Protein AF-A0AAE1CTL0-F1 (afdb_monomer_lite)

Sequence (807 aa):
MDPKALIDDEVYKGLKNTFLKVLVQLYYLREDGSKPWSEVEDWMLKMFPGSNLQRGRVRYLIESAHAQFLKAEDKISFLAMGVDFDFLSESLSRYGITRSTVSMPPNTVLDYVVPNKMVIDLENTRKELKLPKRITLDWVKHLTGINVTGAMMDKLLKDYYSCDTDLVSKALLSMSQECATVTLRQLNDFITGSDASWESFGQGADSDNSWRSRSNSRSRSRSGSTSGSRRSNLSSEEEEVHVDAGGDRPRRRRGRGLGRDQNPVQGPNLFEWEVYDEFSPDPDQDWLPTGLFSDIDRPRRGVLVDTHDFTPIDYFFLFFPPACFEHIVQETNRYAYQDLFDKADDSYAKRLWRETDRDEIMAFIGLRIAMGLCSQPSQRENWSTWWLTESNFTKVMSRDRSTLVGRYFHFSNNEHRIERGQPNYNPLQKIQPIIDLTQNTYADCYKPSRHLSIDEAVIPFKGRTYVKQYLRDKPHKWGIKVFVLADSSCNFLLKYRIYTGKADFVVDRGRSFGEQIVEQLMTNYLNKGHILYLDNFYTAPKLAYSMMVSQTGVIGTVKENRKDFPVNLKKSKKRMKKQDPPAFMSSGNMVCVTWHDSKRVSLISTVDTNNTCDKRVRAKGEPTGYRLVEKPVIAERYNNYMGGVDHFNQLSMSYRYPYRNYKWYMAVFNFIVETALVNGYTLYTLYSKSSDPPAKVEGAVSFRRKIVDALVRANTQRRQNRHDRPAPNLPVGNRLSSAAANHFPDKFADPKHKPRCHVCSQTFNKRKQTTFFCPGCTNQPPLCVYPCFRLYHTQELYGAARRQYPQ

pLDDT: mean 70.17, std 26.42, range [21.52, 98.56]

Organism: NCBI:txid231223

Radius of gyration: 38.41 Å; chains: 1; bounding box: 96×95×101 Å

Structure (mmCIF, N/CA/C/O backbone):
data_AF-A0AAE1CTL0-F1
#
_entry.id   AF-A0AAE1CTL0-F1
#
loop_
_atom_site.group_PDB
_atom_site.id
_atom_site.type_symbol
_atom_site.label_atom_id
_atom_site.label_alt_id
_atom_site.label_comp_id
_atom_site.label_asym_id
_atom_site.label_entity_id
_atom_site.label_seq_id
_atom_site.pdbx_PDB_ins_code
_atom_site.Cartn_x
_atom_site.Cartn_y
_atom_site.Cartn_z
_atom_site.occupancy
_atom_site.B_iso_or_equiv
_atom_site.auth_seq_id
_atom_site.auth_comp_id
_atom_site.auth_asym_id
_atom_site.auth_atom_id
_atom_site.pdbx_PDB_model_num
ATOM 1 N N . MET A 1 1 ? -36.059 -48.301 0.030 1.00 29.95 1 MET A N 1
ATOM 2 C CA . MET A 1 1 ? -35.279 -49.507 -0.310 1.00 29.95 1 MET A CA 1
ATOM 3 C C . MET A 1 1 ? -33.824 -49.158 -0.096 1.00 29.95 1 MET A C 1
ATOM 5 O O . MET A 1 1 ? -33.401 -48.127 -0.603 1.00 29.95 1 MET A O 1
ATOM 9 N N . ASP A 1 2 ? -33.130 -49.929 0.737 1.00 27.91 2 ASP A N 1
ATOM 10 C CA . ASP A 1 2 ? -31.703 -49.747 1.013 1.00 27.91 2 ASP A CA 1
ATOM 11 C C . ASP A 1 2 ? -30.903 -49.988 -0.287 1.00 27.91 2 ASP A C 1
ATOM 13 O O . ASP A 1 2 ? -31.050 -51.063 -0.877 1.00 27.91 2 ASP A O 1
ATOM 17 N N . PRO A 1 3 ? -30.098 -49.020 -0.771 1.00 32.84 3 PRO A N 1
ATOM 18 C CA . PRO A 1 3 ? -29.291 -49.169 -1.985 1.00 32.84 3 PRO A CA 1
ATOM 19 C C . PRO A 1 3 ? -28.300 -50.339 -1.942 1.00 32.84 3 PRO A C 1
ATOM 21 O O . PRO A 1 3 ? -27.821 -50.753 -2.993 1.00 32.84 3 PRO A O 1
ATOM 24 N N . LYS A 1 4 ? -28.011 -50.894 -0.757 1.00 32.25 4 LYS A N 1
ATOM 25 C CA . LYS A 1 4 ? -27.150 -52.074 -0.596 1.00 32.25 4 LYS A CA 1
ATOM 26 C C . LYS A 1 4 ? -27.734 -53.373 -1.152 1.00 32.25 4 LYS A C 1
ATOM 28 O O . LYS A 1 4 ? -26.990 -54.315 -1.376 1.00 32.25 4 LYS A O 1
ATOM 33 N N . ALA A 1 5 ? -29.046 -53.459 -1.360 1.00 36.00 5 ALA A N 1
ATOM 34 C CA . ALA A 1 5 ? -29.694 -54.744 -1.631 1.00 36.00 5 ALA A CA 1
ATOM 35 C C . ALA A 1 5 ? -29.709 -55.175 -3.113 1.00 36.00 5 ALA A C 1
ATOM 37 O O . ALA A 1 5 ? -30.290 -56.211 -3.420 1.00 36.00 5 ALA A O 1
ATOM 38 N N . LEU A 1 6 ? -29.131 -54.400 -4.040 1.00 34.69 6 LEU A N 1
ATOM 39 C CA . LEU A 1 6 ? -29.300 -54.632 -5.486 1.00 34.69 6 LEU A CA 1
ATOM 40 C C . LEU A 1 6 ? -28.001 -54.737 -6.302 1.00 34.69 6 LEU A C 1
ATOM 42 O O . LEU A 1 6 ? -28.092 -55.015 -7.494 1.00 34.69 6 LEU A O 1
ATOM 46 N N . ILE A 1 7 ? -26.816 -54.520 -5.718 1.00 30.77 7 ILE A N 1
ATOM 47 C CA . ILE A 1 7 ? -25.534 -54.531 -6.449 1.00 30.77 7 ILE A CA 1
ATOM 48 C C . ILE A 1 7 ? -24.412 -55.044 -5.527 1.00 30.77 7 ILE A C 1
ATOM 50 O O . ILE A 1 7 ? -24.372 -54.674 -4.358 1.00 30.77 7 ILE A O 1
ATOM 54 N N . ASP A 1 8 ? -23.521 -55.881 -6.070 1.00 34.91 8 ASP A N 1
ATOM 55 C CA . ASP A 1 8 ? -22.345 -56.460 -5.401 1.00 34.91 8 ASP A CA 1
ATOM 56 C C . ASP A 1 8 ? -21.432 -55.387 -4.752 1.00 34.91 8 ASP A C 1
ATOM 58 O O . ASP A 1 8 ? -21.232 -54.295 -5.299 1.00 34.91 8 ASP A O 1
ATOM 62 N N . ASP A 1 9 ? -20.878 -55.686 -3.573 1.00 35.47 9 ASP A N 1
ATOM 63 C CA . ASP A 1 9 ? -20.274 -54.726 -2.626 1.00 35.47 9 ASP A CA 1
ATOM 64 C C . ASP A 1 9 ? -18.935 -54.135 -3.133 1.00 35.47 9 ASP A C 1
ATOM 66 O O . ASP A 1 9 ? -18.561 -53.004 -2.796 1.00 35.47 9 ASP A O 1
ATOM 70 N N . GLU A 1 10 ? -18.229 -54.861 -4.005 1.00 36.38 10 GLU A N 1
ATOM 71 C CA . GLU A 1 10 ? -17.027 -54.386 -4.716 1.00 36.38 10 GLU A CA 1
ATOM 72 C C . GLU A 1 10 ? -17.387 -53.398 -5.844 1.00 36.38 10 GLU A C 1
ATOM 74 O O . GLU A 1 10 ? -16.728 -52.372 -6.037 1.00 36.38 10 GLU A O 1
ATOM 79 N N . VAL A 1 11 ? -18.504 -53.643 -6.535 1.00 34.75 11 VAL A N 1
ATOM 80 C CA . VAL A 1 11 ? -19.022 -52.810 -7.633 1.00 34.75 11 VAL A CA 1
ATOM 81 C C . VAL A 1 11 ? -19.632 -51.508 -7.093 1.00 34.75 11 VAL A C 1
ATOM 83 O O . VAL A 1 11 ? -19.453 -50.435 -7.682 1.00 34.75 11 VAL A O 1
ATOM 86 N N . TYR A 1 12 ? -20.266 -51.562 -5.917 1.00 35.62 12 TYR A N 1
ATOM 87 C CA . TYR A 1 12 ? -20.806 -50.393 -5.220 1.00 35.62 12 TYR A CA 1
ATOM 88 C C . TYR A 1 12 ? -19.718 -49.379 -4.830 1.00 35.62 12 TYR A C 1
ATOM 90 O O . TYR A 1 12 ? -19.945 -48.172 -4.921 1.00 35.62 12 TYR A O 1
ATOM 98 N N . LYS A 1 13 ? -18.510 -49.825 -4.456 1.00 38.41 13 LYS A N 1
ATOM 99 C CA . LYS A 1 13 ? -17.392 -48.921 -4.122 1.00 38.41 13 LYS A CA 1
ATOM 100 C C . LYS A 1 13 ? -16.810 -48.199 -5.342 1.00 38.41 13 LYS A C 1
ATOM 102 O O . LYS A 1 13 ? -16.446 -47.031 -5.215 1.00 38.41 13 LYS A O 1
ATOM 107 N N . GLY A 1 14 ? -16.769 -48.846 -6.510 1.00 37.59 14 GLY A N 1
ATOM 108 C CA . GLY A 1 14 ? -16.259 -48.251 -7.754 1.00 37.59 14 GLY A CA 1
ATOM 109 C C . GLY A 1 14 ? -17.233 -47.269 -8.420 1.00 37.59 14 GLY A C 1
ATOM 110 O O . GLY A 1 14 ? -16.834 -46.186 -8.848 1.00 37.59 14 GLY A O 1
ATOM 111 N N . LEU A 1 15 ? -18.530 -47.597 -8.454 1.00 34.00 15 LEU A N 1
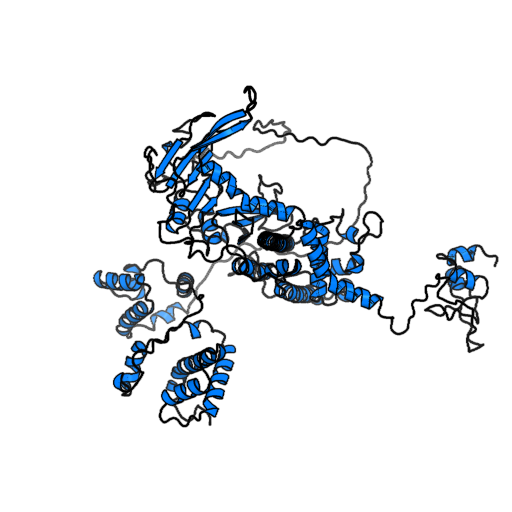ATOM 112 C CA . LEU A 1 15 ? -19.560 -46.770 -9.106 1.00 34.00 15 LEU A CA 1
ATOM 113 C C . LEU A 1 15 ? -19.956 -45.518 -8.307 1.00 34.00 15 LEU A C 1
ATOM 115 O O . LEU A 1 15 ? -20.429 -44.541 -8.895 1.00 34.00 15 LEU A O 1
ATOM 119 N N . LYS A 1 16 ? -19.745 -45.512 -6.982 1.00 42.38 16 LYS A N 1
ATOM 120 C CA . LYS A 1 16 ? -20.200 -44.437 -6.083 1.00 42.38 16 LYS A CA 1
ATOM 121 C C . LYS A 1 16 ? -19.630 -43.067 -6.439 1.00 42.38 16 LYS A C 1
ATOM 123 O O . LYS A 1 16 ? -20.348 -42.081 -6.342 1.00 42.38 16 LYS A O 1
ATOM 128 N N . ASN A 1 17 ? -18.375 -42.986 -6.879 1.00 48.88 17 ASN A N 1
ATOM 129 C CA . ASN A 1 17 ? -17.757 -41.697 -7.198 1.00 48.88 17 ASN A CA 1
ATOM 130 C C . ASN A 1 17 ? -18.192 -41.169 -8.566 1.00 48.88 17 ASN A C 1
ATOM 132 O O . ASN A 1 17 ? -18.472 -39.984 -8.693 1.00 48.88 17 ASN A O 1
ATOM 136 N N . THR A 1 18 ? -18.297 -42.027 -9.578 1.00 47.06 18 THR A N 1
ATOM 137 C CA . THR A 1 18 ? -18.649 -41.605 -10.942 1.00 47.06 18 THR A CA 1
ATOM 138 C C . THR A 1 18 ? -20.127 -41.240 -11.059 1.00 47.06 18 THR A C 1
ATOM 140 O O . THR A 1 18 ? -20.464 -40.212 -11.638 1.00 47.06 18 THR A O 1
ATOM 143 N N . PHE A 1 19 ? -21.017 -42.017 -10.440 1.00 49.59 19 PHE A N 1
ATOM 144 C CA . PHE A 1 19 ? -22.450 -41.725 -10.463 1.00 49.59 19 PHE A CA 1
ATOM 145 C C . PHE A 1 19 ? -22.797 -40.471 -9.646 1.00 49.59 19 PHE A C 1
ATOM 147 O O . PHE A 1 19 ? -23.562 -39.624 -10.101 1.00 49.59 19 PHE A O 1
ATOM 154 N N . LEU A 1 20 ? -22.167 -40.285 -8.480 1.00 52.81 20 LEU A N 1
ATOM 155 C CA . LEU A 1 20 ? -22.356 -39.080 -7.667 1.00 52.81 20 LEU A CA 1
ATOM 156 C C . LEU A 1 20 ? -21.839 -37.817 -8.386 1.00 52.81 20 LEU A C 1
ATOM 158 O O . LEU A 1 20 ? -22.463 -36.767 -8.271 1.00 52.81 20 LEU A O 1
ATOM 162 N N . LYS A 1 21 ? -20.761 -37.918 -9.182 1.00 54.00 21 LYS A N 1
ATOM 163 C CA . LYS A 1 21 ? -20.261 -36.823 -10.042 1.00 54.00 21 LYS A CA 1
ATOM 164 C C . LYS A 1 21 ? -21.290 -36.385 -11.083 1.00 54.00 21 LYS A C 1
ATOM 166 O O . LYS A 1 21 ? -21.554 -35.190 -11.192 1.00 54.00 21 LYS A O 1
ATOM 171 N N . VAL A 1 22 ? -21.908 -37.336 -11.787 1.00 53.03 22 VAL A N 1
ATOM 172 C CA . VAL A 1 22 ? -22.953 -37.045 -12.784 1.00 53.03 22 VAL A CA 1
ATOM 173 C C . VAL A 1 22 ? -24.150 -36.350 -12.132 1.00 53.03 22 VAL A C 1
ATOM 175 O O . VAL A 1 22 ? -24.624 -35.334 -12.634 1.00 53.03 22 VAL A O 1
ATOM 178 N N . LEU A 1 23 ? -24.598 -36.825 -10.966 1.00 55.94 23 LEU A N 1
ATOM 179 C CA . LEU A 1 23 ? -25.723 -36.211 -10.251 1.00 55.94 23 LEU A CA 1
ATOM 180 C C . LEU A 1 23 ? -25.419 -34.779 -9.784 1.00 55.94 23 LEU A C 1
ATOM 182 O O . LEU A 1 23 ? -26.270 -33.902 -9.907 1.00 55.94 23 LEU A O 1
ATOM 186 N N . VAL A 1 24 ? -24.206 -34.515 -9.291 1.00 54.69 24 VAL A N 1
ATOM 187 C CA . VAL A 1 24 ? -23.784 -33.167 -8.868 1.00 54.69 24 VAL A CA 1
ATOM 188 C C . VAL A 1 24 ? -23.676 -32.213 -10.063 1.00 54.69 24 VAL A C 1
ATOM 190 O O . VAL A 1 24 ? -24.069 -31.055 -9.954 1.00 54.69 24 VAL A O 1
ATOM 193 N N . GLN A 1 25 ? -23.199 -32.679 -11.219 1.00 54.53 25 GLN A N 1
ATOM 194 C CA . GLN A 1 25 ? -23.154 -31.862 -12.438 1.00 54.53 25 GLN A CA 1
ATOM 195 C C . GLN A 1 25 ? -24.556 -31.491 -12.936 1.00 54.53 25 GLN A C 1
ATOM 197 O O . GLN A 1 25 ? -24.798 -30.331 -13.270 1.00 54.53 25 GLN A O 1
ATOM 202 N N . LEU A 1 26 ? -25.501 -32.435 -12.910 1.00 54.50 26 LEU A N 1
ATOM 203 C CA . LEU A 1 26 ? -26.899 -32.170 -13.262 1.00 54.50 26 LEU A CA 1
ATOM 204 C C . LEU A 1 26 ? -27.565 -31.164 -12.307 1.00 54.50 26 LEU A C 1
ATOM 206 O O . LEU A 1 26 ? -28.396 -30.375 -12.752 1.00 54.50 26 LEU A O 1
ATOM 210 N N . TYR A 1 27 ? -27.175 -31.143 -11.025 1.00 62.47 27 TYR A N 1
ATOM 211 C CA . TYR A 1 27 ? -27.616 -30.113 -10.077 1.00 62.47 27 TYR A CA 1
ATOM 212 C C . TYR A 1 27 ? -27.153 -28.711 -10.508 1.00 62.47 27 TYR A C 1
ATOM 214 O O . TYR A 1 27 ? -27.956 -27.783 -10.569 1.00 62.47 27 TYR A O 1
ATOM 222 N N . TYR A 1 28 ? -25.874 -28.547 -10.860 1.00 52.28 28 TYR A N 1
ATOM 223 C CA . TYR A 1 28 ? -25.331 -27.236 -11.234 1.00 52.28 28 TYR A CA 1
ATOM 224 C C . TYR A 1 28 ? -25.843 -26.719 -12.587 1.00 52.28 28 TYR A C 1
ATOM 226 O O . TYR A 1 28 ? -26.131 -25.530 -12.690 1.00 52.28 28 TYR A O 1
ATOM 234 N N . LEU A 1 29 ? -26.055 -27.600 -13.574 1.00 52.62 29 LEU A N 1
ATOM 235 C CA . LEU A 1 29 ? -26.704 -27.258 -14.856 1.00 52.62 29 LEU A CA 1
ATOM 236 C C . LEU A 1 29 ? -28.168 -26.817 -14.697 1.00 52.62 29 LEU A C 1
ATOM 238 O O . LEU A 1 29 ? -28.754 -26.206 -15.592 1.00 52.62 29 LEU A O 1
ATOM 242 N N . ARG A 1 30 ? -28.797 -27.182 -13.575 1.00 60.72 30 ARG A N 1
ATOM 243 C CA . ARG A 1 30 ? -30.130 -26.702 -13.225 1.00 60.72 30 ARG A CA 1
ATOM 244 C C . ARG A 1 30 ? -30.071 -25.353 -12.511 1.00 60.72 30 ARG A C 1
ATOM 246 O O . ARG A 1 30 ? -30.871 -24.475 -12.832 1.00 60.72 30 ARG A O 1
ATOM 253 N N . GLU A 1 31 ? -29.171 -25.204 -11.542 1.00 55.47 31 GLU A N 1
ATOM 254 C CA . GLU A 1 31 ? -29.036 -23.987 -10.729 1.00 55.47 31 GLU A CA 1
ATOM 255 C C . GLU A 1 31 ? -28.594 -22.764 -11.539 1.00 55.47 31 GLU A C 1
ATOM 257 O O . GLU A 1 31 ? -29.042 -21.658 -11.250 1.00 55.47 31 GLU A O 1
ATOM 262 N N . ASP A 1 32 ? -27.775 -22.939 -12.579 1.00 50.97 32 ASP A N 1
ATOM 263 C CA . ASP A 1 32 ? -27.395 -21.832 -13.472 1.00 50.97 32 ASP A CA 1
ATOM 264 C C . ASP A 1 32 ? -28.510 -21.430 -14.465 1.00 50.97 32 ASP A C 1
ATOM 266 O O . ASP A 1 32 ? -28.375 -20.454 -15.204 1.00 50.97 32 ASP A O 1
ATOM 270 N N . GLY A 1 33 ? -29.635 -22.156 -14.453 1.00 45.75 33 GLY A N 1
ATOM 271 C CA . GLY A 1 33 ? -30.797 -21.907 -15.301 1.00 45.75 33 GLY A CA 1
ATOM 272 C C . GLY A 1 33 ? -30.687 -22.470 -16.720 1.00 45.75 33 GLY A C 1
ATOM 273 O O . GLY A 1 33 ? -31.650 -22.337 -17.477 1.00 45.75 33 GLY A O 1
ATOM 274 N N . SER A 1 34 ? -29.586 -23.139 -17.077 1.00 50.91 34 SER A N 1
ATOM 275 C CA . SER A 1 34 ? -29.335 -23.670 -18.423 1.00 50.91 34 SER A CA 1
ATOM 276 C C . SER A 1 34 ? -30.350 -24.723 -18.850 1.00 50.91 34 SER A C 1
ATOM 278 O O . SER A 1 34 ? -30.626 -24.858 -20.044 1.00 50.91 34 SER A O 1
ATOM 280 N N . LYS A 1 35 ? -30.899 -25.491 -17.896 1.00 57.38 35 LYS A N 1
ATOM 281 C CA . LYS A 1 35 ? -31.855 -26.576 -18.171 1.00 57.38 35 LYS A CA 1
ATOM 282 C C . LYS A 1 35 ? -33.026 -26.616 -17.174 1.00 57.38 35 LYS A C 1
ATOM 284 O O . LYS A 1 35 ? -32.818 -26.466 -15.966 1.00 57.38 35 LYS A O 1
ATOM 289 N N . PRO A 1 36 ? -34.281 -26.818 -17.623 1.00 68.31 36 PRO A N 1
ATOM 290 C CA . PRO A 1 36 ? -35.422 -27.053 -16.738 1.00 68.31 36 PRO A CA 1
ATOM 291 C C . PRO A 1 36 ? -35.422 -28.485 -16.173 1.00 68.31 36 PRO A C 1
ATOM 293 O O . PRO A 1 36 ? -34.918 -29.417 -16.797 1.00 68.31 36 PRO A O 1
ATOM 296 N N . TRP A 1 37 ? -36.043 -28.680 -15.000 1.00 71.50 37 TRP A N 1
ATOM 297 C CA . TRP A 1 37 ? -36.112 -29.987 -14.320 1.00 71.50 37 TRP A CA 1
ATOM 298 C C . TRP A 1 37 ? -36.692 -31.105 -15.195 1.00 71.50 37 TRP A C 1
ATOM 300 O O . TRP A 1 37 ? -36.208 -32.228 -15.133 1.00 71.50 37 TRP A O 1
ATOM 310 N N . SER A 1 38 ? -37.663 -30.798 -16.056 1.00 70.25 38 SER A N 1
ATOM 311 C CA . SER A 1 38 ? -38.251 -31.768 -16.985 1.00 70.25 38 SER A CA 1
ATOM 312 C C . SER A 1 38 ? -37.238 -32.351 -17.977 1.00 70.25 38 SER A C 1
ATOM 314 O O . SER A 1 38 ? -37.340 -33.522 -18.328 1.00 70.25 38 SER A O 1
ATOM 316 N N . GLU A 1 39 ? -36.255 -31.559 -18.415 1.00 62.25 39 GLU A N 1
ATOM 317 C CA . GLU A 1 39 ? -35.218 -31.988 -19.361 1.00 62.25 39 GLU A CA 1
ATOM 318 C C . GLU A 1 39 ? -34.130 -32.811 -18.656 1.00 62.25 39 GLU A C 1
ATOM 320 O O . GLU A 1 39 ? -33.706 -33.848 -19.162 1.00 62.25 39 GLU A O 1
ATOM 325 N N . VAL A 1 40 ? -33.753 -32.407 -17.438 1.00 59.31 40 VAL A N 1
ATOM 326 C CA . VAL A 1 40 ? -32.819 -33.148 -16.572 1.00 59.31 40 VAL A CA 1
ATOM 327 C C . VAL A 1 40 ? -33.389 -34.516 -16.177 1.00 59.31 40 VAL A C 1
ATOM 329 O O . VAL A 1 40 ? -32.681 -35.524 -16.197 1.00 59.31 40 VAL A O 1
ATOM 332 N N . GLU A 1 41 ? -34.682 -34.573 -15.853 1.00 65.56 41 GLU A N 1
ATOM 333 C CA . GLU A 1 41 ? -35.389 -35.818 -15.546 1.00 65.56 41 GLU A CA 1
ATOM 334 C C . GLU A 1 41 ? -35.452 -36.754 -16.758 1.00 65.56 41 GLU A C 1
ATOM 336 O O . GLU A 1 41 ? -35.201 -37.951 -16.619 1.00 65.56 41 GLU A O 1
ATOM 341 N N . ASP A 1 42 ? -35.722 -36.222 -17.952 1.00 61.62 42 ASP A N 1
ATOM 342 C CA . ASP A 1 42 ? -35.730 -37.009 -19.187 1.00 61.62 42 ASP A CA 1
ATOM 343 C C . ASP A 1 42 ? -34.344 -37.538 -19.562 1.00 61.62 42 ASP A C 1
ATOM 345 O O . ASP A 1 42 ? -34.236 -38.669 -20.035 1.00 61.62 42 ASP A O 1
ATOM 349 N N . TRP A 1 43 ? -33.277 -36.771 -19.330 1.00 61.91 43 TRP A N 1
ATOM 350 C CA . TRP A 1 43 ? -31.904 -37.250 -19.513 1.00 61.91 43 TRP A CA 1
ATOM 351 C C . TRP A 1 43 ? -31.570 -38.408 -18.579 1.00 61.91 43 TRP A C 1
ATOM 353 O O . TRP A 1 43 ? -31.032 -39.416 -19.032 1.00 61.91 43 TRP A O 1
ATOM 363 N N . MET A 1 44 ? -31.945 -38.310 -17.304 1.00 58.44 44 MET A N 1
ATOM 364 C CA . MET A 1 44 ? -31.740 -39.387 -16.334 1.00 58.44 44 MET A CA 1
ATOM 365 C C . MET A 1 44 ? -32.520 -40.653 -16.704 1.00 58.44 44 MET A C 1
ATOM 367 O O . MET A 1 44 ? -31.979 -41.754 -16.632 1.00 58.44 44 MET A O 1
ATOM 371 N N . LEU A 1 45 ? -33.768 -40.520 -17.158 1.00 58.31 45 LEU A N 1
ATOM 372 C CA . LEU A 1 45 ? -34.572 -41.666 -17.593 1.00 58.31 45 LEU A CA 1
ATOM 373 C C . LEU A 1 45 ? -34.046 -42.293 -18.894 1.00 58.31 45 LEU A C 1
ATOM 375 O O . LEU A 1 45 ? -34.131 -43.509 -19.060 1.00 58.31 45 LEU A O 1
ATOM 379 N N . LYS A 1 46 ? -33.458 -41.488 -19.789 1.00 55.50 46 LYS A N 1
ATOM 380 C CA . LYS A 1 46 ? -32.812 -41.951 -21.029 1.00 55.50 46 LYS A CA 1
ATOM 381 C C . LYS A 1 46 ? -31.435 -42.573 -20.808 1.00 55.50 46 LYS A C 1
ATOM 383 O O . LYS A 1 46 ? -31.068 -43.459 -21.570 1.00 55.50 46 LYS A O 1
ATOM 388 N N . MET A 1 47 ? -30.682 -42.137 -19.795 1.00 49.66 47 MET A N 1
ATOM 389 C CA . MET A 1 47 ? -29.398 -42.750 -19.424 1.00 49.66 47 MET A CA 1
ATOM 390 C C . MET A 1 47 ? -29.572 -44.135 -18.792 1.00 49.66 47 MET A C 1
ATOM 392 O O . MET A 1 47 ? -28.679 -44.969 -18.914 1.00 49.66 47 MET A O 1
ATOM 396 N N . PHE A 1 48 ? -30.716 -44.398 -18.149 1.00 47.84 48 PHE A N 1
ATOM 397 C CA . PHE A 1 48 ? -31.001 -45.667 -17.470 1.00 47.84 48 PHE A CA 1
ATOM 398 C C . PHE A 1 48 ? -32.326 -46.297 -17.938 1.00 47.84 48 PHE A C 1
ATOM 400 O O . PHE A 1 48 ? -33.254 -46.455 -17.127 1.00 47.84 48 PHE A O 1
ATOM 407 N N . PRO A 1 49 ? -32.441 -46.671 -19.229 1.00 43.09 49 PRO A N 1
ATOM 408 C CA . PRO A 1 49 ? -33.647 -47.300 -19.751 1.00 43.09 49 PRO A CA 1
ATOM 409 C C . PRO A 1 49 ? -33.849 -48.669 -19.080 1.00 43.09 49 PRO A C 1
ATOM 411 O O . PRO A 1 49 ? -32.952 -49.506 -19.074 1.00 43.09 49 PRO A O 1
ATOM 414 N N . GLY A 1 50 ? -35.022 -48.880 -18.471 1.00 44.75 50 GLY A N 1
ATOM 415 C CA . GLY A 1 50 ? -35.360 -50.097 -17.711 1.00 44.75 50 GLY A CA 1
ATOM 416 C C . GLY A 1 50 ? -35.230 -49.982 -16.185 1.00 44.75 50 GLY A C 1
ATOM 417 O O . GLY A 1 50 ? -35.533 -50.936 -15.472 1.00 44.75 50 GLY A O 1
ATOM 418 N N . SER A 1 51 ? -34.820 -48.824 -15.657 1.00 48.38 51 SER A N 1
ATOM 419 C CA . SER A 1 51 ? -34.805 -48.562 -14.213 1.00 48.38 51 SER A CA 1
ATOM 420 C C . SER A 1 51 ? -36.193 -48.159 -13.677 1.00 48.38 51 SER A C 1
ATOM 422 O O . SER A 1 51 ? -36.944 -47.448 -14.337 1.00 48.38 51 SER A O 1
ATOM 424 N N . ASN A 1 52 ? -36.534 -48.549 -12.440 1.00 47.09 52 ASN A N 1
ATOM 425 C CA . ASN A 1 52 ? -37.772 -48.127 -11.750 1.00 47.09 52 ASN A CA 1
ATOM 426 C C . ASN A 1 52 ? -37.728 -46.655 -11.258 1.00 47.09 52 ASN A C 1
ATOM 428 O O . ASN A 1 52 ? -38.429 -46.286 -10.308 1.00 47.09 52 ASN A O 1
ATOM 432 N N . LEU A 1 53 ? -36.874 -45.805 -11.845 1.00 52.31 53 LEU A N 1
ATOM 433 C CA . LEU A 1 53 ? -36.825 -44.383 -11.511 1.00 52.31 53 LEU A CA 1
ATOM 434 C C . LEU A 1 53 ? -38.096 -43.693 -12.025 1.00 52.31 53 LEU A C 1
ATOM 436 O O . LEU A 1 53 ? -38.398 -43.707 -13.211 1.00 52.31 53 LEU A O 1
ATOM 440 N N . GLN A 1 54 ? -38.837 -43.055 -11.120 1.00 54.97 54 GLN A N 1
ATOM 441 C CA . GLN A 1 54 ? -39.946 -42.168 -11.477 1.00 54.97 54 GLN A CA 1
ATOM 442 C C . GLN A 1 54 ? -39.472 -40.714 -11.448 1.00 54.97 54 GLN A C 1
ATOM 444 O O . GLN A 1 54 ? -38.680 -40.359 -10.573 1.00 54.97 54 GLN A O 1
ATOM 449 N N . ARG A 1 55 ? -39.992 -39.869 -12.352 1.00 57.97 55 ARG A N 1
ATOM 450 C CA . ARG A 1 55 ? -39.611 -38.447 -12.500 1.00 57.97 55 ARG A CA 1
ATOM 451 C C . ARG A 1 55 ? -39.489 -37.708 -11.158 1.00 57.97 55 ARG A C 1
ATOM 453 O O . ARG A 1 55 ? -38.425 -37.193 -10.839 1.00 57.97 55 ARG A O 1
ATOM 460 N N . GLY A 1 56 ? -40.490 -37.823 -10.280 1.00 52.97 56 GLY A N 1
ATOM 461 C CA . GLY A 1 56 ? -40.476 -37.167 -8.962 1.00 52.97 56 GLY A CA 1
ATOM 462 C C . GLY A 1 56 ? -39.376 -37.617 -7.982 1.00 52.97 56 GLY A C 1
ATOM 463 O O . GLY A 1 56 ? -39.112 -36.921 -7.005 1.00 52.97 56 GLY A O 1
ATOM 464 N N . ARG A 1 57 ? -38.710 -38.759 -8.214 1.00 51.31 57 ARG A N 1
ATOM 465 C CA . ARG A 1 57 ? -37.608 -39.268 -7.371 1.00 51.31 57 ARG A CA 1
ATOM 466 C C . ARG A 1 57 ? -36.220 -38.879 -7.880 1.00 51.31 57 ARG A C 1
ATOM 468 O O . ARG A 1 57 ? -35.276 -38.900 -7.094 1.00 51.31 57 ARG A O 1
ATOM 475 N N . VAL A 1 58 ? -36.095 -38.505 -9.155 1.00 56.28 58 VAL A N 1
ATOM 476 C CA . VAL A 1 58 ? -34.830 -38.065 -9.770 1.00 56.28 58 VAL A CA 1
ATOM 477 C C . VAL A 1 58 ? -34.330 -36.787 -9.098 1.00 56.28 58 VAL A C 1
ATOM 479 O O . VAL A 1 58 ? -33.165 -36.696 -8.717 1.00 56.28 58 VAL A O 1
ATOM 482 N N . ARG A 1 59 ? -35.239 -35.838 -8.863 1.00 63.22 59 ARG A N 1
ATOM 483 C CA . ARG A 1 59 ? -34.936 -34.573 -8.192 1.00 63.22 59 ARG A CA 1
ATOM 484 C C . ARG A 1 59 ? -34.359 -34.764 -6.790 1.00 63.22 59 ARG A C 1
ATOM 486 O O . ARG A 1 59 ? -33.294 -34.236 -6.488 1.00 63.22 59 ARG A O 1
ATOM 493 N N . TYR A 1 60 ? -35.015 -35.585 -5.971 1.00 52.47 60 TYR A N 1
ATOM 494 C CA . TYR A 1 60 ? -34.544 -35.897 -4.620 1.00 52.47 60 TYR A CA 1
ATOM 495 C C . TYR A 1 60 ? -33.153 -36.551 -4.622 1.00 52.47 60 TYR A C 1
ATOM 497 O O . TYR A 1 60 ? -32.331 -36.269 -3.750 1.00 52.47 60 TYR A O 1
ATOM 505 N N . LEU A 1 61 ? -32.878 -37.407 -5.612 1.00 50.66 61 LEU A N 1
ATOM 506 C CA . LEU A 1 61 ? -31.590 -38.079 -5.771 1.00 50.66 61 LEU A CA 1
ATOM 507 C C . LEU A 1 61 ? -30.463 -37.079 -6.082 1.00 50.66 61 LEU A C 1
ATOM 509 O O . LEU A 1 61 ? -29.393 -37.149 -5.481 1.00 50.66 61 LEU A O 1
ATOM 513 N N . ILE A 1 62 ? -30.727 -36.131 -6.985 1.00 57.22 62 ILE A N 1
ATOM 514 C CA . ILE A 1 62 ? -29.785 -35.089 -7.415 1.00 57.22 62 ILE A CA 1
ATOM 515 C C . ILE A 1 62 ? -29.504 -34.096 -6.277 1.00 57.22 62 ILE A C 1
ATOM 517 O O . ILE A 1 62 ? -28.346 -33.837 -5.952 1.00 57.22 62 ILE A O 1
ATOM 521 N N . GLU A 1 63 ? -30.546 -33.603 -5.606 1.00 56.06 63 GLU A N 1
ATOM 522 C CA . GLU A 1 63 ? -30.409 -32.676 -4.473 1.00 56.06 63 GLU A CA 1
ATOM 523 C C . GLU A 1 63 ? -29.693 -33.345 -3.279 1.00 56.06 63 GLU A C 1
ATOM 525 O O . GLU A 1 63 ? -28.822 -32.746 -2.644 1.00 56.06 63 GLU A O 1
ATOM 530 N N . SER A 1 64 ? -29.975 -34.626 -3.010 1.00 46.84 64 SER A N 1
ATOM 531 C CA . SER A 1 64 ? -29.284 -35.386 -1.956 1.00 46.84 64 SER A CA 1
ATOM 532 C C . SER A 1 64 ? -27.808 -35.638 -2.277 1.00 46.84 64 SER A C 1
ATOM 534 O O . SER A 1 64 ? -26.970 -35.605 -1.373 1.00 46.84 64 SER A O 1
ATOM 536 N N . ALA A 1 65 ? -27.469 -35.871 -3.549 1.00 53.22 65 ALA A N 1
ATOM 537 C CA . ALA A 1 65 ? -26.086 -36.034 -3.992 1.00 53.22 65 ALA A CA 1
ATOM 538 C C . ALA A 1 65 ? -25.284 -34.733 -3.834 1.00 53.22 65 ALA A C 1
ATOM 540 O O . ALA A 1 65 ? -24.157 -34.761 -3.336 1.00 53.22 65 ALA A O 1
ATOM 541 N N . HIS A 1 66 ? -25.884 -33.585 -4.161 1.00 56.12 66 HIS A N 1
ATOM 542 C CA . HIS A 1 66 ? -25.278 -32.271 -3.933 1.00 56.12 66 HIS A CA 1
ATOM 543 C C . HIS A 1 66 ? -25.045 -31.980 -2.445 1.00 56.12 66 HIS A C 1
ATOM 545 O O . HIS A 1 66 ? -23.947 -31.582 -2.049 1.00 56.12 66 HIS A O 1
ATOM 551 N N . ALA A 1 67 ? -26.022 -32.286 -1.589 1.00 49.03 67 ALA A N 1
ATOM 552 C CA . ALA A 1 67 ? -25.877 -32.129 -0.142 1.00 49.03 67 ALA A CA 1
ATOM 553 C C . ALA A 1 67 ? -24.760 -33.010 0.452 1.00 49.03 67 ALA A C 1
ATOM 555 O O . ALA A 1 67 ? -24.109 -32.615 1.423 1.00 49.03 67 ALA A O 1
ATOM 556 N N . GLN A 1 68 ? -24.517 -34.196 -0.118 1.00 48.50 68 GLN A N 1
ATOM 557 C CA . GLN A 1 68 ? -23.380 -35.046 0.253 1.00 48.50 68 GLN A CA 1
ATOM 558 C C . GLN A 1 68 ? -22.051 -34.488 -0.272 1.00 48.50 68 GLN A C 1
ATOM 560 O O . GLN A 1 68 ? -21.072 -34.471 0.471 1.00 48.50 68 GLN A O 1
ATOM 565 N N . PHE A 1 69 ? -22.022 -33.962 -1.499 1.00 52.66 69 PHE A N 1
ATOM 566 C CA . PHE A 1 69 ? -20.845 -33.308 -2.079 1.00 52.66 69 PHE A CA 1
ATOM 567 C C . PHE A 1 69 ? -20.380 -32.094 -1.262 1.00 52.66 69 PHE A C 1
ATOM 569 O O . PHE A 1 69 ? -19.188 -31.939 -0.999 1.00 52.66 69 PHE A O 1
ATOM 576 N N . LEU A 1 70 ? -21.303 -31.263 -0.769 1.00 45.28 70 LEU A N 1
ATOM 577 C CA . LEU A 1 70 ? -20.954 -30.097 0.052 1.00 45.28 70 LEU A CA 1
ATOM 578 C C . LEU A 1 70 ? -20.225 -30.458 1.357 1.00 45.28 70 LEU A C 1
ATOM 580 O O . LEU A 1 70 ? -19.487 -29.615 1.881 1.00 45.28 70 LEU A O 1
ATOM 584 N N . LYS A 1 71 ? -20.404 -31.692 1.848 1.00 42.88 71 LYS A N 1
ATOM 585 C CA . LYS A 1 71 ? -19.793 -32.223 3.075 1.00 42.88 71 LYS A CA 1
ATOM 586 C C . LYS A 1 71 ? -18.444 -32.920 2.851 1.00 42.88 71 LYS A C 1
ATOM 588 O O . LYS A 1 71 ? -17.793 -33.244 3.836 1.00 42.88 71 LYS A O 1
ATOM 593 N N . ALA A 1 72 ? -18.028 -33.164 1.606 1.00 48.81 72 ALA A N 1
ATOM 594 C CA . ALA A 1 72 ? -16.754 -33.819 1.306 1.00 48.81 72 ALA A CA 1
ATOM 595 C C . ALA A 1 72 ? -15.571 -32.831 1.395 1.00 48.81 72 ALA A C 1
ATOM 597 O O . ALA A 1 72 ? -15.681 -31.694 0.932 1.00 48.81 72 ALA A O 1
ATOM 598 N N . GLU A 1 73 ? -14.447 -33.261 1.985 1.00 34.22 73 GLU A N 1
ATOM 599 C CA . GLU A 1 73 ? -13.247 -32.428 2.206 1.00 34.22 73 GLU A CA 1
ATOM 600 C C . GLU A 1 73 ? -12.438 -32.177 0.911 1.00 34.22 73 GLU A C 1
ATOM 602 O O . GLU A 1 73 ? -11.898 -31.086 0.737 1.00 34.22 73 GLU A O 1
ATOM 607 N N . ASP A 1 74 ? -12.466 -33.105 -0.058 1.00 41.66 74 ASP A N 1
ATOM 608 C CA . ASP A 1 74 ? -11.715 -33.035 -1.330 1.00 41.66 74 ASP A CA 1
ATOM 609 C C . ASP A 1 74 ? -12.577 -32.599 -2.533 1.00 41.66 74 ASP A C 1
ATOM 611 O O . ASP A 1 74 ? -12.882 -33.363 -3.454 1.00 41.66 74 ASP A O 1
ATOM 615 N N . LYS A 1 75 ? -12.985 -31.327 -2.547 1.00 40.81 75 LYS A N 1
ATOM 616 C CA . LYS A 1 75 ? -13.881 -30.768 -3.585 1.00 40.81 75 LYS A CA 1
ATOM 617 C C . LYS A 1 75 ? -13.210 -30.578 -4.953 1.00 40.81 75 LYS A C 1
ATOM 619 O O . LYS A 1 75 ? -13.887 -30.614 -5.979 1.00 40.81 75 LYS A O 1
ATOM 624 N N . ILE A 1 76 ? -11.889 -30.395 -4.974 1.00 31.84 76 ILE A N 1
ATOM 625 C CA . ILE A 1 76 ? -11.103 -30.057 -6.176 1.00 31.84 76 ILE A CA 1
ATOM 626 C C . ILE A 1 76 ? -10.939 -31.282 -7.093 1.00 31.84 76 ILE A C 1
ATOM 628 O O . ILE A 1 76 ? -11.121 -31.183 -8.305 1.00 31.84 76 ILE A O 1
ATOM 632 N N . SER A 1 77 ? -10.710 -32.461 -6.512 1.00 37.69 77 SER A N 1
ATOM 633 C CA . SER A 1 77 ? -10.556 -33.739 -7.226 1.00 37.69 77 SER A CA 1
ATOM 634 C C . SER A 1 77 ? -11.844 -34.196 -7.924 1.00 37.69 77 SER A C 1
ATOM 636 O O . SER A 1 77 ? -11.813 -34.978 -8.874 1.00 37.69 77 SER A O 1
ATOM 638 N N . PHE A 1 78 ? -13.000 -33.720 -7.451 1.00 35.00 78 PHE A N 1
ATOM 639 C CA . PHE A 1 78 ? -14.310 -34.120 -7.961 1.00 35.00 78 PHE A CA 1
ATOM 640 C C . PHE A 1 78 ? -14.673 -33.438 -9.289 1.00 35.00 78 PHE A C 1
ATOM 642 O O . PHE A 1 78 ? -15.364 -34.042 -10.104 1.00 35.00 78 PHE A O 1
ATOM 649 N N . LEU A 1 79 ? -14.184 -32.209 -9.505 1.00 36.81 79 LEU A N 1
ATOM 650 C CA . LEU A 1 79 ? -14.502 -31.355 -10.658 1.00 36.81 79 LEU A CA 1
ATOM 651 C C . LEU A 1 79 ? -13.427 -31.375 -11.760 1.00 36.81 79 LEU A C 1
ATOM 653 O O . LEU A 1 79 ? -13.722 -31.007 -12.891 1.00 36.81 79 LEU A O 1
ATOM 657 N N . ALA A 1 80 ? -12.199 -31.807 -11.454 1.00 34.50 80 ALA A N 1
ATOM 658 C CA . ALA A 1 80 ? -11.054 -31.720 -12.368 1.00 34.50 80 ALA A CA 1
ATOM 659 C C . ALA A 1 80 ? -10.944 -32.854 -13.412 1.00 34.50 80 ALA A C 1
ATOM 661 O O . ALA A 1 80 ? -10.060 -32.806 -14.262 1.00 34.50 80 ALA A O 1
ATOM 662 N N . MET A 1 81 ? -11.808 -33.873 -13.376 1.00 34.88 81 MET A N 1
ATOM 663 C CA . MET A 1 81 ? -11.785 -34.962 -14.361 1.00 34.88 81 MET A CA 1
ATOM 664 C C . MET A 1 81 ? -12.822 -34.705 -15.458 1.00 34.88 81 MET A C 1
ATOM 666 O O . MET A 1 81 ? -14.018 -34.889 -15.231 1.00 34.88 81 MET A O 1
ATOM 670 N N . GLY A 1 82 ? -12.364 -34.291 -16.642 1.00 33.19 82 GLY A N 1
ATOM 671 C CA . GLY A 1 82 ? -13.175 -34.327 -17.859 1.00 33.19 82 GLY A CA 1
ATOM 672 C C . GLY A 1 82 ? -13.586 -35.769 -18.168 1.00 33.19 82 GLY A C 1
ATOM 673 O O . GLY A 1 82 ? -12.785 -36.690 -18.020 1.00 33.19 82 GLY A O 1
ATOM 674 N N . VAL A 1 83 ? -14.849 -35.985 -18.530 1.00 34.03 83 VAL A N 1
ATOM 675 C CA . VAL A 1 83 ? -15.349 -37.322 -18.875 1.00 34.03 83 VAL A CA 1
ATOM 676 C C . VAL A 1 83 ? -15.052 -37.568 -20.350 1.00 34.03 83 VAL A C 1
ATOM 678 O O . VAL A 1 83 ? -15.777 -37.080 -21.211 1.00 34.03 83 VAL A O 1
ATOM 681 N N . ASP A 1 84 ? -13.984 -38.308 -20.637 1.00 34.50 84 ASP A N 1
ATOM 682 C CA . ASP A 1 84 ? -13.728 -38.831 -21.978 1.00 34.50 84 ASP A CA 1
ATOM 683 C C . ASP A 1 84 ? -14.481 -40.159 -22.160 1.00 34.50 84 ASP A C 1
ATOM 685 O O . ASP A 1 84 ? -14.326 -41.102 -21.378 1.00 34.50 84 ASP A O 1
ATOM 689 N N . PHE A 1 85 ? -15.346 -40.232 -23.171 1.00 33.97 85 PHE A N 1
ATOM 690 C CA . PHE A 1 85 ? -16.141 -41.427 -23.459 1.00 33.97 85 PHE A CA 1
ATOM 691 C C . PHE A 1 85 ? -15.270 -42.569 -24.004 1.00 33.97 85 PHE A C 1
ATOM 693 O O . PHE A 1 85 ? -15.607 -43.742 -23.817 1.00 33.97 85 PHE A O 1
ATOM 700 N N . ASP A 1 86 ? -14.119 -42.254 -24.606 1.00 36.66 86 ASP A N 1
ATOM 701 C CA . ASP A 1 86 ? -13.187 -43.264 -25.107 1.00 36.66 86 ASP A CA 1
ATOM 702 C C . ASP A 1 86 ? -12.549 -44.050 -23.946 1.00 36.66 86 ASP A C 1
ATOM 704 O O . ASP A 1 86 ? -12.364 -45.265 -24.058 1.00 36.66 86 ASP A O 1
ATOM 708 N N . PHE A 1 87 ? -12.379 -43.411 -22.777 1.00 35.31 87 PHE A N 1
ATOM 709 C CA . PHE A 1 87 ? -11.949 -44.046 -21.522 1.00 35.31 87 PHE A CA 1
ATOM 710 C C . PHE A 1 87 ? -12.988 -45.029 -20.951 1.00 35.31 87 PHE A C 1
ATOM 712 O O . PHE A 1 87 ? -12.636 -46.017 -20.306 1.00 35.31 87 PHE A O 1
ATOM 719 N N . LEU A 1 88 ? -14.280 -44.798 -21.203 1.00 32.44 88 LEU A N 1
ATOM 720 C CA . LEU A 1 88 ? -15.363 -45.682 -20.755 1.00 32.44 88 LEU A CA 1
ATOM 721 C C . LEU A 1 88 ? -15.632 -46.836 -21.736 1.00 32.44 88 LEU A C 1
ATOM 723 O O . LEU A 1 88 ? -16.155 -47.874 -21.326 1.00 32.44 88 LEU A O 1
ATOM 727 N N . SER A 1 89 ? -15.248 -46.699 -23.010 1.00 37.38 89 SER A N 1
ATOM 728 C CA . SER A 1 89 ? -15.545 -47.684 -24.062 1.00 37.38 89 SER A CA 1
ATOM 729 C C . SER A 1 89 ? -14.920 -49.065 -23.806 1.00 37.38 89 SER A C 1
ATOM 731 O O . SER A 1 89 ? -15.543 -50.098 -24.066 1.00 37.38 89 SER A O 1
ATOM 733 N N . GLU A 1 90 ? -13.731 -49.110 -23.205 1.00 37.16 90 GLU A N 1
ATOM 734 C CA . GLU A 1 90 ? -12.999 -50.353 -22.934 1.00 37.16 90 GLU A CA 1
ATOM 735 C C . GLU A 1 90 ? -13.581 -51.137 -21.741 1.00 37.16 90 GLU A C 1
ATOM 737 O O . GLU A 1 90 ? -13.509 -52.365 -21.688 1.00 37.16 90 GLU A O 1
ATOM 742 N N . SER A 1 91 ? -14.233 -50.436 -20.808 1.00 34.41 91 SER A N 1
ATOM 743 C CA . SER A 1 91 ? -14.910 -51.048 -19.655 1.00 34.41 91 SER A CA 1
ATOM 744 C C . SER A 1 91 ? -16.359 -51.438 -19.964 1.00 34.41 91 SER A C 1
ATOM 746 O O . SER A 1 91 ? -16.843 -52.451 -19.464 1.00 34.41 91 SER A O 1
ATOM 748 N N . LEU A 1 92 ? -17.046 -50.668 -20.815 1.00 33.88 92 LEU A N 1
ATOM 749 C CA . LEU A 1 92 ? -18.441 -50.903 -21.212 1.00 33.88 92 LEU A CA 1
ATOM 750 C C . LEU A 1 92 ? -18.585 -51.983 -22.298 1.00 33.88 92 LEU A C 1
ATOM 752 O O . LEU A 1 92 ? -19.576 -52.718 -22.313 1.00 33.88 92 LEU A O 1
ATOM 756 N N . SER A 1 93 ? -17.569 -52.151 -23.151 1.00 39.22 93 SER A N 1
ATOM 757 C CA . SER A 1 93 ? -17.526 -53.209 -24.174 1.00 39.22 93 SER A CA 1
ATOM 758 C C . SER A 1 93 ? -17.515 -54.623 -23.582 1.00 39.22 93 SER A C 1
ATOM 760 O O . SER A 1 93 ? -18.078 -55.537 -24.182 1.00 39.22 93 SER A O 1
ATOM 762 N N . ARG A 1 94 ? -16.982 -54.800 -22.364 1.00 34.22 94 ARG A N 1
ATOM 763 C CA . ARG A 1 94 ? -16.994 -56.081 -21.628 1.00 34.22 94 ARG A CA 1
ATOM 764 C C . ARG A 1 94 ? -18.394 -56.543 -21.204 1.00 34.22 94 ARG A C 1
ATOM 766 O O . ARG A 1 94 ? -18.554 -57.699 -20.831 1.00 34.22 94 ARG A O 1
ATOM 773 N N . TYR A 1 95 ? -19.397 -55.669 -21.300 1.00 34.91 95 TYR A N 1
ATOM 774 C CA . TYR A 1 95 ? -20.788 -55.944 -20.931 1.00 34.91 95 TYR A CA 1
ATOM 775 C C . TYR A 1 95 ? -21.772 -55.732 -22.099 1.00 34.91 95 TYR A C 1
ATOM 777 O O . TYR A 1 95 ? -22.974 -55.600 -21.882 1.00 34.91 95 TYR A O 1
ATOM 785 N N . GLY A 1 96 ? -21.278 -55.710 -23.346 1.00 30.92 96 GLY A N 1
ATOM 786 C CA . GLY A 1 96 ? -22.107 -55.683 -24.561 1.00 30.92 96 GLY A CA 1
ATOM 787 C C . GLY A 1 96 ? -22.641 -54.306 -24.976 1.00 30.92 96 GLY A C 1
ATOM 788 O O . GLY A 1 96 ? -23.420 -54.219 -25.924 1.00 30.92 96 GLY A O 1
ATOM 789 N N . ILE A 1 97 ? -22.218 -53.226 -24.314 1.00 33.44 97 ILE A N 1
ATOM 790 C CA . ILE A 1 97 ? -22.631 -51.856 -24.640 1.00 33.44 97 ILE A CA 1
ATOM 791 C C . ILE A 1 97 ? -21.592 -51.259 -25.592 1.00 33.44 97 ILE A C 1
ATOM 793 O O . ILE A 1 97 ? -20.455 -50.984 -25.212 1.00 33.44 97 ILE A O 1
ATOM 797 N N . THR A 1 98 ? -21.977 -51.070 -26.853 1.00 37.44 98 THR A N 1
ATOM 798 C CA . THR A 1 98 ? -21.118 -50.505 -27.904 1.00 37.44 98 THR A CA 1
ATOM 799 C C . THR A 1 98 ? -21.549 -49.082 -28.266 1.00 37.44 98 THR A C 1
ATOM 801 O O . THR A 1 98 ? -22.648 -48.635 -27.931 1.00 37.44 98 THR A O 1
ATOM 804 N N . ARG A 1 99 ? -20.713 -48.351 -29.015 1.00 33.38 99 ARG A N 1
ATOM 805 C CA . ARG A 1 99 ? -21.038 -47.001 -29.522 1.00 33.38 99 ARG A CA 1
ATOM 806 C C . ARG A 1 99 ? -22.343 -46.965 -30.337 1.00 33.38 99 ARG A C 1
ATOM 808 O O . ARG A 1 99 ? -22.988 -45.931 -30.406 1.00 33.38 99 ARG A O 1
ATOM 815 N N . SER A 1 100 ? -22.756 -48.105 -30.898 1.00 36.88 100 SER A N 1
ATOM 816 C CA . SER A 1 100 ? -24.008 -48.254 -31.651 1.00 36.88 100 SER A CA 1
ATOM 817 C C . SER A 1 100 ? -25.272 -48.371 -30.780 1.00 36.88 100 SER A C 1
ATOM 819 O O . SER A 1 100 ? -26.366 -48.106 -31.267 1.00 36.88 100 SER A O 1
ATOM 821 N N . THR A 1 101 ? -25.139 -48.710 -29.490 1.00 33.41 101 THR A N 1
ATOM 822 C CA . THR A 1 101 ? -26.259 -48.789 -28.525 1.00 33.41 101 THR A CA 1
ATOM 823 C C . THR A 1 101 ? -26.571 -47.461 -27.825 1.00 33.41 101 THR A C 1
ATOM 825 O O . THR A 1 101 ? -27.593 -47.350 -27.153 1.00 33.41 101 THR A O 1
ATOM 828 N N . VAL A 1 102 ? -25.730 -46.438 -28.004 1.00 31.31 102 VAL A N 1
ATOM 829 C CA . VAL A 1 102 ? -25.949 -45.079 -27.491 1.00 31.31 102 VAL A CA 1
ATOM 830 C C . VAL A 1 102 ? -26.346 -44.179 -28.662 1.00 31.31 102 VAL A C 1
ATOM 832 O O . VAL A 1 102 ? -25.501 -43.714 -29.420 1.00 31.31 102 VAL A O 1
ATOM 835 N N . SER A 1 103 ? -27.646 -43.927 -28.823 1.00 28.97 103 SER A N 1
ATOM 836 C CA . SER A 1 103 ? -28.137 -42.910 -29.759 1.00 28.97 103 SER A CA 1
ATOM 837 C C . SER A 1 103 ? -28.049 -41.536 -29.093 1.00 28.97 103 SER A C 1
ATOM 839 O O . SER A 1 103 ? -28.940 -41.134 -28.346 1.00 28.97 103 SER A O 1
ATOM 841 N N . MET A 1 104 ? -26.954 -40.816 -29.339 1.00 28.19 104 MET A N 1
ATOM 842 C CA . MET A 1 104 ? -26.935 -39.360 -29.187 1.00 28.19 104 MET A CA 1
ATOM 843 C C . MET A 1 104 ? -27.202 -38.711 -30.551 1.00 28.19 104 MET A C 1
ATOM 845 O O . MET A 1 104 ? -26.670 -39.193 -31.554 1.00 28.19 104 MET A O 1
ATOM 849 N N . PRO A 1 105 ? -28.006 -37.633 -30.628 1.00 26.92 105 PRO A N 1
ATOM 850 C CA . PRO A 1 105 ? -28.163 -36.879 -31.865 1.00 26.92 105 PRO A CA 1
ATOM 851 C C . PRO A 1 105 ? -26.788 -36.384 -32.345 1.00 26.92 105 PRO A C 1
ATOM 853 O O . PRO A 1 105 ? -26.030 -35.842 -31.528 1.00 26.92 105 PRO A O 1
ATOM 856 N N . PRO A 1 106 ? -26.444 -36.530 -33.638 1.00 25.45 106 PRO A N 1
ATOM 857 C CA . PRO A 1 106 ? -25.212 -35.962 -34.167 1.00 25.45 106 PRO A CA 1
ATOM 858 C C . PRO A 1 106 ? -25.270 -34.440 -33.984 1.00 25.45 106 PRO A C 1
ATOM 860 O O . PRO A 1 106 ? -26.276 -33.830 -34.339 1.00 25.45 106 PRO A O 1
ATOM 863 N N . ASN A 1 107 ? -24.201 -33.851 -33.439 1.00 28.44 107 ASN A N 1
ATOM 864 C CA . ASN A 1 107 ? -24.007 -32.416 -33.148 1.00 28.44 107 ASN A CA 1
ATOM 865 C C . ASN A 1 107 ? -24.390 -31.904 -31.750 1.00 28.44 107 ASN A C 1
ATOM 867 O O . ASN A 1 107 ? -24.463 -30.692 -31.563 1.00 28.44 107 ASN A O 1
ATOM 871 N N . THR A 1 108 ? -24.530 -32.760 -30.733 1.00 29.36 108 THR A N 1
ATOM 872 C CA . THR A 1 108 ? -24.507 -32.250 -29.346 1.00 29.36 108 THR A CA 1
ATOM 873 C C . THR A 1 108 ? -23.061 -32.139 -28.861 1.00 29.36 108 THR A C 1
ATOM 875 O O . THR A 1 108 ? -22.585 -32.967 -28.089 1.00 29.36 108 THR A O 1
ATOM 878 N N . VAL A 1 109 ? -22.340 -31.123 -29.336 1.00 25.69 109 VAL A N 1
ATOM 879 C CA . VAL A 1 109 ? -21.208 -30.595 -28.571 1.00 25.69 109 VAL A CA 1
ATOM 880 C C . VAL A 1 109 ? -21.846 -29.885 -27.381 1.00 25.69 109 VAL A C 1
ATOM 882 O O . VAL A 1 109 ? -22.560 -28.899 -27.553 1.00 25.69 109 VAL A O 1
ATOM 885 N N . LEU A 1 110 ? -21.684 -30.427 -26.172 1.00 26.56 110 LEU A N 1
ATOM 886 C CA . LEU A 1 110 ? -21.910 -29.645 -24.959 1.00 26.56 110 LEU A CA 1
ATOM 887 C C . LEU A 1 110 ? -20.804 -28.588 -24.936 1.00 26.56 110 LEU A C 1
ATOM 889 O O . LEU A 1 110 ? -19.740 -28.819 -24.364 1.00 26.56 110 LEU A O 1
ATOM 893 N N . ASP A 1 111 ? -21.038 -27.467 -25.619 1.00 23.19 111 ASP A N 1
ATOM 894 C CA . ASP A 1 111 ? -20.205 -26.273 -25.536 1.00 23.19 111 ASP A CA 1
ATOM 895 C C . ASP A 1 111 ? -20.282 -25.757 -24.099 1.00 23.19 111 ASP A C 1
ATOM 897 O O . ASP A 1 111 ? -21.128 -24.948 -23.714 1.00 23.19 111 ASP A O 1
ATOM 901 N N . TYR A 1 112 ? -19.398 -26.294 -23.269 1.00 25.58 112 TYR A N 1
ATOM 902 C CA . TYR A 1 112 ? -19.119 -25.780 -21.949 1.00 25.58 112 TYR A CA 1
ATOM 903 C C . TYR A 1 112 ? -18.388 -24.449 -22.121 1.00 25.58 112 TYR A C 1
ATOM 905 O O . TYR A 1 112 ? -17.170 -24.399 -22.295 1.00 25.58 112 TYR A O 1
ATOM 913 N N . VAL A 1 113 ? -19.123 -23.346 -22.000 1.00 22.47 113 VAL A N 1
ATOM 914 C CA . VAL A 1 113 ? -18.522 -22.083 -21.569 1.00 22.47 113 VAL A CA 1
ATOM 915 C C . VAL A 1 113 ? -18.215 -22.244 -20.083 1.00 22.47 113 VAL A C 1
ATOM 917 O O . VAL A 1 113 ? -19.015 -21.892 -19.222 1.00 22.47 113 VAL A O 1
ATOM 920 N N . VAL A 1 114 ? -17.058 -22.829 -19.768 1.00 25.11 114 VAL A N 1
ATOM 921 C CA . VAL A 1 114 ? -16.486 -22.745 -18.421 1.00 25.11 114 VAL A CA 1
ATOM 922 C C . VAL A 1 114 ? -16.206 -21.262 -18.170 1.00 25.11 114 VAL A C 1
ATOM 924 O O . VAL A 1 114 ? -15.396 -20.676 -18.896 1.00 25.11 114 VAL A O 1
ATOM 927 N N . PRO A 1 115 ? -16.829 -20.611 -17.172 1.00 22.47 115 PRO A N 1
ATOM 928 C CA . PRO A 1 115 ? -16.410 -19.278 -16.785 1.00 22.47 115 PRO A CA 1
ATOM 929 C C . PRO A 1 115 ? -14.958 -19.387 -16.319 1.00 22.47 115 PRO A C 1
ATOM 931 O O . PRO A 1 115 ? -14.659 -20.070 -15.342 1.00 22.47 115 PRO A O 1
ATOM 934 N N . ASN A 1 116 ? -14.052 -18.765 -17.075 1.00 27.88 116 ASN A N 1
ATOM 935 C CA . ASN A 1 116 ? -12.622 -18.653 -16.801 1.00 27.88 116 ASN A CA 1
ATOM 936 C C . ASN A 1 116 ? -12.303 -18.606 -15.296 1.00 27.88 116 ASN A C 1
ATOM 938 O O . ASN A 1 116 ? -12.533 -17.568 -14.674 1.00 27.88 116 ASN A O 1
ATOM 942 N N . LYS A 1 117 ? -11.737 -19.695 -14.745 1.00 28.61 117 LYS A N 1
ATOM 943 C CA . LYS A 1 117 ? -10.760 -19.751 -13.629 1.00 28.61 117 LYS A CA 1
ATOM 944 C C . LYS A 1 117 ? -10.639 -21.189 -13.084 1.00 28.61 117 LYS A C 1
ATOM 946 O O . LYS A 1 117 ? -11.225 -21.526 -12.065 1.00 28.61 117 LYS A O 1
ATOM 951 N N . MET A 1 118 ? -9.784 -22.011 -13.689 1.00 24.06 118 MET A N 1
ATOM 952 C CA . MET A 1 118 ? -8.990 -22.995 -12.936 1.00 24.06 118 MET A CA 1
ATOM 953 C C . MET A 1 118 ? -7.692 -23.255 -13.701 1.00 24.06 118 MET A C 1
ATOM 955 O O . MET A 1 118 ? -7.635 -24.042 -14.637 1.00 24.06 118 MET A O 1
ATOM 959 N N . VAL A 1 119 ? -6.647 -22.518 -13.331 1.00 26.08 119 VAL A N 1
ATOM 960 C CA . VAL A 1 119 ? -5.278 -22.797 -13.771 1.00 26.08 119 VAL A CA 1
ATOM 961 C C . VAL A 1 119 ? -4.782 -23.960 -12.916 1.00 26.08 119 VAL A C 1
ATOM 963 O O . VAL A 1 119 ? -4.637 -23.803 -11.705 1.00 26.08 119 VAL A O 1
ATOM 966 N N . ILE A 1 120 ? -4.564 -25.127 -13.521 1.00 29.59 120 ILE A N 1
ATOM 967 C CA . ILE A 1 120 ? -3.941 -26.270 -12.846 1.00 29.59 120 ILE A CA 1
ATOM 968 C C . ILE A 1 120 ? -2.463 -25.922 -12.618 1.00 29.59 120 ILE A C 1
ATOM 970 O O . ILE A 1 120 ? -1.701 -25.735 -13.566 1.00 29.59 120 ILE A O 1
ATOM 974 N N . ASP A 1 121 ? -2.058 -25.799 -11.352 1.00 33.94 121 ASP A N 1
ATOM 975 C CA . ASP A 1 121 ? -0.665 -25.566 -10.962 1.00 33.94 121 ASP A CA 1
ATOM 976 C C . ASP A 1 121 ? 0.127 -26.882 -11.057 1.00 33.94 121 ASP A C 1
ATOM 978 O O . ASP A 1 121 ? 0.240 -27.673 -10.112 1.00 33.94 121 ASP A O 1
ATOM 982 N N . LEU A 1 122 ? 0.671 -27.122 -12.249 1.00 31.55 122 LEU A N 1
ATOM 983 C CA . LEU A 1 122 ? 1.505 -28.283 -12.562 1.00 31.55 122 LEU A CA 1
ATOM 984 C C . LEU A 1 122 ? 2.769 -28.354 -11.680 1.00 31.55 122 LEU A C 1
ATOM 986 O O . LEU A 1 122 ? 3.287 -29.441 -11.423 1.00 31.55 122 LEU A O 1
ATOM 990 N N . GLU A 1 123 ? 3.263 -27.225 -11.159 1.00 37.22 123 GLU A N 1
ATOM 991 C CA . GLU A 1 123 ? 4.473 -27.182 -10.331 1.00 37.22 123 GLU A CA 1
ATOM 992 C C . GLU A 1 123 ? 4.183 -27.632 -8.889 1.00 37.22 123 GLU A C 1
ATOM 994 O O . GLU A 1 123 ? 5.044 -28.259 -8.265 1.00 37.22 123 GLU A O 1
ATOM 999 N N . ASN A 1 124 ? 2.986 -27.358 -8.361 1.00 39.28 124 ASN A N 1
ATOM 1000 C CA . ASN A 1 124 ? 2.551 -27.897 -7.067 1.00 39.28 124 ASN A CA 1
ATOM 1001 C C . ASN A 1 124 ? 2.269 -29.395 -7.145 1.00 39.28 124 ASN A C 1
ATOM 1003 O O . ASN A 1 124 ? 2.784 -30.142 -6.315 1.00 39.28 124 ASN A O 1
ATOM 1007 N N . THR A 1 125 ? 1.606 -29.846 -8.209 1.00 36.06 125 THR A N 1
ATOM 1008 C CA . THR A 1 125 ? 1.365 -31.279 -8.448 1.00 36.06 125 THR A CA 1
ATOM 1009 C C . THR A 1 125 ? 2.689 -32.055 -8.556 1.00 36.06 125 THR A C 1
ATOM 1011 O O . THR A 1 125 ? 2.861 -33.110 -7.944 1.00 36.06 125 THR A O 1
ATOM 1014 N N . ARG A 1 126 ? 3.706 -31.489 -9.234 1.00 40.62 126 ARG A N 1
ATOM 1015 C CA . ARG A 1 126 ? 5.059 -32.080 -9.307 1.00 40.62 126 ARG A CA 1
ATOM 1016 C C . ARG A 1 126 ? 5.749 -32.174 -7.941 1.00 40.62 126 ARG A C 1
ATOM 1018 O O . ARG A 1 126 ? 6.499 -33.119 -7.697 1.00 40.62 126 ARG A O 1
ATOM 1025 N N . LYS A 1 127 ? 5.552 -31.181 -7.067 1.00 42.38 127 LYS A N 1
ATOM 1026 C CA . LYS A 1 127 ? 6.153 -31.144 -5.721 1.00 42.38 127 LYS A CA 1
ATOM 1027 C C . LYS A 1 127 ? 5.479 -32.125 -4.769 1.00 42.38 127 LYS A C 1
ATOM 1029 O O . LYS A 1 127 ? 6.191 -32.777 -4.010 1.00 42.38 127 LYS A O 1
ATOM 1034 N N . GLU A 1 128 ? 4.157 -32.252 -4.832 1.00 40.25 128 GLU A N 1
ATOM 1035 C CA . GLU A 1 128 ? 3.391 -33.204 -4.020 1.00 40.25 128 GLU A CA 1
ATOM 1036 C C . GLU A 1 128 ? 3.746 -34.653 -4.371 1.00 40.25 128 GLU A C 1
ATOM 1038 O O . GLU A 1 128 ? 3.999 -35.456 -3.474 1.00 40.25 128 GLU A O 1
ATOM 1043 N N . LEU A 1 129 ? 3.912 -34.956 -5.664 1.00 35.03 129 LEU A N 1
ATOM 1044 C CA . LEU A 1 129 ? 4.341 -36.274 -6.152 1.00 35.03 129 LEU A CA 1
ATOM 1045 C C . LEU A 1 129 ? 5.867 -36.497 -6.110 1.00 35.03 129 LEU A C 1
ATOM 1047 O O . LEU A 1 129 ? 6.346 -37.559 -6.499 1.00 35.03 129 LEU A O 1
ATOM 1051 N N . LYS A 1 130 ? 6.650 -35.512 -5.640 1.00 41.72 130 LYS A N 1
ATOM 1052 C CA . LYS A 1 130 ? 8.126 -35.549 -5.529 1.00 41.72 130 LYS A CA 1
ATOM 1053 C C . LYS A 1 130 ? 8.870 -35.910 -6.831 1.00 41.72 130 LYS A C 1
ATOM 1055 O O . LYS A 1 130 ? 9.949 -36.500 -6.786 1.00 41.72 130 LYS A O 1
ATOM 1060 N N . LEU A 1 131 ? 8.343 -35.525 -7.993 1.00 39.06 131 LEU A N 1
ATOM 1061 C CA . LEU A 1 131 ? 8.959 -35.839 -9.289 1.00 39.06 131 LEU A CA 1
ATOM 1062 C C . LEU A 1 131 ? 10.162 -34.912 -9.601 1.00 39.06 131 LEU A C 1
ATOM 1064 O O . LEU A 1 131 ? 10.103 -33.699 -9.336 1.00 39.06 131 LEU A O 1
ATOM 1068 N N . PRO A 1 132 ? 11.267 -35.435 -10.176 1.00 41.38 132 PRO A N 1
ATOM 1069 C CA . PRO A 1 132 ? 12.443 -34.636 -10.519 1.00 41.38 132 PRO A CA 1
ATOM 1070 C C . PRO A 1 132 ? 12.181 -33.682 -11.695 1.00 41.38 132 PRO A C 1
ATOM 1072 O O . PRO A 1 132 ? 11.329 -33.908 -12.546 1.00 41.38 132 PRO A O 1
ATOM 1075 N N . LYS A 1 133 ? 12.965 -32.597 -11.777 1.00 40.00 133 LYS A N 1
ATOM 1076 C CA . LYS A 1 133 ? 12.852 -31.584 -12.850 1.00 40.00 133 LYS A CA 1
ATOM 1077 C C . LYS A 1 133 ? 13.257 -32.086 -14.244 1.00 40.00 133 LYS A C 1
ATOM 1079 O O . LYS A 1 133 ? 12.874 -31.474 -15.236 1.00 40.00 133 LYS A O 1
ATOM 1084 N N . ARG A 1 134 ? 14.058 -33.151 -14.318 1.00 40.31 134 ARG A N 1
ATOM 1085 C CA . ARG A 1 134 ? 14.474 -33.837 -15.549 1.00 40.31 134 ARG A CA 1
ATOM 1086 C C . ARG A 1 134 ? 14.494 -35.336 -15.279 1.00 40.31 134 ARG A C 1
ATOM 1088 O O . ARG A 1 134 ? 15.077 -35.754 -14.281 1.00 40.31 134 ARG A O 1
ATOM 1095 N N . ILE A 1 135 ? 13.888 -36.106 -16.173 1.00 44.00 135 ILE A N 1
ATOM 1096 C CA . ILE A 1 135 ? 13.932 -37.568 -16.161 1.00 44.00 135 ILE A CA 1
ATOM 1097 C C . ILE A 1 135 ? 15.186 -37.986 -16.939 1.00 44.00 135 ILE A C 1
ATOM 1099 O O . ILE A 1 135 ? 15.318 -37.660 -18.117 1.00 44.00 135 ILE A O 1
ATOM 1103 N N . THR A 1 136 ? 16.137 -38.647 -16.277 1.00 47.53 136 THR A N 1
ATOM 1104 C CA . THR A 1 136 ? 17.353 -39.190 -16.908 1.00 47.53 136 THR A CA 1
ATOM 1105 C C . THR A 1 136 ? 17.260 -40.710 -17.032 1.00 47.53 136 THR A C 1
ATOM 1107 O O . THR A 1 136 ? 16.557 -41.350 -16.251 1.00 47.53 136 THR A O 1
ATOM 1110 N N . LEU A 1 137 ? 17.997 -41.294 -17.985 1.00 44.84 137 LEU A N 1
ATOM 1111 C CA . LEU A 1 137 ? 18.096 -42.753 -18.157 1.00 44.84 137 LEU A CA 1
ATOM 1112 C C . LEU A 1 137 ? 18.490 -43.458 -16.853 1.00 44.84 137 LEU A C 1
ATOM 1114 O O . LEU A 1 137 ? 17.855 -44.435 -16.468 1.00 44.84 137 LEU A O 1
ATOM 1118 N N . ASP A 1 138 ? 19.473 -42.908 -16.137 1.00 50.09 138 ASP A N 1
ATOM 1119 C CA . ASP A 1 138 ? 19.906 -43.442 -14.845 1.00 50.09 138 ASP A CA 1
ATOM 1120 C C . ASP A 1 138 ? 18.811 -43.365 -13.781 1.00 50.09 138 ASP A C 1
ATOM 1122 O O . ASP A 1 138 ? 18.687 -44.283 -12.979 1.00 50.09 138 ASP A O 1
ATOM 1126 N N . TRP A 1 139 ? 17.979 -42.319 -13.781 1.00 50.97 139 TRP A N 1
ATOM 1127 C CA . TRP A 1 139 ? 16.873 -42.205 -12.829 1.00 50.97 139 TRP A CA 1
ATOM 1128 C C . TRP A 1 139 ? 15.787 -43.253 -13.097 1.00 50.97 139 TRP A C 1
ATOM 1130 O O . TRP A 1 139 ? 15.338 -43.913 -12.163 1.00 50.97 139 TRP A O 1
ATOM 1140 N N . VAL A 1 140 ? 15.417 -43.475 -14.364 1.00 43.38 140 VAL A N 1
ATOM 1141 C CA . VAL A 1 140 ? 14.428 -44.504 -14.737 1.00 43.38 140 VAL A CA 1
ATOM 1142 C C . VAL A 1 140 ? 14.972 -45.907 -14.468 1.00 43.38 140 VAL A C 1
ATOM 1144 O O . VAL A 1 140 ? 14.264 -46.737 -13.898 1.00 43.38 140 VAL A O 1
ATOM 1147 N N . LYS A 1 141 ? 16.245 -46.160 -14.792 1.00 47.94 141 LYS A N 1
ATOM 1148 C CA . LYS A 1 141 ? 16.932 -47.422 -14.492 1.00 47.94 141 LYS A CA 1
ATOM 1149 C C . LYS A 1 141 ? 17.023 -47.680 -12.988 1.00 47.94 141 LYS A C 1
ATOM 1151 O O . LYS A 1 141 ? 16.832 -48.809 -12.555 1.00 47.94 141 LYS A O 1
ATOM 1156 N N . HIS A 1 142 ? 17.262 -46.645 -12.187 1.00 47.75 142 HIS A N 1
ATOM 1157 C CA . HIS A 1 142 ? 17.322 -46.761 -10.732 1.00 47.75 142 HIS A CA 1
ATOM 1158 C C . HIS A 1 142 ? 15.936 -46.983 -10.098 1.00 47.75 142 HIS A C 1
ATOM 1160 O O . HIS A 1 142 ? 15.845 -47.640 -9.063 1.00 47.75 142 HIS A O 1
ATOM 1166 N N . LEU A 1 143 ? 14.863 -46.453 -10.697 1.00 42.34 143 LEU A N 1
ATOM 1167 C CA . LEU A 1 143 ? 13.497 -46.592 -10.179 1.00 42.34 143 LEU A CA 1
ATOM 1168 C C . LEU A 1 143 ? 12.832 -47.916 -10.588 1.00 42.34 143 LEU A C 1
ATOM 1170 O O . LEU A 1 143 ? 12.053 -48.471 -9.821 1.00 42.34 143 LEU A O 1
ATOM 1174 N N . THR A 1 144 ? 13.124 -48.406 -11.796 1.00 43.41 144 THR A N 1
ATOM 1175 C CA . THR A 1 144 ? 12.446 -49.573 -12.398 1.00 43.41 144 THR A CA 1
ATOM 1176 C C . THR A 1 144 ? 13.333 -50.813 -12.509 1.00 43.41 144 THR A C 1
ATOM 1178 O O . THR A 1 144 ? 12.823 -51.908 -12.707 1.00 43.41 144 THR A O 1
ATOM 1181 N N . GLY A 1 145 ? 14.659 -50.666 -12.404 1.00 42.81 145 GLY A N 1
ATOM 1182 C CA . GLY A 1 145 ? 15.630 -51.747 -12.614 1.00 42.81 145 GLY A CA 1
ATOM 1183 C C . GLY A 1 145 ? 15.872 -52.120 -14.085 1.00 42.81 145 GLY A C 1
ATOM 1184 O O . GLY A 1 145 ? 16.718 -52.969 -14.362 1.00 42.81 145 GLY A O 1
ATOM 1185 N N . ILE A 1 146 ? 15.174 -51.490 -15.038 1.00 43.84 146 ILE A N 1
ATOM 1186 C CA . ILE A 1 146 ? 15.200 -51.850 -16.465 1.00 43.84 146 ILE A CA 1
ATOM 1187 C C . ILE A 1 146 ? 16.295 -51.066 -17.211 1.00 43.84 146 ILE A C 1
ATOM 1189 O O . ILE A 1 146 ? 16.468 -49.861 -17.020 1.00 43.84 146 ILE A O 1
ATOM 1193 N N . ASN A 1 147 ? 17.023 -51.731 -18.118 1.00 47.75 147 ASN A N 1
ATOM 1194 C CA . ASN A 1 147 ? 17.900 -51.059 -19.087 1.00 47.75 147 ASN A CA 1
ATOM 1195 C C . ASN A 1 147 ? 17.055 -50.470 -20.229 1.00 47.75 147 ASN A C 1
ATOM 1197 O O . ASN A 1 147 ? 16.693 -51.169 -21.173 1.00 47.75 147 ASN A O 1
ATOM 1201 N N . VAL A 1 148 ? 16.740 -49.180 -20.138 1.00 48.91 148 VAL A N 1
ATOM 1202 C CA . VAL A 1 148 ? 15.929 -48.468 -21.136 1.00 48.91 148 VAL A CA 1
ATOM 1203 C C . VAL A 1 148 ? 16.785 -48.092 -22.354 1.00 48.91 148 VAL A C 1
ATOM 1205 O O . VAL A 1 148 ? 17.865 -47.521 -22.206 1.00 48.91 148 VAL A O 1
ATOM 1208 N N . THR A 1 149 ? 16.315 -48.404 -23.567 1.00 54.09 149 THR A N 1
ATOM 1209 C CA . THR A 1 149 ? 16.997 -48.026 -24.821 1.00 54.09 149 THR A CA 1
ATOM 1210 C C . THR A 1 149 ? 16.709 -46.566 -25.197 1.00 54.09 149 THR A C 1
ATOM 1212 O O . THR A 1 149 ? 15.691 -45.999 -24.796 1.00 54.09 149 THR A O 1
ATOM 1215 N N . GLY A 1 150 ? 17.581 -45.940 -26.000 1.00 44.91 150 GLY A N 1
ATOM 1216 C CA . GLY A 1 150 ? 17.425 -44.533 -26.407 1.00 44.91 150 GLY A CA 1
ATOM 1217 C C . GLY A 1 150 ? 16.080 -44.223 -27.083 1.00 44.91 150 GLY A C 1
ATOM 1218 O O . GLY A 1 150 ? 15.474 -43.198 -26.793 1.00 44.91 150 GLY A O 1
ATOM 1219 N N . ALA A 1 151 ? 15.553 -45.151 -27.888 1.00 50.19 151 ALA A N 1
ATOM 1220 C CA . ALA A 1 151 ? 14.257 -44.996 -28.554 1.00 50.19 151 ALA A CA 1
ATOM 1221 C C . ALA A 1 151 ? 13.061 -45.030 -27.580 1.00 50.19 151 ALA A C 1
ATOM 1223 O O . ALA A 1 151 ? 12.075 -44.323 -27.784 1.00 50.19 151 ALA A O 1
ATOM 1224 N N . MET A 1 152 ? 13.148 -45.817 -26.500 1.00 45.72 152 MET A N 1
ATOM 1225 C CA . MET A 1 152 ? 12.116 -45.849 -25.457 1.00 45.72 152 MET A CA 1
ATOM 1226 C C . MET A 1 152 ? 12.111 -44.552 -24.644 1.00 45.72 152 MET A C 1
ATOM 1228 O O . MET A 1 152 ? 11.037 -44.053 -24.317 1.00 45.72 152 MET A O 1
ATOM 1232 N N . MET A 1 153 ? 13.287 -43.966 -24.379 1.00 47.81 153 MET A N 1
ATOM 1233 C CA . MET A 1 153 ? 13.364 -42.664 -23.710 1.00 47.81 153 MET A CA 1
ATOM 1234 C C . MET A 1 153 ? 12.885 -41.509 -24.578 1.00 47.81 153 MET A C 1
ATOM 1236 O O . MET A 1 153 ? 12.222 -40.622 -24.054 1.00 47.81 153 MET A O 1
ATOM 1240 N N . ASP A 1 154 ? 13.156 -41.514 -25.881 1.00 48.59 154 ASP A N 1
ATOM 1241 C CA . ASP A 1 154 ? 12.652 -40.461 -26.768 1.00 48.59 154 ASP A CA 1
ATOM 1242 C C . ASP A 1 154 ? 11.123 -40.464 -26.855 1.00 48.59 154 ASP A C 1
ATOM 1244 O O . ASP A 1 154 ? 10.509 -39.397 -26.904 1.00 48.59 154 ASP A O 1
ATOM 1248 N N . LYS A 1 155 ? 10.494 -41.646 -26.803 1.00 51.97 155 LYS A N 1
ATOM 1249 C CA . LYS A 1 155 ? 9.034 -41.767 -26.711 1.00 51.97 155 LYS A CA 1
ATOM 1250 C C . LYS A 1 155 ? 8.512 -41.234 -25.369 1.00 51.97 155 LYS A C 1
ATOM 1252 O O . LYS A 1 155 ? 7.647 -40.367 -25.359 1.00 51.97 155 LYS A O 1
ATOM 1257 N N . LEU A 1 156 ? 9.117 -41.654 -24.254 1.00 46.91 156 LEU A N 1
ATOM 1258 C CA . LEU A 1 156 ? 8.767 -41.199 -22.899 1.00 46.91 156 LEU A CA 1
ATOM 1259 C C . LEU A 1 156 ? 8.941 -39.686 -22.708 1.00 46.91 156 LEU A C 1
ATOM 1261 O O . LEU A 1 156 ? 8.122 -39.048 -22.056 1.00 46.91 156 LEU A O 1
ATOM 1265 N N . LEU A 1 157 ? 9.996 -39.098 -23.274 1.00 45.78 157 LEU A N 1
ATOM 1266 C CA . LEU A 1 157 ? 10.245 -37.659 -23.206 1.00 45.78 157 LEU A CA 1
ATOM 1267 C C . LEU A 1 157 ? 9.289 -36.882 -24.111 1.00 45.78 157 LEU A C 1
ATOM 1269 O O . LEU A 1 157 ? 8.835 -35.815 -23.705 1.00 45.78 157 LEU A O 1
ATOM 1273 N N . LYS A 1 158 ? 8.936 -37.407 -25.293 1.00 48.88 158 LYS A N 1
ATOM 1274 C CA . LYS A 1 158 ? 7.883 -36.814 -26.131 1.00 48.88 158 LYS A CA 1
ATOM 1275 C C . LYS A 1 158 ? 6.543 -36.771 -25.403 1.00 48.88 158 LYS A C 1
ATOM 1277 O O . LYS A 1 158 ? 5.913 -35.718 -25.403 1.00 48.88 158 LYS A O 1
ATOM 1282 N N . ASP A 1 159 ? 6.169 -37.859 -24.738 1.00 45.97 159 ASP A N 1
ATOM 1283 C CA . ASP A 1 159 ? 4.908 -37.953 -23.997 1.00 45.97 159 ASP A CA 1
ATOM 1284 C C . ASP A 1 159 ? 4.947 -37.113 -22.700 1.00 45.97 159 ASP A C 1
ATOM 1286 O O . ASP A 1 159 ? 3.955 -36.510 -22.304 1.00 45.97 159 ASP A O 1
ATOM 1290 N N . TYR A 1 160 ? 6.116 -36.984 -22.059 1.00 40.84 160 TYR A N 1
ATOM 1291 C CA . TYR A 1 160 ? 6.312 -36.148 -20.865 1.00 40.84 160 TYR A CA 1
ATOM 1292 C C . TYR A 1 160 ? 6.303 -34.639 -21.162 1.00 40.84 160 TYR A C 1
ATOM 1294 O O . TYR A 1 160 ? 5.833 -33.851 -20.341 1.00 40.84 160 TYR A O 1
ATOM 1302 N N . TYR A 1 161 ? 6.820 -34.213 -22.319 1.00 39.31 161 TYR A N 1
ATOM 1303 C CA . TYR A 1 161 ? 6.879 -32.799 -22.708 1.00 39.31 161 TYR A CA 1
ATOM 1304 C C . TYR A 1 161 ? 5.665 -32.316 -23.519 1.00 39.31 161 TYR A C 1
ATOM 1306 O O . TYR A 1 161 ? 5.546 -31.110 -23.731 1.00 39.31 161 TYR A O 1
ATOM 1314 N N . SER A 1 162 ? 4.750 -33.202 -23.930 1.00 46.09 162 SER A N 1
ATOM 1315 C CA . SER A 1 162 ? 3.493 -32.829 -24.603 1.00 46.09 162 SER A CA 1
ATOM 1316 C C . SER A 1 162 ? 2.382 -32.352 -23.651 1.00 46.09 162 SER A C 1
ATOM 1318 O O . SER A 1 162 ? 1.315 -31.967 -24.120 1.00 46.09 162 SER A O 1
ATOM 1320 N N . CYS A 1 163 ? 2.631 -32.316 -22.334 1.00 38.28 163 CYS A N 1
ATOM 1321 C CA . CYS A 1 163 ? 1.668 -31.931 -21.289 1.00 38.28 163 CYS A CA 1
ATOM 1322 C C . CYS A 1 163 ? 0.406 -32.815 -21.203 1.00 38.28 163 CYS A C 1
ATOM 1324 O O . CYS A 1 163 ? -0.595 -32.372 -20.641 1.00 38.28 163 CYS A O 1
ATOM 1326 N N . ASP A 1 164 ? 0.453 -34.062 -21.681 1.00 40.03 164 ASP A N 1
ATOM 1327 C CA . ASP A 1 164 ? -0.639 -35.027 -21.515 1.00 40.03 164 ASP A CA 1
ATOM 1328 C C . ASP A 1 164 ? -0.322 -36.019 -20.378 1.00 40.03 164 ASP A C 1
ATOM 1330 O O . ASP A 1 164 ? 0.305 -37.067 -20.558 1.00 40.03 164 ASP A O 1
ATOM 1334 N N . THR A 1 165 ? -0.704 -35.653 -19.151 1.00 39.91 165 THR A N 1
ATOM 1335 C CA . THR A 1 165 ? -0.404 -36.423 -17.928 1.00 39.91 165 THR A CA 1
ATOM 1336 C C . THR A 1 165 ? -1.045 -37.816 -17.903 1.00 39.91 165 THR A C 1
ATOM 1338 O O . THR A 1 165 ? -0.587 -38.689 -17.158 1.00 39.91 165 THR A O 1
ATOM 1341 N N . ASP A 1 166 ? -2.080 -38.041 -18.715 1.00 39.16 166 ASP A N 1
ATOM 1342 C CA . ASP A 1 166 ? -2.828 -39.299 -18.769 1.00 39.16 166 ASP A CA 1
ATOM 1343 C C . ASP A 1 166 ? -2.094 -40.356 -19.618 1.00 39.16 166 ASP A C 1
ATOM 1345 O O . ASP A 1 166 ? -2.025 -41.533 -19.254 1.00 39.16 166 ASP A O 1
ATOM 1349 N N . LEU A 1 167 ? -1.423 -39.920 -20.690 1.00 40.22 167 LEU A N 1
ATOM 1350 C CA . LEU A 1 167 ? -0.581 -40.758 -21.554 1.00 40.22 167 LEU A CA 1
ATOM 1351 C C . LEU A 1 167 ? 0.699 -41.230 -20.849 1.00 40.22 167 LEU A C 1
ATOM 1353 O O . LEU A 1 167 ? 1.053 -42.408 -20.929 1.00 40.22 167 LEU A O 1
ATOM 1357 N N . VAL A 1 168 ? 1.346 -40.346 -20.083 1.00 39.06 168 VAL A N 1
ATOM 1358 C CA . VAL A 1 168 ? 2.533 -40.682 -19.272 1.00 39.06 168 VAL A CA 1
ATOM 1359 C C . VAL A 1 168 ? 2.188 -41.701 -18.185 1.00 39.06 168 VAL A C 1
ATOM 1361 O O . VAL A 1 168 ? 2.943 -42.646 -17.951 1.00 39.06 168 VAL A O 1
ATOM 1364 N N . SER A 1 169 ? 1.023 -41.552 -17.550 1.00 38.00 169 SER A N 1
ATOM 1365 C CA . SER A 1 169 ? 0.549 -42.482 -16.520 1.00 38.00 169 SER A CA 1
ATOM 1366 C C . SER A 1 169 ? 0.224 -43.860 -17.107 1.00 38.00 169 SER A C 1
ATOM 1368 O O . SER A 1 169 ? 0.638 -44.870 -16.541 1.00 38.00 169 SER A O 1
ATOM 1370 N N . LYS A 1 170 ? -0.425 -43.918 -18.281 1.00 42.97 170 LYS A N 1
ATOM 1371 C CA . LYS A 1 170 ? -0.699 -45.164 -19.025 1.00 42.97 170 LYS A CA 1
ATOM 1372 C C . LYS A 1 170 ? 0.580 -45.866 -19.498 1.00 42.97 170 LYS A C 1
ATOM 1374 O O . LYS A 1 170 ? 0.675 -47.087 -19.383 1.00 42.97 170 LYS A O 1
ATOM 1379 N N . ALA A 1 171 ? 1.587 -45.120 -19.957 1.00 40.81 171 ALA A N 1
ATOM 1380 C CA . ALA A 1 171 ? 2.884 -45.674 -20.355 1.00 40.81 171 ALA A CA 1
ATOM 1381 C C . ALA A 1 171 ? 3.653 -46.275 -19.163 1.00 40.81 171 ALA A C 1
ATOM 1383 O O . ALA A 1 171 ? 4.201 -47.371 -19.264 1.00 40.81 171 ALA A O 1
ATOM 1384 N N . LEU A 1 172 ? 3.638 -45.601 -18.008 1.00 39.06 172 LEU A N 1
ATOM 1385 C CA . LEU A 1 172 ? 4.262 -46.098 -16.777 1.00 39.06 172 LEU A CA 1
ATOM 1386 C C . LEU A 1 172 ? 3.519 -47.308 -16.182 1.00 39.06 172 LEU A C 1
ATOM 1388 O O . LEU A 1 172 ? 4.160 -48.207 -15.643 1.00 39.06 172 LEU A O 1
ATOM 1392 N N . LEU A 1 173 ? 2.188 -47.366 -16.313 1.00 39.38 173 LEU A N 1
ATOM 1393 C CA . LEU A 1 173 ? 1.365 -48.518 -15.915 1.00 39.38 173 LEU A CA 1
ATOM 1394 C C . LEU A 1 173 ? 1.566 -49.736 -16.826 1.00 39.38 173 LEU A C 1
ATOM 1396 O O . LEU A 1 173 ? 1.653 -50.854 -16.329 1.00 39.38 173 LEU A O 1
ATOM 1400 N N . SER A 1 174 ? 1.715 -49.527 -18.136 1.00 39.44 174 SER A N 1
ATOM 1401 C CA . SER A 1 174 ? 2.070 -50.593 -19.084 1.00 39.44 174 SER A CA 1
ATOM 1402 C C . SER A 1 174 ? 3.435 -51.211 -18.761 1.00 39.44 174 SER A C 1
ATOM 1404 O O . SER A 1 174 ? 3.581 -52.426 -18.848 1.00 39.44 174 SER A O 1
ATOM 1406 N N . MET A 1 175 ? 4.410 -50.405 -18.322 1.00 37.00 175 MET A N 1
ATOM 1407 C CA . MET A 1 175 ? 5.727 -50.896 -17.898 1.00 37.00 175 MET A CA 1
ATOM 1408 C C . MET A 1 175 ? 5.704 -51.584 -16.523 1.00 37.00 175 MET A C 1
ATOM 1410 O O . MET A 1 175 ? 6.514 -52.473 -16.273 1.00 37.00 175 MET A O 1
ATOM 1414 N N . SER A 1 176 ? 4.794 -51.198 -15.618 1.00 37.94 176 SER A N 1
ATOM 1415 C CA . SER A 1 176 ? 4.691 -51.812 -14.284 1.00 37.94 176 SER A CA 1
ATOM 1416 C C . SER A 1 176 ? 3.956 -53.157 -14.297 1.00 37.94 176 SER A C 1
ATOM 1418 O O . SER A 1 176 ? 4.262 -54.028 -13.481 1.00 37.94 176 SER A O 1
ATOM 1420 N N . GLN A 1 177 ? 3.041 -53.362 -15.251 1.00 36.91 177 GLN A N 1
ATOM 1421 C CA . GLN A 1 177 ? 2.299 -54.616 -15.410 1.00 36.91 177 GLN A CA 1
ATOM 1422 C C . GLN A 1 177 ? 3.173 -55.786 -15.897 1.00 36.91 177 GLN A C 1
ATOM 1424 O O . GLN A 1 177 ? 2.859 -56.931 -15.580 1.00 36.91 177 GLN A O 1
ATOM 1429 N N . GLU A 1 178 ? 4.308 -55.531 -16.558 1.00 36.97 178 GLU A N 1
ATOM 1430 C CA . GLU A 1 178 ? 5.267 -56.580 -16.954 1.00 36.97 178 GLU A CA 1
ATOM 1431 C C . GLU A 1 178 ? 6.217 -57.025 -15.816 1.00 36.97 178 GLU A C 1
ATOM 1433 O O . GLU A 1 178 ? 6.859 -58.069 -15.923 1.00 36.97 178 GLU A O 1
ATOM 1438 N N . CYS A 1 179 ? 6.293 -56.295 -14.693 1.00 36.00 179 CYS A N 1
ATOM 1439 C CA . CYS A 1 179 ? 7.282 -56.535 -13.626 1.00 36.00 179 CYS A CA 1
ATOM 1440 C C . CYS A 1 179 ? 6.707 -57.021 -12.279 1.00 36.00 179 CYS A C 1
ATOM 1442 O O . CYS A 1 179 ? 7.444 -57.116 -11.297 1.00 36.00 179 CYS A O 1
ATOM 1444 N N . ALA A 1 180 ? 5.421 -57.370 -12.196 1.00 28.80 180 ALA A N 1
ATOM 1445 C CA . ALA A 1 180 ? 4.721 -57.611 -10.926 1.00 28.80 180 ALA A CA 1
ATOM 1446 C C . ALA A 1 180 ? 5.097 -58.894 -10.133 1.00 28.80 180 ALA A C 1
ATOM 1448 O O . ALA A 1 180 ? 4.374 -59.257 -9.207 1.00 28.80 180 ALA A O 1
ATOM 1449 N N . THR A 1 181 ? 6.216 -59.576 -10.411 1.00 32.28 181 THR A N 1
ATOM 1450 C CA . THR A 1 181 ? 6.553 -60.859 -9.744 1.00 32.28 181 THR A CA 1
ATOM 1451 C C . THR A 1 181 ? 7.736 -60.839 -8.768 1.00 32.28 181 THR A C 1
ATOM 1453 O O . THR A 1 181 ? 7.998 -61.847 -8.118 1.00 32.28 181 THR A O 1
ATOM 1456 N N . VAL A 1 182 ? 8.454 -59.727 -8.591 1.00 29.30 182 VAL A N 1
ATOM 1457 C CA . VAL A 1 182 ? 9.660 -59.653 -7.731 1.00 29.30 182 VAL A CA 1
ATOM 1458 C C . VAL A 1 182 ? 9.728 -58.200 -7.219 1.00 29.30 182 VAL A C 1
ATOM 1460 O O . VAL A 1 182 ? 9.816 -57.303 -8.037 1.00 29.30 182 VAL A O 1
ATOM 1463 N N . THR A 1 183 ? 9.606 -57.773 -5.956 1.00 31.20 183 THR A N 1
ATOM 1464 C CA . THR A 1 183 ? 9.887 -58.352 -4.635 1.00 31.20 183 THR A CA 1
ATOM 1465 C C . THR A 1 183 ? 9.270 -57.423 -3.566 1.00 31.20 183 THR A C 1
ATOM 1467 O O . THR A 1 183 ? 9.826 -56.373 -3.259 1.00 31.20 183 THR A O 1
ATOM 1470 N N . LEU A 1 184 ? 8.157 -57.814 -2.929 1.00 29.34 184 LEU A N 1
ATOM 1471 C CA . LEU A 1 184 ? 7.588 -57.121 -1.750 1.00 29.34 184 LEU A CA 1
ATOM 1472 C C . LEU A 1 184 ? 8.356 -57.403 -0.438 1.00 29.34 184 LEU A C 1
ATOM 1474 O O . LEU A 1 184 ? 8.029 -56.849 0.606 1.00 29.34 184 LEU A O 1
ATOM 1478 N N . ARG A 1 185 ? 9.400 -58.243 -0.476 1.00 32.00 185 ARG A N 1
ATOM 1479 C CA . ARG A 1 185 ? 10.217 -58.582 0.704 1.00 32.00 185 ARG A CA 1
ATOM 1480 C C . ARG A 1 185 ? 11.308 -57.562 1.031 1.00 32.00 185 ARG A C 1
ATOM 1482 O O . ARG A 1 185 ? 11.627 -57.402 2.197 1.00 32.00 185 ARG A O 1
ATOM 1489 N N . GLN A 1 186 ? 11.841 -56.839 0.046 1.00 35.84 186 GLN A N 1
ATOM 1490 C CA . GLN A 1 186 ? 12.985 -55.941 0.274 1.00 35.84 186 GLN A CA 1
ATOM 1491 C C . GLN A 1 186 ? 12.596 -54.588 0.886 1.00 35.84 186 GLN A C 1
ATOM 1493 O O . GLN A 1 186 ? 13.435 -53.922 1.484 1.00 35.84 186 GLN A O 1
ATOM 1498 N N . LEU A 1 187 ? 11.327 -54.183 0.772 1.00 30.95 187 LEU A N 1
ATOM 1499 C CA . LEU A 1 187 ? 10.859 -52.918 1.343 1.00 30.95 187 LEU A CA 1
ATOM 1500 C C . LEU A 1 187 ? 10.600 -53.007 2.855 1.00 30.95 187 LEU A C 1
ATOM 1502 O O . LEU A 1 187 ? 10.650 -51.991 3.542 1.00 30.95 187 LEU A O 1
ATOM 1506 N N . ASN A 1 188 ? 10.339 -54.210 3.377 1.00 32.28 188 ASN A N 1
ATOM 1507 C CA . ASN A 1 188 ? 10.006 -54.401 4.787 1.00 32.28 188 ASN A CA 1
ATOM 1508 C C . ASN A 1 188 ? 11.255 -54.398 5.689 1.00 32.28 188 ASN A C 1
ATOM 1510 O O . ASN A 1 188 ? 11.189 -53.916 6.814 1.00 32.28 188 ASN A O 1
ATOM 1514 N N . ASP A 1 189 ? 12.409 -54.812 5.159 1.00 32.12 189 ASP A N 1
ATOM 1515 C CA . ASP A 1 189 ? 13.683 -54.807 5.894 1.00 32.12 189 ASP A CA 1
ATOM 1516 C C . ASP A 1 189 ? 14.289 -53.396 6.032 1.00 32.12 189 ASP A C 1
ATOM 1518 O O . ASP A 1 189 ? 15.143 -53.165 6.883 1.00 32.12 189 ASP A O 1
ATOM 1522 N N . PHE A 1 190 ? 13.821 -52.417 5.245 1.00 32.47 190 PHE A N 1
ATOM 1523 C CA . PHE A 1 190 ? 14.248 -51.015 5.361 1.00 32.47 190 PHE A CA 1
ATOM 1524 C C . PHE A 1 190 ? 13.487 -50.242 6.452 1.00 32.47 190 PHE A C 1
ATOM 1526 O O . PHE A 1 190 ? 13.951 -49.203 6.920 1.00 32.47 190 PHE A O 1
ATOM 1533 N N . ILE A 1 191 ? 12.307 -50.723 6.860 1.00 32.41 191 ILE A N 1
ATOM 1534 C CA . ILE A 1 191 ? 11.412 -49.986 7.764 1.00 32.41 191 ILE A CA 1
ATOM 1535 C C . ILE A 1 191 ? 11.664 -50.338 9.242 1.00 32.41 191 ILE A C 1
ATOM 1537 O O . ILE A 1 191 ? 11.319 -49.542 10.116 1.00 32.41 191 ILE A O 1
ATOM 1541 N N . THR A 1 192 ? 12.313 -51.464 9.563 1.00 34.12 192 THR A N 1
ATOM 1542 C CA . THR A 1 192 ? 12.431 -51.933 10.958 1.00 34.12 192 THR A CA 1
ATOM 1543 C C . THR A 1 192 ? 13.850 -52.370 11.365 1.00 34.12 192 THR A C 1
ATOM 1545 O O . THR A 1 192 ? 14.225 -53.513 11.132 1.00 34.12 192 THR A O 1
ATOM 1548 N N . GLY A 1 193 ? 14.590 -51.487 12.060 1.00 26.48 193 GLY A N 1
ATOM 1549 C CA . GLY A 1 193 ? 15.783 -51.801 12.888 1.00 26.48 193 GLY A CA 1
ATOM 1550 C C . GLY A 1 193 ? 16.979 -50.856 12.648 1.00 26.48 193 GLY A C 1
ATOM 1551 O O . GLY A 1 193 ? 17.627 -50.948 11.616 1.00 26.48 193 GLY A O 1
ATOM 1552 N N . SER A 1 194 ? 17.166 -49.775 13.422 1.00 26.66 194 SER A N 1
ATOM 1553 C CA . SER A 1 194 ? 17.920 -49.659 14.700 1.00 26.66 194 SER A CA 1
ATOM 1554 C C . SER A 1 194 ? 19.458 -49.682 14.574 1.00 26.66 194 SER A C 1
ATOM 1556 O O . SER A 1 194 ? 20.021 -50.751 14.381 1.00 26.66 194 SER A O 1
ATOM 1558 N N . ASP A 1 195 ? 20.130 -48.524 14.733 1.00 24.58 195 ASP A N 1
ATOM 1559 C CA . ASP A 1 195 ? 21.088 -48.284 15.839 1.00 24.58 195 ASP A CA 1
ATOM 1560 C C . ASP A 1 195 ? 21.791 -46.896 15.839 1.00 24.58 195 ASP A C 1
ATOM 1562 O O . ASP A 1 195 ? 22.319 -46.421 14.839 1.00 24.58 195 ASP A O 1
ATOM 1566 N N . ALA A 1 196 ? 21.787 -46.306 17.043 1.00 24.50 196 ALA A N 1
ATOM 1567 C CA . ALA A 1 196 ? 22.826 -45.563 17.778 1.00 24.50 196 ALA A CA 1
ATOM 1568 C C . ALA A 1 196 ? 23.542 -44.269 17.280 1.00 24.50 196 ALA A C 1
ATOM 1570 O O . ALA A 1 196 ? 24.328 -44.241 16.338 1.00 24.50 196 ALA A O 1
ATOM 1571 N N . SER A 1 197 ? 23.473 -43.285 18.198 1.00 22.14 197 SER A N 1
ATOM 1572 C CA . SER A 1 197 ? 24.459 -42.247 18.586 1.00 22.14 197 SER A CA 1
ATOM 1573 C C . SER A 1 197 ? 24.536 -40.938 17.779 1.00 22.14 197 SER A C 1
ATOM 1575 O O . SER A 1 197 ? 24.893 -40.922 16.610 1.00 22.14 197 SER A O 1
ATOM 1577 N N . TRP A 1 198 ? 24.194 -39.808 18.418 1.00 23.12 198 TRP A N 1
ATOM 1578 C CA . TRP A 1 198 ? 25.155 -38.869 19.031 1.00 23.12 198 TRP A CA 1
ATOM 1579 C C . TRP A 1 198 ? 24.410 -37.758 19.796 1.00 23.12 198 TRP A C 1
ATOM 1581 O O . TRP A 1 198 ? 23.588 -37.031 19.242 1.00 23.12 198 TRP A O 1
ATOM 1591 N N . GLU A 1 199 ? 24.719 -37.639 21.088 1.00 23.05 199 GLU A N 1
ATOM 1592 C CA . GLU A 1 199 ? 24.309 -36.551 21.976 1.00 23.05 199 GLU A CA 1
ATOM 1593 C C . GLU A 1 199 ? 25.236 -35.322 21.869 1.00 23.05 199 GLU A C 1
ATOM 1595 O O . GLU A 1 199 ? 26.444 -35.442 21.665 1.00 23.05 199 GLU A O 1
ATOM 1600 N N . SER A 1 200 ? 24.651 -34.167 22.215 1.00 23.56 200 SER A N 1
ATOM 1601 C CA . SER A 1 200 ? 25.202 -33.095 23.071 1.00 23.56 200 SER A CA 1
ATOM 1602 C C . SER A 1 200 ? 25.621 -31.741 22.460 1.00 23.56 200 SER A C 1
ATOM 1604 O O . SER A 1 200 ? 26.315 -31.637 21.454 1.00 23.56 200 SER A O 1
ATOM 1606 N N . PHE A 1 201 ? 25.222 -30.711 23.228 1.00 23.81 201 PHE A N 1
ATOM 1607 C CA . PHE A 1 201 ? 25.488 -29.261 23.195 1.00 23.81 201 PHE A CA 1
ATOM 1608 C C . PHE A 1 201 ? 24.628 -28.402 22.239 1.00 23.81 201 PHE A C 1
ATOM 1610 O O . PHE A 1 201 ? 24.711 -28.512 21.028 1.00 23.81 201 PHE A O 1
ATOM 1617 N N . GLY A 1 202 ? 23.798 -27.461 22.708 1.00 24.44 202 GLY A N 1
ATOM 1618 C CA . GLY A 1 202 ? 23.605 -26.949 24.064 1.00 24.44 202 GLY A CA 1
ATOM 1619 C C . GLY A 1 202 ? 22.332 -26.104 24.187 1.00 24.44 202 GLY A C 1
ATOM 1620 O O . GLY A 1 202 ? 21.942 -25.373 23.278 1.00 24.44 202 GLY A O 1
ATOM 1621 N N . GLN A 1 203 ? 21.694 -26.261 25.343 1.00 23.47 203 GLN A N 1
ATOM 1622 C CA . GLN A 1 203 ? 20.500 -25.570 25.812 1.00 23.47 203 GLN A CA 1
ATOM 1623 C C . GLN A 1 203 ? 20.785 -24.092 26.121 1.00 23.47 203 GLN A C 1
ATOM 1625 O O . GLN A 1 203 ? 21.880 -23.730 26.547 1.00 23.47 203 GLN A O 1
ATOM 1630 N N . GLY A 1 204 ? 19.763 -23.250 25.958 1.00 23.59 204 GLY A N 1
ATOM 1631 C CA . GLY A 1 204 ? 19.806 -21.824 26.277 1.00 23.59 204 GLY A CA 1
ATOM 1632 C C . GLY A 1 204 ? 18.406 -21.238 26.439 1.00 23.59 204 GLY A C 1
ATOM 1633 O O . GLY A 1 204 ? 17.984 -20.429 25.624 1.00 23.59 204 GLY A O 1
ATOM 1634 N N . ALA A 1 205 ? 17.724 -21.744 27.466 1.00 25.06 205 ALA A N 1
ATOM 1635 C CA . ALA A 1 205 ? 16.516 -21.296 28.158 1.00 25.06 205 ALA A CA 1
ATOM 1636 C C . ALA A 1 205 ? 15.792 -20.007 27.711 1.00 25.06 205 ALA A C 1
ATOM 1638 O O . ALA A 1 205 ? 16.326 -18.894 27.732 1.00 25.06 205 ALA A O 1
ATOM 1639 N N . ASP A 1 206 ? 14.488 -20.192 27.507 1.00 24.05 206 ASP A N 1
ATOM 1640 C CA . ASP A 1 206 ? 13.429 -19.233 27.790 1.00 24.05 206 ASP A CA 1
ATOM 1641 C C . ASP A 1 206 ? 13.513 -18.672 29.217 1.00 24.05 206 ASP A C 1
ATOM 1643 O O . ASP A 1 206 ? 13.776 -19.385 30.185 1.00 24.05 206 ASP A O 1
ATOM 1647 N N . SER A 1 207 ? 13.195 -17.387 29.368 1.00 26.91 207 SER A N 1
ATOM 1648 C CA . SER A 1 207 ? 12.553 -16.900 30.589 1.00 26.91 207 SER A CA 1
ATOM 1649 C C . SER A 1 207 ? 11.682 -15.684 30.284 1.00 26.91 207 SER A C 1
ATOM 1651 O O . SER A 1 207 ? 12.150 -14.586 29.973 1.00 26.91 207 SER A O 1
ATOM 1653 N N . ASP A 1 208 ? 10.378 -15.906 30.403 1.00 25.16 208 ASP A N 1
ATOM 1654 C CA . ASP A 1 208 ? 9.437 -14.900 30.863 1.00 25.16 208 ASP A CA 1
ATOM 1655 C C . ASP A 1 208 ? 9.821 -14.483 32.290 1.00 25.16 208 ASP A C 1
ATOM 1657 O O . ASP A 1 208 ? 9.971 -15.335 33.164 1.00 25.16 208 ASP A O 1
ATOM 1661 N N . ASN A 1 209 ? 9.914 -13.177 32.561 1.00 24.67 209 ASN A N 1
ATOM 1662 C CA . ASN A 1 209 ? 9.225 -12.640 33.732 1.00 24.67 209 ASN A CA 1
ATOM 1663 C C . ASN A 1 209 ? 9.068 -11.116 33.743 1.00 24.67 209 ASN A C 1
ATOM 1665 O O . ASN A 1 209 ? 9.895 -10.338 33.267 1.00 24.67 209 ASN A O 1
ATOM 1669 N N . SER A 1 210 ? 7.941 -10.743 34.345 1.00 23.33 210 SER A N 1
ATOM 1670 C CA . SER A 1 210 ? 7.449 -9.421 34.722 1.00 23.33 210 SER A CA 1
ATOM 1671 C C . SER A 1 210 ? 8.513 -8.445 35.207 1.00 23.33 210 SER A C 1
ATOM 1673 O O . SER A 1 210 ? 9.330 -8.871 36.003 1.00 23.33 210 SER A O 1
ATOM 1675 N N . TRP A 1 211 ? 8.373 -7.137 34.944 1.00 23.94 211 TRP A N 1
ATOM 1676 C CA . TRP A 1 211 ? 8.701 -6.129 35.965 1.00 23.94 211 TRP A CA 1
ATOM 1677 C C . TRP A 1 211 ? 7.802 -4.893 35.883 1.00 23.94 211 TRP A C 1
ATOM 1679 O O . TRP A 1 211 ? 7.608 -4.269 34.839 1.00 23.94 211 TRP A O 1
ATOM 1689 N N . ARG A 1 212 ? 7.239 -4.588 37.055 1.00 21.64 212 ARG A N 1
ATOM 1690 C CA . ARG A 1 212 ? 6.441 -3.418 37.403 1.00 21.64 212 ARG A CA 1
ATOM 1691 C C . ARG A 1 212 ? 7.284 -2.145 37.411 1.00 21.64 212 ARG A C 1
ATOM 1693 O O . ARG A 1 212 ? 8.480 -2.149 37.681 1.00 21.64 212 ARG A O 1
ATOM 1700 N N . SER A 1 213 ? 6.570 -1.049 37.203 1.00 23.30 213 SER A N 1
ATOM 1701 C CA . SER A 1 213 ? 6.951 0.339 37.417 1.00 23.30 213 SER A CA 1
ATOM 1702 C C . SER A 1 213 ? 7.686 0.579 38.738 1.00 23.30 213 SER A C 1
ATOM 1704 O O . SER A 1 213 ? 7.197 0.190 39.798 1.00 23.30 213 SER A O 1
ATOM 1706 N N . ARG A 1 214 ? 8.752 1.382 38.695 1.00 22.03 214 ARG A N 1
ATOM 1707 C CA . ARG A 1 214 ? 9.066 2.316 39.778 1.00 22.03 214 ARG A CA 1
ATOM 1708 C C . ARG A 1 214 ? 9.698 3.587 39.223 1.00 22.03 214 ARG A C 1
ATOM 1710 O O . ARG A 1 214 ? 10.672 3.571 38.481 1.00 22.03 214 ARG A O 1
ATOM 1717 N N . SER A 1 215 ? 9.041 4.676 39.586 1.00 22.80 215 SER A N 1
ATOM 1718 C CA . SER A 1 215 ? 9.466 6.063 39.527 1.00 22.80 215 SER A CA 1
ATOM 1719 C C . SER A 1 215 ? 10.882 6.261 40.058 1.00 22.80 215 SER A C 1
ATOM 1721 O O . SER A 1 215 ? 11.186 5.792 41.154 1.00 22.80 215 SER A O 1
ATOM 1723 N N . ASN A 1 216 ? 11.676 7.090 39.383 1.00 23.59 216 ASN A N 1
ATOM 1724 C CA . ASN A 1 216 ? 12.449 8.067 40.132 1.00 23.59 216 ASN A CA 1
ATOM 1725 C C . ASN A 1 216 ? 12.634 9.362 39.341 1.00 23.59 216 ASN A C 1
ATOM 1727 O O . ASN A 1 216 ? 13.177 9.400 38.240 1.00 23.59 216 ASN A O 1
ATOM 1731 N N . SER A 1 217 ? 12.119 10.415 39.954 1.00 22.78 217 SER A N 1
ATOM 1732 C CA . SER A 1 217 ? 12.364 11.817 39.686 1.00 22.78 217 SER A CA 1
ATOM 1733 C C . SER A 1 217 ? 13.854 12.140 39.726 1.00 22.78 217 SER A C 1
ATOM 1735 O O . SER A 1 217 ? 14.528 11.772 40.685 1.00 22.78 217 SER A O 1
ATOM 1737 N N . ARG A 1 218 ? 14.329 12.944 38.774 1.00 24.14 218 ARG A N 1
ATOM 1738 C CA . ARG A 1 218 ? 15.315 13.993 39.055 1.00 24.14 218 ARG A CA 1
ATOM 1739 C C . ARG A 1 218 ? 15.224 15.090 38.002 1.00 24.14 218 ARG A C 1
ATOM 1741 O O . ARG A 1 218 ? 15.539 14.915 36.832 1.00 24.14 218 ARG A O 1
ATOM 1748 N N . SER A 1 219 ? 14.732 16.216 38.489 1.00 23.00 219 SER A N 1
ATOM 1749 C CA . SER A 1 219 ? 14.797 17.552 37.924 1.00 23.00 219 SER A CA 1
ATOM 1750 C C . SER A 1 219 ? 16.219 17.951 37.532 1.00 23.00 219 SER A C 1
ATOM 1752 O O . SER A 1 219 ? 17.133 17.807 38.345 1.00 23.00 219 SER A O 1
ATOM 1754 N N . ARG A 1 220 ? 16.373 18.602 36.377 1.00 24.53 220 ARG A N 1
ATOM 1755 C CA . ARG A 1 220 ? 17.157 19.839 36.276 1.00 24.53 220 ARG A CA 1
ATOM 1756 C C . ARG A 1 220 ? 16.741 20.647 35.049 1.00 24.53 220 ARG A C 1
ATOM 1758 O O . ARG A 1 220 ? 16.229 20.131 34.065 1.00 24.53 220 ARG A O 1
ATOM 1765 N N . SER A 1 221 ? 16.865 21.942 35.250 1.00 23.61 221 SER A N 1
ATOM 1766 C CA . SER A 1 221 ? 16.115 23.067 34.713 1.00 23.61 221 SER A CA 1
ATOM 1767 C C . SER A 1 221 ? 16.870 23.851 33.641 1.00 23.61 221 SER A C 1
ATOM 1769 O O . SER A 1 221 ? 18.090 23.925 33.741 1.00 23.61 221 SER A O 1
ATOM 1771 N N . ARG A 1 222 ? 16.094 24.600 32.828 1.00 24.03 222 ARG A N 1
ATOM 1772 C CA . ARG A 1 222 ? 16.443 25.841 32.082 1.00 24.03 222 ARG A CA 1
ATOM 1773 C C . ARG A 1 222 ? 17.458 25.652 30.939 1.00 24.03 222 ARG A C 1
ATOM 1775 O O . ARG A 1 222 ? 18.372 24.861 31.060 1.00 24.03 222 ARG A O 1
ATOM 1782 N N . SER A 1 223 ? 17.362 26.299 29.779 1.00 25.75 223 SER A N 1
ATOM 1783 C CA . SER A 1 223 ? 16.683 27.518 29.289 1.00 25.75 223 SER A CA 1
ATOM 1784 C C . SER A 1 223 ? 16.584 27.410 27.747 1.00 25.75 223 SER A C 1
ATOM 1786 O O . SER A 1 223 ? 17.373 26.681 27.158 1.00 25.75 223 SER A O 1
ATOM 1788 N N . GLY A 1 224 ? 15.533 27.923 27.088 1.00 23.69 224 GLY A N 1
ATOM 1789 C CA . GLY A 1 224 ? 15.569 29.144 26.242 1.00 23.69 224 GLY A CA 1
ATOM 1790 C C . GLY A 1 224 ? 16.667 29.121 25.159 1.00 23.69 224 GLY A C 1
ATOM 1791 O O . GLY A 1 224 ? 17.824 28.971 25.509 1.00 23.69 224 GLY A O 1
ATOM 1792 N N . SER A 1 225 ? 16.451 29.292 23.852 1.00 24.59 225 SER A N 1
ATOM 1793 C CA . SER A 1 225 ? 15.393 29.987 23.113 1.00 24.59 225 SER A CA 1
ATOM 1794 C C . SER A 1 225 ? 15.649 29.865 21.591 1.00 24.59 225 SER A C 1
ATOM 1796 O O . SER A 1 225 ? 16.796 29.802 21.166 1.00 24.59 225 SER A O 1
ATOM 1798 N N . THR A 1 226 ? 14.563 29.879 20.806 1.00 24.06 226 THR A N 1
ATOM 1799 C CA . THR A 1 226 ? 14.398 30.437 19.436 1.00 24.06 226 THR A CA 1
ATOM 1800 C C . THR A 1 226 ? 15.444 30.216 18.327 1.00 24.06 226 THR A C 1
ATOM 1802 O O . THR A 1 226 ? 16.522 30.796 18.343 1.00 24.06 226 THR A O 1
ATOM 1805 N N . SER A 1 227 ? 14.975 29.601 17.229 1.00 25.20 227 SER A N 1
ATOM 1806 C CA . SER A 1 227 ? 14.861 30.187 15.867 1.00 25.20 227 SER A CA 1
ATOM 1807 C C . SER A 1 227 ? 15.363 29.284 14.730 1.00 25.20 227 SER A C 1
ATOM 1809 O O . SER A 1 227 ? 16.324 28.539 14.872 1.00 25.20 227 SER A O 1
ATOM 1811 N N . GLY A 1 228 ? 14.710 29.412 13.568 1.00 24.75 228 GLY A N 1
ATOM 1812 C CA . GLY A 1 228 ? 15.411 29.330 12.285 1.00 24.75 228 GLY A CA 1
ATOM 1813 C C . GLY A 1 228 ? 15.328 28.017 11.511 1.00 24.75 228 GLY A C 1
ATOM 1814 O O . GLY A 1 228 ? 16.299 27.281 11.402 1.00 24.75 228 GLY A O 1
ATOM 1815 N N . SER A 1 229 ? 14.198 27.796 10.841 1.00 24.69 229 SER A N 1
ATOM 1816 C CA . SER A 1 229 ? 14.139 26.988 9.619 1.00 24.69 229 SER A CA 1
ATOM 1817 C C . SER A 1 229 ? 15.141 27.510 8.581 1.00 24.69 229 SER A C 1
ATOM 1819 O O . SER A 1 229 ? 15.009 28.656 8.158 1.00 24.69 229 SER A O 1
ATOM 1821 N N . ARG A 1 230 ? 16.058 26.663 8.095 1.00 24.56 230 ARG A N 1
ATOM 1822 C CA . ARG A 1 230 ? 16.663 26.779 6.756 1.00 24.56 230 ARG A CA 1
ATOM 1823 C C . ARG A 1 230 ? 17.140 25.412 6.262 1.00 24.56 230 ARG A C 1
ATOM 1825 O O . ARG A 1 230 ? 17.960 24.751 6.886 1.00 24.56 230 ARG A O 1
ATOM 1832 N N . ARG A 1 231 ? 16.582 25.010 5.118 1.00 24.28 231 ARG A N 1
ATOM 1833 C CA . ARG A 1 231 ? 17.066 23.930 4.253 1.00 24.28 231 ARG A CA 1
ATOM 1834 C C . ARG A 1 231 ? 18.450 24.299 3.713 1.00 24.28 231 ARG A C 1
ATOM 1836 O O . ARG A 1 231 ? 18.591 25.375 3.138 1.00 24.28 231 ARG A O 1
ATOM 1843 N N . SER A 1 232 ? 19.397 23.371 3.759 1.00 26.00 232 SER A N 1
ATOM 1844 C CA . SER A 1 232 ? 20.498 23.319 2.796 1.00 26.00 232 SER A CA 1
ATOM 1845 C C . SER A 1 232 ? 20.900 21.870 2.528 1.00 26.00 232 SER A C 1
ATOM 1847 O O . SER A 1 232 ? 21.107 21.066 3.433 1.00 26.00 232 SER A O 1
ATOM 1849 N N . ASN A 1 233 ? 20.947 21.555 1.235 1.00 22.58 233 ASN A N 1
ATOM 1850 C CA . ASN A 1 233 ? 21.651 20.416 0.666 1.00 22.58 233 ASN A CA 1
ATOM 1851 C C . ASN A 1 233 ? 23.155 20.612 0.858 1.00 22.58 233 ASN A C 1
ATOM 1853 O O . ASN A 1 233 ? 23.615 21.733 0.659 1.00 22.58 233 ASN A O 1
ATOM 1857 N N . LEU A 1 234 ? 23.893 19.530 1.111 1.00 23.53 234 LEU A N 1
ATOM 1858 C CA . LEU A 1 234 ? 25.286 19.340 0.692 1.00 23.53 234 LEU A CA 1
ATOM 1859 C C . LEU A 1 234 ? 25.633 17.842 0.792 1.00 23.53 234 LEU A C 1
ATOM 1861 O O . LEU A 1 234 ? 25.575 17.243 1.862 1.00 23.53 234 LEU A O 1
ATOM 1865 N N . SER A 1 235 ? 25.944 17.240 -0.361 1.00 21.52 235 SER A N 1
ATOM 1866 C CA . SER A 1 235 ? 26.954 16.178 -0.487 1.00 21.52 235 SER A CA 1
ATOM 1867 C C . SER A 1 235 ? 28.300 16.758 -0.028 1.00 21.52 235 SER A C 1
ATOM 1869 O O . SER A 1 235 ? 28.492 17.958 -0.181 1.00 21.52 235 SER A O 1
ATOM 1871 N N . SER A 1 236 ? 29.251 16.028 0.534 1.00 23.56 236 SER A N 1
ATOM 1872 C CA . SER A 1 236 ? 29.979 14.903 -0.058 1.00 23.56 236 SER A CA 1
ATOM 1873 C C . SER A 1 236 ? 30.948 14.332 0.988 1.00 23.56 236 SER A C 1
ATOM 1875 O O . SER A 1 236 ? 31.125 14.903 2.059 1.00 23.56 236 SER A O 1
ATOM 1877 N N . GLU A 1 237 ? 31.520 13.184 0.645 1.00 23.69 237 GLU A N 1
ATOM 1878 C CA . GLU A 1 237 ? 32.625 12.472 1.293 1.00 23.69 237 GLU A CA 1
ATOM 1879 C C . GLU A 1 237 ? 33.757 13.403 1.774 1.00 23.69 237 GLU A C 1
ATOM 1881 O O . GLU A 1 237 ? 34.135 14.305 1.033 1.00 23.69 237 GLU A O 1
ATOM 1886 N N . GLU A 1 238 ? 34.281 13.200 2.992 1.00 23.59 238 GLU A N 1
ATOM 1887 C CA . GLU A 1 238 ? 35.639 12.679 3.263 1.00 23.59 238 GLU A CA 1
ATOM 1888 C C . GLU A 1 238 ? 36.069 12.838 4.742 1.00 23.59 238 GLU A C 1
ATOM 1890 O O . GLU A 1 238 ? 35.568 13.685 5.476 1.00 23.59 238 GLU A O 1
ATOM 1895 N N . GLU A 1 239 ? 37.004 11.958 5.114 1.00 24.59 239 GLU A N 1
ATOM 1896 C CA . GLU A 1 239 ? 37.977 12.010 6.218 1.00 24.59 239 GLU A CA 1
ATOM 1897 C C . GLU A 1 239 ? 37.543 11.758 7.676 1.00 24.59 239 GLU A C 1
ATOM 1899 O O . GLU A 1 239 ? 37.004 12.592 8.402 1.00 24.59 239 GLU A O 1
ATOM 1904 N N . GLU A 1 240 ? 37.908 10.552 8.128 1.00 24.19 240 GLU A N 1
ATOM 1905 C CA . GLU A 1 240 ? 38.127 10.204 9.527 1.00 24.19 240 GLU A CA 1
ATOM 1906 C C . GLU A 1 240 ? 39.275 11.043 10.110 1.00 24.19 240 GLU A C 1
ATOM 1908 O O . GLU A 1 240 ? 40.413 10.965 9.651 1.00 24.19 240 GLU A O 1
ATOM 1913 N N . VAL A 1 241 ? 38.995 11.780 11.187 1.00 24.62 241 VAL A N 1
ATOM 1914 C CA . VAL A 1 241 ? 40.020 12.274 12.111 1.00 24.62 241 VAL A CA 1
ATOM 1915 C C . VAL A 1 241 ? 39.922 11.452 13.391 1.00 24.62 241 VAL A C 1
ATOM 1917 O O . VAL A 1 241 ? 38.960 11.559 14.154 1.00 24.62 241 VAL A O 1
ATOM 1920 N N . HIS A 1 242 ? 40.930 10.609 13.602 1.00 24.92 242 HIS A N 1
ATOM 1921 C CA . HIS A 1 242 ? 41.209 9.962 14.877 1.00 24.92 242 HIS A CA 1
ATOM 1922 C C . HIS A 1 242 ? 41.632 11.007 15.920 1.00 24.92 242 HIS A C 1
ATOM 1924 O O . HIS A 1 242 ? 42.516 11.822 15.662 1.00 24.92 242 HIS A O 1
ATOM 1930 N N . VAL A 1 243 ? 41.056 10.927 17.122 1.00 27.06 243 VAL A N 1
ATOM 1931 C CA . VAL A 1 243 ? 41.640 11.498 18.343 1.00 27.06 243 VAL A CA 1
ATOM 1932 C C . VAL A 1 243 ? 41.789 10.357 19.346 1.00 27.06 243 VAL A C 1
ATOM 1934 O O . VAL A 1 243 ? 40.808 9.705 19.707 1.00 27.06 243 VAL A O 1
ATOM 1937 N N . ASP A 1 244 ? 43.038 10.090 19.721 1.00 24.19 244 ASP A N 1
ATOM 1938 C CA . ASP A 1 244 ? 43.468 9.055 20.658 1.00 24.19 244 ASP A CA 1
ATOM 1939 C C . ASP A 1 244 ? 42.979 9.305 22.095 1.00 24.19 244 ASP A C 1
ATOM 1941 O O . ASP A 1 244 ? 43.043 10.420 22.612 1.00 24.19 244 ASP A O 1
ATOM 1945 N N . ALA A 1 245 ? 42.612 8.221 22.782 1.00 26.91 245 ALA A N 1
ATOM 1946 C CA . ALA A 1 245 ? 42.772 8.070 24.226 1.00 26.91 245 ALA A CA 1
ATOM 1947 C C . ALA A 1 245 ? 43.086 6.592 24.513 1.00 26.91 245 ALA A C 1
ATOM 1949 O O . ALA A 1 245 ? 42.282 5.704 24.226 1.00 26.91 245 ALA A O 1
ATOM 1950 N N . GLY A 1 246 ? 44.308 6.343 24.990 1.00 23.31 246 GLY A N 1
ATOM 1951 C CA . GLY A 1 246 ? 44.921 5.020 25.090 1.00 23.31 246 GLY A CA 1
ATOM 1952 C C . GLY A 1 246 ? 44.462 4.149 26.264 1.00 23.31 246 GLY A C 1
ATOM 1953 O O . GLY A 1 246 ? 43.800 4.604 27.194 1.00 23.31 246 GLY A O 1
ATOM 1954 N N . GLY A 1 247 ? 44.878 2.877 26.215 1.00 25.25 247 GLY A N 1
ATOM 1955 C CA . GLY A 1 247 ? 44.735 1.914 27.312 1.00 25.25 247 GLY A CA 1
ATOM 1956 C C . GLY A 1 247 ? 44.961 0.445 26.912 1.00 25.25 247 GLY A C 1
ATOM 1957 O O . GLY A 1 247 ? 44.007 -0.264 26.631 1.00 25.25 247 GLY A O 1
ATOM 1958 N N . ASP A 1 248 ? 46.236 0.042 26.868 1.00 26.52 248 ASP A N 1
ATOM 1959 C CA . ASP A 1 248 ? 46.868 -1.288 27.046 1.00 26.52 248 ASP A CA 1
ATOM 1960 C C . ASP A 1 248 ? 46.274 -2.643 26.546 1.00 26.52 248 ASP A C 1
ATOM 1962 O O . ASP A 1 248 ? 45.329 -3.180 27.107 1.00 26.52 248 ASP A O 1
ATOM 1966 N N . ARG A 1 249 ? 47.014 -3.234 25.570 1.00 23.59 249 ARG A N 1
ATOM 1967 C CA . ARG A 1 249 ? 47.562 -4.625 25.371 1.00 23.59 249 ARG A CA 1
ATOM 1968 C C . ARG A 1 249 ? 46.707 -5.901 25.660 1.00 23.59 249 ARG A C 1
ATOM 1970 O O . ARG A 1 249 ? 45.879 -5.881 26.553 1.00 23.59 249 ARG A O 1
ATOM 1977 N N . PRO A 1 250 ? 46.969 -7.085 25.016 1.00 29.56 250 PRO A N 1
ATOM 1978 C CA . PRO A 1 250 ? 48.166 -7.484 24.256 1.00 29.56 250 PRO A CA 1
ATOM 1979 C C . PRO A 1 250 ? 47.944 -8.095 22.848 1.00 29.56 250 PRO A C 1
ATOM 1981 O O . PRO A 1 250 ? 46.913 -8.659 22.489 1.00 29.56 250 PRO A O 1
ATOM 1984 N N . ARG A 1 251 ? 49.024 -8.026 22.057 1.00 26.47 251 ARG A N 1
ATOM 1985 C CA . ARG A 1 251 ? 49.190 -8.546 20.691 1.00 26.47 251 ARG A CA 1
ATOM 1986 C C . ARG A 1 251 ? 49.124 -10.082 20.626 1.00 26.47 251 ARG A C 1
ATOM 1988 O O . ARG A 1 251 ? 49.989 -10.756 21.177 1.00 26.47 251 ARG A O 1
ATOM 1995 N N . ARG A 1 252 ? 48.217 -10.627 19.805 1.00 28.08 252 ARG A N 1
ATOM 1996 C CA . ARG A 1 252 ? 48.375 -11.948 19.165 1.00 28.08 252 ARG A CA 1
ATOM 1997 C C . ARG A 1 252 ? 48.673 -11.752 17.678 1.00 28.08 252 ARG A C 1
ATOM 1999 O O . ARG A 1 252 ? 47.821 -11.300 16.920 1.00 28.08 252 ARG A O 1
ATOM 2006 N N . ARG A 1 253 ? 49.900 -12.094 17.270 1.00 28.25 253 ARG A N 1
ATOM 2007 C CA . ARG A 1 253 ? 50.298 -12.238 15.863 1.00 28.25 253 ARG A CA 1
ATOM 2008 C C . ARG A 1 253 ? 49.424 -13.320 15.214 1.00 28.25 253 ARG A C 1
ATOM 2010 O O . ARG A 1 253 ? 49.454 -14.465 15.652 1.00 28.25 253 ARG A O 1
ATOM 2017 N N . ARG A 1 254 ? 48.692 -12.980 14.152 1.00 29.84 254 ARG A N 1
ATOM 2018 C CA . ARG A 1 254 ? 48.227 -13.946 13.148 1.00 29.84 254 ARG A CA 1
ATOM 2019 C C . ARG A 1 254 ? 48.779 -13.526 11.795 1.00 29.84 254 ARG A C 1
ATOM 2021 O O . ARG A 1 254 ? 48.715 -12.356 11.429 1.00 29.84 254 ARG A O 1
ATOM 2028 N N . GLY A 1 255 ? 49.424 -14.491 11.147 1.00 25.78 255 GLY A N 1
ATOM 2029 C CA . GLY A 1 255 ? 50.178 -14.325 9.917 1.00 25.78 255 GLY A CA 1
ATOM 2030 C C . GLY A 1 255 ? 49.331 -13.824 8.755 1.00 25.78 255 GLY A C 1
ATOM 2031 O O . GLY A 1 255 ? 48.123 -14.048 8.683 1.00 25.78 255 GLY A O 1
ATOM 2032 N N . ARG A 1 256 ? 50.023 -13.149 7.839 1.00 30.17 256 ARG A N 1
ATOM 2033 C CA . ARG A 1 256 ? 49.531 -12.784 6.515 1.00 30.17 256 ARG A CA 1
ATOM 2034 C C . ARG A 1 256 ? 49.225 -14.068 5.742 1.00 30.17 256 ARG A C 1
ATOM 2036 O O . ARG A 1 256 ? 50.142 -14.761 5.318 1.00 30.17 256 ARG A O 1
ATOM 2043 N N . GLY A 1 257 ? 47.944 -14.373 5.570 1.00 26.52 257 GLY A N 1
ATOM 2044 C CA . GLY A 1 257 ? 47.477 -15.231 4.490 1.00 26.52 257 GLY A CA 1
ATOM 2045 C C . GLY A 1 257 ? 47.246 -14.355 3.267 1.00 26.52 257 GLY A C 1
ATOM 2046 O O . GLY A 1 257 ? 46.402 -13.463 3.305 1.00 26.52 257 GLY A O 1
ATOM 2047 N N . LEU A 1 258 ? 48.031 -14.578 2.215 1.00 34.97 258 LEU A N 1
ATOM 2048 C CA . LEU A 1 258 ? 47.823 -14.011 0.887 1.00 34.97 258 LEU A CA 1
ATOM 2049 C C . LEU A 1 258 ? 46.450 -14.476 0.376 1.00 34.97 258 LEU A C 1
ATOM 2051 O O . LEU A 1 258 ? 46.280 -15.621 -0.040 1.00 34.97 258 LEU A O 1
ATOM 2055 N N . GLY A 1 259 ? 45.456 -13.594 0.478 1.00 26.27 259 GLY A N 1
ATOM 2056 C CA . GLY A 1 259 ? 44.126 -13.792 -0.082 1.00 26.27 259 GLY A CA 1
ATOM 2057 C C . GLY A 1 259 ? 44.195 -13.662 -1.596 1.00 26.27 259 GLY A C 1
ATOM 2058 O O . GLY A 1 259 ? 44.325 -12.568 -2.126 1.00 26.27 259 GLY A O 1
ATOM 2059 N N . ARG A 1 260 ? 44.150 -14.812 -2.260 1.00 30.48 260 ARG A N 1
ATOM 2060 C CA . ARG A 1 260 ? 44.047 -15.002 -3.705 1.00 30.48 260 ARG A CA 1
ATOM 2061 C C . ARG A 1 260 ? 42.843 -14.215 -4.240 1.00 30.48 260 ARG A C 1
ATOM 2063 O O . ARG A 1 260 ? 41.706 -14.564 -3.925 1.00 30.48 260 ARG A O 1
ATOM 2070 N N . ASP A 1 261 ? 43.100 -13.193 -5.054 1.00 32.41 261 ASP A N 1
ATOM 2071 C CA . ASP A 1 261 ? 42.102 -12.569 -5.920 1.00 32.41 261 ASP A CA 1
ATOM 2072 C C . ASP A 1 261 ? 41.507 -13.646 -6.832 1.00 32.41 261 ASP A C 1
ATOM 2074 O O . ASP A 1 261 ? 42.100 -14.058 -7.828 1.00 32.41 261 ASP A O 1
ATOM 2078 N N . GLN A 1 262 ? 40.330 -14.143 -6.472 1.00 30.08 262 GLN A N 1
ATOM 2079 C CA . GLN A 1 262 ? 39.476 -14.883 -7.387 1.00 30.08 262 GLN A CA 1
ATOM 2080 C C . GLN A 1 262 ? 38.263 -14.008 -7.671 1.00 30.08 262 GLN A C 1
ATOM 2082 O O . GLN A 1 262 ? 37.216 -14.132 -7.038 1.00 30.08 262 GLN A O 1
ATOM 2087 N N . ASN A 1 263 ? 38.412 -13.113 -8.652 1.00 31.41 263 ASN A N 1
ATOM 2088 C CA . ASN A 1 263 ? 37.259 -12.701 -9.442 1.00 31.41 263 ASN A CA 1
ATOM 2089 C C . ASN A 1 263 ? 36.626 -13.994 -9.979 1.00 31.41 263 ASN A C 1
ATOM 2091 O O . ASN A 1 263 ? 37.328 -14.750 -10.658 1.00 31.41 263 ASN A O 1
ATOM 2095 N N . PRO A 1 264 ? 35.353 -14.301 -9.677 1.00 32.09 264 PRO A N 1
ATOM 2096 C CA . PRO A 1 264 ? 34.705 -15.444 -10.293 1.00 32.09 264 PRO A CA 1
ATOM 2097 C C . PRO A 1 264 ? 34.750 -15.227 -11.805 1.00 32.09 264 PRO A C 1
ATOM 2099 O O . PRO A 1 264 ? 34.283 -14.197 -12.296 1.00 32.09 264 PRO A O 1
ATOM 2102 N N . VAL A 1 265 ? 35.374 -16.169 -12.517 1.00 34.41 265 VAL A N 1
ATOM 2103 C CA . VAL A 1 265 ? 35.457 -16.181 -13.979 1.00 34.41 265 VAL A CA 1
ATOM 2104 C C . VAL A 1 265 ? 34.030 -16.064 -14.506 1.00 34.41 265 VAL A C 1
ATOM 2106 O O . VAL A 1 265 ? 33.215 -16.974 -14.352 1.00 34.41 265 VAL A O 1
ATOM 2109 N N . GLN A 1 266 ? 33.696 -14.891 -15.040 1.00 46.72 266 GLN A N 1
ATOM 2110 C CA . GLN A 1 266 ? 32.411 -14.658 -15.678 1.00 46.72 266 GLN A CA 1
ATOM 2111 C C . GLN A 1 266 ? 32.416 -15.495 -16.957 1.00 46.72 266 GLN A C 1
ATOM 2113 O O . GLN A 1 266 ? 33.268 -15.292 -17.818 1.00 46.72 266 GLN A O 1
ATOM 2118 N N . GLY A 1 267 ? 31.506 -16.470 -17.053 1.00 51.00 267 GLY A N 1
ATOM 2119 C CA . GLY A 1 267 ? 31.248 -17.168 -18.315 1.00 51.00 267 GLY A CA 1
ATOM 2120 C C . GLY A 1 267 ? 30.862 -16.182 -19.430 1.00 51.00 267 GLY A C 1
ATOM 2121 O O . GLY A 1 267 ? 30.604 -15.011 -19.131 1.00 51.00 267 GLY A O 1
ATOM 2122 N N . PRO A 1 268 ? 30.813 -16.630 -20.697 1.00 63.22 268 PRO A N 1
ATOM 2123 C CA . PRO A 1 268 ? 30.527 -15.754 -21.831 1.00 63.22 268 PRO A CA 1
ATOM 2124 C C . PRO A 1 268 ? 29.231 -14.958 -21.611 1.00 63.22 268 PRO A C 1
ATOM 2126 O O . PRO A 1 268 ? 28.275 -15.466 -21.012 1.00 63.22 268 PRO A O 1
ATOM 2129 N N . ASN A 1 269 ? 29.232 -13.692 -22.048 1.00 70.44 269 ASN A N 1
ATOM 2130 C CA . ASN A 1 269 ? 28.042 -12.841 -22.004 1.00 70.44 269 ASN A CA 1
ATOM 2131 C C . ASN A 1 269 ? 26.924 -13.508 -22.809 1.00 70.44 269 ASN A C 1
ATOM 2133 O O . ASN A 1 269 ? 27.166 -14.006 -23.903 1.00 70.44 269 ASN A O 1
ATOM 2137 N N . LEU A 1 270 ? 25.705 -13.490 -22.273 1.00 83.25 270 LEU A N 1
ATOM 2138 C CA . LEU A 1 270 ? 24.533 -14.050 -22.958 1.00 83.25 270 LEU A CA 1
ATOM 2139 C C . LEU A 1 270 ? 24.055 -13.194 -24.139 1.00 83.25 270 LEU A C 1
ATOM 2141 O O . LEU A 1 270 ? 23.304 -13.685 -24.972 1.00 83.25 270 LEU A O 1
ATOM 2145 N N . PHE A 1 271 ? 24.453 -11.922 -24.174 1.00 88.62 271 PHE A N 1
ATOM 2146 C CA . PHE A 1 271 ? 24.003 -10.937 -25.153 1.00 88.62 271 PHE A CA 1
ATOM 2147 C C . PHE A 1 271 ? 25.204 -10.367 -25.906 1.00 88.62 271 PHE A C 1
ATOM 2149 O O . PHE A 1 271 ? 26.169 -9.901 -25.283 1.00 88.62 271 PHE A O 1
ATOM 2156 N N . GLU A 1 272 ? 25.125 -10.390 -27.232 1.00 90.56 272 GLU A N 1
ATOM 2157 C CA . GLU A 1 272 ? 26.067 -9.720 -28.127 1.00 90.56 272 GLU A CA 1
ATOM 2158 C C . GLU A 1 272 ? 25.596 -8.282 -28.332 1.00 90.56 272 GLU A C 1
ATOM 2160 O O . GLU A 1 272 ? 24.465 -8.047 -28.754 1.00 90.56 272 GLU A O 1
ATOM 2165 N N . TRP A 1 273 ? 26.434 -7.326 -27.928 1.00 92.44 273 TRP A N 1
ATOM 2166 C CA . TRP A 1 273 ? 26.100 -5.906 -27.947 1.00 92.44 273 TRP A CA 1
ATOM 2167 C C . TRP A 1 273 ? 26.826 -5.203 -29.084 1.00 92.44 273 TRP A C 1
ATOM 2169 O O . TRP A 1 273 ? 28.060 -5.199 -29.119 1.00 92.44 273 TRP A O 1
ATOM 2179 N N . GLU A 1 274 ? 26.069 -4.517 -29.925 1.00 92.25 274 GLU A N 1
ATOM 2180 C CA . GLU A 1 274 ? 26.559 -3.779 -31.084 1.00 92.25 274 GLU A CA 1
ATOM 2181 C C . GLU A 1 274 ? 26.324 -2.278 -30.901 1.00 92.25 274 GLU A C 1
ATOM 2183 O O . GLU A 1 274 ? 25.551 -1.850 -30.037 1.00 92.25 274 GLU A O 1
ATOM 2188 N N . VAL A 1 275 ? 27.051 -1.456 -31.658 1.00 88.81 275 VAL A N 1
ATOM 2189 C CA . VAL A 1 275 ? 26.793 -0.012 -31.678 1.00 88.81 275 VAL A CA 1
ATOM 2190 C C . VAL A 1 275 ? 25.451 0.202 -32.369 1.00 88.81 275 VAL A C 1
ATOM 2192 O O . VAL A 1 275 ? 25.205 -0.358 -33.432 1.00 88.81 275 VAL A O 1
ATOM 2195 N N . TYR A 1 276 ? 24.575 0.992 -31.750 1.00 82.81 276 TYR A N 1
ATOM 2196 C CA . TYR A 1 276 ? 23.260 1.278 -32.316 1.00 82.81 276 TYR A CA 1
ATOM 2197 C C . TYR A 1 276 ? 23.392 2.367 -33.395 1.00 82.81 276 TYR A C 1
ATOM 2199 O O . TYR A 1 276 ? 23.104 3.536 -33.130 1.00 82.81 276 TYR A O 1
ATOM 2207 N N . ASP A 1 277 ? 23.878 1.979 -34.577 1.00 66.88 277 ASP A N 1
ATOM 2208 C CA . ASP A 1 277 ? 24.112 2.872 -35.726 1.00 66.88 277 ASP A CA 1
ATOM 2209 C C . ASP A 1 277 ? 22.992 2.805 -36.789 1.00 66.88 277 ASP A C 1
ATOM 2211 O O . ASP A 1 277 ? 22.921 3.675 -37.657 1.00 66.88 277 ASP A O 1
ATOM 2215 N N . GLU A 1 278 ? 22.071 1.834 -36.712 1.00 57.25 278 GLU A N 1
ATOM 2216 C CA . GLU A 1 278 ? 20.962 1.702 -37.670 1.00 57.25 278 GLU A CA 1
ATOM 2217 C C . GLU A 1 278 ? 19.697 2.470 -37.250 1.00 57.25 278 GLU A C 1
ATOM 2219 O O . GLU A 1 278 ? 19.137 2.286 -36.166 1.00 57.25 278 GLU A O 1
ATOM 2224 N N . PHE A 1 279 ? 19.220 3.324 -38.159 1.00 52.62 279 PHE A N 1
ATOM 2225 C CA . PHE A 1 279 ? 17.929 4.002 -38.088 1.00 52.62 279 PHE A CA 1
ATOM 2226 C C . PHE A 1 279 ? 16.866 3.166 -38.814 1.00 52.62 279 PHE A C 1
ATOM 2228 O O . PHE A 1 279 ? 16.762 3.255 -40.032 1.00 52.62 279 PHE A O 1
ATOM 2235 N N . SER A 1 280 ? 16.088 2.363 -38.084 1.00 52.72 280 SER A N 1
ATOM 2236 C CA . SER A 1 280 ? 14.667 2.050 -38.358 1.00 52.72 280 SER A CA 1
ATOM 2237 C C . SER A 1 280 ? 14.171 1.060 -37.295 1.00 52.72 280 SER A C 1
ATOM 2239 O O . SER A 1 280 ? 14.774 0.003 -37.122 1.00 52.72 280 SER A O 1
ATOM 2241 N N . PRO A 1 281 ? 13.131 1.403 -36.525 1.00 48.31 281 PRO A N 1
ATOM 2242 C CA . PRO A 1 281 ? 11.773 1.218 -37.022 1.00 48.31 281 PRO A CA 1
ATOM 2243 C C . PRO A 1 281 ? 10.975 2.520 -36.975 1.00 48.31 281 PRO A C 1
ATOM 2245 O O . PRO A 1 281 ? 11.356 3.483 -36.306 1.00 48.31 281 PRO A O 1
ATOM 2248 N N . ASP A 1 282 ? 9.870 2.531 -37.712 1.00 47.59 282 ASP A N 1
ATOM 2249 C CA . ASP A 1 282 ? 8.850 3.575 -37.689 1.00 47.59 282 ASP A CA 1
ATOM 2250 C C . ASP A 1 282 ? 8.571 4.020 -36.232 1.00 47.59 282 ASP A C 1
ATOM 2252 O O . ASP A 1 282 ? 8.289 3.165 -35.386 1.00 47.59 282 ASP A O 1
ATOM 2256 N N . PRO A 1 283 ? 8.690 5.320 -35.884 1.00 47.69 283 PRO A N 1
ATOM 2257 C CA . PRO A 1 283 ? 8.395 5.810 -34.534 1.00 47.69 283 PRO A CA 1
ATOM 2258 C C . PRO A 1 283 ? 6.969 5.478 -34.066 1.00 47.69 283 PRO A C 1
ATOM 2260 O O . PRO A 1 283 ? 6.719 5.504 -32.856 1.00 47.69 283 PRO A O 1
ATOM 2263 N N . ASP A 1 284 ? 6.073 5.135 -34.997 1.00 45.69 284 ASP A N 1
ATOM 2264 C CA . ASP A 1 284 ? 4.699 4.709 -34.743 1.00 45.69 284 ASP A CA 1
ATOM 2265 C C . ASP A 1 284 ? 4.537 3.178 -34.618 1.00 45.69 284 ASP A C 1
ATOM 2267 O O . ASP A 1 284 ? 3.448 2.690 -34.298 1.00 45.69 284 ASP A O 1
ATOM 2271 N N . GLN A 1 285 ? 5.605 2.391 -34.801 1.00 52.94 285 GLN A N 1
ATOM 2272 C CA . GLN A 1 285 ? 5.573 0.942 -34.613 1.00 52.94 285 GLN A CA 1
ATOM 2273 C C . GLN A 1 285 ? 5.552 0.601 -33.119 1.00 52.94 285 GLN A C 1
ATOM 2275 O O . GLN A 1 285 ? 6.526 0.794 -32.387 1.00 52.94 285 GLN A O 1
ATOM 2280 N N . ASP A 1 286 ? 4.416 0.079 -32.651 1.00 62.41 286 ASP A N 1
ATOM 2281 C CA . ASP A 1 286 ? 4.294 -0.394 -31.274 1.00 62.41 286 ASP A CA 1
ATOM 2282 C C . ASP A 1 286 ? 5.291 -1.541 -31.021 1.00 62.41 286 ASP A C 1
ATOM 2284 O O . ASP A 1 286 ? 5.535 -2.384 -31.883 1.00 62.41 286 ASP A O 1
ATOM 2288 N N . TRP A 1 287 ? 5.864 -1.603 -29.815 1.00 68.31 287 TRP A N 1
ATOM 2289 C CA . TRP A 1 287 ? 6.846 -2.641 -29.455 1.00 68.31 287 TRP A CA 1
ATOM 2290 C C . TRP A 1 287 ? 6.230 -4.049 -29.385 1.00 68.31 287 TRP A C 1
ATOM 2292 O O . TRP A 1 287 ? 6.941 -5.050 -29.294 1.00 68.31 287 TRP A O 1
ATOM 2302 N N . LEU A 1 288 ? 4.898 -4.124 -29.400 1.00 64.19 288 LEU A N 1
ATOM 2303 C CA . LEU A 1 288 ? 4.135 -5.355 -29.550 1.00 64.19 288 LEU A CA 1
ATOM 2304 C C . LEU A 1 288 ? 3.820 -5.566 -31.037 1.00 64.19 288 LEU A C 1
ATOM 2306 O O . LEU A 1 288 ? 3.373 -4.617 -31.680 1.00 64.19 288 LEU A O 1
ATOM 2310 N N . PRO A 1 289 ? 3.964 -6.791 -31.577 1.00 52.12 289 PRO A N 1
ATOM 2311 C CA . PRO A 1 289 ? 3.588 -7.086 -32.955 1.00 52.12 289 PRO A CA 1
ATOM 2312 C C . PRO A 1 289 ? 2.159 -6.618 -33.257 1.00 52.12 289 PRO A C 1
ATOM 2314 O O . PRO A 1 289 ? 1.215 -6.939 -32.523 1.00 52.12 289 PRO A O 1
ATOM 2317 N N . THR A 1 290 ? 2.001 -5.856 -34.338 1.00 44.94 290 THR A N 1
ATOM 2318 C CA . THR A 1 290 ? 0.715 -5.351 -34.821 1.00 44.94 290 THR A CA 1
ATOM 2319 C C . THR A 1 290 ? -0.247 -6.525 -35.034 1.00 44.94 290 THR A C 1
ATOM 2321 O O . THR A 1 290 ? 0.072 -7.466 -35.755 1.00 44.94 290 THR A O 1
ATOM 2324 N N . GLY A 1 291 ? -1.417 -6.493 -34.383 1.00 45.75 291 GLY A N 1
ATOM 2325 C CA . GLY A 1 291 ? -2.481 -7.497 -34.555 1.00 45.75 291 GLY A CA 1
ATOM 2326 C C . GLY A 1 291 ? -2.832 -8.349 -33.328 1.00 45.75 291 GLY A C 1
ATOM 2327 O O . GLY A 1 291 ? -3.901 -8.945 -33.317 1.00 45.75 291 GLY A O 1
ATOM 2328 N N . LEU A 1 292 ? -2.015 -8.369 -32.266 1.00 45.12 292 LEU A N 1
ATOM 2329 C CA . LEU A 1 292 ? -2.343 -9.108 -31.025 1.00 45.12 292 LEU A CA 1
ATOM 2330 C C . LEU A 1 292 ? -3.196 -8.310 -30.024 1.00 45.12 292 LEU A C 1
ATOM 2332 O O . LEU A 1 292 ? -3.786 -8.888 -29.116 1.00 45.12 292 LEU A O 1
ATOM 2336 N N . PHE A 1 293 ? -3.277 -6.989 -30.194 1.00 46.12 293 PHE A N 1
ATOM 2337 C CA . PHE A 1 293 ? -4.086 -6.095 -29.366 1.00 46.12 293 PHE A CA 1
ATOM 2338 C C . PHE A 1 293 ? -4.602 -4.934 -30.221 1.00 46.12 293 PHE A C 1
ATOM 2340 O O . PHE A 1 293 ? -4.090 -3.817 -30.122 1.00 46.12 293 PHE A O 1
ATOM 2347 N N . SER A 1 294 ? -5.599 -5.192 -31.074 1.00 40.78 294 SER A N 1
ATOM 2348 C CA . SER A 1 294 ? -6.388 -4.107 -31.665 1.00 40.78 294 SER A CA 1
ATOM 2349 C C . SER A 1 294 ? -6.938 -3.237 -30.520 1.00 40.78 294 SER A C 1
ATOM 2351 O O . SER A 1 294 ? -7.298 -3.752 -29.456 1.00 40.78 294 SER A O 1
ATOM 2353 N N . ASP A 1 295 ? -6.983 -1.911 -30.679 1.00 44.19 295 ASP A N 1
ATOM 2354 C CA . ASP A 1 295 ? -7.567 -1.026 -29.654 1.00 44.19 295 ASP A CA 1
ATOM 2355 C C . ASP A 1 295 ? -9.044 -1.359 -29.351 1.00 44.19 295 ASP A C 1
ATOM 2357 O O . ASP A 1 295 ? -9.563 -0.967 -28.307 1.00 44.19 295 ASP A O 1
ATOM 2361 N N . ILE A 1 296 ? -9.678 -2.149 -30.223 1.00 40.34 296 ILE A N 1
ATOM 2362 C CA . ILE A 1 296 ? -11.062 -2.621 -30.153 1.00 40.34 296 ILE A CA 1
ATOM 2363 C C . ILE A 1 296 ? -11.230 -3.789 -29.152 1.00 40.34 296 ILE A C 1
ATOM 2365 O O . ILE A 1 296 ? -12.269 -3.866 -28.502 1.00 40.34 296 ILE A O 1
ATOM 2369 N N . ASP A 1 297 ? -10.203 -4.624 -28.929 1.00 39.94 297 ASP A N 1
ATOM 2370 C CA . ASP A 1 297 ? -10.261 -5.809 -28.041 1.00 39.94 297 ASP A CA 1
ATOM 2371 C C . ASP A 1 297 ? -9.594 -5.615 -26.666 1.00 39.94 297 ASP A C 1
ATOM 2373 O O . ASP A 1 297 ? -9.457 -6.555 -25.876 1.00 39.94 297 ASP A O 1
ATOM 2377 N N . ARG A 1 298 ? -9.152 -4.398 -26.321 1.00 50.75 298 ARG A N 1
ATOM 2378 C CA . ARG A 1 298 ? -8.528 -4.141 -25.012 1.00 50.75 298 ARG A CA 1
ATOM 2379 C C . ARG A 1 298 ? -9.593 -4.269 -23.911 1.00 50.75 298 ARG A C 1
ATOM 2381 O O . ARG A 1 298 ? -10.475 -3.417 -23.825 1.00 50.75 298 ARG A O 1
ATOM 2388 N N . PRO A 1 299 ? -9.507 -5.255 -22.990 1.00 48.22 299 PRO A N 1
ATOM 2389 C CA . PRO A 1 299 ? -10.538 -5.396 -21.965 1.00 48.22 299 PRO A CA 1
ATOM 2390 C C . PRO A 1 299 ? -10.515 -4.161 -21.062 1.00 48.22 299 PRO A C 1
ATOM 2392 O O . PRO A 1 299 ? -9.408 -3.732 -20.704 1.00 48.22 299 PRO A O 1
ATOM 2395 N N . ARG A 1 300 ? -11.699 -3.627 -20.713 1.00 53.59 300 ARG A N 1
ATOM 2396 C CA . ARG A 1 300 ? -11.907 -2.373 -19.955 1.00 53.59 300 ARG A CA 1
ATOM 2397 C C . ARG A 1 300 ? -10.790 -2.142 -18.932 1.00 53.59 300 ARG A C 1
ATOM 2399 O O . ARG A 1 300 ? -10.666 -2.883 -17.960 1.00 53.59 300 ARG A O 1
ATOM 2406 N N . ARG A 1 301 ? -9.928 -1.155 -19.199 1.00 70.94 301 ARG A N 1
ATOM 2407 C CA . ARG A 1 301 ? -8.925 -0.668 -18.238 1.00 70.94 301 ARG A CA 1
ATOM 2408 C C . ARG A 1 301 ? -9.634 0.217 -17.218 1.00 70.94 301 ARG A C 1
ATOM 2410 O O . ARG A 1 301 ? -10.610 0.878 -17.564 1.00 70.94 301 ARG A O 1
ATOM 2417 N N . GLY A 1 302 ? -9.124 0.266 -15.995 1.00 81.06 302 GLY A N 1
ATOM 2418 C CA . GLY A 1 302 ? -9.719 1.062 -14.931 1.00 81.06 302 GLY A CA 1
ATOM 2419 C C . GLY A 1 302 ? -10.590 0.235 -13.991 1.00 81.06 302 GLY A C 1
ATOM 2420 O O . GLY A 1 302 ? -10.245 -0.891 -13.637 1.00 81.06 302 GLY A O 1
ATOM 2421 N N . VAL A 1 303 ? -11.684 0.834 -13.530 1.00 86.19 303 VAL A N 1
ATOM 2422 C CA . VAL A 1 303 ? -12.553 0.261 -12.495 1.00 86.19 303 VAL A CA 1
ATOM 2423 C C . VAL A 1 303 ? -13.333 -0.930 -13.064 1.00 86.19 303 VAL A C 1
ATOM 2425 O O . VAL A 1 303 ? -13.953 -0.818 -14.119 1.00 86.19 303 VAL A O 1
ATOM 2428 N N . LEU A 1 304 ? -13.268 -2.077 -12.382 1.00 88.62 304 LEU A N 1
ATOM 2429 C CA . LEU A 1 304 ? -13.936 -3.328 -12.783 1.00 88.62 304 LEU A CA 1
ATOM 2430 C C . LEU A 1 304 ? -15.268 -3.564 -12.067 1.00 88.62 304 LEU A C 1
ATOM 2432 O O . LEU A 1 304 ? -16.043 -4.427 -12.469 1.00 88.62 304 LEU A O 1
ATOM 2436 N N . VAL A 1 305 ? -15.516 -2.804 -11.008 1.00 88.56 305 VAL A N 1
ATOM 2437 C CA . VAL A 1 305 ? -16.744 -2.847 -10.219 1.00 88.56 305 VAL A CA 1
ATOM 2438 C C . VAL A 1 305 ? -17.658 -1.700 -10.621 1.00 88.56 305 VAL A C 1
ATOM 2440 O O . VAL A 1 305 ? -17.192 -0.624 -10.994 1.00 88.56 305 VAL A O 1
ATOM 2443 N N . ASP A 1 306 ? -18.962 -1.932 -10.547 1.00 86.62 306 ASP A N 1
ATOM 2444 C CA . ASP A 1 306 ? -19.943 -0.876 -10.749 1.00 86.62 306 ASP A CA 1
ATOM 2445 C C . ASP A 1 306 ? -19.996 0.027 -9.508 1.00 86.62 306 ASP A C 1
ATOM 2447 O O . ASP A 1 306 ? -20.241 -0.450 -8.400 1.00 86.62 306 ASP A O 1
ATOM 2451 N N . THR A 1 307 ? -19.720 1.319 -9.693 1.00 86.62 307 THR A N 1
ATOM 2452 C CA . THR A 1 307 ? -19.583 2.303 -8.610 1.00 86.62 307 THR A CA 1
ATOM 2453 C C . THR A 1 307 ? -20.594 3.447 -8.692 1.00 86.62 307 THR A C 1
ATOM 2455 O O . THR A 1 307 ? -20.363 4.484 -8.065 1.00 86.62 307 THR A O 1
ATOM 2458 N N . HIS A 1 308 ? -21.681 3.306 -9.464 1.00 81.25 308 HIS A N 1
ATOM 2459 C CA . HIS A 1 308 ? -22.612 4.412 -9.737 1.00 81.25 308 HIS A CA 1
ATOM 2460 C C . HIS A 1 308 ? -23.191 5.061 -8.467 1.00 81.25 308 HIS A C 1
ATOM 2462 O O . HIS A 1 308 ? -23.194 6.288 -8.361 1.00 81.25 308 HIS A O 1
ATOM 2468 N N . ASP A 1 309 ? -23.552 4.243 -7.473 1.00 85.94 309 ASP A N 1
ATOM 2469 C CA . ASP A 1 309 ? -24.163 4.677 -6.207 1.00 85.94 309 ASP A CA 1
ATOM 2470 C C . ASP A 1 309 ? -23.199 4.652 -5.012 1.00 85.94 309 ASP A C 1
ATOM 2472 O O . ASP A 1 309 ? -23.606 4.714 -3.848 1.00 85.94 309 ASP A O 1
ATOM 2476 N N . PHE A 1 310 ? -21.896 4.548 -5.271 1.00 92.81 310 PHE A N 1
ATOM 2477 C CA . PHE A 1 310 ? -20.934 4.388 -4.191 1.00 92.81 310 PHE A CA 1
ATOM 2478 C C . PHE A 1 310 ? -20.742 5.688 -3.419 1.00 92.81 310 PHE A C 1
ATOM 2480 O O . PHE A 1 310 ? -20.381 6.740 -3.953 1.00 92.81 310 PHE A O 1
ATOM 2487 N N . THR A 1 311 ? -20.856 5.579 -2.105 1.00 93.00 311 THR A N 1
ATOM 2488 C CA . THR A 1 311 ? -20.368 6.579 -1.170 1.00 93.00 311 THR A CA 1
ATOM 2489 C C . THR A 1 311 ? -18.886 6.327 -0.849 1.00 93.00 311 THR A C 1
ATOM 2491 O O . THR A 1 311 ? -18.355 5.242 -1.094 1.00 93.00 311 THR A O 1
ATOM 2494 N N . PRO A 1 312 ? -18.162 7.295 -0.259 1.00 94.81 312 PRO A N 1
ATOM 2495 C CA . PRO A 1 312 ? -16.741 7.124 0.060 1.00 94.81 312 PRO A CA 1
ATOM 2496 C C . PRO A 1 312 ? -16.394 5.909 0.929 1.00 94.81 312 PRO A C 1
ATOM 2498 O O . PRO A 1 312 ? -15.288 5.384 0.814 1.00 94.81 312 PRO A O 1
ATOM 2501 N N . ILE A 1 313 ? -17.309 5.457 1.794 1.00 96.75 313 ILE A N 1
ATOM 2502 C CA . ILE A 1 313 ? -17.078 4.257 2.605 1.00 96.75 313 ILE A CA 1
ATOM 2503 C C . ILE A 1 313 ? -17.131 2.979 1.760 1.00 96.75 313 ILE A C 1
ATOM 2505 O O . ILE A 1 313 ? -16.371 2.054 2.034 1.00 96.75 313 ILE A O 1
ATOM 2509 N N . ASP A 1 314 ? -17.922 2.956 0.687 1.00 96.62 314 ASP A N 1
ATOM 2510 C CA . ASP A 1 314 ? -18.041 1.797 -0.202 1.00 96.62 314 ASP A CA 1
ATOM 2511 C C . ASP A 1 314 ? -16.731 1.563 -0.962 1.00 96.62 314 ASP A C 1
ATOM 2513 O O . ASP A 1 314 ? -16.218 0.446 -0.995 1.00 96.62 314 ASP A O 1
ATOM 2517 N N . TYR A 1 315 ? -16.085 2.639 -1.430 1.00 96.56 315 TYR A N 1
ATOM 2518 C CA . TYR A 1 315 ? -14.733 2.569 -2.004 1.00 96.56 315 TYR A CA 1
ATOM 2519 C C . TYR A 1 315 ? -13.685 2.038 -1.018 1.00 96.56 315 TYR A C 1
ATOM 2521 O O . TYR A 1 315 ? -12.733 1.378 -1.428 1.00 96.56 315 TYR A O 1
ATOM 2529 N N . PHE A 1 316 ? -13.825 2.327 0.279 1.00 97.62 316 PHE A N 1
ATOM 2530 C CA . PHE A 1 316 ? -12.948 1.755 1.302 1.00 97.62 316 PHE A CA 1
ATOM 2531 C C . PHE A 1 316 ? -13.248 0.270 1.535 1.00 97.62 316 PHE A C 1
ATOM 2533 O O . PHE A 1 316 ? -12.314 -0.525 1.641 1.00 97.62 316 PHE A O 1
ATOM 2540 N N . PHE A 1 317 ? -14.523 -0.124 1.564 1.00 97.69 317 PHE A N 1
ATOM 2541 C CA . PHE A 1 317 ? -14.931 -1.518 1.745 1.00 97.69 317 PHE A CA 1
ATOM 2542 C C . PHE A 1 317 ? -14.586 -2.430 0.570 1.00 97.69 317 PHE A C 1
ATOM 2544 O O . PHE A 1 317 ? -14.418 -3.624 0.798 1.00 97.69 317 PHE A O 1
ATOM 2551 N N . LEU A 1 318 ? -14.370 -1.898 -0.637 1.00 97.25 318 LEU A N 1
ATOM 2552 C CA . LEU A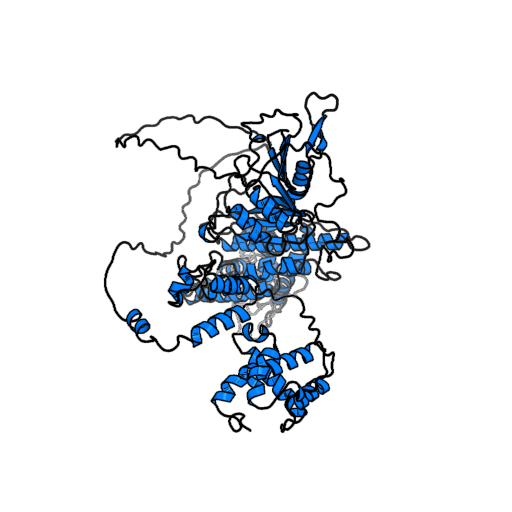 1 318 ? -13.763 -2.677 -1.723 1.00 97.25 318 LEU A CA 1
ATOM 2553 C C . LEU A 1 318 ? -12.418 -3.286 -1.304 1.00 97.25 318 LEU A C 1
ATOM 2555 O O . LEU A 1 318 ? -12.138 -4.434 -1.621 1.00 97.25 318 LEU A O 1
ATOM 2559 N N . PHE A 1 319 ? -11.602 -2.529 -0.565 1.00 97.88 319 PHE A N 1
ATOM 2560 C CA . PHE A 1 319 ? -10.222 -2.902 -0.229 1.00 97.88 319 PHE A CA 1
ATOM 2561 C C . PHE A 1 319 ? -10.024 -3.319 1.229 1.00 97.88 319 PHE A C 1
ATOM 2563 O O . PHE A 1 319 ? -8.987 -3.878 1.589 1.00 97.88 319 PHE A O 1
ATOM 2570 N N . PHE A 1 320 ? -11.012 -3.046 2.075 1.00 98.00 320 PHE A N 1
ATOM 2571 C CA . PHE A 1 320 ? -11.088 -3.503 3.453 1.00 98.00 320 PHE A CA 1
ATOM 2572 C C . PHE A 1 320 ? -12.503 -4.046 3.718 1.00 98.00 320 PHE A C 1
ATOM 2574 O O . PHE A 1 320 ? -13.326 -3.362 4.336 1.00 98.00 320 PHE A O 1
ATOM 2581 N N . PRO A 1 321 ? -12.819 -5.244 3.194 1.00 96.88 321 PRO A N 1
ATOM 2582 C CA . PRO A 1 321 ? -14.182 -5.758 3.162 1.00 96.88 321 PRO A CA 1
ATOM 2583 C C . PRO A 1 321 ? -14.767 -5.991 4.561 1.00 96.88 321 PRO A C 1
ATOM 2585 O O . PRO A 1 321 ? -14.017 -6.198 5.521 1.00 96.88 321 PRO A O 1
ATOM 2588 N N . PRO A 1 322 ? -16.109 -6.044 4.698 1.00 95.94 322 PRO A N 1
ATOM 2589 C CA . PRO A 1 322 ? -16.786 -6.352 5.961 1.00 95.94 322 PRO A CA 1
ATOM 2590 C C . PRO A 1 322 ? -16.230 -7.593 6.682 1.00 95.94 322 PRO A C 1
ATOM 2592 O O . PRO A 1 322 ? -16.096 -7.587 7.906 1.00 95.94 322 PRO A O 1
ATOM 2595 N N . ALA A 1 323 ? -15.808 -8.612 5.922 1.00 97.06 323 ALA A N 1
ATOM 2596 C CA . ALA A 1 323 ? -15.168 -9.824 6.435 1.00 97.06 323 ALA A CA 1
ATOM 2597 C C . ALA A 1 323 ? -13.911 -9.549 7.285 1.00 97.06 323 ALA A C 1
ATOM 2599 O O . ALA A 1 323 ? -13.661 -10.267 8.251 1.00 97.06 323 ALA A O 1
ATOM 2600 N N . CYS A 1 324 ? -13.145 -8.489 6.993 1.00 98.19 324 CYS A N 1
ATOM 2601 C CA . CYS A 1 324 ? -12.015 -8.086 7.829 1.00 98.19 324 CYS A CA 1
ATOM 2602 C C . CYS A 1 324 ? -12.465 -7.709 9.242 1.00 98.19 324 CYS A C 1
ATOM 2604 O O . CYS A 1 324 ? -11.803 -8.077 10.208 1.00 98.19 324 CYS A O 1
ATOM 2606 N N . PHE A 1 325 ? -13.580 -6.988 9.385 1.00 98.12 325 PHE A N 1
ATOM 2607 C CA . PHE A 1 325 ? -14.084 -6.580 10.696 1.00 98.12 325 PHE A CA 1
ATOM 2608 C C . PHE A 1 325 ? -14.596 -7.775 11.491 1.00 98.12 325 PHE A C 1
ATOM 2610 O O . PHE A 1 325 ? -14.251 -7.895 12.662 1.00 98.12 325 PHE A O 1
ATOM 2617 N N . GLU A 1 326 ? -15.349 -8.672 10.853 1.00 97.88 326 GLU A N 1
ATOM 2618 C CA . GLU A 1 326 ? -15.850 -9.888 11.504 1.00 97.88 326 GLU A CA 1
ATOM 2619 C C . GLU A 1 326 ? -14.692 -10.775 11.985 1.00 97.88 326 GLU A C 1
ATOM 2621 O O . GLU A 1 326 ? -14.671 -11.203 13.140 1.00 97.88 326 GLU A O 1
ATOM 2626 N N . HIS A 1 327 ? -13.662 -10.957 11.152 1.00 98.31 327 HIS A N 1
ATOM 2627 C CA . HIS A 1 327 ? -12.452 -11.692 11.528 1.00 98.31 327 HIS A CA 1
ATOM 2628 C C . HIS A 1 327 ? -11.716 -11.038 12.707 1.00 98.31 327 HIS A C 1
ATOM 2630 O O . HIS A 1 327 ? -11.325 -11.707 13.662 1.00 98.31 327 HIS A O 1
ATOM 2636 N N . ILE A 1 328 ? -11.560 -9.709 12.685 1.00 98.56 328 ILE A N 1
ATOM 2637 C CA . ILE A 1 328 ? -10.925 -8.959 13.781 1.00 98.56 328 ILE A CA 1
ATOM 2638 C C . ILE A 1 328 ? -11.720 -9.098 15.080 1.00 98.56 328 ILE A C 1
ATOM 2640 O O . ILE A 1 328 ? -11.108 -9.246 16.137 1.00 98.56 328 ILE A O 1
ATOM 2644 N N . VAL A 1 329 ? -13.054 -9.043 15.030 1.00 98.50 329 VAL A N 1
ATOM 2645 C CA . VAL A 1 329 ? -13.922 -9.226 16.205 1.00 98.50 329 VAL A CA 1
ATOM 2646 C C . VAL A 1 329 ? -13.680 -10.598 16.824 1.00 98.50 329 VAL A C 1
ATOM 2648 O O . VAL A 1 329 ? -13.375 -10.682 18.016 1.00 98.50 329 VAL A O 1
ATOM 2651 N N . GLN A 1 330 ? -13.755 -11.652 16.009 1.00 98.12 330 GLN A N 1
ATOM 2652 C CA . GLN A 1 330 ? -13.567 -13.033 16.450 1.00 98.12 330 GLN A CA 1
ATOM 2653 C C . GLN A 1 330 ? -12.200 -13.223 17.115 1.00 98.12 330 GLN A C 1
ATOM 2655 O O . GLN A 1 330 ? -12.119 -13.676 18.258 1.00 98.12 330 GLN A O 1
ATOM 2660 N N . GLU A 1 331 ? -11.126 -12.801 16.450 1.00 97.94 331 GLU A N 1
ATOM 2661 C CA . GLU A 1 331 ? -9.764 -13.008 16.947 1.00 97.94 331 GLU A CA 1
ATOM 2662 C C . GLU A 1 331 ? -9.395 -12.088 18.116 1.00 97.94 331 GLU A C 1
ATOM 2664 O O . GLU A 1 331 ? -8.627 -12.479 18.997 1.00 97.94 331 GLU A O 1
ATOM 2669 N N . THR A 1 332 ? -9.969 -10.886 18.186 1.00 97.62 332 THR A N 1
ATOM 2670 C CA . THR A 1 332 ? -9.798 -9.977 19.330 1.00 97.62 332 THR A CA 1
ATOM 2671 C C . THR A 1 332 ? -10.480 -10.530 20.578 1.00 97.62 332 THR A C 1
ATOM 2673 O O . THR A 1 332 ? -9.874 -10.528 21.652 1.00 97.62 332 THR A O 1
ATOM 2676 N N . ASN A 1 333 ? -11.714 -11.030 20.454 1.00 96.62 333 ASN A N 1
ATOM 2677 C CA . ASN A 1 333 ? -12.419 -11.664 21.568 1.00 96.62 333 ASN A CA 1
ATOM 2678 C C . ASN A 1 333 ? -11.693 -12.937 22.010 1.00 96.62 333 ASN A C 1
ATOM 2680 O O . ASN A 1 333 ? -11.366 -13.058 23.190 1.00 96.62 333 ASN A O 1
ATOM 2684 N N . ARG A 1 334 ? -11.330 -13.825 21.072 1.00 95.44 334 ARG A N 1
ATOM 2685 C CA . ARG A 1 334 ? -10.548 -15.040 21.355 1.00 95.44 334 ARG A CA 1
ATOM 2686 C C . ARG A 1 334 ? -9.252 -14.723 22.101 1.00 95.44 334 ARG A C 1
ATOM 2688 O O . ARG A 1 334 ? -8.978 -15.319 23.139 1.00 95.44 334 ARG A O 1
ATOM 2695 N N . TYR A 1 335 ? -8.472 -13.756 21.617 1.00 94.69 335 TYR A N 1
ATOM 2696 C CA . TYR A 1 335 ? -7.211 -13.391 22.260 1.00 94.69 335 TYR A CA 1
ATOM 2697 C C . TYR A 1 335 ? -7.402 -12.791 23.654 1.00 94.69 335 TYR A C 1
ATOM 2699 O O . TYR A 1 335 ? -6.596 -13.048 24.550 1.00 94.69 335 TYR A O 1
ATOM 2707 N N . ALA A 1 336 ? -8.458 -11.999 23.856 1.00 92.62 336 ALA A N 1
ATOM 2708 C CA . ALA A 1 336 ? -8.793 -11.504 25.182 1.00 92.62 336 ALA A CA 1
ATOM 2709 C C . ALA A 1 336 ? -9.090 -12.657 26.146 1.00 92.62 336 ALA A C 1
ATOM 2711 O O . ALA A 1 336 ? -8.593 -12.625 27.270 1.00 92.62 336 ALA A O 1
ATOM 2712 N N . TYR A 1 337 ? -9.823 -13.684 25.703 1.00 90.69 337 TYR A N 1
ATOM 2713 C CA . TYR A 1 337 ? -10.071 -14.876 26.512 1.00 90.69 337 TYR A CA 1
ATOM 2714 C C . TYR A 1 337 ? -8.776 -15.627 26.844 1.00 90.69 337 TYR A C 1
ATOM 2716 O O . TYR A 1 337 ? -8.508 -15.867 28.018 1.00 90.69 337 TYR A O 1
ATOM 2724 N N . GLN A 1 338 ? -7.926 -15.890 25.849 1.00 89.56 338 GLN A N 1
ATOM 2725 C CA . GLN A 1 338 ? -6.623 -16.539 26.053 1.00 89.56 338 GLN A CA 1
ATOM 2726 C C . GLN A 1 338 ? -5.755 -15.769 27.077 1.00 89.56 338 GLN A C 1
ATOM 2728 O O . GLN A 1 338 ? -5.321 -16.328 28.076 1.00 89.56 338 GLN A O 1
ATOM 2733 N N . ASP A 1 339 ? -5.559 -14.450 26.929 1.00 86.50 339 ASP A N 1
ATOM 2734 C CA . ASP A 1 339 ? -4.689 -13.694 27.857 1.00 86.50 339 ASP A CA 1
ATOM 2735 C C . ASP A 1 339 ? -5.283 -13.506 29.268 1.00 86.50 339 ASP A C 1
ATOM 2737 O O . ASP A 1 339 ? -4.527 -13.397 30.238 1.00 86.50 339 ASP A O 1
ATOM 2741 N N . LEU A 1 340 ? -6.612 -13.399 29.395 1.00 84.94 340 LEU A N 1
ATOM 2742 C CA . LEU A 1 340 ? -7.287 -13.095 30.667 1.00 84.94 340 LEU A CA 1
ATOM 2743 C C . LEU A 1 340 ? -7.664 -14.333 31.485 1.00 84.94 340 LEU A C 1
ATOM 2745 O O . LE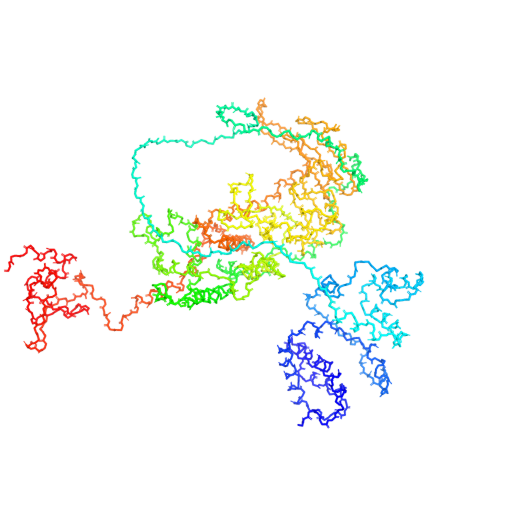U A 1 340 ? -7.769 -14.229 32.712 1.00 84.94 340 LEU A O 1
ATOM 2749 N N . PHE A 1 341 ? -7.929 -15.466 30.837 1.00 70.69 341 PHE A N 1
ATOM 2750 C CA . PHE A 1 341 ? -8.469 -16.657 31.496 1.00 70.69 341 PHE A CA 1
ATOM 2751 C C . PHE A 1 341 ? -7.441 -17.780 31.658 1.00 70.69 341 PHE A C 1
ATOM 2753 O O . PHE A 1 341 ? -7.640 -18.602 32.547 1.00 70.69 341 PHE A O 1
ATOM 2760 N N . ASP A 1 342 ? -6.292 -17.720 30.972 1.00 67.50 342 ASP A N 1
ATOM 2761 C CA . ASP A 1 342 ? -5.130 -18.578 31.278 1.00 67.50 342 ASP A CA 1
ATOM 2762 C C . ASP A 1 342 ? -4.405 -18.155 32.571 1.00 67.50 342 ASP A C 1
ATOM 2764 O O . ASP A 1 342 ? -3.604 -18.900 33.135 1.00 67.50 342 ASP A O 1
ATOM 2768 N N . LYS A 1 343 ? -4.676 -16.945 33.078 1.00 63.25 343 LYS A N 1
ATOM 2769 C CA . LYS A 1 343 ? -4.088 -16.422 34.319 1.00 63.25 343 LYS A CA 1
ATOM 2770 C C . LYS A 1 343 ? -5.082 -16.570 35.472 1.00 63.25 343 LYS A C 1
ATOM 2772 O O . LYS A 1 343 ? -6.193 -16.042 35.412 1.00 63.25 343 LYS A O 1
ATOM 2777 N N . ALA A 1 344 ? -4.643 -17.212 36.558 1.00 56.72 344 ALA A N 1
ATOM 2778 C CA . ALA A 1 344 ? -5.412 -17.396 37.798 1.00 56.72 344 ALA A CA 1
ATOM 2779 C C . ALA A 1 344 ? -5.749 -16.080 38.542 1.00 56.72 344 ALA A C 1
ATOM 2781 O O . ALA A 1 344 ? -6.444 -16.100 39.553 1.00 56.72 344 ALA A O 1
ATOM 2782 N N . ASP A 1 345 ? -5.265 -14.935 38.052 1.00 63.16 345 ASP A N 1
ATOM 2783 C CA . ASP A 1 345 ? -5.422 -13.627 38.686 1.00 63.16 345 ASP A CA 1
ATOM 2784 C C . ASP A 1 345 ? -6.725 -12.926 38.251 1.00 63.16 345 ASP A C 1
ATOM 2786 O O . ASP A 1 345 ? -7.017 -12.779 37.057 1.00 63.16 345 ASP A O 1
ATOM 2790 N N . ASP A 1 346 ? -7.495 -12.430 39.223 1.00 67.12 346 ASP A N 1
ATOM 2791 C CA . ASP A 1 346 ? -8.671 -11.581 39.002 1.00 67.12 346 ASP A CA 1
ATOM 2792 C C . ASP A 1 346 ? -8.239 -10.138 38.696 1.00 67.12 346 ASP A C 1
ATOM 2794 O O . ASP A 1 346 ? -8.447 -9.185 39.459 1.00 67.12 346 ASP A O 1
ATOM 2798 N N . SER A 1 347 ? -7.561 -9.979 37.560 1.00 70.31 347 SER A N 1
ATOM 2799 C CA . SER A 1 347 ? -7.030 -8.685 37.153 1.00 70.31 347 SER A CA 1
ATOM 2800 C C . SER A 1 347 ? -8.158 -7.683 36.867 1.00 70.31 347 SER A C 1
ATOM 2802 O O . SER A 1 347 ? -9.206 -8.019 36.320 1.00 70.31 347 SER A O 1
ATOM 2804 N N . TYR A 1 348 ? -7.919 -6.398 37.145 1.00 69.62 348 TYR A N 1
ATOM 2805 C CA . TYR A 1 348 ? -8.853 -5.309 36.810 1.00 69.62 348 TYR A CA 1
ATOM 2806 C C . TYR A 1 348 ? -9.282 -5.316 35.328 1.00 69.62 348 TYR A C 1
ATOM 2808 O O . TYR A 1 348 ? -10.409 -4.959 34.997 1.00 69.62 348 TYR A O 1
ATOM 2816 N N . ALA A 1 349 ? -8.396 -5.761 34.429 1.00 70.12 349 ALA A N 1
ATOM 2817 C CA . ALA A 1 349 ? -8.712 -5.907 33.011 1.00 70.12 349 ALA A CA 1
ATOM 2818 C C . ALA A 1 349 ? -9.745 -7.016 32.750 1.00 70.12 349 ALA A C 1
ATOM 2820 O O . ALA A 1 349 ? -10.600 -6.832 31.889 1.00 70.12 349 ALA A O 1
ATOM 2821 N N . LYS A 1 350 ? -9.702 -8.115 33.517 1.00 74.38 350 LYS A N 1
ATOM 2822 C CA . LYS A 1 350 ? -10.653 -9.234 33.443 1.00 74.38 350 LYS A CA 1
ATOM 2823 C C . LYS A 1 350 ? -12.065 -8.784 33.802 1.00 74.38 350 LYS A C 1
ATOM 2825 O O . LYS A 1 350 ? -12.992 -9.023 33.040 1.00 74.38 350 LYS A O 1
ATOM 2830 N N . ARG A 1 351 ? -12.208 -8.024 34.893 1.00 76.38 351 ARG A N 1
ATOM 2831 C CA . ARG A 1 351 ? -13.502 -7.471 35.339 1.00 76.38 351 ARG A CA 1
ATOM 2832 C C . ARG A 1 351 ? -14.101 -6.437 34.384 1.00 76.38 351 ARG A C 1
ATOM 2834 O O . ARG A 1 351 ? -15.312 -6.251 34.368 1.00 76.38 351 ARG A O 1
ATOM 2841 N N . LEU A 1 352 ? -13.263 -5.730 33.626 1.00 82.88 352 LEU A N 1
ATOM 2842 C CA . LEU A 1 352 ? -13.705 -4.705 32.675 1.00 82.88 352 LEU A CA 1
ATOM 2843 C C . LEU A 1 352 ? -13.903 -5.217 31.249 1.00 82.88 352 LEU A C 1
ATOM 2845 O O . LEU A 1 352 ? -14.482 -4.498 30.424 1.00 82.88 352 LEU A O 1
ATOM 2849 N N . TRP A 1 353 ? -13.364 -6.391 30.918 1.00 89.12 353 TRP A N 1
ATOM 2850 C CA . TRP A 1 353 ? -13.497 -6.924 29.576 1.00 89.12 353 TRP A CA 1
ATOM 2851 C C . TRP A 1 353 ? -14.947 -7.315 29.319 1.00 89.12 353 TRP A C 1
ATOM 2853 O O . TRP A 1 353 ? -15.563 -8.077 30.054 1.00 89.12 353 TRP A O 1
ATOM 2863 N N . ARG A 1 354 ? -15.468 -6.772 28.229 1.00 90.75 354 ARG A N 1
ATOM 2864 C CA . ARG A 1 354 ? -16.663 -7.253 27.552 1.00 90.75 354 ARG A CA 1
ATOM 2865 C C . ARG A 1 354 ? -16.271 -7.532 26.114 1.00 90.75 354 ARG A C 1
ATOM 2867 O O . ARG A 1 354 ? -15.394 -6.824 25.590 1.00 90.75 354 ARG A O 1
ATOM 2874 N N . GLU A 1 355 ? -16.937 -8.494 25.496 1.00 93.94 355 GLU A N 1
ATOM 2875 C CA . GLU A 1 355 ? -16.746 -8.779 24.081 1.00 93.94 355 GLU A CA 1
ATOM 2876 C C . GLU A 1 355 ? -16.929 -7.511 23.246 1.00 93.94 355 GLU A C 1
ATOM 2878 O O . GLU A 1 355 ? -17.704 -6.606 23.579 1.00 93.94 355 GLU A O 1
ATOM 2883 N N . THR A 1 356 ? -16.110 -7.404 22.211 1.00 96.31 356 THR A N 1
ATOM 2884 C CA . THR A 1 356 ? -16.264 -6.397 21.172 1.00 96.31 356 THR A CA 1
ATOM 2885 C C . THR A 1 356 ? -17.172 -6.937 20.075 1.00 96.31 356 THR A C 1
ATOM 2887 O O . THR A 1 356 ? -17.345 -8.148 19.942 1.00 96.31 356 THR A O 1
ATOM 2890 N N . ASP A 1 357 ? -17.750 -6.033 19.301 1.00 96.69 357 ASP A N 1
ATOM 2891 C CA . ASP A 1 357 ? -18.612 -6.344 18.167 1.00 96.69 357 ASP A CA 1
ATOM 2892 C C . ASP A 1 357 ? -18.155 -5.561 16.936 1.00 96.69 357 ASP A C 1
ATOM 2894 O O . ASP A 1 357 ? -17.251 -4.717 17.017 1.00 96.69 357 ASP A O 1
ATOM 2898 N N . ARG A 1 358 ? -18.780 -5.846 15.789 1.00 97.38 358 ARG A N 1
ATOM 2899 C CA . ARG A 1 358 ? -18.407 -5.236 14.515 1.00 97.38 358 ARG A CA 1
ATOM 2900 C C . ARG A 1 358 ? -18.370 -3.715 14.600 1.00 97.38 358 ARG A C 1
ATOM 2902 O O . ARG A 1 358 ? -17.328 -3.141 14.289 1.00 97.38 358 ARG A O 1
ATOM 2909 N N . ASP A 1 359 ? -19.446 -3.044 15.022 1.00 97.25 359 ASP A N 1
ATOM 2910 C CA . ASP A 1 359 ? -19.428 -1.579 14.981 1.00 97.25 359 ASP A CA 1
ATOM 2911 C C . ASP A 1 359 ? -18.526 -0.951 16.058 1.00 97.25 359 ASP A C 1
ATOM 2913 O O . ASP A 1 359 ? -18.062 0.174 15.869 1.00 97.25 359 ASP A O 1
ATOM 2917 N N . GLU A 1 360 ? -18.204 -1.651 17.153 1.00 97.56 360 GLU A N 1
ATOM 2918 C CA . GLU A 1 360 ? -17.185 -1.187 18.105 1.00 97.56 360 GLU A CA 1
ATOM 2919 C C . GLU A 1 360 ? -15.772 -1.278 17.495 1.00 97.56 360 GLU A C 1
ATOM 2921 O O . GLU A 1 360 ? -14.983 -0.341 17.649 1.00 97.56 360 GLU A O 1
ATOM 2926 N N . ILE A 1 361 ? -15.464 -2.343 16.743 1.00 98.44 361 ILE A N 1
ATOM 2927 C CA . ILE A 1 361 ? -14.206 -2.476 15.987 1.00 98.44 361 ILE A CA 1
ATOM 2928 C C . ILE A 1 361 ? -14.133 -1.472 14.831 1.00 98.44 361 ILE A C 1
ATOM 2930 O O . ILE A 1 361 ? -13.089 -0.838 14.649 1.00 98.44 361 ILE A O 1
ATOM 2934 N N . MET A 1 362 ? -15.225 -1.260 14.090 1.00 98.50 362 MET A N 1
ATOM 2935 C CA . MET A 1 362 ? -15.300 -0.223 13.054 1.00 98.50 362 MET A CA 1
ATOM 2936 C C . MET A 1 362 ? -15.023 1.154 13.651 1.00 98.50 362 MET A C 1
ATOM 2938 O O . MET A 1 362 ? -14.151 1.866 13.157 1.00 98.50 362 MET A O 1
ATOM 2942 N N . ALA A 1 363 ? -15.672 1.498 14.767 1.00 98.31 363 ALA A N 1
ATOM 2943 C CA . ALA A 1 363 ? -15.420 2.749 15.467 1.00 98.31 363 ALA A CA 1
ATOM 2944 C C . ALA A 1 363 ? -13.973 2.854 15.964 1.00 98.31 363 ALA A C 1
ATOM 2946 O O . ALA A 1 363 ? -13.360 3.912 15.835 1.00 98.31 363 ALA A O 1
ATOM 2947 N N . PHE A 1 364 ? -13.393 1.774 16.497 1.00 98.31 364 PHE A N 1
ATOM 2948 C CA . PHE A 1 364 ? -11.991 1.757 16.916 1.00 98.31 364 PHE A CA 1
ATOM 2949 C C . PHE A 1 364 ? -11.037 2.043 15.744 1.00 98.31 364 PHE A C 1
ATOM 2951 O O . PHE A 1 364 ? -10.127 2.862 15.886 1.00 98.31 364 PHE A O 1
ATOM 2958 N N . ILE A 1 365 ? -11.256 1.428 14.579 1.00 98.44 365 ILE A N 1
ATOM 2959 C CA . ILE A 1 365 ? -10.474 1.684 13.358 1.00 98.44 365 ILE A CA 1
ATOM 2960 C C . ILE A 1 365 ? -10.713 3.114 12.851 1.00 98.44 365 ILE A C 1
ATOM 2962 O O . ILE A 1 365 ? -9.747 3.819 12.561 1.00 98.44 365 ILE A O 1
ATOM 2966 N N . GLY A 1 366 ? -11.962 3.585 12.840 1.00 98.19 366 GLY A N 1
ATOM 2967 C CA . GLY A 1 366 ? -12.327 4.957 12.478 1.00 98.19 366 GLY A CA 1
ATOM 2968 C C . GLY A 1 366 ? -11.610 6.000 13.338 1.00 98.19 366 GLY A C 1
ATOM 2969 O O . GLY A 1 366 ? -11.029 6.945 12.807 1.00 98.19 366 GLY A O 1
ATOM 2970 N N . LEU A 1 367 ? -11.529 5.786 14.656 1.00 98.00 367 LEU A N 1
ATOM 2971 C CA . LEU A 1 367 ? -10.750 6.643 15.553 1.00 98.00 367 LEU A CA 1
ATOM 2972 C C . LEU A 1 367 ? -9.249 6.610 15.233 1.00 98.00 367 LEU A C 1
ATOM 2974 O O . LEU A 1 367 ? -8.595 7.648 15.302 1.00 98.00 367 LEU A O 1
ATOM 2978 N N . ARG A 1 368 ? -8.680 5.459 14.849 1.00 97.12 368 ARG A N 1
ATOM 2979 C CA . ARG A 1 368 ? -7.265 5.382 14.433 1.00 97.12 368 ARG A CA 1
ATOM 2980 C C . ARG A 1 368 ? -6.997 6.162 13.146 1.00 97.12 368 ARG A C 1
ATOM 2982 O O . ARG A 1 368 ? -5.956 6.810 13.062 1.00 97.12 368 ARG A O 1
ATOM 2989 N N . ILE A 1 369 ? -7.919 6.135 12.184 1.00 97.75 369 ILE A N 1
ATOM 2990 C CA . ILE A 1 369 ? -7.838 6.952 10.962 1.00 97.75 369 ILE A CA 1
ATOM 2991 C C .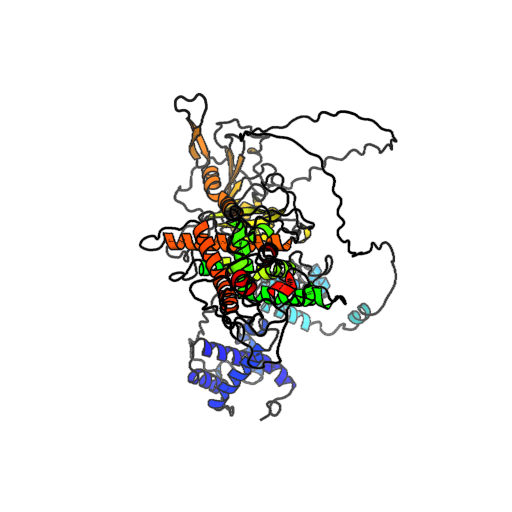 ILE A 1 369 ? -7.952 8.441 11.328 1.00 97.75 369 ILE A C 1
ATOM 2993 O O . ILE A 1 369 ? -7.146 9.255 10.877 1.00 97.75 369 ILE A O 1
ATOM 2997 N N . ALA A 1 370 ? -8.879 8.801 12.222 1.00 97.25 370 ALA A N 1
ATOM 2998 C CA . ALA A 1 370 ? -9.052 10.171 12.705 1.00 97.25 370 ALA A CA 1
ATOM 2999 C C . ALA A 1 370 ? -7.791 10.728 13.394 1.00 97.25 370 ALA A C 1
ATOM 3001 O O . ALA A 1 370 ? -7.433 11.883 13.171 1.00 97.25 370 ALA A O 1
ATOM 3002 N N . MET A 1 371 ? -7.066 9.905 14.163 1.00 96.50 371 MET A N 1
ATOM 3003 C CA . MET A 1 371 ? -5.783 10.287 14.777 1.00 96.50 371 MET A CA 1
ATOM 3004 C C . MET A 1 371 ? -4.711 10.659 13.735 1.00 96.50 371 MET A C 1
ATOM 3006 O O . MET A 1 371 ? -3.832 11.473 14.016 1.00 96.50 371 MET A O 1
ATOM 3010 N N . GLY A 1 372 ? -4.763 10.071 12.536 1.00 95.25 372 GLY A N 1
ATOM 3011 C CA . GLY A 1 372 ? -3.890 10.432 11.416 1.00 95.25 372 GLY A CA 1
ATOM 3012 C C . GLY A 1 372 ? -4.255 11.768 10.763 1.00 95.25 372 GLY A C 1
ATOM 3013 O O . GLY A 1 372 ? -3.374 12.506 10.332 1.00 95.25 372 GLY A O 1
ATOM 3014 N N . LEU A 1 373 ? -5.545 12.121 10.749 1.00 94.31 373 LEU A N 1
ATOM 3015 C CA . LEU A 1 373 ? -6.034 13.417 10.258 1.00 94.31 373 LEU A CA 1
ATOM 3016 C C . LEU A 1 373 ? -5.786 14.561 11.250 1.00 94.31 373 LEU A C 1
ATOM 3018 O O . LEU A 1 373 ? -5.524 15.689 10.837 1.00 94.31 373 LEU A O 1
ATOM 3022 N N . CYS A 1 374 ? -5.894 14.283 12.550 1.00 92.38 374 CYS A N 1
ATOM 3023 C CA . CYS A 1 374 ? -5.701 15.247 13.628 1.00 92.38 374 CYS A CA 1
ATOM 3024 C C . CYS A 1 374 ? -4.822 14.629 14.721 1.00 92.38 374 CYS A C 1
ATOM 3026 O O . CYS A 1 374 ? -5.300 14.052 15.698 1.00 92.38 374 CYS A O 1
ATOM 3028 N N . SER A 1 375 ? -3.508 14.707 14.524 1.00 92.88 375 SER A N 1
ATOM 3029 C CA . SER A 1 375 ? -2.543 14.108 15.443 1.00 92.88 375 SER A CA 1
ATOM 3030 C C . SER A 1 375 ? -2.345 14.961 16.692 1.00 92.88 375 SER A C 1
ATOM 3032 O O . SER A 1 375 ? -1.825 16.070 16.622 1.00 92.88 375 SER A O 1
ATOM 3034 N N . GLN A 1 376 ? -2.695 14.404 17.850 1.00 93.25 376 GLN A N 1
ATOM 3035 C CA . GLN A 1 376 ? -2.408 15.005 19.156 1.00 93.25 376 GLN A CA 1
ATOM 3036 C C . GLN A 1 376 ? -1.010 14.611 19.673 1.00 93.25 376 GLN A C 1
ATOM 3038 O O . GLN A 1 376 ? -0.507 13.560 19.264 1.00 93.25 376 GLN A O 1
ATOM 3043 N N . PRO A 1 377 ? -0.392 15.360 20.613 1.00 91.12 377 PRO A N 1
ATOM 3044 C CA . PRO A 1 377 ? 0.945 15.055 21.145 1.00 91.12 377 PRO A CA 1
ATOM 3045 C C . PRO A 1 377 ? 1.088 13.654 21.757 1.00 91.12 377 PRO A C 1
ATOM 3047 O O . PRO A 1 377 ? 2.162 13.052 21.727 1.00 91.12 377 PRO A O 1
ATOM 3050 N N . SER A 1 378 ? 0.001 13.103 22.301 1.00 91.62 378 SER A N 1
ATOM 3051 C CA . SER A 1 378 ? -0.060 11.718 22.762 1.00 91.62 378 SER A CA 1
ATOM 3052 C C . SER A 1 378 ? -1.408 11.092 22.422 1.00 91.62 378 SER A C 1
ATOM 3054 O O . SER A 1 378 ? -2.397 11.793 22.228 1.00 91.62 378 SER A O 1
ATOM 3056 N N . GLN A 1 379 ? -1.474 9.759 22.397 1.00 92.50 379 GLN A N 1
ATOM 3057 C CA . GLN A 1 379 ? -2.731 9.063 22.115 1.00 92.50 379 GLN A CA 1
ATOM 3058 C C . GLN A 1 379 ? -3.821 9.412 23.138 1.00 92.50 379 GLN A C 1
ATOM 3060 O O . GLN A 1 379 ? -4.988 9.509 22.773 1.00 92.50 379 GLN A O 1
ATOM 3065 N N . ARG A 1 380 ? -3.451 9.638 24.406 1.00 91.31 380 ARG A N 1
ATOM 3066 C CA . ARG A 1 380 ? -4.401 9.966 25.479 1.00 91.31 380 ARG A CA 1
ATOM 3067 C C . ARG A 1 380 ? -5.020 11.354 25.321 1.00 91.31 380 ARG A C 1
ATOM 3069 O O . ARG A 1 380 ? -6.172 11.513 25.709 1.00 91.31 380 ARG A O 1
ATOM 3076 N N . GLU A 1 381 ? -4.292 12.301 24.728 1.00 92.00 381 GLU A N 1
ATOM 3077 C CA . GLU A 1 381 ? -4.766 13.679 24.518 1.00 92.00 381 GLU A CA 1
ATOM 3078 C C . GLU A 1 381 ? -5.977 13.753 23.584 1.00 92.00 381 GLU A C 1
ATOM 3080 O O . GLU A 1 381 ? -6.755 14.690 23.685 1.00 92.00 381 GLU A O 1
ATOM 3085 N N . ASN A 1 382 ? -6.227 12.735 22.749 1.00 93.75 382 ASN A N 1
ATOM 3086 C CA . ASN A 1 382 ? -7.463 12.690 21.958 1.00 93.75 382 ASN A CA 1
ATOM 3087 C C . ASN A 1 382 ? -8.730 12.670 22.835 1.00 93.75 382 ASN A C 1
ATOM 3089 O O . ASN A 1 382 ? -9.798 13.023 22.357 1.00 93.75 382 ASN A O 1
ATOM 3093 N N . TRP A 1 383 ? -8.637 12.274 24.109 1.00 93.69 383 TRP A N 1
ATOM 3094 C CA . TRP A 1 383 ? -9.747 12.306 25.072 1.00 93.69 383 TRP A CA 1
ATOM 3095 C C . TRP A 1 383 ? -9.637 13.458 26.081 1.00 93.69 383 TRP A C 1
ATOM 3097 O O . TRP A 1 383 ? -10.295 13.422 27.121 1.00 93.69 383 TRP A O 1
ATOM 3107 N N . SER A 1 384 ? -8.776 14.440 25.818 1.00 88.62 384 SER A N 1
ATOM 3108 C CA . SER A 1 384 ? -8.633 15.623 26.660 1.00 88.62 384 SER A CA 1
ATOM 3109 C C . SER A 1 384 ? -9.876 16.509 26.567 1.00 88.62 384 SER A C 1
ATOM 3111 O O . SER A 1 384 ? -10.485 16.628 25.507 1.00 88.62 384 SER A O 1
ATOM 3113 N N . THR A 1 385 ? -10.245 17.138 27.682 1.00 87.88 385 THR A N 1
ATOM 3114 C CA . THR A 1 385 ? -11.298 18.168 27.753 1.00 87.88 385 THR A CA 1
ATOM 3115 C C . THR A 1 385 ? -10.712 19.579 27.702 1.00 87.88 385 THR A C 1
ATOM 3117 O O . THR A 1 385 ? -11.402 20.556 27.975 1.00 87.88 385 THR A O 1
ATOM 3120 N N . TRP A 1 386 ? -9.408 19.707 27.446 1.00 85.56 386 TRP A N 1
ATOM 3121 C CA . TRP A 1 386 ? -8.764 21.005 27.325 1.00 85.56 386 TRP A CA 1
ATOM 3122 C C . TRP A 1 386 ? -9.131 21.646 25.983 1.00 85.56 386 TRP A C 1
ATOM 3124 O O . TRP A 1 386 ? -8.936 21.017 24.949 1.00 85.56 386 TRP A O 1
ATOM 3134 N N . TRP A 1 387 ? -9.620 22.891 26.003 1.00 85.44 387 TRP A N 1
ATOM 3135 C CA . TRP A 1 387 ? -10.273 23.582 24.874 1.00 85.44 387 TRP A CA 1
ATOM 3136 C C . TRP A 1 387 ? -9.535 23.529 23.524 1.00 85.44 387 TRP A C 1
ATOM 3138 O O . TRP A 1 387 ? -10.177 23.576 22.481 1.00 85.44 387 TRP A O 1
ATOM 3148 N N . LEU A 1 388 ? -8.200 23.436 23.514 1.00 84.62 388 LEU A N 1
ATOM 3149 C CA . LEU A 1 388 ? -7.419 23.384 22.271 1.00 84.62 388 LEU A CA 1
ATOM 3150 C C . LEU A 1 388 ? -7.293 21.959 21.700 1.00 84.62 388 LEU A C 1
ATOM 3152 O O . LEU A 1 388 ? -7.132 21.785 20.496 1.00 84.62 388 LEU A O 1
ATOM 3156 N N . THR A 1 389 ? -7.341 20.937 22.555 1.00 83.06 389 THR A N 1
ATOM 3157 C CA . THR A 1 389 ? -7.219 19.514 22.180 1.00 83.06 389 THR A CA 1
ATOM 3158 C C . THR A 1 389 ? -8.538 18.758 22.317 1.00 83.06 389 THR A C 1
ATOM 3160 O O . THR A 1 389 ? -8.577 17.546 22.104 1.00 83.06 389 THR A O 1
ATOM 3163 N N . GLU A 1 390 ? -9.605 19.453 22.713 1.00 85.75 390 GLU A N 1
ATOM 3164 C CA . GLU A 1 390 ? -10.926 18.879 22.900 1.00 85.75 390 GLU A CA 1
ATOM 3165 C C . GLU A 1 390 ? -11.411 18.257 21.591 1.00 85.75 390 GLU A C 1
ATOM 3167 O O . GLU A 1 390 ? -11.362 18.855 20.515 1.00 85.75 390 GLU A O 1
ATOM 3172 N N . SER A 1 391 ? -11.867 17.012 21.688 1.00 88.38 391 SER A N 1
ATOM 3173 C CA . SER A 1 391 ? -12.350 16.254 20.547 1.00 88.38 391 SER A CA 1
ATOM 3174 C C . SER A 1 391 ? -13.583 15.437 20.922 1.00 88.38 391 SER A C 1
ATOM 3176 O O . SER A 1 391 ? -13.845 15.136 22.087 1.00 88.38 391 SER A O 1
ATOM 3178 N N . ASN A 1 392 ? -14.323 14.994 19.908 1.00 89.75 392 ASN A N 1
ATOM 3179 C CA . ASN A 1 392 ? -15.506 14.159 20.101 1.00 89.75 392 ASN A CA 1
ATOM 3180 C C . ASN A 1 392 ? -15.183 12.665 20.313 1.00 89.75 392 ASN A C 1
ATOM 3182 O O . ASN A 1 392 ? -16.097 11.841 20.295 1.00 89.75 392 ASN A O 1
ATOM 3186 N N . PHE A 1 393 ? -13.921 12.280 20.542 1.00 93.06 393 PHE A N 1
ATOM 3187 C CA . PHE A 1 393 ? -13.543 10.870 20.720 1.00 93.06 393 PHE A CA 1
ATOM 3188 C C . PHE A 1 393 ? -14.297 10.213 21.882 1.00 93.06 393 PHE A C 1
ATOM 3190 O O . PHE A 1 393 ? -14.708 9.062 21.763 1.00 93.06 393 PHE A O 1
ATOM 3197 N N . THR A 1 394 ? -14.547 10.943 22.976 1.00 89.69 394 THR A N 1
ATOM 3198 C CA . THR A 1 394 ? -15.338 10.480 24.135 1.00 89.69 394 THR A CA 1
ATOM 3199 C C . THR A 1 394 ? -16.771 10.082 23.769 1.00 89.69 394 THR A C 1
ATOM 3201 O O . THR A 1 394 ? -17.304 9.139 24.362 1.00 89.69 394 THR A O 1
ATOM 3204 N N . LYS A 1 395 ? -17.376 10.757 22.780 1.00 89.81 395 LYS A N 1
ATOM 3205 C CA . LYS A 1 395 ? -18.722 10.452 22.268 1.00 89.81 395 LYS A CA 1
ATOM 3206 C C . LYS A 1 395 ? -18.739 9.137 21.487 1.00 89.81 395 LYS A C 1
ATOM 3208 O O . LYS A 1 395 ? -19.702 8.385 21.591 1.00 89.81 395 LYS A O 1
ATOM 3213 N N . VAL A 1 396 ? -17.651 8.829 20.778 1.00 94.31 396 VAL A N 1
ATOM 3214 C CA . VAL A 1 396 ? -17.498 7.590 20.001 1.00 94.31 396 VAL A CA 1
ATOM 3215 C C . VAL A 1 396 ? -17.125 6.407 20.894 1.00 94.31 396 VAL A C 1
ATOM 3217 O O . VAL A 1 396 ? -17.746 5.352 20.826 1.00 94.31 396 VAL A O 1
ATOM 3220 N N . MET A 1 397 ? -16.096 6.541 21.730 1.00 93.88 397 MET A N 1
ATOM 3221 C CA . MET A 1 397 ? -15.587 5.472 22.593 1.00 93.88 397 MET A CA 1
ATOM 3222 C C . MET A 1 397 ? -14.842 6.077 23.784 1.00 93.88 397 MET A C 1
ATOM 3224 O O . MET A 1 397 ? -14.058 7.005 23.622 1.00 93.88 397 MET A O 1
ATOM 3228 N N . SER A 1 398 ? -15.022 5.547 24.998 1.00 92.75 398 SER A N 1
ATOM 3229 C CA . SER A 1 398 ? -14.243 6.032 26.147 1.00 92.75 398 SER A CA 1
ATOM 3230 C C . SER A 1 398 ? -12.755 5.685 26.006 1.00 92.75 398 SER A C 1
ATOM 3232 O O . SER A 1 398 ? -12.405 4.634 25.465 1.00 92.75 398 SER A O 1
ATOM 3234 N N . ARG A 1 399 ? -11.875 6.534 26.558 1.00 92.62 399 ARG A N 1
ATOM 3235 C CA . ARG A 1 399 ? -10.415 6.321 26.574 1.00 92.62 399 ARG A CA 1
ATOM 3236 C C . ARG A 1 399 ? -10.040 4.934 27.087 1.00 92.62 399 ARG A C 1
ATOM 3238 O O . ARG A 1 399 ? -9.215 4.242 26.490 1.00 92.62 399 ARG A O 1
ATOM 3245 N N . ASP A 1 400 ? -10.655 4.530 28.194 1.00 89.94 400 ASP A N 1
ATOM 3246 C CA . ASP A 1 400 ? -10.335 3.270 28.859 1.00 89.94 400 ASP A CA 1
ATOM 3247 C C . ASP A 1 400 ? -10.802 2.075 28.021 1.00 89.94 400 ASP A C 1
ATOM 3249 O O . ASP A 1 400 ? -10.047 1.116 27.869 1.00 89.94 400 ASP A O 1
ATOM 3253 N N . ARG A 1 401 ? -11.975 2.163 27.368 1.00 93.00 401 ARG A N 1
ATOM 3254 C CA . ARG A 1 401 ? -12.413 1.121 26.428 1.00 93.00 401 ARG A CA 1
ATOM 3255 C C . ARG A 1 401 ? -11.510 1.060 25.203 1.00 93.00 401 ARG A C 1
ATOM 3257 O O . ARG A 1 401 ? -11.093 -0.032 24.848 1.00 93.00 401 ARG A O 1
ATOM 3264 N N . SER A 1 402 ? -11.148 2.196 24.606 1.00 94.56 402 SER A N 1
ATOM 3265 C CA . SER A 1 402 ? -10.223 2.224 23.466 1.00 94.56 402 SER A CA 1
ATOM 3266 C C . SER A 1 402 ? -8.858 1.637 23.821 1.00 94.56 402 SER A C 1
ATOM 3268 O O . SER A 1 402 ? -8.259 0.945 23.001 1.00 94.56 402 SER A O 1
ATOM 3270 N N . THR A 1 403 ? -8.366 1.892 25.034 1.00 92.56 403 THR A N 1
ATOM 3271 C CA . THR A 1 403 ? -7.103 1.324 25.520 1.00 92.56 403 THR A CA 1
ATOM 3272 C C . THR A 1 403 ? -7.223 -0.188 25.704 1.00 92.56 403 THR A C 1
ATOM 3274 O O . THR A 1 403 ? -6.315 -0.925 25.324 1.00 92.56 403 THR A O 1
ATOM 3277 N N . LEU A 1 404 ? -8.348 -0.653 26.254 1.00 92.62 404 LEU A N 1
ATOM 3278 C CA . LEU A 1 404 ? -8.613 -2.069 26.484 1.00 92.62 404 LEU A CA 1
ATOM 3279 C C . LEU A 1 404 ? -8.778 -2.840 25.165 1.00 92.62 404 LEU A C 1
ATOM 3281 O O . LEU A 1 404 ? -8.089 -3.833 24.964 1.00 92.62 404 LEU A O 1
ATOM 3285 N N . VAL A 1 405 ? -9.599 -2.343 24.232 1.00 95.62 405 VAL A N 1
ATOM 3286 C CA . VAL A 1 405 ? -9.735 -2.909 22.876 1.00 95.62 405 VAL A CA 1
ATOM 3287 C C . VAL A 1 405 ? -8.378 -2.920 22.179 1.00 95.62 405 VAL A C 1
ATOM 3289 O O . VAL A 1 405 ? -7.948 -3.958 21.698 1.00 95.62 405 VAL A O 1
ATOM 3292 N N . GLY A 1 406 ? -7.628 -1.814 22.214 1.00 94.69 406 GLY A N 1
ATOM 3293 C CA . GLY A 1 406 ? -6.297 -1.746 21.606 1.00 94.69 406 GLY A CA 1
ATOM 3294 C C . GLY A 1 406 ? -5.264 -2.707 22.209 1.00 94.69 406 GLY A C 1
ATOM 3295 O O . GLY A 1 406 ? -4.330 -3.113 21.516 1.00 94.69 406 GLY A O 1
ATOM 3296 N N . ARG A 1 407 ? -5.412 -3.095 23.482 1.00 91.81 407 ARG A N 1
ATOM 3297 C CA . ARG A 1 407 ? -4.551 -4.094 24.131 1.00 91.81 407 ARG A CA 1
ATOM 3298 C C . ARG A 1 407 ? -4.776 -5.488 23.542 1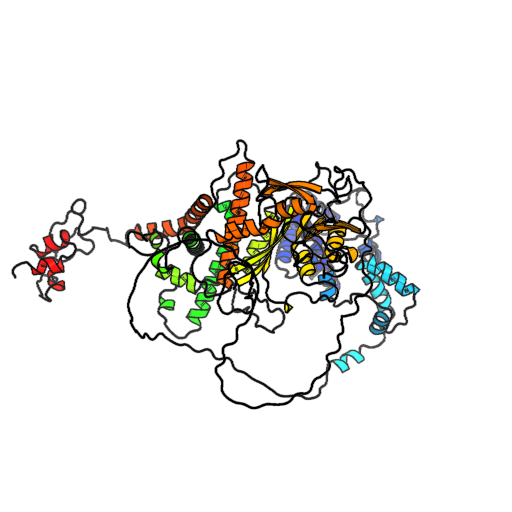.00 91.81 407 ARG A C 1
ATOM 3300 O O . ARG A 1 407 ? -3.786 -6.168 23.240 1.00 91.81 407 ARG A O 1
ATOM 3307 N N . TYR A 1 408 ? -6.041 -5.864 23.363 1.00 94.62 408 TYR A N 1
ATOM 3308 C CA . TYR A 1 408 ? -6.468 -7.185 22.893 1.00 94.62 408 TYR A CA 1
ATOM 3309 C C . TYR A 1 408 ? -6.705 -7.270 21.382 1.00 94.62 408 TYR A C 1
ATOM 3311 O O . TYR A 1 408 ? -6.955 -8.351 20.873 1.00 94.62 408 TYR A O 1
ATOM 3319 N N . PHE A 1 409 ? -6.571 -6.161 20.656 1.00 97.12 409 PHE A N 1
ATOM 3320 C CA . PHE A 1 409 ? -6.706 -6.129 19.203 1.00 97.12 409 PHE A CA 1
ATOM 3321 C C . PHE A 1 409 ? -5.750 -7.130 18.538 1.00 97.12 409 PHE A C 1
ATOM 3323 O O . PHE A 1 409 ? -4.521 -7.039 18.710 1.00 97.12 409 PHE A O 1
ATOM 3330 N N . HIS A 1 410 ? -6.324 -8.097 17.821 1.00 96.25 410 HIS A N 1
ATOM 3331 C CA . HIS A 1 410 ? -5.627 -9.285 17.329 1.00 96.25 410 HIS A CA 1
ATOM 3332 C C . HIS A 1 410 ? -6.254 -9.820 16.033 1.00 96.25 410 HIS A C 1
ATOM 3334 O O . HIS A 1 410 ? -7.354 -9.416 15.668 1.00 96.25 410 HIS A O 1
ATOM 3340 N N . PHE A 1 411 ? -5.527 -10.686 15.317 1.00 97.44 411 PHE A N 1
ATOM 3341 C CA . PHE A 1 411 ? -5.871 -11.079 13.940 1.00 97.44 411 PHE A CA 1
ATOM 3342 C C . PHE A 1 411 ? -5.720 -12.574 13.631 1.00 97.44 411 PHE A C 1
ATOM 3344 O O . PHE A 1 411 ? -5.956 -12.978 12.496 1.00 97.44 411 PHE A O 1
ATOM 3351 N N . SER A 1 412 ? -5.251 -13.391 14.574 1.00 96.00 412 SER A N 1
ATOM 3352 C CA . SER A 1 412 ? -4.908 -14.794 14.310 1.00 96.00 412 SER A CA 1
ATOM 3353 C C . SER A 1 412 ? -5.064 -15.650 15.559 1.00 96.00 412 SER A C 1
ATOM 3355 O O . SER A 1 412 ? -4.588 -15.242 16.621 1.00 96.00 412 SER A O 1
ATOM 3357 N N . ASN A 1 413 ? -5.566 -16.876 15.425 1.00 93.62 413 ASN A N 1
ATOM 3358 C CA . ASN A 1 413 ? -5.662 -17.769 16.573 1.00 93.62 413 ASN A CA 1
ATOM 3359 C C . ASN A 1 413 ? -4.259 -18.187 17.046 1.00 93.62 413 ASN A C 1
ATOM 3361 O O . ASN A 1 413 ? -3.480 -18.748 16.274 1.00 93.62 413 ASN A O 1
ATOM 3365 N N . ASN A 1 414 ? -3.926 -17.925 18.314 1.00 90.50 414 ASN A N 1
ATOM 3366 C CA . ASN A 1 414 ? -2.629 -18.320 18.867 1.00 90.50 414 ASN A CA 1
ATOM 3367 C C . ASN A 1 414 ? -2.482 -19.837 19.056 1.00 90.50 414 ASN A C 1
ATOM 3369 O O . ASN A 1 414 ? -1.349 -20.297 19.139 1.00 90.50 414 ASN A O 1
ATOM 3373 N N . GLU A 1 415 ? -3.573 -20.606 19.084 1.00 89.00 415 GLU A N 1
ATOM 3374 C CA . GLU A 1 415 ? -3.526 -22.078 19.154 1.00 89.00 415 GLU A CA 1
ATOM 3375 C C . GLU A 1 415 ? -2.927 -22.691 17.881 1.00 89.00 415 GLU A C 1
ATOM 3377 O O . GLU A 1 415 ? -2.309 -23.746 17.930 1.00 89.00 415 GLU A O 1
ATOM 3382 N N . HIS A 1 416 ? -3.052 -22.006 16.740 1.00 89.75 416 HIS A N 1
ATOM 3383 C CA . HIS A 1 416 ? -2.475 -22.436 15.461 1.00 89.75 416 HIS A CA 1
ATOM 3384 C C . HIS A 1 416 ? -1.092 -21.825 15.210 1.00 89.75 416 HIS A C 1
ATOM 3386 O O . HIS A 1 416 ? -0.593 -21.825 14.082 1.00 89.75 416 HIS A O 1
ATOM 3392 N N . ARG A 1 417 ? -0.477 -21.229 16.237 1.00 88.81 417 ARG A N 1
ATOM 3393 C CA . ARG A 1 417 ? 0.812 -20.564 16.091 1.00 88.81 417 ARG A CA 1
ATOM 3394 C C . ARG A 1 417 ? 1.901 -21.604 15.862 1.00 88.81 417 ARG A C 1
ATOM 3396 O O . ARG A 1 417 ? 2.222 -22.385 16.749 1.00 88.81 417 ARG A O 1
ATOM 3403 N N . ILE A 1 418 ? 2.549 -21.513 14.710 1.00 90.94 418 ILE A N 1
ATOM 3404 C CA . ILE A 1 418 ? 3.732 -22.313 14.405 1.00 90.94 418 ILE A CA 1
ATOM 3405 C C . ILE A 1 418 ? 4.963 -21.555 14.905 1.00 90.94 418 ILE A C 1
ATOM 3407 O O . ILE A 1 418 ? 5.106 -20.343 14.687 1.00 90.94 418 ILE A O 1
ATOM 3411 N N . GLU A 1 419 ? 5.852 -22.247 15.610 1.00 89.69 419 GLU A N 1
ATOM 3412 C CA . GLU A 1 419 ? 7.083 -21.657 16.128 1.00 89.69 419 GLU A CA 1
ATOM 3413 C C . GLU A 1 419 ? 8.176 -21.545 15.069 1.00 89.69 419 GLU A C 1
ATOM 3415 O O . GLU A 1 419 ? 8.207 -22.258 14.067 1.00 89.69 419 GLU A O 1
ATOM 3420 N N . ARG A 1 420 ? 9.103 -20.611 15.289 1.00 86.75 420 ARG A N 1
ATOM 3421 C CA . ARG A 1 420 ? 10.204 -20.392 14.356 1.00 86.75 420 ARG A CA 1
ATOM 3422 C C . ARG A 1 420 ? 11.106 -21.624 14.332 1.00 86.75 420 ARG A C 1
ATOM 3424 O O . ARG A 1 420 ? 11.601 -22.034 15.371 1.00 86.75 420 ARG A O 1
ATOM 3431 N N . GLY A 1 421 ? 11.380 -22.130 13.134 1.00 85.12 421 GLY A N 1
ATOM 3432 C CA . GLY A 1 421 ? 12.202 -23.326 12.929 1.00 85.12 421 GLY A CA 1
ATOM 3433 C C . GLY A 1 421 ? 11.384 -24.596 12.700 1.00 85.12 421 GLY A C 1
ATOM 3434 O O . GLY A 1 421 ? 11.942 -25.570 12.210 1.00 85.12 421 GLY A O 1
ATOM 3435 N N . GLN A 1 422 ? 10.076 -24.568 12.969 1.00 89.12 422 GLN A N 1
ATOM 3436 C CA . GLN A 1 422 ? 9.173 -25.662 12.621 1.00 89.12 422 GLN A CA 1
ATOM 3437 C C . GLN A 1 422 ? 8.785 -25.616 11.129 1.00 89.12 422 GLN A C 1
ATOM 3439 O O . GLN A 1 422 ? 8.769 -24.528 10.530 1.00 89.12 422 GLN A O 1
ATOM 3444 N N . PRO A 1 423 ? 8.446 -26.767 10.513 1.00 86.88 423 PRO A N 1
ATOM 3445 C CA . PRO A 1 423 ? 7.884 -26.810 9.165 1.00 86.88 423 PRO A CA 1
ATOM 3446 C C . PRO A 1 423 ? 6.655 -25.900 9.040 1.00 86.88 423 PRO A C 1
ATOM 3448 O O . PRO A 1 423 ? 5.872 -25.770 9.978 1.00 86.88 423 PRO A O 1
ATOM 3451 N N . ASN A 1 424 ? 6.481 -25.266 7.879 1.00 86.75 424 ASN A N 1
ATOM 3452 C CA . ASN A 1 424 ? 5.366 -24.351 7.580 1.00 86.75 424 ASN A CA 1
ATOM 3453 C C . ASN A 1 424 ? 5.303 -23.072 8.438 1.00 86.75 424 ASN A C 1
ATOM 3455 O O . ASN A 1 424 ? 4.300 -22.357 8.415 1.00 86.75 424 ASN A O 1
ATOM 3459 N N . TYR A 1 425 ? 6.373 -22.727 9.162 1.00 89.25 425 TYR A N 1
ATOM 3460 C CA . TYR A 1 425 ? 6.452 -21.455 9.875 1.00 89.25 425 TYR A CA 1
ATOM 3461 C C . TYR A 1 425 ? 6.307 -20.261 8.919 1.00 89.25 425 TYR A C 1
ATOM 3463 O O . TYR A 1 425 ? 7.160 -20.027 8.062 1.00 89.25 425 TYR A O 1
ATOM 3471 N N . ASN A 1 426 ? 5.265 -19.448 9.125 1.00 89.69 426 ASN A N 1
ATOM 3472 C CA . ASN A 1 426 ? 5.093 -18.174 8.435 1.00 89.69 426 ASN A CA 1
ATOM 3473 C C . ASN A 1 426 ? 5.482 -16.990 9.356 1.00 89.69 426 ASN A C 1
ATOM 3475 O O . ASN A 1 426 ? 4.794 -16.729 10.351 1.00 89.69 426 ASN A O 1
ATOM 3479 N N . PRO A 1 427 ? 6.515 -16.199 9.002 1.00 91.19 427 PRO A N 1
ATOM 3480 C CA . PRO A 1 427 ? 6.849 -14.919 9.633 1.00 91.19 427 PRO A CA 1
ATOM 3481 C C . PRO A 1 427 ? 5.685 -13.965 9.897 1.00 91.19 427 PRO A C 1
ATOM 3483 O O . PRO A 1 427 ? 5.682 -13.216 10.879 1.00 91.19 427 PRO A O 1
ATOM 3486 N N . LEU A 1 428 ? 4.716 -13.964 8.986 1.00 93.44 428 LEU A N 1
ATOM 3487 C CA . LEU A 1 428 ? 3.588 -13.049 8.949 1.00 93.44 428 LEU A CA 1
ATOM 3488 C C . LEU A 1 428 ? 2.321 -13.651 9.554 1.00 93.44 428 LEU A C 1
ATOM 3490 O O . LEU A 1 428 ? 1.299 -12.974 9.542 1.00 93.44 428 LEU A O 1
ATOM 3494 N N . GLN A 1 429 ? 2.375 -14.851 10.148 1.00 93.62 429 GLN A N 1
ATOM 3495 C CA . GLN A 1 429 ? 1.204 -15.577 10.672 1.00 93.62 429 GLN A CA 1
ATOM 3496 C C . GLN A 1 429 ? 0.251 -14.719 11.526 1.00 93.62 429 GLN A C 1
ATOM 3498 O O . GLN A 1 429 ? -0.959 -14.890 11.465 1.00 93.62 429 GLN A O 1
ATOM 3503 N N . LYS A 1 430 ? 0.781 -13.731 12.267 1.00 94.62 430 LYS A N 1
ATOM 3504 C CA . LYS A 1 430 ? -0.009 -12.823 13.118 1.00 94.62 430 LYS A CA 1
ATOM 3505 C C . LYS A 1 430 ? -0.863 -11.796 12.374 1.00 94.62 430 LYS A C 1
ATOM 3507 O O . LYS A 1 430 ? -1.641 -11.106 13.016 1.00 94.62 430 LYS A O 1
ATOM 3512 N N . ILE A 1 431 ? -0.645 -11.594 11.080 1.00 96.25 431 ILE A N 1
ATOM 3513 C CA . ILE A 1 431 ? -1.364 -10.609 10.254 1.00 96.25 431 ILE A CA 1
ATOM 3514 C C . ILE A 1 431 ? -1.792 -11.188 8.900 1.00 96.25 431 ILE A C 1
ATOM 3516 O O . ILE A 1 431 ? -2.576 -10.557 8.198 1.00 96.25 431 ILE A O 1
ATOM 3520 N N . GLN A 1 432 ? -1.310 -12.386 8.552 1.00 95.50 432 GLN A N 1
ATOM 3521 C CA . GLN A 1 432 ? -1.596 -13.067 7.292 1.00 95.50 432 GLN A CA 1
ATOM 3522 C C . GLN A 1 432 ? -3.096 -13.117 6.957 1.00 95.50 432 GLN A C 1
ATOM 3524 O O . GLN A 1 432 ? -3.421 -12.723 5.842 1.00 95.50 432 GLN A O 1
ATOM 3529 N N . PRO A 1 433 ? -4.020 -13.426 7.895 1.00 96.88 433 PRO A N 1
ATOM 3530 C CA . PRO A 1 433 ? -5.449 -13.451 7.568 1.00 96.88 433 PRO A CA 1
ATOM 3531 C C . PRO A 1 433 ? -5.982 -12.118 7.022 1.00 96.88 433 PRO A C 1
ATOM 3533 O O . PRO A 1 433 ? -6.795 -12.093 6.106 1.00 96.88 433 PRO A O 1
ATOM 3536 N N . ILE A 1 434 ? -5.487 -10.987 7.535 1.00 97.88 434 ILE A N 1
ATOM 3537 C CA . ILE A 1 434 ? -5.885 -9.660 7.042 1.00 97.88 434 ILE A CA 1
ATOM 3538 C C . ILE A 1 434 ? -5.248 -9.364 5.681 1.00 97.88 434 ILE A C 1
ATOM 3540 O O . ILE A 1 434 ? -5.888 -8.755 4.827 1.00 97.88 434 ILE A O 1
ATOM 3544 N N . ILE A 1 435 ? -4.003 -9.795 5.457 1.00 97.31 435 ILE A N 1
ATOM 3545 C CA . ILE A 1 435 ? -3.357 -9.675 4.142 1.00 97.31 435 ILE A CA 1
ATOM 3546 C C . ILE A 1 435 ? -4.174 -10.438 3.092 1.00 97.31 435 ILE A C 1
ATOM 3548 O O . ILE A 1 435 ? -4.506 -9.861 2.062 1.00 97.31 435 ILE A O 1
ATOM 3552 N N . ASP A 1 436 ? -4.556 -11.681 3.377 1.00 95.56 436 ASP A N 1
ATOM 3553 C CA . ASP A 1 436 ? -5.280 -12.541 2.436 1.00 95.56 436 ASP A CA 1
ATOM 3554 C C . ASP A 1 436 ? -6.682 -11.998 2.112 1.00 95.56 436 ASP A C 1
ATOM 3556 O O . ASP A 1 436 ? -7.097 -12.003 0.952 1.00 95.56 436 ASP A O 1
ATOM 3560 N N . LEU A 1 437 ? -7.388 -11.461 3.116 1.00 96.75 437 LEU A N 1
ATOM 3561 C CA . LEU A 1 437 ? -8.709 -10.849 2.931 1.00 96.75 437 LEU A CA 1
ATOM 3562 C C . LEU A 1 437 ? -8.668 -9.557 2.103 1.00 96.75 437 LEU A C 1
ATOM 3564 O O . LEU A 1 437 ? -9.638 -9.242 1.420 1.00 96.75 437 LEU A O 1
ATOM 3568 N N . THR A 1 438 ? -7.575 -8.794 2.173 1.00 97.12 438 THR A N 1
ATOM 3569 C CA . THR A 1 438 ? -7.468 -7.489 1.499 1.00 97.12 438 THR A CA 1
ATOM 3570 C C . THR A 1 438 ? -6.803 -7.578 0.131 1.00 97.12 438 THR A C 1
ATOM 3572 O O . THR A 1 438 ? -7.313 -7.021 -0.833 1.00 97.12 438 THR A O 1
ATOM 3575 N N . GLN A 1 439 ? -5.688 -8.292 -0.008 1.00 92.62 439 GLN A N 1
ATOM 3576 C CA . GLN A 1 439 ? -4.843 -8.203 -1.200 1.00 92.62 439 GLN A CA 1
ATOM 3577 C C . GLN A 1 439 ? -5.488 -8.809 -2.457 1.00 92.62 439 GLN A C 1
ATOM 3579 O O . GLN A 1 439 ? -5.224 -8.332 -3.562 1.00 92.62 439 GLN A O 1
ATOM 3584 N N . ASN A 1 440 ? -6.359 -9.811 -2.304 1.00 87.44 440 ASN A N 1
ATOM 3585 C CA . ASN A 1 440 ? -7.086 -10.411 -3.429 1.00 87.44 440 ASN A CA 1
ATOM 3586 C C . ASN A 1 440 ? -8.074 -9.424 -4.074 1.00 87.44 440 ASN A C 1
ATOM 3588 O O . ASN A 1 440 ? -8.229 -9.423 -5.292 1.00 87.44 440 ASN A O 1
ATOM 3592 N N . THR A 1 441 ? -8.635 -8.502 -3.285 1.00 95.06 441 THR A N 1
ATOM 3593 C CA . THR A 1 441 ? -9.611 -7.510 -3.769 1.00 95.06 441 THR A CA 1
ATOM 3594 C C . THR A 1 441 ? -9.033 -6.549 -4.812 1.00 95.06 441 THR A C 1
ATOM 3596 O O . THR A 1 441 ? -9.770 -5.982 -5.617 1.00 95.06 441 THR A O 1
ATOM 3599 N N . TYR A 1 442 ? -7.708 -6.359 -4.836 1.00 94.69 442 TYR A N 1
ATOM 3600 C CA . TYR A 1 442 ? -7.071 -5.325 -5.657 1.00 94.69 442 TYR A CA 1
ATOM 3601 C C . TYR A 1 442 ? -7.226 -5.631 -7.147 1.00 94.69 442 TYR A C 1
ATOM 3603 O O . TYR A 1 442 ? -7.574 -4.743 -7.924 1.00 94.69 442 TYR A O 1
ATOM 3611 N N . ALA A 1 443 ? -7.011 -6.894 -7.526 1.00 91.19 443 ALA A N 1
ATOM 3612 C CA . ALA A 1 443 ? -7.144 -7.361 -8.903 1.00 91.19 443 ALA A CA 1
ATOM 3613 C C . ALA A 1 443 ? -8.609 -7.533 -9.333 1.00 91.19 443 ALA A C 1
ATOM 3615 O O . ALA A 1 443 ? -8.899 -7.440 -10.524 1.00 91.19 443 ALA A O 1
ATOM 3616 N N . ASP A 1 444 ? -9.519 -7.756 -8.380 1.00 91.69 444 ASP A N 1
ATOM 3617 C CA . ASP A 1 444 ? -10.954 -7.868 -8.653 1.00 91.69 444 ASP A CA 1
ATOM 3618 C C . ASP A 1 444 ? -11.598 -6.493 -8.908 1.00 91.69 444 ASP A C 1
ATOM 3620 O O . ASP A 1 444 ? -12.547 -6.390 -9.681 1.00 91.69 444 ASP A O 1
ATOM 3624 N N . CYS A 1 445 ? -11.068 -5.420 -8.307 1.00 92.75 445 CYS A N 1
ATOM 3625 C CA . CYS A 1 445 ? -11.652 -4.078 -8.412 1.00 92.75 445 CYS A CA 1
ATOM 3626 C C . CYS A 1 445 ? -11.037 -3.201 -9.509 1.00 92.75 445 CYS A C 1
ATOM 3628 O O . CYS A 1 445 ? -11.676 -2.244 -9.955 1.00 92.75 445 CYS A O 1
ATOM 3630 N N . TYR A 1 446 ? -9.793 -3.465 -9.916 1.00 92.94 446 TYR A N 1
ATOM 3631 C CA . TYR A 1 446 ? -9.052 -2.572 -10.803 1.00 92.94 446 TYR A CA 1
ATOM 3632 C C . TYR A 1 446 ? -8.180 -3.321 -11.808 1.00 92.94 446 TYR A C 1
ATOM 3634 O O . TYR A 1 446 ? -7.361 -4.170 -11.450 1.00 92.94 446 TYR A O 1
ATOM 3642 N N . LYS A 1 447 ? -8.294 -2.928 -13.078 1.00 91.94 447 LYS A N 1
ATOM 36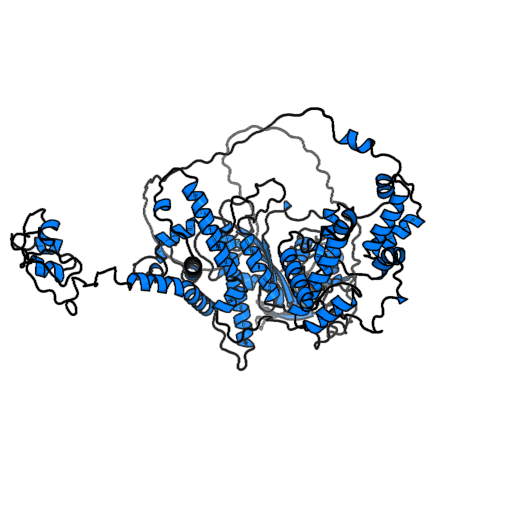43 C CA . LYS A 1 447 ? -7.397 -3.360 -14.145 1.00 91.94 447 LYS A CA 1
ATOM 3644 C C . LYS A 1 447 ? -6.420 -2.240 -14.512 1.00 91.94 447 LYS A C 1
ATOM 3646 O O . LYS A 1 447 ? -6.870 -1.177 -14.948 1.00 91.94 447 LYS A O 1
ATOM 3651 N N . PRO A 1 448 ? -5.099 -2.470 -14.421 1.00 92.88 448 PRO A N 1
ATOM 3652 C CA . PRO A 1 448 ? -4.131 -1.404 -14.611 1.00 92.88 448 PRO A CA 1
ATOM 3653 C C . PRO A 1 448 ? -3.997 -0.893 -16.041 1.00 92.88 448 PRO A C 1
ATOM 3655 O O . PRO A 1 448 ? -4.329 -1.559 -17.027 1.00 92.88 448 PRO A O 1
ATOM 3658 N N . SER A 1 449 ? -3.429 0.307 -16.119 1.00 91.38 449 SER A N 1
ATOM 3659 C CA . SER A 1 449 ? -2.919 0.936 -17.324 1.00 91.38 449 SER A CA 1
ATOM 3660 C C . SER A 1 449 ? -1.706 0.185 -17.889 1.00 91.38 449 SER A C 1
ATOM 3662 O O . SER A 1 449 ? -1.233 -0.820 -17.353 1.00 91.38 449 SER A O 1
ATOM 3664 N N . ARG A 1 450 ? -1.182 0.676 -19.016 1.00 90.38 450 ARG A N 1
ATOM 3665 C CA . ARG A 1 450 ? 0.005 0.095 -19.650 1.00 90.38 450 ARG A CA 1
ATOM 3666 C C . ARG A 1 450 ? 1.256 0.239 -18.779 1.00 90.38 450 ARG A C 1
ATOM 3668 O O . ARG A 1 450 ? 2.122 -0.620 -18.852 1.00 90.38 450 ARG A O 1
ATOM 3675 N N . HIS A 1 451 ? 1.353 1.301 -17.984 1.00 94.00 451 HIS A N 1
ATOM 3676 C CA . HIS A 1 451 ? 2.580 1.689 -17.294 1.00 94.00 451 HIS A CA 1
ATOM 3677 C C . HIS A 1 451 ? 2.549 1.219 -15.842 1.00 94.00 451 HIS A C 1
ATOM 3679 O O . HIS A 1 451 ? 1.694 1.650 -15.070 1.00 94.00 451 HIS A O 1
ATOM 3685 N N . LEU A 1 452 ? 3.480 0.342 -15.475 1.00 97.00 452 LEU A N 1
ATOM 3686 C CA . LEU A 1 452 ? 3.589 -0.243 -14.141 1.00 97.00 452 LEU A CA 1
ATOM 3687 C C . LEU A 1 452 ? 4.964 0.046 -13.551 1.00 97.00 452 LEU A C 1
ATOM 3689 O O . LEU A 1 452 ? 5.951 -0.047 -14.271 1.00 97.00 452 LEU A O 1
ATOM 3693 N N . SER A 1 453 ? 5.078 0.299 -12.250 1.00 97.62 453 SER A N 1
ATOM 3694 C CA . SER A 1 453 ? 6.384 0.419 -11.594 1.00 97.62 453 SER A CA 1
ATOM 3695 C C . SER A 1 453 ? 6.520 -0.482 -10.375 1.00 97.62 453 SER A C 1
ATOM 3697 O O . SER A 1 453 ? 5.555 -0.724 -9.644 1.00 97.62 453 SER A O 1
ATOM 3699 N N . ILE A 1 454 ? 7.738 -0.997 -10.169 1.00 97.62 454 ILE A N 1
ATOM 3700 C CA . ILE A 1 454 ? 8.116 -1.726 -8.956 1.00 97.62 454 ILE A CA 1
ATOM 3701 C C . ILE A 1 454 ? 9.170 -0.932 -8.198 1.00 97.62 454 ILE A C 1
ATOM 3703 O O . ILE A 1 454 ? 10.236 -0.620 -8.728 1.00 97.62 454 ILE A O 1
ATOM 3707 N N . ASP A 1 455 ? 8.886 -0.674 -6.925 1.00 95.19 455 ASP A N 1
ATOM 3708 C CA . ASP A 1 455 ? 9.833 -0.087 -5.983 1.00 95.19 455 ASP A CA 1
ATOM 3709 C C . ASP A 1 455 ? 9.498 -0.505 -4.537 1.00 95.19 455 ASP A C 1
ATOM 3711 O O . ASP A 1 455 ? 8.654 -1.369 -4.277 1.00 95.19 455 ASP A O 1
ATOM 3715 N N . GLU A 1 456 ? 10.208 0.064 -3.567 1.00 92.81 456 GLU A N 1
ATOM 3716 C CA . GLU A 1 456 ? 10.152 -0.310 -2.165 1.00 92.81 456 GLU A CA 1
ATOM 3717 C C . GLU A 1 456 ? 9.487 0.763 -1.313 1.00 92.81 456 GLU A C 1
ATOM 3719 O O . GLU A 1 456 ? 9.921 1.920 -1.247 1.00 92.81 456 GLU A O 1
ATOM 3724 N N . ALA A 1 457 ? 8.498 0.323 -0.544 1.00 92.75 457 ALA A N 1
ATOM 3725 C CA . ALA A 1 457 ? 7.926 1.062 0.563 1.00 92.75 457 ALA A CA 1
ATOM 3726 C C . ALA A 1 457 ? 8.577 0.647 1.894 1.00 92.75 457 ALA A C 1
ATOM 3728 O O . ALA A 1 457 ? 9.128 -0.451 2.053 1.00 92.75 457 ALA A O 1
ATOM 3729 N N . VAL A 1 458 ? 8.501 1.536 2.887 1.00 93.06 458 VAL A N 1
ATOM 3730 C CA . VAL A 1 458 ? 8.980 1.269 4.249 1.00 93.06 458 VAL A CA 1
ATOM 3731 C C . VAL A 1 458 ? 7.863 1.532 5.240 1.00 93.06 458 VAL A C 1
ATOM 3733 O O . VAL A 1 458 ? 7.405 2.663 5.373 1.00 93.06 458 VAL A O 1
ATOM 3736 N N . ILE A 1 459 ? 7.492 0.508 6.008 1.00 94.75 459 ILE A N 1
ATOM 3737 C CA . ILE A 1 459 ? 6.582 0.641 7.148 1.00 94.75 459 ILE A CA 1
ATOM 3738 C C . ILE A 1 459 ? 7.421 1.039 8.372 1.00 94.75 459 ILE A C 1
ATOM 3740 O O . ILE A 1 459 ? 8.190 0.210 8.876 1.00 94.75 459 ILE A O 1
ATOM 3744 N N . PRO A 1 460 ? 7.319 2.278 8.890 1.00 93.19 460 PRO A N 1
ATOM 3745 C CA . PRO A 1 460 ? 8.227 2.749 9.930 1.00 93.19 460 PRO A CA 1
ATOM 3746 C C . PRO A 1 460 ? 8.016 1.993 11.242 1.00 93.19 460 PRO A C 1
ATOM 3748 O O . PRO A 1 460 ? 6.936 2.023 11.836 1.00 93.19 460 PRO A O 1
ATOM 3751 N N . PHE A 1 461 ? 9.067 1.332 11.726 1.00 94.00 461 PHE A N 1
ATOM 3752 C CA . PHE A 1 461 ? 9.007 0.520 12.937 1.00 94.00 461 PHE A CA 1
ATOM 3753 C C . PHE A 1 461 ? 10.388 0.394 13.582 1.00 94.00 461 PHE A C 1
ATOM 3755 O O . PHE A 1 461 ? 11.360 -0.003 12.945 1.00 94.00 461 PHE A O 1
ATOM 3762 N N . LYS A 1 462 ? 10.474 0.701 14.882 1.00 90.50 462 LYS A N 1
ATOM 3763 C CA . LYS A 1 462 ? 11.726 0.624 15.661 1.00 90.50 462 LYS A CA 1
ATOM 3764 C C . LYS A 1 462 ? 11.740 -0.496 16.707 1.00 90.50 462 LYS A C 1
ATOM 3766 O O . LYS A 1 462 ? 12.782 -0.724 17.317 1.00 90.50 462 LYS A O 1
ATOM 3771 N N . GLY A 1 463 ? 10.620 -1.190 16.925 1.00 89.88 463 GLY A N 1
ATOM 3772 C CA . GLY A 1 463 ? 10.511 -2.253 17.930 1.00 89.88 463 GLY A CA 1
ATOM 3773 C C . GLY A 1 463 ? 11.316 -3.515 17.593 1.00 89.88 463 GLY A C 1
ATOM 3774 O O . GLY A 1 463 ? 12.055 -3.566 16.603 1.00 89.88 463 GLY A O 1
ATOM 3775 N N . ARG A 1 464 ? 11.187 -4.536 18.445 1.00 88.88 464 ARG A N 1
ATOM 3776 C CA . ARG A 1 464 ? 11.846 -5.837 18.266 1.00 88.88 464 ARG A CA 1
ATOM 3777 C C . ARG A 1 464 ? 11.053 -6.686 17.270 1.00 88.88 464 ARG A C 1
ATOM 3779 O O . ARG A 1 464 ? 9.906 -7.033 17.523 1.00 88.88 464 ARG A O 1
ATOM 3786 N N . THR A 1 465 ? 11.661 -6.971 16.127 1.00 88.25 465 THR A N 1
ATOM 3787 C CA . THR A 1 465 ? 11.211 -7.958 15.137 1.00 88.25 465 THR A CA 1
ATOM 3788 C C . THR A 1 465 ? 12.390 -8.256 14.216 1.00 88.25 465 THR A C 1
ATOM 3790 O O . THR A 1 465 ? 13.182 -7.353 13.937 1.00 88.25 465 THR A O 1
ATOM 3793 N N . TYR A 1 466 ? 12.517 -9.497 13.754 1.00 85.62 466 TYR A N 1
ATOM 3794 C CA . TYR A 1 466 ? 13.582 -9.893 12.826 1.00 85.62 466 TYR A CA 1
ATOM 3795 C C . TYR A 1 466 ? 13.324 -9.413 11.387 1.00 85.62 466 TYR A C 1
ATOM 3797 O O . TYR A 1 466 ? 14.253 -9.301 10.598 1.00 85.62 466 TYR A O 1
ATOM 3805 N N . VAL A 1 467 ? 12.071 -9.074 11.064 1.00 87.81 467 VAL A N 1
ATOM 3806 C CA . VAL A 1 467 ? 11.624 -8.562 9.753 1.00 87.81 467 VAL A CA 1
ATOM 3807 C C . VAL A 1 467 ? 12.096 -7.110 9.521 1.00 87.81 467 VAL A C 1
ATOM 3809 O O . VAL A 1 467 ? 12.139 -6.615 8.398 1.00 87.81 467 VAL A O 1
ATOM 3812 N N . LYS A 1 468 ? 12.484 -6.395 10.587 1.00 91.56 468 LYS A N 1
ATOM 3813 C CA . LYS A 1 468 ? 12.923 -4.994 10.520 1.00 91.56 468 LYS A CA 1
ATOM 3814 C C . LYS A 1 468 ? 14.263 -4.881 9.791 1.00 91.56 468 LYS A C 1
ATOM 3816 O O . LYS A 1 468 ? 15.208 -5.595 10.105 1.00 91.56 468 LYS A O 1
ATOM 3821 N N . GLN A 1 469 ? 14.357 -3.918 8.886 1.00 92.06 469 GLN A N 1
ATOM 3822 C CA . GLN A 1 469 ? 15.540 -3.589 8.103 1.00 92.06 469 GLN A CA 1
ATOM 3823 C C . GLN A 1 469 ? 15.986 -2.146 8.364 1.00 92.06 469 GLN A C 1
ATOM 3825 O O . GLN A 1 469 ? 15.195 -1.293 8.785 1.00 92.06 469 GLN A O 1
ATOM 3830 N N . TYR A 1 470 ? 17.267 -1.888 8.100 1.00 91.38 470 TYR A N 1
ATOM 3831 C CA . TYR A 1 470 ? 17.816 -0.540 8.021 1.00 91.38 470 TYR A CA 1
ATOM 3832 C C . TYR A 1 470 ? 17.973 -0.136 6.549 1.00 91.38 470 TYR A C 1
ATOM 3834 O O . TYR A 1 470 ? 18.762 -0.740 5.827 1.00 91.38 470 TYR A O 1
ATOM 3842 N N . LEU A 1 471 ? 17.233 0.880 6.106 1.00 87.94 471 LEU A N 1
ATOM 3843 C CA . LEU A 1 471 ? 17.285 1.442 4.756 1.00 87.94 471 LEU A CA 1
ATOM 3844 C C . LEU A 1 471 ? 17.866 2.856 4.831 1.00 87.94 471 LEU A C 1
ATOM 3846 O O . LEU A 1 471 ? 17.154 3.809 5.140 1.00 87.94 471 LEU A O 1
ATOM 3850 N N . ARG A 1 472 ? 19.176 2.986 4.582 1.00 87.50 472 ARG A N 1
ATOM 3851 C CA . ARG A 1 472 ? 19.943 4.233 4.770 1.00 87.50 472 ARG A CA 1
ATOM 3852 C C . ARG A 1 472 ? 19.326 5.438 4.052 1.00 87.50 472 ARG A C 1
ATOM 3854 O O . ARG A 1 472 ? 19.281 6.518 4.642 1.00 87.50 472 ARG A O 1
ATOM 3861 N N . ASP A 1 473 ? 18.842 5.215 2.834 1.00 83.88 473 ASP A N 1
ATOM 3862 C CA . ASP A 1 473 ? 18.445 6.270 1.896 1.00 83.88 473 ASP A CA 1
ATOM 3863 C C . ASP A 1 473 ? 16.950 6.619 1.965 1.00 83.88 473 ASP A C 1
ATOM 3865 O O . ASP A 1 473 ? 16.498 7.559 1.316 1.00 83.88 473 ASP A O 1
ATOM 3869 N N . LYS A 1 474 ? 16.161 5.899 2.776 1.00 84.12 474 LYS A N 1
ATOM 3870 C CA . LYS A 1 474 ? 14.731 6.187 2.957 1.00 84.12 474 LYS A CA 1
ATOM 3871 C C . LYS A 1 474 ? 14.530 7.153 4.145 1.00 84.12 474 LYS A C 1
ATOM 3873 O O . LYS A 1 474 ? 15.243 7.042 5.150 1.00 84.12 474 LYS A O 1
ATOM 3878 N N . PRO A 1 475 ? 13.529 8.063 4.105 1.00 84.50 475 PRO A N 1
ATOM 3879 C CA . PRO A 1 475 ? 13.289 9.049 5.172 1.00 84.50 475 PRO A CA 1
ATOM 3880 C C . PRO A 1 475 ? 13.141 8.416 6.562 1.00 84.50 475 PRO A C 1
ATOM 3882 O O . PRO A 1 475 ? 13.641 8.921 7.570 1.00 84.50 475 PRO A O 1
ATOM 3885 N N . HIS A 1 476 ? 12.485 7.256 6.614 1.00 83.56 476 HIS A N 1
ATOM 3886 C CA . HIS A 1 476 ? 12.426 6.408 7.795 1.00 83.56 476 HIS A CA 1
ATOM 3887 C C . HIS A 1 476 ? 13.421 5.256 7.667 1.00 83.56 476 HIS A C 1
ATOM 3889 O O . HIS A 1 476 ? 13.099 4.200 7.135 1.00 83.56 476 HIS A O 1
ATOM 3895 N N . LYS A 1 477 ? 14.623 5.452 8.219 1.00 89.94 477 LYS A N 1
ATOM 3896 C CA . LYS A 1 477 ? 15.722 4.487 8.074 1.00 89.94 477 LYS A CA 1
ATOM 3897 C C . LYS A 1 477 ? 15.465 3.123 8.714 1.00 89.94 477 LYS A C 1
ATOM 3899 O O . LYS A 1 477 ? 16.018 2.136 8.263 1.00 89.94 477 LYS A O 1
ATOM 3904 N N . TRP A 1 478 ? 14.656 3.052 9.769 1.00 92.50 478 TRP A N 1
ATOM 3905 C CA . TRP A 1 478 ? 14.307 1.794 10.439 1.00 92.50 478 TRP A CA 1
ATOM 3906 C C . TRP A 1 478 ? 12.839 1.452 10.191 1.00 92.50 478 TRP A C 1
ATOM 3908 O O . TRP A 1 478 ? 11.950 2.219 10.580 1.00 92.50 478 TRP A O 1
ATOM 3918 N N . GLY A 1 479 ? 12.583 0.287 9.601 1.00 94.31 479 GLY A N 1
ATOM 3919 C CA . GLY A 1 479 ? 11.225 -0.164 9.318 1.00 94.31 479 GLY A CA 1
ATOM 3920 C C . GLY A 1 479 ? 11.153 -1.558 8.717 1.00 94.31 479 GLY A C 1
ATOM 3921 O O . GLY A 1 479 ? 12.159 -2.250 8.595 1.00 94.31 479 GLY A O 1
ATOM 3922 N N . ILE A 1 480 ? 9.945 -1.985 8.376 1.00 95.06 480 ILE A N 1
ATOM 3923 C CA . ILE A 1 480 ? 9.697 -3.220 7.632 1.00 95.06 480 ILE A CA 1
ATOM 3924 C C . ILE A 1 480 ? 9.705 -2.859 6.145 1.00 95.06 480 ILE A C 1
ATOM 3926 O O . ILE A 1 480 ? 8.967 -1.965 5.727 1.00 95.06 480 ILE A O 1
ATOM 3930 N N . LYS A 1 481 ? 10.571 -3.518 5.369 1.00 94.69 481 LYS A N 1
ATOM 3931 C CA . LYS A 1 481 ? 10.679 -3.316 3.920 1.00 94.69 481 LYS A CA 1
ATOM 3932 C C . LYS A 1 481 ? 9.521 -4.028 3.216 1.00 94.69 481 LYS A C 1
ATOM 3934 O O . LYS A 1 481 ? 9.227 -5.180 3.536 1.00 94.69 481 LYS A O 1
ATOM 3939 N N . VAL A 1 482 ? 8.896 -3.357 2.257 1.00 95.62 482 VAL A N 1
ATOM 3940 C CA . VAL A 1 482 ? 7.804 -3.897 1.441 1.00 95.62 482 VAL A CA 1
ATOM 3941 C C . VAL A 1 482 ? 8.123 -3.638 -0.025 1.00 95.62 482 VAL A C 1
ATOM 3943 O O . VAL A 1 482 ? 8.423 -2.507 -0.390 1.00 95.62 482 VAL A O 1
ATOM 3946 N N . PHE A 1 483 ? 8.075 -4.674 -0.853 1.00 96.19 483 PHE A N 1
ATOM 3947 C CA . PHE A 1 483 ? 8.150 -4.547 -2.307 1.00 96.19 483 PHE A CA 1
ATOM 3948 C C . PHE A 1 483 ? 6.752 -4.279 -2.849 1.00 96.19 483 PHE A C 1
ATOM 3950 O O . PHE A 1 483 ? 5.817 -4.972 -2.450 1.00 96.19 483 PHE A O 1
ATOM 3957 N N . VAL A 1 484 ? 6.600 -3.285 -3.715 1.00 97.00 484 VAL A N 1
ATOM 3958 C CA . VAL A 1 484 ? 5.301 -2.796 -4.184 1.00 97.00 484 VAL A CA 1
ATOM 3959 C C . VAL A 1 484 ? 5.295 -2.746 -5.705 1.00 97.00 484 VAL A C 1
ATOM 3961 O O . VAL A 1 484 ? 6.251 -2.267 -6.303 1.00 97.00 484 VAL A O 1
ATOM 3964 N N . LEU A 1 485 ? 4.209 -3.226 -6.307 1.00 97.94 485 LEU A N 1
ATOM 3965 C CA . LEU A 1 485 ? 3.842 -3.015 -7.703 1.00 97.94 485 LEU A CA 1
ATOM 3966 C C . LEU A 1 485 ? 2.688 -2.010 -7.743 1.00 97.94 485 LEU A C 1
ATOM 3968 O O . LEU A 1 485 ? 1.659 -2.231 -7.095 1.00 97.94 485 LEU A O 1
ATOM 3972 N N . ALA A 1 486 ? 2.845 -0.938 -8.512 1.00 97.25 486 ALA A N 1
ATOM 3973 C CA . ALA A 1 486 ? 1.830 0.095 -8.679 1.00 97.25 486 ALA A CA 1
ATOM 3974 C C . ALA A 1 486 ? 1.573 0.407 -10.156 1.00 97.25 486 ALA A C 1
ATOM 3976 O O . ALA A 1 486 ? 2.450 0.246 -11.004 1.00 97.25 486 ALA A O 1
ATOM 3977 N N . ASP A 1 487 ? 0.366 0.880 -10.450 1.00 96.31 487 ASP A N 1
ATOM 3978 C CA . ASP A 1 487 ? 0.052 1.521 -11.723 1.00 96.31 487 ASP A CA 1
ATOM 3979 C C . ASP A 1 487 ? 0.643 2.934 -11.734 1.00 96.31 487 ASP A C 1
ATOM 3981 O O . ASP A 1 487 ? 0.253 3.789 -10.935 1.00 96.31 487 ASP A O 1
ATOM 3985 N N . SER A 1 488 ? 1.575 3.189 -12.645 1.00 94.81 488 SER A N 1
ATOM 3986 C CA . SER A 1 488 ? 2.285 4.462 -12.745 1.00 94.81 488 SER A CA 1
ATOM 3987 C C . SER A 1 488 ? 1.394 5.630 -13.160 1.00 94.81 488 SER A C 1
ATOM 3989 O O . SER A 1 488 ? 1.752 6.777 -12.913 1.00 94.81 488 SER A O 1
ATOM 3991 N N . SER A 1 489 ? 0.250 5.369 -13.798 1.00 91.50 489 SER A N 1
ATOM 3992 C CA . SER A 1 489 ? -0.630 6.426 -14.316 1.00 91.50 489 SER A CA 1
ATOM 3993 C C . SER A 1 489 ? -1.549 7.008 -13.239 1.00 91.50 489 SER A C 1
ATOM 3995 O O . SER A 1 489 ? -1.910 8.182 -13.296 1.00 91.50 489 SER A O 1
ATOM 3997 N N . CYS A 1 490 ? -1.953 6.196 -12.259 1.00 90.69 490 CYS A N 1
ATOM 3998 C CA . CYS A 1 490 ? -2.929 6.586 -11.234 1.00 90.69 490 CYS A CA 1
ATOM 3999 C C . CYS A 1 490 ? -2.472 6.307 -9.794 1.00 90.69 490 CYS A C 1
ATOM 4001 O O . CYS A 1 490 ? -3.173 6.672 -8.850 1.00 90.69 490 CYS A O 1
ATOM 4003 N N . ASN A 1 491 ? -1.287 5.718 -9.611 1.00 91.44 491 ASN A N 1
ATOM 4004 C CA . ASN A 1 491 ? -0.681 5.378 -8.320 1.00 91.44 491 ASN A CA 1
ATOM 4005 C C . ASN A 1 491 ? -1.460 4.313 -7.530 1.00 91.44 491 ASN A C 1
ATOM 4007 O O . ASN A 1 491 ? -1.315 4.208 -6.311 1.00 91.44 491 ASN A O 1
ATOM 4011 N N . PHE A 1 492 ? -2.309 3.537 -8.211 1.00 95.88 492 PHE A N 1
ATOM 4012 C CA . PHE A 1 492 ? -3.035 2.430 -7.602 1.00 95.88 492 PHE A CA 1
ATOM 4013 C C . PHE A 1 492 ? -2.066 1.304 -7.238 1.00 95.88 492 PHE A C 1
ATOM 4015 O O . PHE A 1 492 ? -1.276 0.866 -8.078 1.00 95.88 492 PHE A O 1
ATOM 4022 N N . LEU A 1 493 ? -2.131 0.813 -6.001 1.00 96.88 493 LEU A N 1
ATOM 4023 C CA . LEU A 1 493 ? -1.306 -0.304 -5.562 1.00 96.88 493 LEU A CA 1
ATOM 4024 C C . LEU A 1 493 ? -1.930 -1.620 -6.031 1.00 96.88 493 LEU A C 1
ATOM 4026 O O . LEU A 1 493 ? -3.006 -2.000 -5.574 1.00 96.88 493 LEU A O 1
ATOM 4030 N N . LEU A 1 494 ? -1.214 -2.340 -6.896 1.00 96.12 494 LEU A N 1
ATOM 4031 C CA . LEU A 1 494 ? -1.670 -3.585 -7.521 1.00 96.12 494 LEU A CA 1
ATOM 4032 C C . LEU A 1 494 ? -1.306 -4.823 -6.709 1.00 96.12 494 LEU A C 1
ATOM 4034 O O . LEU A 1 494 ? -2.070 -5.783 -6.638 1.00 96.12 494 LEU A O 1
ATOM 4038 N N . LYS A 1 495 ? -0.105 -4.831 -6.127 1.00 96.00 495 LYS A N 1
ATOM 4039 C CA . LYS A 1 495 ? 0.403 -5.959 -5.345 1.00 96.00 495 LYS A CA 1
ATOM 4040 C C . LYS A 1 495 ? 1.511 -5.489 -4.420 1.00 96.00 495 LYS A C 1
ATOM 4042 O O . LYS A 1 495 ? 2.276 -4.593 -4.767 1.00 96.00 495 LYS A O 1
ATOM 4047 N N . TYR A 1 496 ? 1.647 -6.122 -3.263 1.00 96.62 496 TYR A N 1
ATOM 4048 C CA . TYR A 1 496 ? 2.821 -5.930 -2.422 1.00 96.62 496 TYR A CA 1
ATOM 4049 C C . TYR A 1 496 ? 3.308 -7.251 -1.832 1.00 96.62 496 TYR A C 1
ATOM 4051 O O . TYR A 1 496 ? 2.572 -8.236 -1.756 1.00 96.62 496 TYR A O 1
ATOM 4059 N N . ARG A 1 497 ? 4.572 -7.272 -1.406 1.00 94.19 497 ARG A N 1
ATOM 4060 C CA . ARG A 1 497 ? 5.178 -8.378 -0.663 1.00 94.19 497 ARG A CA 1
ATOM 4061 C C . ARG A 1 497 ? 6.040 -7.835 0.465 1.00 94.19 497 ARG A C 1
ATOM 4063 O O . ARG A 1 497 ? 6.977 -7.070 0.240 1.00 94.19 497 ARG A O 1
ATOM 4070 N N . ILE A 1 498 ? 5.739 -8.250 1.690 1.00 95.19 498 ILE A N 1
ATOM 4071 C CA . ILE A 1 498 ? 6.531 -7.883 2.865 1.00 95.19 498 ILE A CA 1
ATOM 4072 C C . ILE A 1 498 ? 7.824 -8.703 2.858 1.00 95.19 498 ILE A C 1
ATOM 4074 O O . ILE A 1 498 ? 7.798 -9.921 2.695 1.00 95.19 498 ILE A O 1
ATOM 4078 N N . TYR A 1 499 ? 8.965 -8.041 3.037 1.00 93.50 499 TYR A N 1
ATOM 4079 C CA . TYR A 1 499 ? 10.251 -8.721 3.118 1.00 93.50 499 TYR A CA 1
ATOM 4080 C C . TYR A 1 499 ? 10.461 -9.315 4.511 1.00 93.50 499 TYR A C 1
ATOM 4082 O O . TYR A 1 499 ? 10.605 -8.578 5.484 1.00 93.50 499 TYR A O 1
ATOM 4090 N N . THR A 1 500 ? 10.537 -10.640 4.596 1.00 90.44 500 THR A N 1
ATOM 4091 C CA . THR A 1 500 ? 10.663 -11.397 5.853 1.00 90.44 500 THR A CA 1
ATOM 4092 C C . THR A 1 500 ? 12.053 -11.995 6.086 1.00 90.44 500 THR A C 1
ATOM 4094 O O . THR A 1 500 ? 12.300 -12.614 7.117 1.00 90.44 500 THR A O 1
ATOM 4097 N N . GLY A 1 501 ? 13.004 -11.711 5.193 1.00 83.38 501 GLY A N 1
ATOM 4098 C CA . GLY A 1 501 ? 14.364 -12.251 5.218 1.00 83.38 501 GLY A CA 1
ATOM 4099 C C . GLY A 1 501 ? 14.660 -13.082 3.972 1.00 83.38 501 GLY A C 1
ATOM 4100 O O . GLY A 1 501 ? 13.756 -13.425 3.223 1.00 83.38 501 GLY A O 1
ATOM 4101 N N . LYS A 1 502 ? 15.937 -13.400 3.728 1.00 70.75 502 LYS A N 1
ATOM 4102 C CA . LYS A 1 502 ? 16.358 -14.116 2.507 1.00 70.75 502 LYS A CA 1
ATOM 4103 C C . LYS A 1 502 ? 15.866 -15.567 2.433 1.00 70.75 502 LYS A C 1
ATOM 4105 O O . LYS A 1 502 ? 15.701 -16.066 1.331 1.00 70.75 502 LYS A O 1
ATOM 4110 N N . ALA A 1 503 ? 15.659 -16.225 3.576 1.00 67.62 503 ALA A N 1
ATOM 4111 C CA . ALA A 1 503 ? 15.301 -17.645 3.642 1.00 67.62 503 ALA A CA 1
ATOM 4112 C C . ALA A 1 503 ? 13.885 -17.951 3.119 1.00 67.62 503 ALA A C 1
ATOM 4114 O O . ALA A 1 503 ? 13.640 -19.060 2.661 1.00 67.62 503 ALA A O 1
ATOM 4115 N N . ASP A 1 504 ? 12.986 -16.962 3.128 1.00 65.94 504 ASP A N 1
ATOM 4116 C CA . ASP A 1 504 ? 11.605 -17.113 2.642 1.00 65.94 504 ASP A CA 1
ATOM 4117 C C . ASP A 1 504 ? 11.478 -16.907 1.121 1.00 65.94 504 ASP A C 1
ATOM 4119 O O . ASP A 1 504 ? 10.376 -16.884 0.564 1.00 65.94 504 ASP A O 1
ATOM 4123 N N . PHE A 1 505 ? 12.607 -16.710 0.436 1.00 67.38 505 PHE A N 1
ATOM 4124 C CA . PHE A 1 505 ? 12.686 -16.627 -1.015 1.00 67.38 505 PHE A CA 1
ATOM 4125 C C . PHE A 1 505 ? 13.460 -17.831 -1.532 1.00 67.38 505 PHE A C 1
ATOM 4127 O O . PHE A 1 505 ? 14.464 -18.240 -0.947 1.00 67.38 505 PHE A O 1
ATOM 4134 N N . VAL A 1 506 ? 12.982 -18.411 -2.632 1.00 67.62 506 VAL A N 1
ATOM 4135 C CA . VAL A 1 506 ? 13.602 -19.595 -3.226 1.00 67.62 506 VAL A CA 1
ATOM 4136 C C . VAL A 1 506 ? 15.039 -19.251 -3.611 1.00 67.62 506 VAL A C 1
ATOM 4138 O O . VAL A 1 506 ? 15.294 -18.336 -4.391 1.00 67.62 506 VAL A O 1
ATOM 4141 N N . VAL A 1 507 ? 16.014 -19.982 -3.073 1.00 63.09 507 VAL A N 1
ATOM 4142 C CA . VAL A 1 507 ? 17.403 -19.827 -3.514 1.00 63.09 507 VAL A CA 1
ATOM 4143 C C . VAL A 1 507 ? 17.528 -20.464 -4.894 1.00 63.09 507 VAL A C 1
ATOM 4145 O O . VAL A 1 507 ? 17.789 -21.656 -5.031 1.00 63.09 507 VAL A O 1
ATOM 4148 N N . ASP A 1 508 ? 17.313 -19.660 -5.927 1.00 68.88 508 ASP A N 1
ATOM 4149 C CA . ASP A 1 508 ? 17.575 -20.041 -7.305 1.00 68.88 508 ASP A CA 1
ATOM 4150 C C . ASP A 1 508 ? 18.999 -19.620 -7.680 1.00 68.88 508 ASP A C 1
ATOM 4152 O O . ASP A 1 508 ? 19.311 -18.432 -7.755 1.00 68.88 508 ASP A O 1
ATOM 4156 N N . ARG A 1 509 ? 19.880 -20.599 -7.919 1.00 64.81 509 ARG A N 1
ATOM 4157 C CA . ARG A 1 509 ? 21.277 -20.339 -8.310 1.00 64.81 509 ARG A CA 1
ATOM 4158 C C . ARG A 1 509 ? 21.396 -19.659 -9.683 1.00 64.81 509 ARG A C 1
ATOM 4160 O O . ARG A 1 509 ? 22.457 -19.121 -9.986 1.00 64.81 509 ARG A O 1
ATOM 4167 N N . GLY A 1 510 ? 20.344 -19.677 -10.504 1.00 72.62 510 GLY A N 1
ATOM 4168 C CA . GLY A 1 510 ? 20.309 -19.086 -11.843 1.00 72.62 510 GLY A CA 1
ATOM 4169 C C . GLY A 1 510 ? 19.639 -17.711 -11.940 1.00 72.62 510 GLY A C 1
ATOM 4170 O O . GLY A 1 510 ? 19.752 -17.080 -12.998 1.00 72.62 510 GLY A O 1
ATOM 4171 N N . ARG A 1 511 ? 18.959 -17.243 -10.882 1.00 77.62 511 ARG A N 1
ATOM 4172 C CA . ARG A 1 511 ? 18.243 -15.954 -10.845 1.00 77.62 511 ARG A CA 1
ATOM 4173 C C . ARG A 1 511 ? 18.666 -15.106 -9.653 1.00 77.62 511 ARG A C 1
ATOM 4175 O O . ARG A 1 511 ? 18.749 -15.580 -8.521 1.00 77.62 511 ARG A O 1
ATOM 4182 N N . SER A 1 512 ? 18.892 -13.820 -9.890 1.00 85.25 512 SER A N 1
ATOM 4183 C CA . SER A 1 512 ? 19.166 -12.872 -8.817 1.00 85.25 512 SER A CA 1
ATOM 4184 C C . SER A 1 512 ? 17.929 -12.665 -7.940 1.00 85.25 512 SER A C 1
ATOM 4186 O O . SER A 1 512 ? 16.792 -12.828 -8.375 1.00 85.25 512 SER A O 1
ATOM 4188 N N . PHE A 1 513 ? 18.142 -12.251 -6.692 1.00 86.75 513 PHE A N 1
ATOM 4189 C CA . PHE A 1 513 ? 17.041 -11.951 -5.776 1.00 86.75 513 PHE A CA 1
ATOM 4190 C C . PHE A 1 513 ? 16.069 -10.901 -6.347 1.00 86.75 513 PHE A C 1
ATOM 4192 O O . PHE A 1 513 ? 14.861 -11.060 -6.218 1.00 86.75 513 PHE A O 1
ATOM 4199 N N . GLY A 1 514 ? 16.582 -9.863 -7.020 1.00 89.56 514 GLY A N 1
ATOM 4200 C CA . GLY A 1 514 ? 15.747 -8.836 -7.651 1.00 89.56 514 GLY A CA 1
ATOM 4201 C C . GLY A 1 514 ? 14.857 -9.394 -8.766 1.00 89.56 514 GLY A C 1
ATOM 4202 O O . GLY A 1 514 ? 13.683 -9.046 -8.824 1.00 89.56 514 GLY A O 1
ATOM 4203 N N . GLU A 1 515 ? 15.383 -10.313 -9.583 1.00 89.12 515 GLU A N 1
ATOM 4204 C CA . GLU A 1 515 ? 14.629 -10.974 -10.662 1.00 89.12 515 GLU A CA 1
ATOM 4205 C C . GLU A 1 515 ? 13.438 -11.757 -10.102 1.00 89.12 515 GLU A C 1
ATOM 4207 O O . GLU A 1 515 ? 12.314 -11.603 -10.572 1.00 89.12 515 GLU A O 1
ATOM 4212 N N . GLN A 1 516 ? 13.659 -12.515 -9.026 1.00 89.25 516 GLN A N 1
ATOM 4213 C CA . GLN A 1 516 ? 12.593 -13.283 -8.384 1.00 89.25 516 GLN A CA 1
ATOM 4214 C C . GLN A 1 516 ? 11.489 -12.393 -7.799 1.00 89.25 516 GLN A C 1
ATOM 4216 O O . GLN A 1 516 ? 10.313 -12.743 -7.877 1.00 89.25 516 GLN A O 1
ATOM 4221 N N . ILE A 1 517 ? 11.849 -11.247 -7.204 1.00 92.31 517 ILE A N 1
ATOM 4222 C CA . ILE A 1 517 ? 10.859 -10.288 -6.693 1.00 92.31 517 ILE A CA 1
ATOM 4223 C C . ILE A 1 517 ? 9.998 -9.752 -7.834 1.00 92.31 517 ILE A C 1
ATOM 4225 O O . ILE A 1 517 ? 8.775 -9.709 -7.696 1.00 92.31 517 ILE A O 1
ATOM 4229 N N . VAL A 1 518 ? 10.623 -9.367 -8.950 1.00 95.12 518 VAL A N 1
ATOM 4230 C CA . VAL A 1 518 ? 9.903 -8.837 -10.111 1.00 95.12 518 VAL A CA 1
ATOM 4231 C C . VAL A 1 518 ? 8.937 -9.879 -10.668 1.00 95.12 518 VAL A C 1
ATOM 4233 O O . VAL A 1 518 ? 7.758 -9.579 -10.809 1.00 95.12 518 VAL A O 1
ATOM 4236 N N . GLU A 1 519 ? 9.380 -11.114 -10.896 1.00 91.12 519 GLU A N 1
ATOM 4237 C CA . GLU A 1 519 ? 8.519 -12.190 -11.413 1.00 91.12 519 GLU A CA 1
ATOM 4238 C C . GLU A 1 519 ? 7.337 -12.507 -10.480 1.00 91.12 519 GLU A C 1
ATOM 4240 O O . GLU A 1 519 ? 6.202 -12.680 -10.931 1.00 91.12 519 GLU A O 1
ATOM 4245 N N . GLN A 1 520 ? 7.568 -12.528 -9.164 1.00 91.69 520 GLN A N 1
ATOM 4246 C CA . GLN A 1 520 ? 6.507 -12.754 -8.176 1.00 91.69 520 GLN A CA 1
ATOM 4247 C C . GLN A 1 520 ? 5.488 -11.612 -8.133 1.00 91.69 520 GLN A C 1
ATOM 4249 O O . GLN A 1 520 ? 4.286 -11.847 -7.965 1.00 91.69 520 GLN A O 1
ATOM 4254 N N . LEU A 1 521 ? 5.944 -10.363 -8.243 1.00 95.56 521 LEU A N 1
ATOM 4255 C CA . LEU A 1 521 ? 5.048 -9.211 -8.272 1.00 95.56 521 LEU A CA 1
ATOM 4256 C C . LEU A 1 521 ? 4.271 -9.143 -9.590 1.00 95.56 521 LEU A C 1
ATOM 4258 O O . LEU A 1 521 ? 3.072 -8.883 -9.564 1.00 95.56 521 LEU A O 1
ATOM 4262 N N . MET A 1 522 ? 4.922 -9.474 -10.704 1.00 95.38 522 MET A N 1
ATOM 4263 C CA . MET A 1 522 ? 4.334 -9.490 -12.044 1.00 95.38 522 MET A CA 1
ATOM 4264 C C . MET A 1 522 ? 3.475 -10.722 -12.337 1.00 95.38 522 MET A C 1
ATOM 4266 O O . MET A 1 522 ? 2.837 -10.779 -13.385 1.00 95.38 522 MET A O 1
ATOM 4270 N N . THR A 1 523 ? 3.395 -11.699 -11.430 1.00 91.38 523 THR A N 1
ATOM 4271 C CA . THR A 1 523 ? 2.466 -12.830 -11.580 1.00 91.38 523 THR A CA 1
ATOM 4272 C C . THR A 1 523 ? 1.042 -12.306 -11.803 1.00 91.38 523 THR A C 1
ATOM 4274 O O . THR A 1 523 ? 0.573 -11.473 -11.027 1.00 91.38 523 THR A O 1
ATOM 4277 N N . ASN A 1 524 ? 0.363 -12.812 -12.838 1.00 89.88 524 ASN A N 1
ATOM 4278 C CA . ASN A 1 524 ? -0.937 -12.357 -13.363 1.00 89.88 524 ASN A CA 1
ATOM 4279 C C . ASN A 1 524 ? -0.929 -11.014 -14.121 1.00 89.88 524 ASN A C 1
ATOM 4281 O O . ASN A 1 524 ? -1.983 -10.587 -14.590 1.00 89.88 524 ASN A O 1
ATOM 4285 N N . TYR A 1 525 ? 0.228 -10.374 -14.294 1.00 92.06 525 TYR A N 1
ATOM 4286 C CA . TYR A 1 525 ? 0.422 -9.163 -15.104 1.00 92.06 525 TYR A CA 1
ATOM 4287 C C . TYR A 1 525 ? 1.368 -9.383 -16.300 1.00 92.06 525 TYR A C 1
ATOM 4289 O O . TYR A 1 525 ? 1.564 -8.474 -17.093 1.00 92.06 525 TYR A O 1
ATOM 4297 N N . LEU A 1 526 ? 1.941 -10.577 -16.463 1.00 90.94 526 LEU A N 1
ATOM 4298 C CA . LEU A 1 526 ? 2.712 -10.946 -17.658 1.00 90.94 526 LEU A CA 1
ATOM 4299 C C . LEU A 1 526 ? 1.793 -11.197 -18.863 1.00 90.94 526 LEU A C 1
ATOM 4301 O O . LEU A 1 526 ? 0.603 -11.462 -18.688 1.00 90.94 526 LEU A O 1
ATOM 4305 N N . ASN A 1 527 ? 2.356 -11.155 -20.072 1.00 88.12 527 ASN A N 1
ATOM 4306 C CA . ASN A 1 527 ? 1.674 -11.441 -21.341 1.00 88.12 527 ASN A CA 1
ATOM 4307 C C . ASN A 1 527 ? 0.466 -10.533 -21.640 1.00 88.12 527 ASN A C 1
ATOM 4309 O O . ASN A 1 527 ? -0.509 -10.945 -22.263 1.00 88.12 527 ASN A O 1
ATOM 4313 N N . LYS A 1 528 ? 0.494 -9.294 -21.138 1.00 87.06 528 LYS A N 1
ATOM 4314 C CA . LYS A 1 528 ? -0.612 -8.323 -21.256 1.00 87.06 528 LYS A CA 1
ATOM 4315 C C . LYS A 1 528 ? -0.205 -7.012 -21.930 1.00 87.06 528 LYS A C 1
ATOM 4317 O O . LYS A 1 528 ? -0.992 -6.067 -21.952 1.00 87.06 528 LYS A O 1
ATOM 4322 N N . GLY A 1 529 ? 1.026 -6.926 -22.437 1.00 87.31 529 GLY A N 1
ATOM 4323 C CA . GLY A 1 529 ? 1.523 -5.729 -23.113 1.00 87.31 529 GLY A CA 1
ATOM 4324 C C . GLY A 1 529 ? 1.814 -4.544 -22.185 1.00 87.31 529 GLY A C 1
ATOM 4325 O O . GLY A 1 529 ? 1.822 -3.392 -22.633 1.00 87.31 529 GLY A O 1
ATOM 4326 N N . HIS A 1 530 ? 2.029 -4.802 -20.890 1.00 92.50 530 HIS A N 1
ATOM 4327 C CA . HIS A 1 530 ? 2.456 -3.777 -19.936 1.00 92.50 530 HIS A CA 1
ATOM 4328 C C . HIS A 1 530 ? 3.917 -3.369 -20.172 1.00 92.50 530 HIS A C 1
ATOM 4330 O O . HIS A 1 530 ? 4.716 -4.139 -20.702 1.00 92.50 530 HIS A O 1
ATOM 4336 N N . ILE A 1 531 ? 4.257 -2.156 -19.743 1.00 95.06 531 ILE A N 1
ATOM 4337 C CA . ILE A 1 531 ? 5.618 -1.627 -19.674 1.00 95.06 531 ILE A CA 1
ATOM 4338 C C . ILE A 1 531 ? 5.958 -1.439 -18.199 1.00 95.06 531 ILE A C 1
ATOM 4340 O O . ILE A 1 531 ? 5.278 -0.700 -17.484 1.00 95.06 531 ILE A O 1
ATOM 4344 N N . LEU A 1 532 ? 7.011 -2.116 -17.760 1.00 97.44 532 LEU A N 1
ATOM 4345 C CA . LEU A 1 532 ? 7.470 -2.161 -16.387 1.00 97.44 532 LEU A CA 1
ATOM 4346 C C . LEU A 1 532 ? 8.674 -1.236 -16.173 1.00 97.44 532 LEU A C 1
ATOM 4348 O O . LEU A 1 532 ? 9.721 -1.394 -16.804 1.00 97.44 532 LEU A O 1
ATOM 4352 N N . TYR A 1 533 ? 8.535 -0.307 -15.233 1.00 98.00 533 TYR A N 1
ATOM 4353 C CA . TYR A 1 533 ? 9.567 0.636 -14.820 1.00 98.00 533 TYR A CA 1
ATOM 4354 C C . TYR A 1 533 ? 10.278 0.143 -13.554 1.00 98.00 533 TYR A C 1
ATOM 4356 O O . TYR A 1 533 ? 9.622 -0.167 -12.554 1.00 98.00 533 TYR A O 1
ATOM 4364 N N . LEU A 1 534 ? 11.613 0.051 -13.603 1.00 97.25 534 LEU A N 1
ATOM 4365 C CA . LEU A 1 534 ? 12.434 -0.576 -12.556 1.00 97.25 534 LEU A CA 1
ATOM 4366 C C . LEU A 1 534 ? 13.646 0.267 -12.132 1.00 97.25 534 LEU A C 1
ATOM 4368 O O . LEU A 1 534 ? 14.396 0.777 -12.968 1.00 97.25 534 LEU A O 1
ATOM 4372 N N . ASP A 1 535 ? 13.918 0.310 -10.825 1.00 94.12 535 ASP A N 1
ATOM 4373 C CA . ASP A 1 535 ? 15.187 0.837 -10.310 1.00 94.12 535 ASP A CA 1
ATOM 4374 C C . ASP A 1 535 ? 16.347 -0.165 -10.487 1.00 94.12 535 ASP A C 1
ATOM 4376 O O . ASP A 1 535 ? 16.174 -1.382 -10.604 1.00 94.12 535 ASP A O 1
ATOM 4380 N N . ASN A 1 536 ? 17.568 0.353 -10.402 1.00 93.06 536 ASN A N 1
ATOM 4381 C CA . ASN A 1 536 ? 18.845 -0.343 -10.504 1.00 93.06 536 ASN A CA 1
ATOM 4382 C C . ASN A 1 536 ? 19.021 -1.541 -9.556 1.00 93.06 536 ASN A C 1
ATOM 4384 O O . ASN A 1 536 ? 19.899 -2.384 -9.794 1.00 93.06 536 ASN A O 1
ATOM 4388 N N . PHE A 1 537 ? 18.230 -1.635 -8.480 1.00 91.12 537 PHE A N 1
ATOM 4389 C CA . PHE A 1 537 ? 18.199 -2.808 -7.606 1.00 91.12 537 PHE A CA 1
ATOM 4390 C C . PHE A 1 537 ? 17.642 -4.047 -8.326 1.00 91.12 537 PHE A C 1
ATOM 4392 O O . PHE A 1 537 ? 18.169 -5.147 -8.126 1.00 91.12 537 PHE A O 1
ATOM 4399 N N . TYR A 1 538 ? 16.656 -3.865 -9.204 1.00 93.62 538 TYR A N 1
ATOM 4400 C CA . TYR A 1 538 ? 15.980 -4.942 -9.930 1.00 93.62 538 TYR A CA 1
ATOM 4401 C C . TYR A 1 538 ? 16.571 -5.170 -11.316 1.00 93.62 538 TYR A C 1
ATOM 4403 O O . TYR A 1 538 ? 16.778 -6.312 -11.716 1.00 93.62 538 TYR A O 1
ATOM 4411 N N . THR A 1 539 ? 16.865 -4.089 -12.035 1.00 94.81 539 THR A N 1
ATOM 4412 C CA . THR A 1 539 ? 17.161 -4.139 -13.467 1.00 94.81 539 THR A CA 1
ATOM 4413 C C . THR A 1 539 ? 18.460 -4.882 -13.784 1.00 94.81 539 THR A C 1
ATOM 4415 O O . THR A 1 539 ? 19.529 -4.596 -13.226 1.00 94.81 539 THR A O 1
ATOM 4418 N N . ALA A 1 540 ? 18.370 -5.804 -14.742 1.00 94.19 540 ALA A N 1
ATOM 4419 C CA . ALA A 1 540 ? 19.488 -6.498 -15.369 1.00 94.19 540 ALA A CA 1
ATOM 4420 C C . ALA A 1 540 ? 19.124 -6.864 -16.825 1.00 94.19 540 ALA A C 1
ATOM 4422 O O . ALA A 1 540 ? 17.940 -7.071 -17.098 1.00 94.19 540 ALA A O 1
ATOM 4423 N N . PRO A 1 541 ? 20.102 -6.999 -17.743 1.00 94.56 541 PRO A N 1
ATOM 4424 C CA . PRO A 1 541 ? 19.837 -7.390 -19.134 1.00 94.56 541 PRO A CA 1
ATOM 4425 C C . PRO A 1 541 ? 19.045 -8.695 -19.266 1.00 94.56 541 PRO A C 1
ATOM 4427 O O . PRO A 1 541 ? 18.048 -8.753 -19.979 1.00 94.56 541 PRO A O 1
ATOM 4430 N N . LYS A 1 542 ? 19.413 -9.719 -18.487 1.00 93.19 542 LYS A N 1
ATOM 4431 C CA . LYS A 1 542 ? 18.709 -11.009 -18.471 1.00 93.19 542 LYS A CA 1
ATOM 4432 C C . LYS A 1 542 ? 17.235 -10.877 -18.064 1.00 93.19 542 LYS A C 1
ATOM 4434 O O . LYS A 1 542 ? 16.376 -11.511 -18.672 1.00 93.19 542 LYS A O 1
ATOM 4439 N N . LEU A 1 543 ? 16.942 -10.041 -17.065 1.00 94.19 543 LEU A N 1
ATOM 4440 C CA . LEU A 1 543 ? 15.574 -9.752 -16.629 1.00 94.19 543 LEU A CA 1
ATOM 4441 C C . LEU A 1 543 ? 14.769 -9.057 -17.726 1.00 94.19 543 LEU A C 1
ATOM 4443 O O . LEU A 1 543 ? 13.640 -9.457 -17.990 1.00 94.19 543 LEU A O 1
ATOM 4447 N N . ALA A 1 544 ? 15.350 -8.030 -18.353 1.00 94.81 544 ALA A N 1
ATOM 4448 C CA . ALA A 1 544 ? 14.696 -7.275 -19.417 1.00 94.81 544 ALA A CA 1
ATOM 4449 C C . ALA A 1 544 ? 14.321 -8.192 -20.590 1.00 94.81 544 ALA A C 1
ATOM 4451 O O . ALA A 1 544 ? 13.173 -8.185 -21.026 1.00 94.81 544 ALA A O 1
ATOM 4452 N N . TYR A 1 545 ? 15.242 -9.064 -21.009 1.00 93.06 545 TYR A N 1
ATOM 4453 C CA . TYR A 1 545 ? 14.974 -10.075 -22.029 1.00 93.06 545 TYR A CA 1
ATOM 4454 C C . TYR A 1 545 ? 13.866 -11.062 -21.614 1.00 93.06 545 TYR A C 1
ATOM 4456 O O . TYR A 1 545 ? 12.927 -11.280 -22.372 1.00 93.06 545 TYR A O 1
ATOM 4464 N N . SER A 1 546 ? 13.924 -11.621 -20.397 1.00 92.50 546 SER A N 1
ATOM 4465 C CA . SER A 1 546 ? 12.908 -12.565 -19.887 1.00 92.50 546 SER A CA 1
ATOM 4466 C C . SER A 1 546 ? 11.492 -11.965 -19.864 1.00 92.50 546 SER A C 1
ATOM 4468 O O . SER A 1 546 ? 10.515 -12.606 -20.259 1.00 92.50 546 SER A O 1
ATOM 4470 N N . MET A 1 547 ? 11.379 -10.702 -19.444 1.00 93.88 547 MET A N 1
ATOM 4471 C CA . MET A 1 547 ? 10.109 -9.971 -19.430 1.00 93.88 547 MET A CA 1
ATOM 4472 C C . MET A 1 547 ? 9.607 -9.692 -20.849 1.00 93.88 547 MET A C 1
ATOM 4474 O O . MET A 1 547 ? 8.425 -9.897 -21.118 1.00 93.88 547 MET A O 1
ATOM 4478 N N . MET A 1 548 ? 10.499 -9.312 -21.769 1.00 90.75 548 MET A N 1
ATOM 4479 C CA . MET A 1 548 ? 10.159 -9.082 -23.176 1.00 90.75 548 MET A CA 1
ATOM 4480 C C . MET A 1 548 ? 9.621 -10.352 -23.845 1.00 90.75 548 MET A C 1
ATOM 4482 O O . MET A 1 548 ? 8.592 -10.293 -24.515 1.00 90.75 548 MET A O 1
ATOM 4486 N N . VAL A 1 549 ? 10.252 -11.508 -23.600 1.00 90.06 549 VAL A N 1
ATOM 4487 C CA . VAL A 1 549 ? 9.746 -12.823 -24.042 1.00 90.06 549 VAL A CA 1
ATOM 4488 C C . VAL A 1 549 ? 8.345 -13.095 -23.479 1.00 90.06 549 VAL A C 1
ATOM 4490 O O . VAL A 1 549 ? 7.505 -13.669 -24.163 1.00 90.06 549 VAL A O 1
ATOM 4493 N N . SER A 1 550 ? 8.055 -12.605 -22.271 1.00 89.44 550 SER A N 1
ATOM 4494 C CA . SER A 1 550 ? 6.729 -12.660 -21.634 1.00 89.44 550 SER A CA 1
ATOM 4495 C C . SER A 1 550 ? 5.812 -11.481 -22.024 1.00 89.44 550 SER A C 1
ATOM 4497 O O . SER A 1 550 ? 5.010 -11.010 -21.204 1.00 89.44 550 SER A O 1
ATOM 4499 N N . GLN A 1 551 ? 5.990 -10.929 -23.233 1.00 88.94 551 GLN A N 1
ATOM 4500 C CA . GLN A 1 551 ? 5.283 -9.764 -23.794 1.00 88.94 551 GLN A CA 1
ATOM 4501 C C . GLN A 1 551 ? 5.084 -8.627 -22.774 1.00 88.94 551 GLN A C 1
ATOM 4503 O O . GLN A 1 551 ? 3.992 -8.067 -22.620 1.00 88.94 551 GLN A O 1
ATOM 4508 N N . THR A 1 552 ? 6.142 -8.329 -22.022 1.00 92.69 552 THR A N 1
ATOM 4509 C CA . THR A 1 552 ? 6.192 -7.276 -21.007 1.00 92.69 552 THR A CA 1
ATOM 4510 C C . THR A 1 552 ? 7.429 -6.425 -21.254 1.00 92.69 552 THR A C 1
ATOM 4512 O O . THR A 1 552 ? 8.557 -6.877 -21.069 1.00 92.69 552 THR A O 1
ATOM 4515 N N . GLY A 1 553 ? 7.222 -5.178 -21.665 1.00 94.25 553 GLY A N 1
ATOM 4516 C CA . GLY A 1 553 ? 8.305 -4.231 -21.879 1.00 94.25 553 GLY A CA 1
ATOM 4517 C C . GLY A 1 553 ? 8.958 -3.848 -20.554 1.00 94.25 553 GLY A C 1
ATOM 4518 O O . GLY A 1 553 ? 8.304 -3.805 -19.515 1.00 94.25 553 GLY A O 1
ATOM 4519 N N . VAL A 1 554 ? 10.247 -3.538 -20.580 1.00 96.69 554 VAL A N 1
ATOM 4520 C CA . VAL A 1 554 ? 11.023 -3.085 -19.418 1.00 96.69 554 VAL A CA 1
ATOM 4521 C C . VAL A 1 554 ? 11.757 -1.807 -19.770 1.00 96.69 554 VAL A C 1
ATOM 4523 O O . VAL A 1 554 ? 12.421 -1.754 -20.801 1.00 96.69 554 VAL A O 1
ATOM 4526 N N . ILE A 1 555 ? 11.677 -0.818 -18.879 1.00 97.50 555 ILE A N 1
ATOM 4527 C CA . ILE A 1 555 ? 12.495 0.396 -18.886 1.00 97.50 555 ILE A CA 1
ATOM 4528 C C . ILE A 1 555 ? 13.067 0.569 -17.481 1.00 97.50 555 ILE A C 1
ATOM 4530 O O . ILE A 1 555 ? 12.327 0.724 -16.514 1.00 97.50 555 ILE A O 1
ATOM 4534 N N . GLY A 1 556 ? 14.385 0.574 -17.326 1.00 96.94 556 GLY A N 1
ATOM 4535 C CA . GLY A 1 556 ? 14.960 0.695 -15.989 1.00 96.94 556 GLY A CA 1
ATOM 4536 C C . GLY A 1 556 ? 16.371 1.234 -15.965 1.00 96.94 556 GLY A C 1
ATOM 4537 O O . GLY A 1 556 ? 17.136 1.079 -16.916 1.00 96.94 556 GLY A O 1
ATOM 4538 N N . THR A 1 557 ? 16.740 1.845 -14.843 1.00 96.75 557 THR A N 1
ATOM 4539 C CA . THR A 1 557 ? 18.146 2.171 -14.585 1.00 96.75 557 THR A CA 1
ATOM 4540 C C . THR A 1 557 ? 18.907 0.881 -14.304 1.00 96.75 557 THR A C 1
ATOM 4542 O O . THR A 1 557 ? 18.397 0.005 -13.614 1.00 96.75 557 THR A O 1
ATOM 4545 N N . VAL A 1 558 ? 20.120 0.726 -14.833 1.00 96.19 558 VAL A N 1
ATOM 4546 C CA . VAL A 1 558 ? 20.923 -0.500 -14.701 1.00 96.19 558 VAL A CA 1
ATOM 4547 C C . VAL A 1 558 ? 22.323 -0.163 -14.196 1.00 96.19 558 VAL A C 1
ATOM 4549 O O . VAL A 1 558 ? 22.943 0.814 -14.617 1.00 96.19 558 VAL A O 1
ATOM 4552 N N . LYS A 1 559 ? 22.848 -0.971 -13.267 1.00 94.06 559 LYS A N 1
ATOM 4553 C CA . LYS A 1 559 ? 24.238 -0.808 -12.815 1.00 94.06 559 LYS A CA 1
ATOM 4554 C C . LYS A 1 559 ? 25.192 -1.383 -13.860 1.00 94.06 559 LYS A C 1
ATOM 4556 O O . LYS A 1 559 ? 25.026 -2.522 -14.284 1.00 94.06 559 LYS A O 1
ATOM 4561 N N . GLU A 1 560 ? 26.247 -0.646 -14.195 1.00 94.06 560 GLU A N 1
ATOM 4562 C CA . GLU A 1 560 ? 27.247 -1.069 -15.194 1.00 94.06 560 GLU A CA 1
ATOM 4563 C C . GLU A 1 560 ? 28.027 -2.339 -14.797 1.00 94.06 560 GLU A C 1
ATOM 4565 O O . GLU A 1 560 ? 28.656 -2.984 -15.634 1.00 94.06 560 GLU A O 1
ATOM 4570 N N . ASN A 1 561 ? 28.007 -2.706 -13.510 1.00 93.00 561 ASN A N 1
ATOM 4571 C CA . ASN A 1 561 ? 28.628 -3.926 -12.995 1.00 93.00 561 ASN A CA 1
ATOM 4572 C C . ASN A 1 561 ? 27.698 -5.153 -13.025 1.00 93.00 561 ASN A C 1
ATOM 4574 O O . ASN A 1 561 ? 28.097 -6.218 -12.553 1.00 93.00 561 ASN A O 1
ATOM 4578 N N . ARG A 1 562 ? 26.467 -5.024 -13.540 1.00 91.00 562 ARG A N 1
ATOM 4579 C CA . ARG A 1 562 ? 25.581 -6.174 -13.758 1.00 91.00 562 ARG A CA 1
ATOM 4580 C C . ARG A 1 562 ? 26.194 -7.120 -14.788 1.00 91.00 562 ARG A C 1
ATOM 4582 O O . ARG A 1 562 ? 26.892 -6.696 -15.710 1.00 91.00 562 ARG A O 1
ATOM 4589 N N . LYS A 1 563 ? 25.913 -8.414 -14.618 1.00 89.44 563 LYS A N 1
ATOM 4590 C CA . LYS A 1 563 ? 26.248 -9.425 -15.620 1.00 89.44 563 LYS A CA 1
ATOM 4591 C C . LYS A 1 563 ? 25.562 -9.069 -16.945 1.00 89.44 563 LYS A C 1
ATOM 4593 O O . LYS A 1 563 ? 24.457 -8.528 -16.930 1.00 89.44 563 LYS A O 1
ATOM 4598 N N . ASP A 1 564 ? 26.250 -9.342 -18.049 1.00 91.56 564 ASP A N 1
ATOM 4599 C CA . ASP A 1 564 ? 25.778 -9.126 -19.416 1.00 91.56 564 ASP A CA 1
ATOM 4600 C C . ASP A 1 564 ? 25.529 -7.646 -19.791 1.00 91.56 564 ASP A C 1
ATOM 4602 O O . ASP A 1 564 ? 24.933 -7.360 -20.827 1.00 91.56 564 ASP A O 1
ATOM 4606 N N . PHE A 1 565 ? 25.993 -6.686 -18.973 1.00 94.81 565 PHE A N 1
ATOM 4607 C CA . PHE A 1 565 ? 25.971 -5.258 -19.315 1.00 94.81 565 PHE A CA 1
ATOM 4608 C C . PHE A 1 565 ? 26.980 -4.944 -20.444 1.00 94.81 565 PHE A C 1
ATOM 4610 O O . PHE A 1 565 ? 28.124 -5.418 -20.359 1.00 94.81 565 PHE A O 1
ATOM 4617 N N . PRO A 1 566 ? 26.622 -4.105 -21.440 1.00 94.56 566 PRO A N 1
ATOM 4618 C CA . PRO A 1 566 ? 27.480 -3.790 -22.581 1.00 94.56 566 PRO A CA 1
ATOM 4619 C C . PRO A 1 566 ? 28.846 -3.248 -22.154 1.00 94.56 566 PRO A C 1
ATOM 4621 O O . PRO A 1 566 ? 28.974 -2.177 -21.555 1.00 94.56 566 PRO A O 1
ATOM 4624 N N . VAL A 1 567 ? 29.906 -4.000 -22.465 1.00 93.06 567 VAL A N 1
ATOM 4625 C CA . VAL A 1 567 ? 31.268 -3.708 -21.987 1.00 93.06 567 VAL A CA 1
ATOM 4626 C C . VAL A 1 567 ? 31.770 -2.362 -22.510 1.00 93.06 567 VAL A C 1
ATOM 4628 O O . VAL A 1 567 ? 32.424 -1.634 -21.763 1.00 93.06 567 VAL A O 1
ATOM 4631 N N . ASN A 1 568 ? 31.410 -1.995 -23.742 1.00 93.88 568 ASN A N 1
ATOM 4632 C CA . ASN A 1 568 ? 31.828 -0.737 -24.361 1.00 93.88 568 ASN A CA 1
ATOM 4633 C C . ASN A 1 568 ? 31.147 0.491 -23.734 1.00 93.88 568 ASN A C 1
ATOM 4635 O O . ASN A 1 568 ? 31.713 1.578 -23.791 1.00 93.88 568 ASN A O 1
ATOM 4639 N N . LEU A 1 569 ? 30.006 0.326 -23.050 1.00 94.25 569 LEU A N 1
ATOM 4640 C CA . LEU A 1 569 ? 29.354 1.398 -22.285 1.00 94.25 569 LEU A CA 1
ATOM 4641 C C . LEU A 1 569 ? 29.866 1.523 -20.844 1.00 94.25 569 LEU A C 1
ATOM 4643 O O . LEU A 1 569 ? 29.531 2.490 -20.156 1.00 94.25 569 LEU A O 1
ATOM 4647 N N . LYS A 1 570 ? 30.700 0.598 -20.351 1.00 93.75 570 LYS A N 1
ATOM 4648 C CA . LYS A 1 570 ? 31.271 0.708 -18.998 1.00 93.75 570 LYS A CA 1
ATOM 4649 C C . LYS A 1 570 ? 32.165 1.941 -18.895 1.00 93.75 570 LYS A C 1
ATOM 4651 O O . LYS A 1 570 ? 32.903 2.269 -19.826 1.00 93.75 570 LYS A O 1
ATOM 4656 N N . LYS A 1 571 ? 32.185 2.586 -17.726 1.00 91.56 571 LYS A N 1
ATOM 4657 C CA . LYS A 1 571 ? 33.013 3.775 -17.448 1.00 91.56 571 LYS A CA 1
ATOM 4658 C C . LYS A 1 571 ? 34.498 3.592 -17.796 1.00 91.56 571 LYS A C 1
ATOM 4660 O O . LYS A 1 571 ? 35.146 4.560 -18.185 1.00 91.56 571 LYS A O 1
ATOM 4665 N N . SER A 1 572 ? 35.031 2.374 -17.670 1.00 89.69 572 SER A N 1
ATOM 4666 C CA . SER A 1 572 ? 36.420 2.040 -18.022 1.00 89.69 572 SER A CA 1
ATOM 4667 C C . SER A 1 572 ? 36.707 2.074 -19.526 1.00 89.69 572 SER A C 1
ATOM 4669 O O . SER A 1 572 ? 37.857 2.267 -19.908 1.00 89.69 572 SER A O 1
ATOM 4671 N N . LYS A 1 573 ? 35.689 1.893 -20.375 1.00 90.00 573 LYS A N 1
ATOM 4672 C CA . LYS A 1 573 ? 35.807 1.876 -21.840 1.00 90.00 573 LYS A CA 1
ATOM 4673 C C . LYS A 1 573 ? 35.291 3.162 -22.483 1.00 90.00 573 LYS A C 1
ATOM 4675 O O . LYS A 1 573 ? 35.934 3.682 -23.387 1.00 90.00 573 LYS A O 1
ATOM 4680 N N . LYS A 1 574 ? 34.194 3.730 -21.974 1.00 88.75 574 LYS A N 1
ATOM 4681 C CA . LYS A 1 574 ? 33.605 4.982 -22.471 1.00 88.75 574 LYS A CA 1
ATOM 4682 C C . LYS A 1 574 ? 33.539 6.021 -21.363 1.00 88.75 574 LYS A C 1
ATOM 4684 O O . LYS A 1 574 ? 32.563 6.089 -20.616 1.00 88.75 574 LYS A O 1
ATOM 4689 N N . ARG A 1 575 ? 34.559 6.873 -21.262 1.00 89.50 575 ARG A N 1
ATOM 4690 C CA . ARG A 1 575 ? 34.496 8.066 -20.403 1.00 89.50 575 ARG A CA 1
ATOM 4691 C C . ARG A 1 575 ? 33.546 9.077 -21.045 1.00 89.50 575 ARG A C 1
ATOM 4693 O O . ARG A 1 575 ? 33.625 9.291 -22.246 1.00 89.50 575 ARG A O 1
ATOM 4700 N N . MET A 1 576 ? 32.655 9.660 -20.247 1.00 90.12 576 MET A N 1
ATOM 4701 C CA . MET A 1 576 ? 31.725 10.698 -20.701 1.00 90.12 576 MET A CA 1
ATOM 4702 C C . MET A 1 576 ? 31.831 11.915 -19.791 1.00 90.12 576 MET A C 1
ATOM 4704 O O . MET A 1 576 ? 31.980 11.760 -18.574 1.00 90.12 576 MET A O 1
ATOM 4708 N N . LYS A 1 577 ? 31.756 13.102 -20.381 1.00 88.88 577 LYS A N 1
ATOM 4709 C CA . LYS A 1 577 ? 31.646 14.398 -19.720 1.00 88.88 577 LYS A CA 1
ATOM 4710 C C . LYS A 1 577 ? 30.195 14.874 -19.760 1.00 88.88 577 LYS A C 1
ATOM 4712 O O . LYS A 1 577 ? 29.366 14.382 -20.520 1.00 88.88 577 LYS A O 1
ATOM 4717 N N . LYS A 1 578 ? 29.887 15.856 -18.912 1.00 83.44 578 LYS A N 1
ATOM 4718 C CA . LYS A 1 578 ? 28.600 16.555 -18.954 1.00 83.44 578 LYS A CA 1
ATOM 4719 C C . LYS A 1 578 ? 28.417 17.163 -20.347 1.00 83.44 578 LYS A C 1
ATOM 4721 O O . LYS A 1 578 ? 29.318 17.874 -20.776 1.00 83.44 578 LYS A O 1
ATOM 4726 N N . GLN A 1 579 ? 27.238 16.974 -20.948 1.00 80.81 579 GLN A N 1
ATOM 4727 C CA . GLN A 1 579 ? 26.870 17.408 -22.315 1.00 80.81 579 GLN A CA 1
ATOM 4728 C C . GLN A 1 579 ? 27.352 16.504 -23.454 1.00 80.81 579 GLN A C 1
ATOM 4730 O O . GLN A 1 579 ? 26.983 16.770 -24.592 1.00 80.81 579 GLN A O 1
ATOM 4735 N N . ASP A 1 580 ? 28.120 15.446 -23.179 1.00 89.44 580 ASP A N 1
ATOM 4736 C CA . ASP A 1 580 ? 28.388 14.458 -24.225 1.00 89.44 580 ASP A CA 1
ATOM 4737 C C . ASP A 1 580 ? 27.058 13.846 -24.704 1.00 89.44 580 ASP A C 1
ATOM 4739 O O . ASP A 1 580 ? 26.177 13.589 -23.865 1.00 89.44 580 ASP A O 1
ATOM 4743 N N . PRO A 1 581 ? 26.914 13.579 -26.016 1.00 89.94 581 PRO A N 1
ATOM 4744 C CA . PRO A 1 581 ? 25.722 12.936 -26.548 1.00 89.94 581 PRO A CA 1
ATOM 4745 C C . PRO A 1 581 ? 25.546 11.547 -25.916 1.00 89.94 581 PRO A C 1
ATOM 4747 O O . PRO A 1 581 ? 26.537 10.907 -25.525 1.00 89.94 581 PRO A O 1
ATOM 4750 N N . PRO A 1 582 ? 24.305 11.057 -25.770 1.00 94.19 582 PRO A N 1
ATOM 4751 C CA . PRO A 1 582 ? 24.076 9.736 -25.208 1.00 94.19 582 PRO A CA 1
ATOM 4752 C C . PRO A 1 582 ? 24.720 8.640 -26.068 1.00 94.19 582 PRO A C 1
ATOM 4754 O O . PRO A 1 582 ? 24.692 8.693 -27.292 1.00 94.19 582 PRO A O 1
ATOM 4757 N N . ALA A 1 583 ? 25.299 7.632 -25.419 1.00 94.94 583 ALA A N 1
ATOM 4758 C CA . ALA A 1 583 ? 25.913 6.497 -26.100 1.00 94.94 583 ALA A CA 1
ATOM 4759 C C . ALA A 1 583 ? 24.979 5.287 -26.036 1.00 94.94 583 ALA A C 1
ATOM 4761 O O . ALA A 1 583 ? 24.630 4.848 -24.935 1.00 94.94 583 ALA A O 1
ATOM 4762 N N . PHE A 1 584 ? 24.606 4.749 -27.197 1.00 95.38 584 PHE A N 1
ATOM 4763 C CA . PHE A 1 584 ? 23.662 3.642 -27.333 1.00 95.38 584 PHE A CA 1
ATOM 4764 C C . PHE A 1 584 ? 24.347 2.362 -27.815 1.00 95.38 584 PHE A C 1
ATOM 4766 O O . PHE A 1 584 ? 25.291 2.400 -28.604 1.00 95.38 584 PHE A O 1
ATOM 4773 N N . MET A 1 585 ? 23.850 1.226 -27.338 1.00 95.12 585 MET A N 1
ATOM 4774 C CA . MET A 1 585 ? 24.158 -0.104 -27.859 1.00 95.12 585 MET A CA 1
ATOM 4775 C C . MET A 1 585 ? 22.882 -0.947 -27.907 1.00 95.12 585 MET A C 1
ATOM 4777 O O . MET A 1 585 ? 22.031 -0.809 -27.024 1.00 95.12 585 MET A O 1
ATOM 4781 N N . SER A 1 586 ? 22.768 -1.836 -28.889 1.00 93.94 586 SER A N 1
ATOM 4782 C CA . SER A 1 586 ? 21.668 -2.804 -29.032 1.00 93.94 586 SER A CA 1
ATOM 4783 C C . SER A 1 586 ? 22.148 -4.234 -28.848 1.00 93.94 586 SER A C 1
ATOM 4785 O O . SER A 1 586 ? 23.304 -4.559 -29.103 1.00 93.94 586 SER A O 1
ATOM 4787 N N . SER A 1 587 ? 21.231 -5.095 -28.426 1.00 92.25 587 SER A N 1
ATOM 4788 C CA . SER A 1 587 ? 21.330 -6.543 -28.573 1.00 92.25 587 SER A CA 1
ATOM 4789 C C . SER A 1 587 ? 19.942 -7.067 -28.931 1.00 92.25 587 SER A C 1
ATOM 4791 O O . SER A 1 587 ? 19.048 -7.110 -28.077 1.00 92.25 587 SER A O 1
ATOM 4793 N N . GLY A 1 588 ? 19.720 -7.368 -30.213 1.00 88.50 588 GLY A N 1
ATOM 4794 C CA . GLY A 1 588 ? 18.373 -7.580 -30.751 1.00 88.50 588 GLY A CA 1
ATOM 4795 C C . GLY A 1 588 ? 17.450 -6.394 -30.431 1.00 88.50 588 GLY A C 1
ATOM 4796 O O . GLY A 1 588 ? 17.836 -5.241 -30.591 1.00 88.50 588 GLY A O 1
ATOM 4797 N N . ASN A 1 589 ? 16.262 -6.675 -29.886 1.00 87.12 589 ASN A N 1
ATOM 4798 C CA . ASN A 1 589 ? 15.257 -5.659 -29.522 1.00 87.12 589 ASN A CA 1
ATOM 4799 C C . ASN A 1 589 ? 15.531 -4.938 -28.185 1.00 87.12 589 ASN A C 1
ATOM 4801 O O . ASN A 1 589 ? 14.682 -4.201 -27.683 1.00 87.12 589 ASN A O 1
ATOM 4805 N N . MET A 1 590 ? 16.681 -5.181 -27.553 1.00 92.81 590 MET A N 1
ATOM 4806 C CA . MET A 1 590 ? 17.050 -4.545 -26.292 1.00 92.81 590 MET A CA 1
ATOM 4807 C C . MET A 1 590 ? 18.061 -3.428 -26.538 1.00 92.81 590 MET A C 1
ATOM 4809 O O . MET A 1 590 ? 19.115 -3.652 -27.128 1.00 92.81 590 MET A O 1
ATOM 4813 N N . VAL A 1 591 ? 17.774 -2.239 -26.015 1.00 95.19 591 VAL A N 1
ATOM 4814 C CA . VAL A 1 591 ? 18.613 -1.045 -26.138 1.00 95.19 591 VAL A CA 1
ATOM 4815 C C . VAL A 1 591 ? 19.162 -0.658 -24.777 1.00 95.19 591 VAL A C 1
ATOM 4817 O O . VAL A 1 591 ? 18.426 -0.531 -23.800 1.00 95.19 591 VAL A O 1
ATOM 4820 N N . CYS A 1 592 ? 20.469 -0.439 -24.700 1.00 96.81 592 CYS A N 1
ATOM 4821 C CA . CYS A 1 592 ? 21.129 0.128 -23.536 1.00 96.81 592 CYS A CA 1
ATOM 4822 C C . CYS A 1 592 ? 21.687 1.503 -23.891 1.00 96.81 592 CYS A C 1
ATOM 4824 O O . CYS A 1 592 ? 22.378 1.662 -24.894 1.00 96.81 592 CYS A O 1
ATOM 4826 N N . VAL A 1 593 ? 21.435 2.489 -23.034 1.00 96.38 593 VAL A N 1
ATOM 4827 C CA . VAL A 1 593 ? 21.964 3.846 -23.175 1.00 96.38 593 VAL A CA 1
ATOM 4828 C C . VAL A 1 593 ? 22.754 4.232 -21.940 1.00 96.38 593 VAL A C 1
ATOM 4830 O O . VAL A 1 593 ? 22.315 4.002 -20.813 1.00 96.38 593 VAL A O 1
ATOM 4833 N N . THR A 1 594 ? 23.898 4.876 -22.139 1.00 96.38 594 THR A N 1
ATOM 4834 C CA . THR A 1 594 ? 24.598 5.603 -21.082 1.00 96.38 594 THR A CA 1
ATOM 4835 C C . THR A 1 594 ? 24.605 7.087 -21.404 1.00 96.38 594 THR A C 1
ATOM 4837 O O . THR A 1 594 ? 24.988 7.506 -22.494 1.00 96.38 594 THR A O 1
ATOM 4840 N N . TRP A 1 595 ? 24.183 7.893 -20.435 1.00 94.44 595 TRP A N 1
ATOM 4841 C CA . TRP A 1 595 ? 24.030 9.335 -20.578 1.00 94.44 595 TRP A CA 1
ATOM 4842 C C . TRP A 1 595 ? 24.616 10.070 -19.375 1.00 94.44 595 TRP A C 1
ATOM 4844 O O . TRP A 1 595 ? 24.594 9.569 -18.246 1.00 94.44 595 TRP A O 1
ATOM 4854 N N . HIS A 1 596 ? 25.158 11.266 -19.608 1.00 91.38 596 HIS A N 1
ATOM 4855 C CA . HIS A 1 596 ? 25.789 12.076 -18.572 1.00 91.38 596 HIS A CA 1
ATOM 4856 C C . HIS A 1 596 ? 25.251 13.512 -18.572 1.00 91.38 596 HIS A C 1
ATOM 4858 O O . HIS A 1 596 ? 25.833 14.419 -19.165 1.00 91.38 596 HIS A O 1
ATOM 4864 N N . ASP A 1 597 ? 24.193 13.750 -17.795 1.00 82.06 597 ASP A N 1
ATOM 4865 C CA . ASP A 1 597 ? 23.824 15.111 -17.393 1.00 82.06 597 ASP A CA 1
ATOM 4866 C C . ASP A 1 597 ? 24.566 15.497 -16.103 1.00 82.06 597 ASP A C 1
ATOM 4868 O O . ASP A 1 597 ? 25.775 15.728 -16.121 1.00 82.06 597 ASP A O 1
ATOM 4872 N N . SER A 1 598 ? 23.885 15.535 -14.956 1.00 83.44 598 SER A N 1
ATOM 4873 C CA . SER A 1 598 ? 24.509 15.883 -13.675 1.00 83.44 598 SER A CA 1
ATOM 4874 C C . SER A 1 598 ? 25.358 14.740 -13.116 1.00 83.44 598 SER A C 1
ATOM 4876 O O . SER A 1 598 ? 26.379 14.972 -12.473 1.00 83.44 598 SER A O 1
ATOM 4878 N N . LYS A 1 599 ? 24.940 13.500 -13.383 1.00 88.69 599 LYS A N 1
ATOM 4879 C CA . LYS A 1 599 ? 25.657 12.263 -13.071 1.00 88.69 599 LYS A CA 1
ATOM 4880 C C . LYS A 1 599 ? 25.526 11.313 -14.256 1.00 88.69 599 LYS A C 1
ATOM 4882 O O . LYS A 1 599 ? 24.529 11.361 -14.975 1.00 88.69 599 LYS A O 1
ATOM 4887 N N . ARG A 1 600 ? 26.516 10.438 -14.423 1.00 92.75 600 ARG A N 1
ATOM 4888 C CA . ARG A 1 600 ? 26.444 9.316 -15.360 1.00 92.75 600 ARG A CA 1
ATOM 4889 C C . ARG A 1 600 ? 25.351 8.343 -14.920 1.00 92.75 600 ARG A C 1
ATOM 4891 O O . ARG A 1 600 ? 25.367 7.890 -13.776 1.00 92.75 600 ARG A O 1
ATOM 4898 N N . VAL A 1 601 ? 24.442 8.012 -15.827 1.00 94.25 601 VAL A N 1
ATOM 4899 C CA . VAL A 1 601 ? 23.388 7.017 -15.628 1.00 94.25 601 VAL A CA 1
ATOM 4900 C C . VAL A 1 601 ? 23.326 6.098 -16.840 1.00 94.25 601 VAL A C 1
ATOM 4902 O O . VAL A 1 601 ? 23.480 6.553 -17.972 1.00 94.25 601 VAL A O 1
ATOM 4905 N N . SER A 1 602 ? 23.094 4.814 -16.588 1.00 97.06 602 SER A N 1
ATOM 4906 C CA . SER A 1 602 ? 22.838 3.827 -17.632 1.00 97.06 602 SER A CA 1
ATOM 4907 C C . SER A 1 602 ? 21.413 3.310 -17.493 1.00 97.06 602 SER A C 1
ATOM 4909 O O . SER A 1 602 ? 20.966 3.018 -16.380 1.00 97.06 602 SER A O 1
ATOM 4911 N N . LEU A 1 603 ? 20.700 3.219 -18.610 1.00 97.69 603 LEU A N 1
ATOM 4912 C CA . LEU A 1 603 ? 19.347 2.684 -18.690 1.00 97.69 603 LEU A CA 1
ATOM 4913 C C . LEU A 1 603 ? 19.289 1.572 -19.729 1.00 97.69 603 LEU A C 1
ATOM 4915 O O . LEU A 1 603 ? 20.048 1.580 -20.694 1.00 97.69 603 LEU A O 1
ATOM 4919 N N . ILE A 1 604 ? 18.364 0.643 -19.527 1.00 97.00 604 ILE A N 1
ATOM 4920 C CA . ILE A 1 604 ? 18.029 -0.394 -20.494 1.00 97.00 604 ILE A CA 1
ATOM 4921 C C . ILE A 1 604 ? 16.542 -0.301 -20.830 1.00 97.00 604 ILE A C 1
ATOM 4923 O O . ILE A 1 604 ? 15.725 -0.031 -19.944 1.00 97.00 604 ILE A O 1
ATOM 4927 N N . SER A 1 605 ? 16.212 -0.500 -22.099 1.00 96.38 605 SER A N 1
ATOM 4928 C CA . SER A 1 605 ? 14.853 -0.545 -22.620 1.00 96.38 605 SER A CA 1
ATOM 4929 C C . SER A 1 605 ? 14.688 -1.741 -23.552 1.00 96.38 605 SER A C 1
ATOM 4931 O O . SER A 1 605 ? 15.627 -2.151 -24.226 1.00 96.38 605 SER A O 1
ATOM 4933 N N . THR A 1 606 ? 13.490 -2.306 -23.576 1.00 94.75 606 THR A N 1
ATOM 4934 C CA . THR A 1 606 ? 13.032 -3.298 -24.577 1.00 94.75 606 THR A CA 1
ATOM 4935 C C . THR A 1 606 ? 11.866 -2.751 -25.403 1.00 94.75 606 THR A C 1
ATOM 4937 O O . THR A 1 606 ? 11.170 -3.492 -26.085 1.00 94.75 606 THR A O 1
ATOM 4940 N N . VAL A 1 607 ? 11.611 -1.447 -25.270 1.00 90.69 607 VAL A N 1
ATOM 4941 C CA . VAL A 1 607 ? 10.454 -0.743 -25.837 1.00 90.69 607 VAL A CA 1
ATOM 4942 C C . VAL A 1 607 ? 10.890 0.446 -26.688 1.00 90.69 607 VAL A C 1
ATOM 4944 O O . VAL A 1 607 ? 10.193 0.833 -27.617 1.00 90.69 607 VAL A O 1
ATOM 4947 N N . ASP A 1 608 ? 12.011 1.064 -26.332 1.00 90.06 608 ASP A N 1
ATOM 4948 C CA . ASP A 1 608 ? 12.500 2.291 -26.943 1.00 90.06 608 ASP A CA 1
ATOM 4949 C C . ASP A 1 608 ? 13.742 2.033 -27.790 1.00 90.06 608 ASP A C 1
ATOM 4951 O O . ASP A 1 608 ? 14.523 1.124 -27.510 1.00 90.06 608 ASP A O 1
ATOM 4955 N N . THR A 1 609 ? 13.956 2.916 -28.758 1.00 89.62 609 THR A N 1
ATOM 4956 C CA . THR A 1 609 ? 15.120 2.946 -29.646 1.00 89.62 609 THR A CA 1
ATOM 4957 C C . THR A 1 609 ? 16.174 3.952 -29.153 1.00 89.62 609 THR A C 1
ATOM 4959 O O . THR A 1 609 ? 16.139 4.424 -28.011 1.00 89.62 609 THR A O 1
ATOM 4962 N N . ASN A 1 610 ? 17.118 4.320 -30.021 1.00 90.12 610 ASN A N 1
ATOM 4963 C CA . ASN A 1 610 ? 18.126 5.354 -29.784 1.00 90.12 610 ASN A CA 1
ATOM 4964 C C . ASN A 1 610 ? 17.595 6.804 -29.869 1.00 90.12 610 ASN A C 1
ATOM 4966 O O . ASN A 1 610 ? 18.390 7.742 -29.866 1.00 90.12 610 ASN A O 1
ATOM 4970 N N . ASN A 1 611 ? 16.273 7.011 -29.904 1.00 90.06 611 ASN A N 1
ATOM 4971 C CA . ASN A 1 611 ? 15.675 8.343 -30.002 1.00 90.06 611 ASN A CA 1
ATOM 4972 C C . ASN A 1 611 ? 16.070 9.265 -28.833 1.00 90.06 611 ASN A C 1
ATOM 4974 O O . ASN A 1 611 ? 16.049 8.887 -27.650 1.00 90.06 611 ASN A O 1
ATOM 4978 N N . THR A 1 612 ? 16.344 10.525 -29.165 1.00 91.38 612 THR A N 1
ATOM 4979 C CA . THR A 1 612 ? 16.646 11.604 -28.220 1.00 91.38 612 THR A CA 1
ATOM 4980 C C . THR A 1 612 ? 15.638 12.748 -28.347 1.00 91.38 612 THR A C 1
ATOM 4982 O O . THR A 1 612 ? 14.883 12.848 -29.312 1.00 91.38 612 THR A O 1
ATOM 4985 N N . CYS A 1 613 ? 15.552 13.580 -27.313 1.00 90.06 613 CYS A N 1
ATOM 4986 C CA . CYS A 1 613 ? 14.741 14.786 -27.286 1.00 90.06 613 CYS A CA 1
ATOM 4987 C C . CYS A 1 613 ? 15.506 15.939 -26.633 1.00 90.06 613 CYS A C 1
ATOM 4989 O O . CYS A 1 613 ? 16.330 15.743 -25.734 1.00 90.06 613 CYS A O 1
ATOM 4991 N N . ASP A 1 614 ? 15.196 17.159 -27.057 1.00 88.94 614 ASP A N 1
ATOM 4992 C CA . ASP A 1 614 ? 15.809 18.360 -26.507 1.00 88.94 614 ASP A CA 1
ATOM 4993 C C . ASP A 1 614 ? 15.140 18.785 -25.198 1.00 88.94 614 ASP A C 1
ATOM 4995 O O . ASP A 1 614 ? 13.937 19.052 -25.135 1.00 88.94 614 ASP A O 1
ATOM 4999 N N . LYS A 1 615 ? 15.934 18.907 -24.128 1.00 84.50 615 LYS A N 1
ATOM 5000 C CA . LYS A 1 615 ? 15.457 19.362 -22.817 1.00 84.50 615 LYS A CA 1
ATOM 5001 C C . LYS A 1 615 ? 16.122 20.662 -22.387 1.00 84.50 615 LYS A C 1
ATOM 5003 O O . LYS A 1 615 ? 17.343 20.751 -22.286 1.00 84.50 615 LYS A O 1
ATOM 5008 N N . ARG A 1 616 ? 15.310 21.661 -22.024 1.00 85.94 616 ARG A N 1
ATOM 5009 C CA . ARG A 1 616 ? 15.794 22.913 -21.416 1.00 85.94 616 ARG A CA 1
ATOM 5010 C C . ARG A 1 616 ? 16.115 22.692 -19.937 1.00 85.94 616 ARG A C 1
ATOM 5012 O O . ARG A 1 616 ? 15.237 22.369 -19.139 1.00 85.94 616 ARG A O 1
ATOM 5019 N N . VAL A 1 617 ? 17.370 22.900 -19.554 1.00 82.75 617 VAL A N 1
ATOM 5020 C CA . VAL A 1 617 ? 17.867 22.753 -18.179 1.00 82.75 617 VAL A CA 1
ATOM 5021 C C . VAL A 1 617 ? 18.378 24.100 -17.685 1.00 82.75 617 VAL A C 1
ATOM 5023 O O . VAL A 1 617 ? 19.080 24.798 -18.411 1.00 82.75 617 VAL A O 1
ATOM 5026 N N . ARG A 1 618 ? 18.050 24.476 -16.442 1.00 82.31 618 ARG A N 1
ATOM 5027 C CA . ARG A 1 618 ? 18.567 25.716 -15.839 1.00 82.31 618 ARG A CA 1
ATOM 5028 C C . ARG A 1 618 ? 20.090 25.688 -15.785 1.00 82.31 618 ARG A C 1
ATOM 5030 O O . ARG A 1 618 ? 20.677 24.721 -15.297 1.00 82.31 618 ARG A O 1
ATOM 5037 N N . ALA A 1 619 ? 20.715 26.762 -16.243 1.00 80.75 619 ALA A N 1
ATOM 5038 C CA . ALA A 1 619 ? 22.160 26.895 -16.278 1.00 80.75 619 ALA A CA 1
ATOM 5039 C C . ALA A 1 619 ? 22.571 28.307 -15.869 1.00 80.75 619 ALA A C 1
ATOM 5041 O O . ALA A 1 619 ? 22.019 29.306 -16.327 1.00 80.75 619 ALA A O 1
ATOM 5042 N N . LYS A 1 620 ? 23.541 28.374 -14.956 1.00 77.88 620 LYS A N 1
ATOM 5043 C CA . LYS A 1 620 ? 24.096 29.635 -14.472 1.00 77.88 620 LYS A CA 1
ATOM 5044 C C . LYS A 1 620 ? 25.088 30.153 -15.517 1.00 77.88 620 LYS A C 1
ATOM 5046 O O . LYS A 1 620 ? 26.021 29.428 -15.841 1.00 77.88 620 LYS A O 1
ATOM 5051 N N . GLY A 1 621 ? 24.884 31.376 -16.007 1.00 78.94 621 GLY A N 1
ATOM 5052 C CA . GLY A 1 621 ? 25.743 32.009 -17.019 1.00 78.94 621 GLY A CA 1
ATOM 5053 C C . GLY A 1 621 ? 25.191 31.986 -18.448 1.00 78.94 621 GLY A C 1
ATOM 5054 O O . GLY A 1 621 ? 25.773 32.631 -19.310 1.00 78.94 621 GLY A O 1
ATOM 5055 N N . GLU A 1 622 ? 24.064 31.311 -18.697 1.00 83.38 622 GLU A N 1
ATOM 5056 C CA . GLU A 1 622 ? 23.387 31.362 -19.999 1.00 83.38 622 GLU A CA 1
ATOM 5057 C C . GLU A 1 622 ? 22.536 32.635 -20.135 1.00 83.38 622 GLU A C 1
ATOM 5059 O O . GLU A 1 622 ? 21.845 32.981 -19.170 1.00 83.38 622 GLU A O 1
ATOM 5064 N N . PRO A 1 623 ? 22.476 33.285 -21.317 1.00 81.81 623 PRO A N 1
ATOM 5065 C CA . PRO A 1 623 ? 21.696 34.511 -21.526 1.00 81.81 623 PRO A CA 1
ATOM 5066 C C . PRO A 1 623 ? 20.214 34.366 -21.161 1.00 81.81 623 PRO A C 1
ATOM 5068 O O . PRO A 1 623 ? 19.600 35.282 -20.624 1.00 81.81 623 PRO A O 1
ATOM 5071 N N . THR A 1 624 ? 19.638 33.188 -21.413 1.00 82.94 624 THR A N 1
ATOM 5072 C CA . THR A 1 624 ? 18.235 32.890 -21.083 1.00 82.94 624 THR A CA 1
ATOM 5073 C C . THR A 1 624 ? 18.058 32.282 -19.687 1.00 82.94 624 THR A C 1
ATOM 5075 O O . THR A 1 624 ? 16.931 32.044 -19.260 1.00 82.94 624 THR A O 1
ATOM 5078 N N . GLY A 1 625 ? 19.151 31.983 -18.974 1.00 86.56 625 GLY A N 1
ATOM 5079 C CA . GLY A 1 625 ? 19.157 31.187 -17.740 1.00 86.56 625 GLY A CA 1
ATOM 5080 C C . GLY A 1 625 ? 18.931 29.682 -17.954 1.00 86.56 625 GLY A C 1
ATOM 5081 O O . GLY A 1 625 ? 18.859 28.921 -16.982 1.00 86.56 625 GLY A O 1
ATOM 5082 N N . TYR A 1 626 ? 18.824 29.236 -19.209 1.00 85.31 626 TYR A N 1
ATOM 5083 C CA . TYR A 1 626 ? 18.612 27.844 -19.603 1.00 85.31 626 TYR A CA 1
ATOM 5084 C C . TYR A 1 626 ? 19.566 27.446 -20.732 1.00 85.31 626 TYR A C 1
ATOM 5086 O O . TYR A 1 626 ? 19.884 28.256 -21.596 1.00 85.31 626 TYR A O 1
ATOM 5094 N N . ARG A 1 627 ? 19.946 26.168 -20.753 1.00 83.94 627 ARG A N 1
ATOM 5095 C CA . ARG A 1 627 ? 20.662 25.510 -21.855 1.00 83.94 627 ARG A CA 1
ATOM 5096 C C . ARG A 1 627 ? 19.858 24.328 -22.385 1.00 83.94 627 ARG A C 1
ATOM 5098 O O . ARG A 1 627 ? 19.087 23.732 -21.628 1.00 83.94 627 ARG A O 1
ATOM 5105 N N . LEU A 1 628 ? 20.060 23.975 -23.649 1.00 85.88 628 LEU A N 1
ATOM 5106 C CA . LEU A 1 628 ? 19.522 22.750 -24.239 1.00 85.88 628 LEU A CA 1
ATOM 5107 C C . LEU A 1 628 ? 20.464 21.578 -23.948 1.00 85.88 628 LEU A C 1
ATOM 5109 O O . LEU A 1 628 ? 21.684 21.736 -23.938 1.00 85.88 628 LEU A O 1
ATOM 5113 N N . VAL A 1 629 ? 19.889 20.423 -23.637 1.00 87.00 629 VAL A N 1
ATOM 5114 C CA . VAL A 1 629 ? 20.611 19.169 -23.423 1.00 87.00 629 VAL A CA 1
ATOM 5115 C C . VAL A 1 629 ? 19.883 18.084 -24.195 1.00 87.00 629 VAL A C 1
ATOM 5117 O O . VAL A 1 629 ? 18.687 17.883 -23.974 1.00 87.00 629 VAL A O 1
ATOM 5120 N N . GLU A 1 630 ? 20.621 17.368 -25.037 1.00 90.62 630 GLU A N 1
ATOM 5121 C CA . GLU A 1 630 ? 20.131 16.164 -25.692 1.00 90.62 630 GLU A CA 1
ATOM 5122 C C . GLU A 1 630 ? 19.901 15.076 -24.635 1.00 90.62 630 GLU A C 1
ATOM 5124 O O . GLU A 1 630 ? 20.821 14.650 -23.921 1.00 90.62 630 GLU A O 1
ATOM 5129 N N . LYS A 1 631 ? 18.645 14.658 -24.487 1.00 92.38 631 LYS A N 1
ATOM 5130 C CA . LYS A 1 631 ? 18.214 13.678 -23.497 1.00 92.38 631 LYS A CA 1
ATOM 5131 C C . LYS A 1 631 ? 17.665 12.431 -24.201 1.00 92.38 631 LYS A C 1
ATOM 5133 O O . LYS A 1 631 ? 16.799 12.563 -25.054 1.00 92.38 631 LYS A O 1
ATOM 5138 N N . PRO A 1 632 ? 18.059 11.208 -23.801 1.00 94.31 632 PRO A N 1
ATOM 5139 C CA . PRO A 1 632 ? 17.429 9.991 -24.314 1.00 94.31 632 PRO A CA 1
ATOM 5140 C C . PRO A 1 632 ? 15.934 9.946 -23.993 1.00 94.31 632 PRO A C 1
ATOM 5142 O O . PRO A 1 632 ? 15.551 10.155 -22.834 1.00 94.31 632 PRO A O 1
ATOM 5145 N N . VAL A 1 633 ? 15.100 9.565 -24.964 1.00 93.56 633 VAL A N 1
ATOM 5146 C CA . VAL A 1 633 ? 13.659 9.341 -24.745 1.00 93.56 633 VAL A CA 1
ATOM 5147 C C . VAL A 1 633 ? 13.434 8.283 -23.662 1.00 93.56 633 VAL A C 1
ATOM 5149 O O . VAL A 1 633 ? 12.573 8.471 -22.802 1.00 93.56 633 VAL A O 1
ATOM 5152 N N . ILE A 1 634 ? 14.291 7.254 -23.605 1.00 95.50 634 ILE A N 1
ATOM 5153 C CA . ILE A 1 634 ? 14.326 6.237 -22.535 1.00 95.50 634 ILE A CA 1
ATOM 5154 C C . ILE A 1 634 ? 14.354 6.891 -21.145 1.00 95.50 634 ILE A C 1
ATOM 5156 O O . ILE A 1 634 ? 13.590 6.535 -20.248 1.00 95.50 634 ILE A O 1
ATOM 5160 N N . ALA A 1 635 ? 15.218 7.894 -20.963 1.00 95.00 635 ALA A N 1
ATOM 5161 C CA . ALA A 1 635 ? 15.370 8.600 -19.696 1.00 95.00 635 ALA A CA 1
ATOM 5162 C C . ALA A 1 635 ? 14.204 9.565 -19.408 1.00 95.00 635 ALA A C 1
ATOM 5164 O O . ALA A 1 635 ? 13.964 9.920 -18.253 1.00 95.00 635 ALA A O 1
ATOM 5165 N N . GLU A 1 636 ? 13.499 10.063 -20.426 1.00 93.06 636 GLU A N 1
ATOM 5166 C CA . GLU A 1 636 ? 12.290 10.878 -20.238 1.00 93.06 636 GLU A CA 1
ATOM 5167 C C . GLU A 1 636 ? 11.103 10.000 -19.836 1.00 93.06 636 GLU A C 1
ATOM 5169 O O . GLU A 1 636 ? 10.490 10.266 -18.803 1.00 93.06 636 GLU A O 1
ATOM 5174 N N . ARG A 1 637 ? 10.864 8.885 -20.540 1.00 93.81 637 ARG A N 1
ATOM 5175 C CA . ARG A 1 637 ? 9.832 7.902 -20.174 1.00 93.81 637 ARG A CA 1
ATOM 5176 C C . ARG A 1 637 ? 10.065 7.321 -18.782 1.00 93.81 637 ARG A C 1
ATOM 5178 O O . ARG A 1 637 ? 9.123 7.259 -17.997 1.00 93.81 637 ARG A O 1
ATOM 5185 N N . TYR A 1 638 ? 11.305 6.961 -18.440 1.00 96.06 638 TYR A N 1
ATOM 5186 C CA . TYR A 1 638 ? 11.640 6.485 -17.095 1.00 96.06 638 TYR A CA 1
ATOM 5187 C C . TYR A 1 638 ? 11.239 7.495 -16.011 1.00 96.06 638 TYR A C 1
ATOM 5189 O O . TYR A 1 638 ? 10.551 7.140 -15.055 1.00 96.06 638 TYR A O 1
ATOM 5197 N N . ASN A 1 639 ? 11.609 8.768 -16.181 1.00 93.38 639 ASN A N 1
ATOM 5198 C CA . ASN A 1 639 ? 11.290 9.812 -15.206 1.00 93.38 639 ASN A CA 1
ATOM 5199 C C . ASN A 1 639 ? 9.780 10.052 -15.054 1.00 93.38 639 ASN A C 1
ATOM 5201 O O . ASN A 1 639 ? 9.346 10.417 -13.964 1.00 93.38 639 ASN A O 1
ATOM 5205 N N . ASN A 1 640 ? 8.999 9.851 -16.117 1.00 93.00 640 ASN A N 1
ATOM 5206 C CA . ASN A 1 640 ? 7.555 10.081 -16.101 1.00 93.00 640 ASN A CA 1
ATOM 5207 C C . ASN A 1 640 ? 6.779 8.977 -15.369 1.00 93.00 640 ASN A C 1
ATOM 5209 O O . ASN A 1 640 ? 5.766 9.277 -14.745 1.00 93.00 640 ASN A O 1
ATOM 5213 N N . TYR A 1 641 ? 7.242 7.722 -15.419 1.00 95.12 641 TYR A N 1
ATOM 5214 C CA . TYR A 1 641 ? 6.453 6.578 -14.940 1.00 95.12 641 TYR A CA 1
ATOM 5215 C C . TYR A 1 641 ? 7.074 5.790 -13.779 1.00 95.12 641 TYR A C 1
ATOM 5217 O O . TYR A 1 641 ? 6.363 5.042 -13.108 1.00 95.12 641 TYR A O 1
ATOM 5225 N N . MET A 1 642 ? 8.360 5.962 -13.459 1.00 94.06 642 MET A N 1
ATOM 5226 C CA . MET A 1 642 ? 8.963 5.269 -12.310 1.00 94.06 642 MET A CA 1
ATOM 5227 C C . MET A 1 642 ? 8.311 5.675 -10.969 1.00 94.06 642 MET A C 1
ATOM 5229 O O . MET A 1 642 ? 8.199 4.856 -10.056 1.00 94.06 642 MET A O 1
ATOM 5233 N N . GLY A 1 643 ? 7.803 6.910 -10.868 1.00 91.88 643 GLY A N 1
ATOM 5234 C CA . GLY A 1 643 ? 7.289 7.512 -9.629 1.00 91.88 643 GLY A CA 1
ATOM 5235 C C . GLY A 1 643 ? 5.977 6.948 -9.062 1.00 91.88 643 GLY A C 1
ATOM 5236 O O . GLY A 1 643 ? 5.552 7.405 -8.003 1.00 91.88 643 GLY A O 1
ATOM 5237 N N . GLY A 1 644 ? 5.332 5.963 -9.702 1.00 90.62 644 GLY A N 1
ATOM 5238 C CA . GLY A 1 644 ? 4.033 5.424 -9.256 1.00 90.62 644 GLY A CA 1
ATOM 5239 C C . GLY A 1 644 ? 4.007 4.974 -7.786 1.00 90.62 644 GLY A C 1
ATOM 5240 O O . GLY A 1 644 ? 3.120 5.356 -7.019 1.00 90.62 644 GLY A O 1
ATOM 5241 N N . VAL A 1 645 ? 5.026 4.221 -7.353 1.00 92.81 645 VAL A N 1
ATOM 5242 C CA . VAL A 1 645 ? 5.167 3.773 -5.954 1.00 92.81 645 VAL A CA 1
ATOM 5243 C C . VAL A 1 645 ? 5.487 4.935 -5.004 1.00 92.81 645 VAL A C 1
ATOM 5245 O O . VAL A 1 645 ? 4.988 4.966 -3.878 1.00 92.81 645 VAL A O 1
ATOM 5248 N N . ASP A 1 646 ? 6.273 5.921 -5.441 1.00 92.12 646 ASP A N 1
ATOM 5249 C CA . ASP A 1 646 ? 6.599 7.100 -4.630 1.00 92.12 646 ASP A CA 1
ATOM 5250 C C . ASP A 1 646 ? 5.365 7.966 -4.351 1.00 92.12 646 ASP A C 1
ATOM 5252 O O . ASP A 1 646 ? 5.185 8.444 -3.227 1.00 92.12 646 ASP A O 1
ATOM 5256 N N . HIS A 1 647 ? 4.468 8.114 -5.326 1.00 91.25 647 HIS A N 1
ATOM 5257 C CA . HIS A 1 647 ? 3.197 8.815 -5.141 1.00 91.25 647 HIS A CA 1
ATOM 5258 C C . HIS A 1 647 ? 2.266 8.082 -4.168 1.00 91.25 647 HIS A C 1
ATOM 5260 O O . HIS A 1 647 ? 1.695 8.714 -3.272 1.00 91.25 647 HIS A O 1
ATOM 5266 N N . PHE A 1 648 ? 2.160 6.753 -4.272 1.00 92.88 648 PHE A N 1
ATOM 5267 C CA . PHE A 1 648 ? 1.454 5.940 -3.277 1.00 92.88 648 PHE A CA 1
ATOM 5268 C C . PHE A 1 648 ? 2.048 6.133 -1.868 1.00 92.88 648 PHE A C 1
ATOM 5270 O O . PHE A 1 648 ? 1.322 6.365 -0.894 1.00 92.88 648 PHE A O 1
ATOM 5277 N N . ASN A 1 649 ? 3.379 6.092 -1.746 1.00 91.12 649 ASN A N 1
ATOM 5278 C CA . ASN A 1 649 ? 4.081 6.310 -0.481 1.00 91.12 649 ASN A CA 1
ATOM 5279 C C . ASN A 1 649 ? 3.796 7.708 0.087 1.00 91.12 649 ASN A C 1
ATOM 5281 O O . ASN A 1 649 ? 3.534 7.855 1.279 1.00 91.12 649 ASN A O 1
ATOM 5285 N N . GLN A 1 650 ? 3.790 8.740 -0.755 1.00 91.00 650 GLN A N 1
ATOM 5286 C CA . GLN A 1 650 ? 3.483 10.105 -0.340 1.00 91.00 650 GLN A CA 1
ATOM 5287 C C . GLN A 1 650 ? 2.056 10.225 0.217 1.00 91.00 650 GLN A C 1
ATOM 5289 O O . GLN A 1 650 ? 1.860 10.805 1.291 1.00 91.00 650 GLN A O 1
ATOM 5294 N N . LEU A 1 651 ? 1.062 9.651 -0.470 1.00 90.06 651 LEU A N 1
ATOM 5295 C CA . LEU A 1 651 ? -0.336 9.677 -0.029 1.00 90.06 651 LEU A CA 1
ATOM 5296 C C . LEU A 1 651 ? -0.550 8.882 1.265 1.00 90.06 651 LEU A C 1
ATOM 5298 O O . LEU A 1 651 ? -1.182 9.388 2.194 1.00 90.06 651 LEU A O 1
ATOM 5302 N N . SER A 1 652 ? 0.015 7.677 1.360 1.00 90.62 652 SER A N 1
ATOM 5303 C CA . SER A 1 652 ? -0.097 6.826 2.555 1.00 90.62 652 SER A CA 1
ATOM 5304 C C . SER A 1 652 ? 0.623 7.415 3.773 1.00 90.62 652 SER A C 1
ATOM 5306 O O . SER A 1 652 ? 0.170 7.253 4.904 1.00 90.62 652 SER A O 1
ATOM 5308 N N . MET A 1 653 ? 1.724 8.149 3.578 1.00 87.88 653 MET A N 1
ATOM 5309 C CA . MET A 1 653 ? 2.464 8.769 4.681 1.00 87.88 653 MET A CA 1
ATOM 5310 C C . MET A 1 653 ? 1.842 10.070 5.203 1.00 87.88 653 MET A C 1
ATOM 5312 O O . MET A 1 653 ? 2.105 10.426 6.354 1.00 87.88 653 MET A O 1
ATOM 5316 N N . SER A 1 654 ? 1.031 10.765 4.400 1.00 87.88 654 SER A N 1
ATOM 5317 C CA . SER A 1 654 ? 0.519 12.107 4.724 1.00 87.88 654 SER A CA 1
ATOM 5318 C C . SER A 1 654 ? -0.417 12.133 5.937 1.00 87.88 654 SER A C 1
ATOM 5320 O O . SER A 1 654 ? -0.352 13.065 6.734 1.00 87.88 654 SER A O 1
ATOM 5322 N N . TYR A 1 655 ? -1.253 11.104 6.104 1.00 89.06 655 TYR A N 1
ATOM 5323 C CA . TYR A 1 655 ? -2.264 11.025 7.174 1.00 89.06 655 TYR A CA 1
ATOM 5324 C C . TYR A 1 655 ? -2.169 9.724 7.970 1.00 89.06 655 TYR A C 1
ATOM 5326 O O . TYR A 1 655 ? -3.169 9.224 8.481 1.00 89.06 655 TYR A O 1
ATOM 5334 N N . ARG A 1 656 ? -0.965 9.150 8.045 1.00 91.12 656 ARG A N 1
ATOM 5335 C CA . ARG A 1 656 ? -0.736 7.875 8.724 1.00 91.12 656 ARG A CA 1
ATOM 5336 C C . ARG A 1 656 ? -1.008 7.973 10.222 1.00 91.12 656 ARG A C 1
ATOM 5338 O O . ARG A 1 656 ? -0.778 9.010 10.844 1.00 91.12 656 ARG A O 1
ATOM 5345 N N . TYR A 1 657 ? -1.350 6.841 10.832 1.00 94.75 657 TYR A N 1
ATOM 5346 C CA . TYR A 1 657 ? -1.423 6.714 12.289 1.00 94.75 657 TYR A CA 1
ATOM 5347 C C . TYR A 1 657 ? -0.131 7.236 12.971 1.00 94.75 657 TYR A C 1
ATOM 5349 O O . TYR A 1 657 ? 0.950 6.679 12.733 1.00 94.75 657 TYR A O 1
ATOM 5357 N N . PRO A 1 658 ? -0.209 8.277 13.826 1.00 94.31 658 PRO A N 1
ATOM 5358 C CA . PRO A 1 658 ? 0.974 9.024 14.267 1.00 94.31 658 PRO A CA 1
ATOM 5359 C C . PRO A 1 658 ? 1.678 8.392 15.472 1.00 94.31 658 PRO A C 1
ATOM 5361 O O . PRO A 1 658 ? 2.852 8.664 15.734 1.00 94.31 658 PRO A O 1
ATOM 5364 N N . TYR A 1 659 ? 0.977 7.553 16.237 1.00 93.38 659 TYR A N 1
ATOM 5365 C CA . TYR A 1 659 ? 1.492 7.040 17.502 1.00 93.38 659 TYR A CA 1
ATOM 5366 C C . TYR A 1 659 ? 2.376 5.811 17.320 1.00 93.38 659 TYR A C 1
ATOM 5368 O O . TYR A 1 659 ? 2.263 5.030 16.374 1.00 93.38 659 TYR A O 1
ATOM 5376 N N . ARG A 1 660 ? 3.269 5.608 18.291 1.00 90.38 660 ARG A N 1
ATOM 5377 C CA . ARG A 1 660 ? 4.197 4.479 18.303 1.00 90.38 660 ARG A CA 1
ATOM 5378 C C . ARG A 1 660 ? 3.442 3.147 18.329 1.00 90.38 660 ARG A C 1
ATOM 5380 O O . ARG A 1 660 ? 2.712 2.855 19.270 1.00 90.38 660 ARG A O 1
ATOM 5387 N N . ASN A 1 661 ? 3.711 2.296 17.343 1.00 90.56 661 ASN A N 1
ATOM 5388 C CA . ASN A 1 661 ? 3.299 0.896 17.373 1.00 90.56 661 ASN A CA 1
ATOM 5389 C C . ASN A 1 661 ? 4.312 0.080 18.190 1.00 90.56 661 ASN A C 1
ATOM 5391 O O . ASN A 1 661 ? 5.504 0.066 17.875 1.00 90.56 661 ASN A O 1
ATOM 5395 N N . TYR A 1 662 ? 3.847 -0.592 19.245 1.00 89.44 662 TYR A N 1
ATOM 5396 C CA . TYR A 1 662 ? 4.684 -1.485 20.058 1.00 89.44 662 TYR A CA 1
ATOM 5397 C C . TYR A 1 662 ? 4.769 -2.890 19.457 1.00 89.44 662 TYR A C 1
ATOM 5399 O O . TYR A 1 662 ? 5.839 -3.496 19.446 1.00 89.44 662 TYR A O 1
ATOM 5407 N N . LYS A 1 663 ? 3.651 -3.382 18.912 1.00 92.75 663 LYS A N 1
ATOM 5408 C CA . LYS A 1 663 ? 3.558 -4.674 18.231 1.00 92.75 663 LYS A CA 1
ATOM 5409 C C . LYS A 1 663 ? 3.836 -4.473 16.735 1.00 92.75 663 LYS A C 1
ATOM 5411 O O . LYS A 1 663 ? 3.222 -3.606 16.117 1.00 92.75 663 LYS A O 1
ATOM 5416 N N . TRP A 1 664 ? 4.760 -5.240 16.150 1.00 94.75 664 TRP A N 1
ATOM 5417 C CA . TRP A 1 664 ? 5.181 -5.054 14.748 1.00 94.75 664 TRP A CA 1
ATOM 5418 C C . TRP A 1 664 ? 4.022 -5.232 13.759 1.00 94.75 664 TRP A C 1
ATOM 5420 O O . TRP A 1 664 ? 3.883 -4.454 12.820 1.00 94.75 664 TRP A O 1
ATOM 5430 N N . TYR A 1 665 ? 3.144 -6.196 14.029 1.00 95.19 665 TYR A N 1
ATOM 5431 C CA . TYR A 1 665 ? 2.003 -6.515 13.178 1.00 95.19 665 TYR A CA 1
ATOM 5432 C C . TYR A 1 665 ? 0.939 -5.407 13.189 1.00 95.19 665 TYR A C 1
ATOM 5434 O O . TYR A 1 665 ? 0.222 -5.247 12.212 1.00 95.19 665 TYR A O 1
ATOM 5442 N N . MET A 1 666 ? 0.907 -4.551 14.222 1.00 96.00 666 MET A N 1
ATOM 5443 C CA . MET A 1 666 ? 0.079 -3.338 14.214 1.00 96.00 666 MET A CA 1
ATOM 5444 C C . MET A 1 666 ? 0.612 -2.276 13.251 1.00 96.00 666 MET A C 1
ATOM 5446 O O . MET A 1 666 ? -0.170 -1.529 12.674 1.00 96.00 666 MET A O 1
ATOM 5450 N N . ALA A 1 667 ? 1.932 -2.190 13.058 1.00 95.81 667 ALA A N 1
ATOM 5451 C CA . ALA A 1 667 ? 2.497 -1.292 12.052 1.00 95.81 667 ALA A CA 1
ATOM 5452 C C . ALA A 1 667 ? 2.099 -1.745 10.638 1.00 95.81 667 ALA A C 1
ATOM 5454 O O . ALA A 1 667 ? 1.716 -0.909 9.825 1.00 95.81 667 ALA A O 1
ATOM 5455 N N . VAL A 1 668 ? 2.115 -3.061 10.393 1.00 97.12 668 VAL A N 1
ATOM 5456 C CA . VAL A 1 668 ? 1.638 -3.668 9.140 1.00 97.12 668 VAL A CA 1
ATOM 5457 C C . VAL A 1 668 ? 0.133 -3.474 8.963 1.00 97.12 668 VAL A C 1
ATOM 5459 O O . VAL A 1 668 ? -0.290 -3.041 7.902 1.00 97.12 668 VAL A O 1
ATOM 5462 N N . PHE A 1 669 ? -0.668 -3.683 10.007 1.00 97.88 669 PHE A N 1
ATOM 5463 C CA . PHE A 1 669 ? -2.105 -3.415 9.968 1.00 97.88 669 PHE A CA 1
ATOM 5464 C C . PHE A 1 669 ? -2.420 -1.971 9.555 1.00 97.88 669 PHE A C 1
ATOM 5466 O O . PHE A 1 669 ? -3.234 -1.756 8.663 1.00 97.88 669 PHE A O 1
ATOM 5473 N N . ASN A 1 670 ? -1.745 -0.974 10.147 1.00 96.88 670 ASN A N 1
ATOM 5474 C CA . ASN A 1 670 ? -1.961 0.415 9.733 1.00 96.88 670 ASN A CA 1
ATOM 5475 C C . ASN A 1 670 ? -1.573 0.619 8.257 1.00 96.88 670 ASN A C 1
ATOM 5477 O O . ASN A 1 670 ? -2.269 1.342 7.564 1.00 96.88 670 ASN A O 1
ATOM 5481 N N . PHE A 1 671 ? -0.508 -0.023 7.760 1.00 96.81 671 PHE A N 1
ATOM 5482 C CA . PHE A 1 671 ? -0.153 0.029 6.336 1.00 96.81 671 PHE A CA 1
ATOM 5483 C C . PHE A 1 671 ? -1.248 -0.563 5.434 1.00 96.81 671 PHE A C 1
ATOM 5485 O O . PHE A 1 671 ? -1.548 0.021 4.397 1.00 96.81 671 PHE A O 1
ATOM 5492 N N . ILE A 1 672 ? -1.879 -1.671 5.833 1.00 97.94 672 ILE A N 1
ATOM 5493 C CA . ILE A 1 672 ? -2.995 -2.278 5.087 1.00 97.94 672 ILE A CA 1
ATOM 5494 C C . ILE A 1 672 ? -4.193 -1.319 5.040 1.00 97.94 672 ILE A C 1
ATOM 5496 O O . ILE A 1 672 ? -4.722 -1.055 3.965 1.00 97.94 672 ILE A O 1
ATOM 5500 N N . VAL A 1 673 ? -4.568 -0.724 6.179 1.00 97.94 673 VAL A N 1
ATOM 5501 C CA . VAL A 1 673 ? -5.650 0.278 6.236 1.00 97.94 673 VAL A CA 1
ATOM 5502 C C . VAL A 1 673 ? -5.323 1.502 5.375 1.00 97.94 673 VAL A C 1
ATOM 5504 O O . VAL A 1 673 ? -6.175 1.967 4.625 1.00 97.94 673 VAL A O 1
ATOM 5507 N N . GLU A 1 674 ? -4.088 2.008 5.429 1.00 96.81 674 GLU A N 1
ATOM 5508 C CA . GLU A 1 674 ? -3.650 3.114 4.567 1.00 96.81 674 GLU A CA 1
ATOM 5509 C C . GLU A 1 674 ? -3.683 2.736 3.082 1.00 96.81 674 GLU A C 1
ATOM 5511 O O . GLU A 1 674 ? -4.072 3.557 2.257 1.00 96.81 674 GLU A O 1
ATOM 5516 N N . THR A 1 675 ? -3.333 1.494 2.739 1.00 97.19 675 THR A N 1
ATOM 5517 C CA . THR A 1 675 ? -3.414 0.988 1.363 1.00 97.19 675 THR A CA 1
ATOM 5518 C C . THR A 1 675 ? -4.860 0.980 0.878 1.00 97.19 675 THR A C 1
ATOM 5520 O O . THR A 1 675 ? -5.133 1.513 -0.193 1.00 97.19 675 THR A O 1
ATOM 5523 N N . ALA A 1 676 ? -5.795 0.476 1.689 1.00 97.81 676 ALA A N 1
ATOM 5524 C CA . ALA A 1 676 ? -7.220 0.494 1.371 1.00 97.81 676 ALA A CA 1
ATOM 5525 C C . ALA A 1 676 ? -7.764 1.924 1.199 1.00 97.81 676 ALA A C 1
ATOM 5527 O O . ALA A 1 676 ? -8.521 2.191 0.269 1.00 97.81 676 ALA A O 1
ATOM 5528 N N . LEU A 1 677 ? -7.332 2.870 2.042 1.00 97.62 677 LEU A N 1
ATOM 5529 C CA . LEU A 1 677 ? -7.707 4.283 1.920 1.00 97.62 677 LEU A CA 1
ATOM 5530 C C . LEU A 1 677 ? -7.159 4.932 0.644 1.00 97.62 677 LEU A C 1
ATOM 5532 O O . LEU A 1 677 ? -7.875 5.699 0.004 1.00 97.62 677 LEU A O 1
ATOM 5536 N N . VAL A 1 678 ? -5.901 4.660 0.280 1.00 96.38 678 VAL A N 1
ATOM 5537 C CA . VAL A 1 678 ? -5.284 5.219 -0.933 1.00 96.38 678 VAL A CA 1
ATOM 5538 C C . VAL A 1 678 ? -5.899 4.601 -2.185 1.00 96.38 678 VAL A C 1
ATOM 5540 O O . VAL A 1 678 ? -6.320 5.350 -3.058 1.00 96.38 678 VAL A O 1
ATOM 5543 N N . ASN A 1 679 ? -6.035 3.276 -2.251 1.00 97.06 679 ASN A N 1
ATOM 5544 C CA . ASN A 1 679 ? -6.670 2.594 -3.379 1.00 97.06 679 ASN A CA 1
ATOM 5545 C C . ASN A 1 679 ? -8.140 3.018 -3.540 1.00 97.06 679 ASN A C 1
ATOM 5547 O O . ASN A 1 679 ? -8.558 3.349 -4.649 1.00 97.06 679 ASN A O 1
ATOM 5551 N N . GLY A 1 680 ? -8.896 3.104 -2.439 1.00 96.25 680 GLY A N 1
ATOM 5552 C CA . GLY A 1 680 ? -10.277 3.596 -2.433 1.00 96.25 680 GLY A CA 1
ATOM 5553 C C . GLY A 1 680 ? -10.382 5.031 -2.941 1.00 96.25 680 GLY A C 1
ATOM 5554 O O . GLY A 1 680 ? -11.212 5.330 -3.798 1.00 96.25 680 GLY A O 1
ATOM 5555 N N . TYR A 1 681 ? -9.490 5.912 -2.481 1.00 95.56 681 TYR A N 1
ATOM 5556 C CA . TYR A 1 681 ? -9.427 7.287 -2.968 1.00 95.56 681 TYR A CA 1
ATOM 5557 C C . TYR A 1 681 ? -9.071 7.351 -4.457 1.00 95.56 681 TYR A C 1
ATOM 5559 O O . TYR A 1 681 ? -9.695 8.105 -5.198 1.00 95.56 681 TYR A O 1
ATOM 5567 N N . THR A 1 682 ? -8.114 6.542 -4.919 1.00 94.50 682 THR A N 1
ATOM 5568 C CA . THR A 1 682 ? -7.740 6.480 -6.335 1.00 94.50 682 THR A CA 1
ATOM 5569 C C . THR A 1 682 ? -8.945 6.110 -7.199 1.00 94.50 682 THR A C 1
ATOM 5571 O O . THR A 1 682 ? -9.249 6.860 -8.126 1.00 94.50 682 THR A O 1
ATOM 5574 N N . LEU A 1 683 ? -9.697 5.053 -6.864 1.00 93.44 683 LEU A N 1
ATOM 5575 C CA . LEU A 1 683 ? -10.919 4.680 -7.598 1.00 93.44 683 LEU A CA 1
ATOM 5576 C C . LEU A 1 683 ? -11.983 5.779 -7.550 1.00 93.44 683 LEU A C 1
ATOM 5578 O O . LEU A 1 683 ? -12.526 6.134 -8.592 1.00 93.44 683 LEU A O 1
ATOM 5582 N N . TYR A 1 684 ? -12.218 6.370 -6.378 1.00 92.25 684 TYR A N 1
ATOM 5583 C CA . TYR A 1 684 ? -13.150 7.486 -6.216 1.00 92.25 684 TYR A CA 1
ATOM 5584 C C . TYR A 1 684 ? -12.800 8.665 -7.137 1.00 92.25 684 TYR A C 1
ATOM 5586 O O . TYR A 1 684 ? -13.675 9.243 -7.786 1.00 92.25 684 TYR A O 1
ATOM 5594 N N . THR A 1 685 ? -11.509 9.007 -7.243 1.00 91.44 685 THR A N 1
ATOM 5595 C CA . THR A 1 685 ? -11.054 10.081 -8.136 1.00 91.44 685 THR A CA 1
ATOM 5596 C C . THR A 1 685 ? -11.140 9.715 -9.613 1.00 91.44 685 THR A C 1
ATOM 5598 O O . THR A 1 685 ? -11.403 10.601 -10.422 1.00 91.44 685 THR A O 1
ATOM 5601 N N . LEU A 1 686 ? -10.921 8.447 -9.976 1.00 89.19 686 LEU A N 1
ATOM 5602 C CA . LEU A 1 686 ? -11.069 7.979 -11.353 1.00 89.19 686 LEU A CA 1
ATOM 5603 C C . LEU A 1 686 ? -12.535 8.058 -11.782 1.00 89.19 686 LEU A C 1
ATOM 5605 O O . LEU A 1 686 ? -12.817 8.672 -12.805 1.00 89.19 686 LEU A O 1
ATOM 5609 N N . TYR A 1 687 ? -13.448 7.546 -10.952 1.00 85.19 687 TYR A N 1
ATOM 5610 C CA . TYR A 1 687 ? -14.888 7.598 -11.203 1.00 85.19 687 TYR A CA 1
ATOM 5611 C C . TYR A 1 687 ? -15.404 9.038 -11.316 1.00 85.19 687 TYR A C 1
ATOM 5613 O O . TYR A 1 687 ? -16.071 9.389 -12.284 1.00 85.19 687 TYR A O 1
ATOM 5621 N N . SER A 1 688 ? -15.025 9.906 -10.371 1.00 83.88 688 SER A N 1
ATOM 5622 C CA . SER A 1 688 ? -15.445 11.317 -10.377 1.00 83.88 688 SER A CA 1
ATOM 5623 C C . SER A 1 688 ? -14.957 12.077 -11.616 1.00 83.88 688 SER A C 1
ATOM 5625 O O . SER A 1 688 ? -15.608 13.014 -12.059 1.00 83.88 688 SER A O 1
ATOM 5627 N N . LYS A 1 689 ? -13.807 11.694 -12.184 1.00 83.88 689 LYS A N 1
ATOM 5628 C CA . LYS A 1 689 ? -13.288 12.289 -13.426 1.00 83.88 689 LYS A CA 1
ATOM 5629 C C . LYS A 1 689 ? -13.957 11.733 -14.680 1.00 83.88 689 LYS A C 1
ATOM 5631 O O . LYS A 1 689 ? -13.971 12.431 -15.686 1.00 83.88 689 LYS A O 1
ATOM 5636 N N . SER A 1 690 ? -14.443 10.493 -14.634 1.00 80.88 690 SER A N 1
ATOM 5637 C CA . SER A 1 690 ? -15.113 9.838 -15.760 1.00 80.88 690 SER A CA 1
ATOM 5638 C C . SER A 1 690 ? -16.626 10.055 -15.796 1.00 80.88 690 SER A C 1
ATOM 5640 O O . SER A 1 690 ? -17.245 9.673 -16.783 1.00 80.88 690 SER A O 1
ATOM 5642 N N . SER A 1 691 ? -17.234 10.602 -14.738 1.00 78.38 691 SER A N 1
ATOM 5643 C CA . SER A 1 691 ? -18.662 10.934 -14.737 1.00 78.38 691 SER A CA 1
ATOM 5644 C C . SER A 1 691 ? -18.967 12.027 -15.765 1.00 78.38 691 SER A C 1
ATOM 5646 O O . SER A 1 691 ? -18.110 12.866 -16.040 1.00 78.38 691 SER A O 1
ATOM 5648 N N . ASP A 1 692 ? -20.188 12.042 -16.300 1.00 76.56 692 ASP A N 1
ATOM 5649 C CA . ASP A 1 692 ? -20.653 13.087 -17.216 1.00 76.56 692 ASP A CA 1
ATOM 5650 C C . ASP A 1 692 ? -21.854 13.841 -16.607 1.00 76.56 692 ASP A C 1
ATOM 5652 O O . ASP A 1 692 ? -22.917 13.239 -16.430 1.00 76.56 692 ASP A O 1
ATOM 5656 N N . PRO A 1 693 ? -21.703 15.127 -16.227 1.00 80.94 693 PRO A N 1
ATOM 5657 C CA . PRO A 1 693 ? -20.467 15.914 -16.270 1.00 80.94 693 PRO A CA 1
ATOM 5658 C C . PRO A 1 693 ? -19.429 15.453 -15.219 1.00 80.94 693 PRO A C 1
ATOM 5660 O O . PRO A 1 693 ? -19.798 14.848 -14.202 1.00 80.94 693 PRO A O 1
ATOM 5663 N N . PRO A 1 694 ? -18.127 15.763 -15.404 1.00 79.69 694 PRO A N 1
ATOM 5664 C CA . PRO A 1 694 ? -17.092 15.422 -14.431 1.00 79.69 694 PRO A CA 1
ATOM 5665 C C . PRO A 1 694 ? -17.387 16.034 -13.062 1.00 79.69 694 PRO A C 1
ATOM 5667 O O . PRO A 1 694 ? -17.474 17.256 -12.903 1.00 79.69 694 PRO A O 1
ATOM 5670 N N . ALA A 1 695 ? -17.531 15.181 -12.052 1.00 80.12 695 ALA A N 1
ATOM 5671 C CA . ALA A 1 695 ? -17.791 15.610 -10.694 1.00 80.12 695 ALA A CA 1
ATOM 5672 C C . ALA A 1 695 ? -16.542 16.271 -10.096 1.00 80.12 695 ALA A C 1
ATOM 5674 O O . ALA A 1 695 ? -15.394 15.894 -10.355 1.00 80.12 695 ALA A O 1
ATOM 5675 N N . LYS A 1 696 ? -16.758 17.262 -9.226 1.00 81.81 696 LYS A N 1
ATOM 5676 C CA . LYS A 1 696 ? -15.662 17.891 -8.486 1.00 81.81 696 LYS A CA 1
ATOM 5677 C C . LYS A 1 696 ? -14.986 16.851 -7.591 1.00 81.81 696 LYS A C 1
ATOM 5679 O O . LYS A 1 696 ? -15.560 16.404 -6.600 1.00 81.81 696 LYS A O 1
ATOM 5684 N N . VAL A 1 697 ? -13.732 16.529 -7.901 1.00 80.19 697 VAL A N 1
ATOM 5685 C CA . VAL A 1 697 ? -12.924 15.610 -7.096 1.00 80.19 697 VAL A CA 1
ATOM 5686 C C . VAL A 1 697 ? -12.648 16.236 -5.730 1.00 80.19 697 VAL A C 1
ATOM 5688 O O . VAL A 1 697 ? -11.969 17.260 -5.614 1.00 80.19 697 VAL A O 1
ATOM 5691 N N . GLU A 1 698 ? -13.173 15.620 -4.676 1.00 86.19 698 GLU A N 1
ATOM 5692 C CA . GLU A 1 698 ? -12.844 16.011 -3.309 1.00 86.19 698 GLU A CA 1
ATOM 5693 C C . GLU A 1 698 ? -11.413 15.607 -2.954 1.00 86.19 698 GLU A C 1
ATOM 5695 O O . GLU A 1 698 ? -10.931 14.563 -3.378 1.00 86.19 698 GLU A O 1
ATOM 5700 N N . GLY A 1 699 ? -10.732 16.411 -2.135 1.00 90.44 699 GLY A N 1
ATOM 5701 C CA . GLY A 1 699 ? -9.391 16.064 -1.665 1.00 90.44 699 GLY A CA 1
ATOM 5702 C C . GLY A 1 699 ? -9.390 14.858 -0.717 1.00 90.44 699 GLY A C 1
ATOM 5703 O O . GLY A 1 699 ? -10.358 14.620 0.009 1.00 90.44 699 GLY A O 1
ATOM 5704 N N . ALA A 1 700 ? -8.254 14.158 -0.638 1.00 92.06 700 ALA A N 1
ATOM 5705 C CA . ALA A 1 700 ? -8.067 12.957 0.188 1.00 92.06 700 ALA A CA 1
ATOM 5706 C C . ALA A 1 700 ? -8.471 13.130 1.668 1.00 92.06 700 ALA A C 1
ATOM 5708 O O . ALA A 1 700 ? -8.936 12.183 2.300 1.00 92.06 700 ALA A O 1
ATOM 5709 N N . VAL A 1 701 ? -8.338 14.338 2.230 1.00 94.31 701 VAL A N 1
ATOM 5710 C CA . VAL A 1 701 ? -8.795 14.651 3.598 1.00 94.31 701 VAL A CA 1
ATOM 5711 C C . VAL A 1 701 ? -10.314 14.558 3.723 1.00 94.31 701 VAL A C 1
ATOM 5713 O O . VAL A 1 701 ? -10.801 13.973 4.686 1.00 94.31 701 VAL A O 1
ATOM 5716 N N . SER A 1 702 ? -11.062 15.128 2.773 1.00 94.75 702 SER A N 1
ATOM 5717 C CA . SER A 1 702 ? -12.533 15.087 2.772 1.00 94.75 702 SER A CA 1
ATOM 5718 C C . SER A 1 702 ? -13.026 13.650 2.646 1.00 94.75 702 SER A C 1
ATOM 5720 O O . SER A 1 702 ? -13.843 13.199 3.447 1.00 94.75 702 SER A O 1
ATOM 5722 N N . PHE A 1 703 ? -12.426 12.898 1.718 1.00 95.19 703 PHE A N 1
ATOM 5723 C CA . PHE A 1 703 ? -12.692 11.475 1.531 1.00 95.19 703 PHE A CA 1
ATOM 5724 C C . PHE A 1 703 ? -12.494 10.678 2.833 1.00 95.19 703 PHE A C 1
ATOM 5726 O O . PHE A 1 703 ? -13.402 9.984 3.290 1.00 95.19 703 PHE A O 1
ATOM 5733 N N . ARG A 1 704 ? -11.350 10.859 3.510 1.00 96.88 704 ARG A N 1
ATOM 5734 C CA . ARG A 1 704 ? -11.068 10.210 4.802 1.00 96.88 704 ARG A CA 1
ATOM 5735 C C . ARG A 1 704 ? -12.029 10.637 5.912 1.00 96.88 704 ARG A C 1
ATOM 5737 O O . ARG A 1 704 ? -12.408 9.790 6.712 1.00 96.88 704 ARG A O 1
ATOM 5744 N N . ARG A 1 705 ? -12.440 11.910 5.978 1.00 96.69 705 ARG A N 1
ATOM 5745 C CA . ARG A 1 705 ? -13.430 12.386 6.967 1.00 96.69 705 ARG A CA 1
ATOM 5746 C C . ARG A 1 705 ? -14.761 11.656 6.816 1.00 96.69 705 ARG A C 1
ATOM 5748 O O . ARG A 1 705 ? -15.263 11.136 7.803 1.00 96.69 705 ARG A O 1
ATOM 5755 N N . LYS A 1 706 ? -15.269 11.524 5.586 1.00 97.19 706 LYS A N 1
ATOM 5756 C CA . LYS A 1 706 ? -16.518 10.796 5.310 1.00 97.19 706 LYS A CA 1
ATOM 5757 C C . LYS A 1 706 ? -16.429 9.316 5.699 1.00 97.19 706 LYS A C 1
ATOM 5759 O O . LYS A 1 706 ? -17.378 8.778 6.261 1.00 97.19 706 LYS A O 1
ATOM 5764 N N . ILE A 1 707 ? -15.279 8.680 5.467 1.00 98.06 707 ILE A N 1
ATOM 5765 C CA . ILE A 1 707 ? -15.016 7.306 5.927 1.00 98.06 707 ILE A CA 1
ATOM 5766 C C . ILE A 1 707 ? -15.010 7.228 7.456 1.00 98.06 707 ILE A C 1
ATOM 5768 O O . ILE A 1 707 ? -15.653 6.349 8.023 1.00 98.06 707 ILE A O 1
ATOM 5772 N N . VAL A 1 708 ? -14.314 8.145 8.135 1.00 98.25 708 VAL A N 1
ATOM 5773 C CA . VAL A 1 708 ? -14.301 8.207 9.605 1.00 98.25 708 VAL A CA 1
ATOM 5774 C C . VAL A 1 708 ? -15.722 8.352 10.139 1.00 98.25 708 VAL A C 1
ATOM 5776 O O . VAL A 1 708 ? -16.113 7.561 10.995 1.00 98.25 708 VAL A O 1
ATOM 5779 N N . ASP A 1 709 ? -16.503 9.293 9.606 1.00 97.69 709 ASP A N 1
ATOM 5780 C CA . ASP A 1 709 ? -17.887 9.532 10.017 1.00 97.69 709 ASP A CA 1
ATOM 5781 C C . ASP A 1 709 ? -18.750 8.277 9.844 1.00 97.69 709 ASP A C 1
ATOM 5783 O O . ASP A 1 709 ? -19.515 7.934 10.745 1.00 97.69 709 ASP A O 1
ATOM 5787 N N . ALA A 1 710 ? -18.600 7.555 8.729 1.00 97.94 710 ALA A N 1
ATOM 5788 C CA . ALA A 1 710 ? -19.307 6.301 8.486 1.00 97.94 710 ALA A CA 1
ATOM 5789 C C . ALA A 1 710 ? -18.898 5.196 9.479 1.00 97.94 710 ALA A C 1
ATOM 5791 O O . ALA A 1 710 ? -19.766 4.561 10.078 1.00 97.94 710 ALA A O 1
ATOM 5792 N N . LEU A 1 711 ? -17.595 5.009 9.719 1.00 98.38 711 LEU A N 1
ATOM 5793 C CA . LEU A 1 711 ? -17.068 3.976 10.620 1.00 98.38 711 LEU A CA 1
ATOM 5794 C C . LEU A 1 711 ? -17.461 4.196 12.088 1.00 98.38 711 LEU A C 1
ATOM 5796 O O . LEU A 1 711 ? -17.665 3.230 12.822 1.00 98.38 711 LEU A O 1
ATOM 5800 N N . VAL A 1 712 ? -17.563 5.450 12.542 1.00 97.69 712 VAL A N 1
ATOM 5801 C CA . VAL A 1 712 ? -17.885 5.766 13.947 1.00 97.69 712 VAL A CA 1
ATOM 5802 C C . VAL A 1 712 ? -19.385 5.904 14.218 1.00 97.69 712 VAL A C 1
ATOM 5804 O O . VAL A 1 712 ? -19.789 5.863 15.386 1.00 97.69 712 VAL A O 1
ATOM 5807 N N . ARG A 1 713 ? -20.217 6.067 13.179 1.00 96.25 713 ARG A N 1
ATOM 5808 C CA . ARG A 1 713 ? -21.644 6.420 13.291 1.00 96.25 713 ARG A CA 1
ATOM 5809 C C . ARG A 1 713 ? -22.419 5.475 14.202 1.00 96.25 713 ARG A C 1
ATOM 5811 O O . ARG A 1 713 ? -22.991 5.925 15.193 1.00 96.25 713 ARG A O 1
ATOM 5818 N N . ALA A 1 714 ? -22.403 4.178 13.899 1.00 94.50 714 ALA A N 1
ATOM 5819 C CA . ALA A 1 714 ? -23.214 3.189 14.605 1.00 94.50 714 ALA A CA 1
ATOM 5820 C C . ALA A 1 714 ? -22.856 3.103 16.098 1.00 94.50 714 ALA A C 1
ATOM 5822 O O . ALA A 1 714 ? -23.737 3.138 16.956 1.00 94.50 714 ALA A O 1
ATOM 5823 N N . ASN A 1 715 ? -21.565 3.070 16.445 1.00 94.50 715 ASN A N 1
ATOM 5824 C CA . ASN A 1 715 ? -21.149 3.021 17.850 1.00 94.50 715 ASN A CA 1
ATOM 5825 C C . ASN A 1 715 ? -21.445 4.331 18.601 1.00 94.50 715 ASN A C 1
ATOM 5827 O O . ASN A 1 715 ? -21.789 4.304 19.783 1.00 94.50 715 ASN A O 1
ATOM 5831 N N . THR A 1 716 ? -21.350 5.475 17.917 1.00 93.62 716 THR A N 1
ATOM 5832 C CA . THR A 1 716 ? -21.701 6.786 18.489 1.00 93.62 716 THR A CA 1
ATOM 5833 C C . THR A 1 716 ? -23.191 6.852 18.810 1.00 93.62 716 THR A C 1
ATOM 5835 O O . THR A 1 716 ? -23.548 7.187 19.937 1.00 93.62 716 THR A O 1
ATOM 5838 N N . GLN A 1 717 ? -24.052 6.436 17.877 1.00 91.06 717 GLN A N 1
ATOM 5839 C CA . GLN A 1 717 ? -25.501 6.347 18.087 1.00 91.06 717 GLN A CA 1
ATOM 5840 C C . GLN A 1 717 ? -25.852 5.362 19.206 1.00 91.06 717 GLN A C 1
ATOM 5842 O O . GLN A 1 717 ? -26.650 5.681 20.080 1.00 91.06 717 GLN A O 1
ATOM 5847 N N . ARG A 1 718 ? -25.209 4.186 19.258 1.00 87.75 718 ARG A N 1
ATOM 5848 C CA . ARG A 1 718 ? -25.408 3.218 20.353 1.00 87.75 718 ARG A CA 1
ATOM 5849 C C . ARG A 1 718 ? -25.031 3.795 21.717 1.00 87.75 718 ARG A C 1
ATOM 5851 O O . ARG A 1 718 ? -25.693 3.487 22.706 1.00 87.75 718 ARG A O 1
ATOM 5858 N N . ARG A 1 719 ? -23.988 4.628 21.800 1.00 84.75 719 ARG A N 1
ATOM 5859 C CA . ARG A 1 719 ? -23.608 5.316 23.045 1.00 84.75 719 ARG A CA 1
ATOM 5860 C C . ARG A 1 719 ? -24.549 6.460 23.391 1.00 84.75 719 ARG A C 1
ATOM 5862 O O . ARG A 1 719 ? -24.910 6.559 24.558 1.00 84.75 719 ARG A O 1
ATOM 5869 N N . GLN A 1 720 ? -24.954 7.268 22.415 1.00 79.25 720 GLN A N 1
ATOM 5870 C CA . GLN A 1 720 ? -25.970 8.308 22.597 1.00 79.25 720 GLN A CA 1
ATOM 5871 C C . GLN A 1 720 ? -27.257 7.680 23.114 1.00 79.25 720 GLN A C 1
ATOM 5873 O O . GLN A 1 720 ? -27.629 7.966 24.233 1.00 79.25 720 GLN A O 1
ATOM 5878 N N . ASN A 1 721 ? -27.782 6.643 22.463 1.00 73.00 721 ASN A N 1
ATOM 5879 C CA . ASN A 1 721 ? -28.961 5.905 22.925 1.00 73.00 721 ASN A CA 1
ATOM 5880 C C . ASN A 1 721 ? -28.793 5.234 24.300 1.00 73.00 721 ASN A C 1
ATOM 5882 O O . ASN A 1 721 ? -29.785 4.920 24.942 1.00 73.00 721 ASN A O 1
ATOM 5886 N N . ARG A 1 722 ? -27.569 4.965 24.779 1.00 64.38 722 ARG A N 1
ATOM 5887 C CA . ARG A 1 722 ? -27.334 4.504 26.164 1.00 64.38 722 ARG A CA 1
ATOM 5888 C C . ARG A 1 722 ? -27.322 5.652 27.171 1.00 64.38 722 ARG A C 1
ATOM 5890 O O . ARG A 1 722 ? -27.667 5.417 28.322 1.00 64.38 722 ARG A O 1
ATOM 5897 N N . HIS A 1 723 ? -26.897 6.839 26.751 1.00 54.09 723 HIS A N 1
ATOM 5898 C CA . HIS A 1 723 ? -26.968 8.070 27.538 1.00 54.09 723 HIS A CA 1
ATOM 5899 C C . HIS A 1 723 ? -28.377 8.694 27.516 1.00 54.09 723 HIS A C 1
ATOM 5901 O O . HIS A 1 723 ? -28.784 9.265 28.520 1.00 54.09 723 HIS A O 1
ATOM 5907 N N . ASP A 1 724 ? -29.108 8.517 26.414 1.00 41.34 724 ASP A N 1
ATOM 5908 C CA . ASP A 1 724 ? -30.475 8.980 26.158 1.00 41.34 724 ASP A CA 1
ATOM 5909 C C . ASP A 1 724 ? -31.521 7.920 26.524 1.00 41.34 724 ASP A C 1
ATOM 5911 O O . ASP A 1 724 ? -32.709 8.225 26.611 1.00 41.34 724 ASP A O 1
ATOM 5915 N N . ARG A 1 725 ? -31.102 6.670 26.788 1.00 35.66 725 ARG A N 1
ATOM 5916 C CA . ARG A 1 725 ? -31.927 5.734 27.553 1.00 35.66 725 ARG A CA 1
ATOM 5917 C C . ARG A 1 725 ? -32.169 6.418 28.891 1.00 35.66 725 ARG A C 1
ATOM 5919 O O . ARG A 1 725 ? -31.191 6.651 29.611 1.00 35.66 725 ARG A O 1
ATOM 5926 N N . PRO A 1 726 ? -33.433 6.681 29.269 1.00 35.12 726 PRO A N 1
ATOM 5927 C CA . PRO A 1 726 ? -33.722 6.903 30.667 1.00 35.12 726 PRO A CA 1
ATOM 5928 C C . PRO A 1 726 ? -33.089 5.715 31.387 1.00 35.12 726 PRO A C 1
ATOM 5930 O O . PRO A 1 726 ? -33.326 4.560 31.007 1.00 35.12 726 PRO A O 1
ATOM 5933 N N . ALA A 1 727 ? -32.253 5.968 32.394 1.00 32.28 727 ALA A N 1
ATOM 5934 C CA . ALA A 1 727 ? -32.014 4.922 33.376 1.00 32.28 727 ALA A CA 1
ATOM 5935 C C . ALA A 1 727 ? -33.395 4.354 33.751 1.00 32.28 727 ALA A C 1
ATOM 5937 O O . ALA A 1 727 ? -34.346 5.145 33.775 1.00 32.28 727 ALA A O 1
ATOM 5938 N N . PRO A 1 728 ? -33.547 3.040 33.998 1.00 37.34 728 PRO A N 1
ATOM 5939 C CA . PRO A 1 728 ? -34.810 2.507 34.488 1.00 37.34 728 PRO A CA 1
ATOM 5940 C C . PRO A 1 728 ? -35.227 3.369 35.690 1.00 37.34 728 PRO A C 1
ATOM 5942 O O . PRO A 1 728 ? -34.581 3.334 36.732 1.00 37.34 728 PRO A O 1
ATOM 5945 N N . ASN A 1 729 ? -36.205 4.251 35.472 1.00 41.81 729 ASN A N 1
ATOM 5946 C CA . ASN A 1 729 ? -36.644 5.325 36.365 1.00 41.81 729 ASN A CA 1
ATOM 5947 C C . ASN A 1 729 ? -35.589 6.300 36.933 1.00 41.81 729 ASN A C 1
ATOM 5949 O O . ASN A 1 729 ? -35.500 6.431 38.150 1.00 41.81 729 ASN A O 1
ATOM 5953 N N . LEU A 1 730 ? -34.889 7.097 36.111 1.00 31.97 730 LEU A N 1
ATOM 5954 C CA . LEU A 1 730 ? -34.384 8.402 36.589 1.00 31.97 730 LEU A CA 1
ATOM 5955 C C . LEU A 1 730 ? -34.551 9.503 35.524 1.00 31.97 730 LEU A C 1
ATOM 5957 O O . LEU A 1 730 ? -33.788 9.532 34.557 1.00 31.97 730 LEU A O 1
ATOM 5961 N N . PRO A 1 731 ? -35.492 10.451 35.699 1.00 40.81 731 PRO A N 1
ATOM 5962 C CA . PRO A 1 731 ? -35.464 11.712 34.974 1.00 40.81 731 PRO A CA 1
ATOM 5963 C C . PRO A 1 731 ? -34.197 12.474 35.375 1.00 40.81 731 PRO A C 1
ATOM 5965 O O . PRO A 1 731 ? -33.904 12.642 36.566 1.00 40.81 731 PRO A O 1
ATOM 5968 N N . VAL A 1 732 ? -33.442 12.950 34.386 1.00 40.28 732 VAL A N 1
ATOM 5969 C CA . VAL A 1 732 ? -32.343 13.900 34.586 1.00 40.28 732 VAL A CA 1
ATOM 5970 C C . VAL A 1 732 ? -32.955 15.250 34.972 1.00 40.28 732 VAL A C 1
ATOM 5972 O O . VAL A 1 732 ? -33.180 16.119 34.138 1.00 40.28 732 VAL A O 1
ATOM 5975 N N . GLY A 1 733 ? -33.256 15.419 36.259 1.00 49.25 733 GLY A N 1
ATOM 5976 C CA . GLY A 1 733 ? -33.501 16.720 36.866 1.00 49.25 733 GLY A CA 1
ATOM 5977 C C . GLY A 1 733 ? -32.157 17.305 37.278 1.00 49.25 733 GLY A C 1
ATOM 5978 O O . GLY A 1 733 ? -31.641 16.983 38.349 1.00 49.25 733 GLY A O 1
ATOM 5979 N N . ASN A 1 734 ? -31.553 18.127 36.416 1.00 62.56 734 ASN A N 1
ATOM 5980 C CA . ASN A 1 734 ? -30.347 18.878 36.759 1.00 62.56 734 ASN A CA 1
ATOM 5981 C C . ASN A 1 734 ? -30.643 19.720 38.006 1.00 62.56 734 ASN A C 1
ATOM 5983 O O . ASN A 1 734 ? -31.374 20.700 37.913 1.00 62.56 734 ASN A O 1
ATOM 5987 N N . ARG A 1 735 ? -30.039 19.375 39.153 1.00 73.50 735 ARG A N 1
ATOM 5988 C CA . ARG A 1 735 ? -30.211 20.102 40.428 1.00 73.50 735 ARG A CA 1
ATOM 5989 C C . ARG A 1 735 ? -29.999 21.621 40.302 1.00 73.50 735 ARG A C 1
ATOM 5991 O O . ARG A 1 735 ? -30.472 22.349 41.154 1.00 73.50 735 ARG A O 1
ATOM 5998 N N . LEU A 1 736 ? -29.252 22.071 39.284 1.00 72.06 736 LEU A N 1
ATOM 5999 C CA . LEU A 1 736 ? -28.907 23.473 39.012 1.00 72.06 736 LEU A CA 1
ATOM 6000 C C . LEU A 1 736 ? -29.750 24.133 37.901 1.00 72.06 736 LEU A C 1
ATOM 6002 O O . LEU A 1 736 ? -29.480 25.277 37.544 1.00 72.06 736 LEU A O 1
ATOM 6006 N N . SER A 1 737 ? -30.726 23.444 37.297 1.00 61.56 737 SER A N 1
ATOM 6007 C CA . SER A 1 737 ? -31.527 24.028 36.211 1.00 61.56 737 SER A CA 1
ATOM 6008 C C . SER A 1 737 ? -32.661 24.871 36.801 1.00 61.56 737 SER A C 1
ATOM 6010 O O . SER A 1 737 ? -33.584 24.324 37.402 1.00 61.56 737 SER A O 1
ATOM 6012 N N . SER A 1 738 ? -32.612 26.195 36.630 1.00 55.38 738 SER A N 1
ATOM 6013 C CA . SER A 1 738 ? -33.613 27.100 37.218 1.00 55.38 738 SER A CA 1
ATOM 6014 C C . SER A 1 738 ? -34.899 27.253 36.396 1.00 55.38 738 SER A C 1
ATOM 6016 O O . SER A 1 738 ? -35.780 27.990 36.821 1.00 55.38 738 SER A O 1
ATOM 6018 N N . ALA A 1 739 ? -35.010 26.614 35.225 1.00 48.00 739 ALA A N 1
ATOM 6019 C CA . ALA A 1 739 ? -36.121 26.850 34.294 1.00 48.00 739 ALA A CA 1
ATOM 6020 C C . ALA A 1 739 ? -37.018 25.626 34.030 1.00 48.00 739 ALA A C 1
ATOM 6022 O O . ALA A 1 739 ? -38.173 25.808 33.666 1.00 48.00 739 ALA A O 1
ATOM 6023 N N . ALA A 1 740 ? -36.525 24.393 34.216 1.00 49.91 740 ALA A N 1
ATOM 6024 C CA . ALA A 1 740 ? -37.272 23.176 33.862 1.00 49.91 740 ALA A CA 1
ATOM 6025 C C . ALA A 1 740 ? -37.617 22.268 35.057 1.00 49.91 740 ALA A C 1
ATOM 6027 O O . ALA A 1 740 ? -38.497 21.417 34.948 1.00 49.91 740 ALA A O 1
ATOM 6028 N N . ALA A 1 741 ? -36.951 22.437 36.203 1.00 57.28 741 ALA A N 1
ATOM 6029 C CA . ALA A 1 741 ? -37.150 21.602 37.382 1.00 57.28 741 ALA A CA 1
ATOM 6030 C C . ALA A 1 741 ? -37.731 22.452 38.521 1.00 57.28 741 ALA A C 1
ATOM 6032 O O . ALA A 1 741 ? -37.016 23.167 39.220 1.00 57.28 741 ALA A O 1
ATOM 6033 N N . ASN A 1 742 ? -39.052 22.405 38.682 1.00 65.75 742 ASN A N 1
ATOM 6034 C CA . ASN A 1 742 ? -39.798 23.035 39.773 1.00 65.75 742 ASN A CA 1
ATOM 6035 C C . ASN A 1 742 ? -39.376 22.451 41.143 1.00 65.75 742 ASN A C 1
ATOM 6037 O O . ASN A 1 742 ? -40.021 21.551 41.681 1.00 65.75 742 ASN A O 1
ATOM 6041 N N . HIS A 1 743 ? -38.260 22.927 41.702 1.00 81.75 743 HIS A N 1
ATOM 6042 C CA . HIS A 1 743 ? -37.721 22.477 42.987 1.00 81.75 743 HIS A CA 1
ATOM 6043 C C . HIS A 1 743 ? -38.443 23.161 44.156 1.00 81.75 743 HIS A C 1
ATOM 6045 O O . HIS A 1 743 ? -38.046 24.238 44.600 1.00 81.75 743 HIS A O 1
ATOM 6051 N N . PHE A 1 744 ? -39.471 22.504 44.693 1.00 84.38 744 PHE A N 1
ATOM 6052 C CA . PHE A 1 744 ? -40.188 22.939 45.895 1.00 84.38 744 PHE A CA 1
ATOM 6053 C C . PHE A 1 744 ? -39.984 21.940 47.042 1.00 84.38 744 PHE A C 1
ATOM 6055 O O . PHE A 1 744 ? -39.943 20.739 46.785 1.00 84.38 744 PHE A O 1
ATOM 6062 N N . PRO A 1 745 ? -39.802 22.393 48.295 1.00 88.88 745 PRO A N 1
ATOM 6063 C CA . PRO A 1 745 ? -39.664 21.488 49.429 1.00 88.88 745 PRO A CA 1
ATOM 6064 C C . PRO A 1 745 ? -40.992 20.790 49.722 1.00 88.88 745 PRO A C 1
ATOM 6066 O O . PRO A 1 745 ? -42.002 21.457 49.932 1.00 88.88 745 PRO A O 1
ATOM 6069 N N . ASP A 1 746 ? -40.960 19.463 49.805 1.00 90.31 746 ASP A N 1
ATOM 6070 C CA . ASP A 1 746 ? -42.105 18.636 50.193 1.00 90.31 746 ASP A CA 1
ATOM 6071 C C . ASP A 1 746 ? -41.788 17.834 51.465 1.00 90.31 746 ASP A C 1
ATOM 6073 O O . ASP A 1 746 ? -40.618 17.693 51.842 1.00 90.31 746 ASP A O 1
ATOM 6077 N N . LYS A 1 747 ? -42.814 17.349 52.168 1.00 91.31 747 LYS A N 1
ATOM 6078 C CA . LYS A 1 747 ? -42.681 16.568 53.405 1.00 91.31 747 LYS A CA 1
ATOM 6079 C C . LYS A 1 747 ? -42.764 15.075 53.117 1.00 91.31 747 LYS A C 1
ATOM 6081 O O . LYS A 1 747 ? -43.585 14.626 52.326 1.00 91.31 747 LYS A O 1
ATOM 6086 N N . PHE A 1 748 ? -41.956 14.284 53.818 1.00 87.56 748 PHE A N 1
ATOM 6087 C CA . PHE A 1 748 ? -42.136 12.833 53.813 1.00 87.56 748 PHE A CA 1
ATOM 6088 C C . PHE A 1 748 ? -43.524 12.461 54.352 1.00 87.56 748 PHE A C 1
ATOM 6090 O O . PHE A 1 748 ? -43.985 13.047 55.333 1.00 87.56 748 PHE A O 1
ATOM 6097 N N . ALA A 1 749 ? -44.163 11.471 53.721 1.00 86.19 749 ALA A N 1
ATOM 6098 C CA . ALA A 1 749 ? -45.505 11.015 54.086 1.00 86.19 749 ALA A CA 1
ATOM 6099 C C . ALA A 1 749 ? -45.578 10.454 55.517 1.00 86.19 749 ALA A C 1
ATOM 6101 O O . ALA A 1 749 ? -46.592 10.621 56.187 1.00 86.19 749 ALA A O 1
ATOM 6102 N N . ASP A 1 750 ? -44.499 9.825 55.997 1.00 86.75 750 ASP A N 1
ATOM 6103 C CA . ASP A 1 750 ? -44.372 9.370 57.383 1.00 86.75 750 ASP A CA 1
ATOM 6104 C C . ASP A 1 750 ? -43.743 10.471 58.266 1.00 86.75 750 ASP A C 1
ATOM 6106 O O . ASP A 1 750 ? -42.552 10.773 58.116 1.00 86.75 750 ASP A O 1
ATOM 6110 N N . PRO A 1 751 ? -44.475 11.035 59.249 1.00 80.81 751 PRO A N 1
ATOM 6111 C CA . PRO A 1 751 ? -43.946 12.041 60.174 1.00 80.81 751 PRO A CA 1
ATOM 6112 C C . PRO A 1 751 ? -42.782 11.547 61.051 1.00 80.81 751 PRO A C 1
ATOM 6114 O O . PRO A 1 751 ? -42.034 12.362 61.611 1.00 80.81 751 PRO A O 1
ATOM 6117 N N . LYS A 1 752 ? -42.621 10.225 61.206 1.00 83.94 752 LYS A N 1
ATOM 6118 C CA . LYS A 1 752 ? -41.510 9.599 61.939 1.00 83.94 752 LYS A CA 1
ATOM 6119 C C . LYS A 1 752 ? -40.264 9.426 61.066 1.00 83.94 752 LYS A C 1
ATOM 6121 O O . LYS A 1 752 ? -39.163 9.307 61.610 1.00 83.94 752 LYS A O 1
ATOM 6126 N N . HIS A 1 753 ? -40.390 9.497 59.740 1.00 86.50 753 HIS A N 1
ATOM 6127 C CA . HIS A 1 753 ? -39.265 9.414 58.815 1.00 86.50 753 HIS A CA 1
ATOM 6128 C C . HIS A 1 753 ? -38.477 10.734 58.786 1.00 86.50 753 HIS A C 1
ATOM 6130 O O . HIS A 1 753 ? -38.825 11.696 58.101 1.00 86.50 753 HIS A O 1
ATOM 6136 N N . LYS A 1 754 ? -37.388 10.784 59.564 1.00 87.50 754 LYS A N 1
ATOM 6137 C CA . LYS A 1 754 ? -36.523 11.967 59.727 1.00 87.50 754 LYS A CA 1
ATOM 6138 C C . LYS A 1 754 ? -35.078 11.681 59.290 1.00 87.50 754 LYS A C 1
ATOM 6140 O O . LYS A 1 754 ? -34.179 11.589 60.137 1.00 87.50 754 LYS A O 1
ATOM 6145 N N . PRO A 1 755 ? -34.818 11.500 57.982 1.00 88.56 755 PRO A N 1
ATOM 6146 C CA . PRO A 1 755 ? -33.481 11.229 57.471 1.00 88.56 755 PRO A CA 1
ATOM 6147 C C . PRO A 1 755 ? -32.536 12.419 57.682 1.00 88.56 755 PRO A C 1
ATOM 6149 O O . PRO A 1 755 ? -32.938 13.558 57.940 1.00 88.56 755 PRO A O 1
ATOM 6152 N N . ARG A 1 756 ? -31.231 12.154 57.585 1.00 89.00 756 ARG A N 1
ATOM 6153 C CA . ARG A 1 756 ? -30.200 13.191 57.718 1.00 89.00 756 ARG A CA 1
ATOM 6154 C C . ARG A 1 756 ? -30.200 14.091 56.487 1.00 89.00 756 ARG A C 1
ATOM 6156 O O . ARG A 1 756 ? -30.173 13.592 55.369 1.00 89.00 756 ARG A O 1
ATOM 6163 N N . CYS A 1 757 ? -30.141 15.404 56.696 1.00 89.75 757 CYS A N 1
ATOM 6164 C CA . CYS A 1 757 ? -30.002 16.368 55.609 1.00 89.75 757 CYS A CA 1
ATOM 6165 C C . CYS A 1 757 ? -28.707 16.116 54.817 1.00 89.75 757 CYS A C 1
ATOM 6167 O O . CYS A 1 757 ? -27.611 16.119 55.389 1.00 89.75 757 CYS A O 1
ATOM 6169 N N . HIS A 1 758 ? -28.835 15.955 53.500 1.00 88.31 758 HIS A N 1
ATOM 6170 C CA . HIS A 1 758 ? -27.749 15.639 52.575 1.00 88.31 758 HIS A CA 1
ATOM 6171 C C . HIS A 1 758 ? -26.624 16.681 52.641 1.00 88.31 758 HIS A C 1
ATOM 6173 O O . HIS A 1 758 ? -25.467 16.335 52.876 1.00 88.31 758 HIS A O 1
ATOM 6179 N N . VAL A 1 759 ? -26.971 17.969 52.551 1.00 87.88 759 VAL A N 1
ATOM 6180 C CA . VAL A 1 759 ? -25.997 19.071 52.608 1.00 87.88 759 VAL A CA 1
ATOM 6181 C C . VAL A 1 759 ? -25.301 19.122 53.972 1.00 87.88 759 VAL A C 1
ATOM 6183 O O . VAL A 1 759 ? -24.078 19.127 54.030 1.00 87.88 759 VAL A O 1
ATOM 6186 N N . CYS A 1 760 ? -26.048 19.087 55.082 1.00 85.69 760 CYS A N 1
ATOM 6187 C CA . CYS A 1 760 ? -25.456 19.134 56.428 1.00 85.69 760 CYS A CA 1
ATOM 6188 C C . CYS A 1 760 ? -24.515 17.951 56.704 1.00 85.69 760 CYS A C 1
ATOM 6190 O O . CYS A 1 760 ? -23.484 18.125 57.359 1.00 85.69 760 CYS A O 1
ATOM 6192 N N . SER A 1 761 ? -24.866 16.765 56.196 1.00 82.00 761 SER A N 1
ATOM 6193 C CA . SER A 1 761 ? -24.081 15.547 56.390 1.00 82.00 761 SER A CA 1
ATOM 6194 C C . SER A 1 761 ? -22.712 15.602 55.706 1.00 82.00 761 SER A C 1
ATOM 6196 O O . SER A 1 761 ? -21.743 15.107 56.272 1.00 82.00 761 SER A O 1
ATOM 6198 N N . GLN A 1 762 ? -22.610 16.258 54.544 1.00 73.06 762 GLN A N 1
ATOM 6199 C CA . GLN A 1 762 ? -21.364 16.365 53.779 1.00 73.06 762 GLN A CA 1
ATOM 6200 C C . GLN A 1 762 ? -20.422 17.448 54.312 1.00 73.06 762 GLN A C 1
ATOM 6202 O O . GLN A 1 762 ? -19.206 17.322 54.196 1.00 73.06 762 GLN A O 1
ATOM 6207 N N . THR A 1 763 ? -20.957 18.531 54.880 1.00 65.50 763 THR A N 1
ATOM 6208 C CA . THR A 1 763 ? -20.135 19.706 55.192 1.00 65.50 763 THR A CA 1
ATOM 6209 C C . THR A 1 763 ? -19.463 19.660 56.564 1.00 65.50 763 THR A C 1
ATOM 6211 O O . THR A 1 763 ? -18.370 20.208 56.706 1.00 65.50 763 THR A O 1
ATOM 6214 N N . PHE A 1 764 ? -20.111 19.063 57.572 1.00 59.94 764 PHE A N 1
ATOM 6215 C CA . PHE A 1 764 ? -19.740 19.276 58.980 1.00 59.94 764 PHE A CA 1
ATOM 6216 C C . PHE A 1 764 ? -19.807 18.039 59.881 1.00 59.94 764 PHE A C 1
ATOM 6218 O O . PHE A 1 764 ? -19.676 18.179 61.094 1.00 59.94 764 PHE A O 1
ATOM 6225 N N . ASN A 1 765 ? -20.092 16.849 59.342 1.00 58.50 765 ASN A N 1
ATOM 6226 C CA . ASN A 1 765 ? -20.395 15.658 60.151 1.00 58.50 765 ASN A CA 1
ATOM 6227 C C . ASN A 1 765 ? -21.529 15.893 61.187 1.00 58.50 765 ASN A C 1
ATOM 6229 O O . ASN A 1 765 ? -21.701 15.141 62.145 1.00 58.50 765 ASN A O 1
ATOM 6233 N N . LYS A 1 766 ? -22.325 16.956 60.995 1.00 62.94 766 LYS A N 1
ATOM 6234 C CA . LYS A 1 766 ? -23.418 17.357 61.880 1.00 62.94 766 LYS A CA 1
ATOM 6235 C C . LYS A 1 766 ? -24.680 16.600 61.502 1.00 62.94 766 LYS A C 1
ATOM 6237 O O . LYS A 1 766 ? -25.158 16.669 60.368 1.00 62.94 766 LYS A O 1
ATOM 6242 N N . ARG A 1 767 ? -25.257 15.904 62.480 1.00 65.06 767 ARG A N 1
ATOM 6243 C CA . ARG A 1 767 ? -26.522 15.179 62.333 1.00 65.06 767 ARG A CA 1
ATOM 6244 C C . ARG A 1 767 ? -27.700 16.145 62.500 1.00 65.06 767 ARG A C 1
ATOM 6246 O O . ARG A 1 767 ? -28.286 16.218 63.570 1.00 65.06 767 ARG A O 1
ATOM 6253 N N . LYS A 1 768 ? -28.058 16.889 61.446 1.00 82.19 768 LYS A N 1
ATOM 6254 C CA . LYS A 1 768 ? -29.384 17.533 61.362 1.00 82.19 768 LYS A CA 1
ATOM 6255 C C . LYS A 1 768 ? -30.333 16.612 60.600 1.00 82.19 768 LYS A C 1
ATOM 6257 O O . LYS A 1 768 ? -30.076 16.287 59.440 1.00 82.19 768 LYS A O 1
ATOM 6262 N N . GLN A 1 769 ? -31.393 16.175 61.270 1.00 88.75 769 GLN A N 1
ATOM 6263 C CA . GLN A 1 769 ? -32.495 15.450 60.648 1.00 88.75 769 GLN A CA 1
ATOM 6264 C C . GLN A 1 769 ? -33.489 16.437 60.027 1.00 88.75 769 GLN A C 1
ATOM 6266 O O . GLN A 1 769 ? -33.597 17.579 60.472 1.00 88.75 769 GLN A O 1
ATOM 6271 N N . THR A 1 770 ? -34.191 16.014 58.984 1.00 89.62 770 THR A N 1
ATOM 6272 C CA . THR A 1 770 ? -35.205 16.821 58.301 1.00 89.62 770 THR A CA 1
ATOM 6273 C C . THR A 1 770 ? -36.399 15.952 57.940 1.00 89.62 770 THR A C 1
ATOM 6275 O O . THR A 1 770 ? -36.238 14.775 57.635 1.00 89.62 770 THR A O 1
ATOM 6278 N N . THR A 1 771 ? -37.592 16.536 57.980 1.00 92.25 771 THR A N 1
ATOM 6279 C CA . THR A 1 771 ? -38.826 15.938 57.450 1.00 92.25 771 THR A CA 1
ATOM 6280 C C . THR A 1 771 ? -39.067 16.327 55.991 1.00 92.25 771 THR A C 1
ATOM 6282 O O . THR A 1 771 ? -40.081 15.933 55.428 1.00 92.25 771 THR A O 1
ATOM 6285 N N . PHE A 1 772 ? -38.176 17.133 55.401 1.00 92.00 772 PHE A N 1
ATOM 6286 C CA . PHE A 1 772 ? -38.338 17.703 54.067 1.00 92.00 772 PHE A CA 1
ATOM 6287 C C . PHE A 1 772 ? -37.345 17.126 53.059 1.00 92.00 772 PHE A C 1
ATOM 6289 O O . PHE A 1 772 ? -36.183 16.860 53.391 1.00 92.00 772 PHE A O 1
ATOM 6296 N N . PHE A 1 773 ? -37.783 17.012 51.810 1.00 92.56 773 PHE A N 1
ATOM 6297 C CA . PHE A 1 773 ? -36.976 16.586 50.671 1.00 92.56 773 PHE A CA 1
ATOM 6298 C C . PHE A 1 773 ? -37.343 17.371 49.407 1.00 92.56 773 PHE A C 1
ATOM 6300 O O . PHE A 1 773 ? -38.302 18.141 49.400 1.00 92.56 773 PHE A O 1
ATOM 6307 N N . CYS A 1 774 ? -36.545 17.226 48.346 1.00 88.94 774 CYS A N 1
ATOM 6308 C CA . CYS A 1 774 ? -36.858 17.819 47.045 1.00 88.94 774 CYS A CA 1
ATOM 6309 C C . CYS A 1 774 ? -37.374 16.748 46.068 1.00 88.94 774 CYS A C 1
ATOM 6311 O O . CYS A 1 774 ? -36.544 16.016 45.527 1.00 88.94 774 CYS A O 1
ATOM 6313 N N . PRO A 1 775 ? -38.690 16.655 45.791 1.00 82.94 775 PRO A N 1
ATOM 6314 C CA . PRO A 1 775 ? -39.239 15.693 44.832 1.00 82.94 775 PRO A CA 1
ATOM 6315 C C . PRO A 1 775 ? -38.756 15.941 43.396 1.00 82.94 775 PRO A C 1
ATOM 6317 O O . PRO A 1 775 ? -38.624 14.997 42.625 1.00 82.94 775 PRO A O 1
ATOM 6320 N N . GLY A 1 776 ? -38.431 17.192 43.047 1.00 77.69 776 GLY A N 1
ATOM 6321 C CA . GLY A 1 776 ? -37.950 17.566 41.711 1.00 77.69 776 GLY A CA 1
ATOM 6322 C C . GLY A 1 776 ? -36.508 17.140 41.400 1.00 77.69 776 GLY A C 1
ATOM 6323 O O . GLY A 1 776 ? -36.048 17.310 40.274 1.00 77.69 776 GLY A O 1
ATOM 6324 N N . CYS A 1 777 ? -35.766 16.612 42.378 1.00 77.56 777 CYS A N 1
ATOM 6325 C CA . CYS A 1 777 ? -34.415 16.091 42.176 1.00 77.56 777 CYS A CA 1
ATOM 6326 C C . CYS A 1 777 ? -34.418 14.568 42.032 1.00 77.56 777 CYS A C 1
ATOM 6328 O O . CYS A 1 777 ? -35.076 13.866 42.793 1.00 77.56 777 CYS A O 1
ATOM 6330 N N . THR A 1 778 ? -33.560 14.058 41.148 1.00 68.69 778 THR A N 1
ATOM 6331 C CA . THR A 1 778 ? -33.418 12.631 40.813 1.00 68.69 778 THR A CA 1
ATOM 6332 C C . THR A 1 778 ? -33.274 11.699 42.026 1.00 68.69 778 THR A C 1
ATOM 6334 O O . THR A 1 778 ? -33.820 10.605 42.020 1.00 68.69 778 THR A O 1
ATOM 6337 N N . ASN A 1 779 ? -32.593 12.139 43.089 1.00 74.62 779 ASN A N 1
ATOM 6338 C CA . ASN A 1 779 ? -32.363 11.330 44.295 1.00 74.62 779 ASN A CA 1
ATOM 6339 C C . ASN A 1 779 ? -33.251 11.719 45.482 1.00 74.62 779 ASN A C 1
ATOM 6341 O O . ASN A 1 779 ? -32.955 11.313 46.604 1.00 74.62 779 ASN A O 1
ATOM 6345 N N . GLN A 1 780 ? -34.259 12.567 45.259 1.00 87.19 780 GLN A N 1
ATOM 6346 C CA . GLN A 1 780 ? -35.155 13.078 46.297 1.00 87.19 780 GLN A CA 1
ATOM 6347 C C . GLN A 1 780 ? -34.424 13.439 47.604 1.00 87.19 780 GLN A C 1
ATOM 6349 O O . GLN A 1 780 ? -34.743 12.925 48.678 1.00 87.19 780 GLN A O 1
ATOM 6354 N N . PRO A 1 781 ? -33.365 14.269 47.530 1.00 89.44 781 PRO A N 1
ATOM 6355 C CA . PRO A 1 781 ? -32.441 14.431 48.633 1.00 89.44 781 PRO A CA 1
ATOM 6356 C C . PRO A 1 781 ? -33.167 15.041 49.840 1.00 89.44 781 PRO A C 1
ATOM 6358 O O . PRO A 1 781 ? -33.848 16.062 49.690 1.00 89.44 781 PRO A O 1
ATOM 6361 N N . PRO A 1 782 ? -32.995 14.476 51.048 1.00 92.62 782 PRO A N 1
ATOM 6362 C CA . PRO A 1 782 ? -33.483 15.097 52.268 1.00 92.62 782 PRO A CA 1
ATOM 6363 C C . PRO A 1 782 ? -32.694 16.382 52.523 1.00 92.62 782 PRO A C 1
ATOM 6365 O O . PRO A 1 782 ? -31.463 16.365 52.621 1.00 92.62 782 PRO A O 1
ATOM 6368 N N . LEU A 1 783 ? -33.383 17.515 52.632 1.00 92.38 783 LEU A N 1
ATOM 6369 C CA . LEU A 1 783 ? -32.774 18.839 52.764 1.00 92.38 783 LEU A CA 1
ATOM 6370 C C . LEU A 1 783 ? -33.460 19.627 53.882 1.00 92.38 783 LEU A C 1
ATOM 6372 O O . LEU A 1 783 ? -34.674 19.575 54.052 1.00 92.38 783 LEU A O 1
ATOM 6376 N N . CYS A 1 784 ? -32.687 20.379 54.667 1.00 91.56 784 CYS A N 1
ATOM 6377 C CA . CYS A 1 784 ? -33.270 21.408 55.530 1.00 91.56 784 CYS A CA 1
ATOM 6378 C C . CYS A 1 784 ? -33.854 22.515 54.642 1.00 91.56 784 CYS A C 1
ATOM 6380 O O . CYS A 1 784 ? -33.166 22.961 53.719 1.00 91.56 784 CYS A O 1
ATOM 6382 N N . VAL A 1 785 ? -35.064 22.992 54.957 1.00 90.19 785 VAL A N 1
ATOM 6383 C CA . VAL A 1 785 ? -35.759 24.049 54.191 1.00 90.19 785 VAL A CA 1
ATOM 6384 C C . VAL A 1 785 ? -34.864 25.276 53.994 1.00 90.19 785 VAL A C 1
ATOM 6386 O O . VAL A 1 785 ? -34.730 25.780 52.884 1.00 90.19 785 VAL A O 1
ATOM 6389 N N . TYR A 1 786 ? -34.151 25.692 55.043 1.00 87.69 786 TYR A N 1
ATOM 6390 C CA . TYR A 1 786 ? -33.166 26.766 54.974 1.00 87.69 786 TYR A CA 1
ATOM 6391 C C . TYR A 1 786 ? -31.883 26.399 55.743 1.00 87.69 786 TYR A C 1
ATOM 6393 O O . TYR A 1 786 ? -31.970 25.781 56.808 1.00 87.69 786 TYR A O 1
ATOM 6401 N N . PRO A 1 787 ? -30.676 26.737 55.241 1.00 88.81 787 PRO A N 1
ATOM 6402 C CA . PRO A 1 787 ? -30.353 27.254 53.900 1.00 88.81 787 PRO A CA 1
ATOM 6403 C C . PRO A 1 787 ? -30.089 26.139 52.865 1.00 88.81 787 PRO A C 1
ATOM 6405 O O . PRO A 1 787 ? -29.813 26.414 51.699 1.00 88.81 787 PRO A O 1
ATOM 6408 N N . CYS A 1 788 ? -30.122 24.870 53.287 1.00 90.38 788 CYS A N 1
ATOM 6409 C CA . CYS A 1 788 ? -29.650 23.731 52.498 1.00 90.38 788 CYS A CA 1
ATOM 6410 C C . CYS A 1 788 ? -30.421 23.526 51.194 1.00 90.38 788 CYS A C 1
ATOM 6412 O O . CYS A 1 788 ? -29.791 23.208 50.189 1.00 90.38 788 CYS A O 1
ATOM 6414 N N . PHE A 1 789 ? -31.740 23.732 51.202 1.00 90.75 789 PHE A N 1
ATOM 6415 C CA . PHE A 1 789 ? -32.563 23.600 50.004 1.00 90.75 789 PHE A CA 1
ATOM 6416 C C . PHE A 1 789 ? -32.132 24.587 48.915 1.00 90.75 789 PHE A C 1
ATOM 6418 O O . PHE A 1 789 ? -31.856 24.179 47.795 1.00 90.75 789 PHE A O 1
ATOM 6425 N N . ARG A 1 790 ? -31.969 25.872 49.251 1.00 86.94 790 ARG A N 1
ATOM 6426 C CA . ARG A 1 790 ? -31.479 26.886 48.305 1.00 86.94 790 ARG A CA 1
ATOM 6427 C C . ARG A 1 790 ? -30.090 26.531 47.781 1.00 86.94 790 ARG A C 1
ATOM 6429 O O . ARG A 1 790 ? -29.886 26.454 46.579 1.00 86.94 790 ARG A O 1
ATOM 6436 N N . LEU A 1 791 ? -29.146 26.264 48.684 1.00 87.38 791 LEU A N 1
ATOM 6437 C CA . LEU A 1 791 ? -27.754 26.011 48.309 1.00 87.38 791 LEU A CA 1
ATOM 6438 C C . LEU A 1 791 ? -27.598 24.807 47.381 1.00 87.38 791 LEU A C 1
ATOM 6440 O O . LEU A 1 791 ? -26.845 24.888 46.417 1.00 87.38 791 LEU A O 1
ATOM 6444 N N . TYR A 1 792 ? -28.312 23.714 47.652 1.00 87.19 792 TYR A N 1
ATOM 6445 C CA . TYR A 1 792 ? -28.233 22.501 46.841 1.00 87.19 792 TYR A CA 1
ATOM 6446 C C . TYR A 1 792 ? -28.645 22.741 45.379 1.00 87.19 792 TYR A C 1
ATOM 6448 O O . TYR A 1 792 ? -28.035 22.163 44.473 1.00 87.19 792 TYR A O 1
ATOM 6456 N N . HIS A 1 793 ? -29.623 23.632 45.166 1.00 86.56 793 HIS A N 1
ATOM 6457 C CA . HIS A 1 793 ? -30.180 23.917 43.846 1.00 86.56 793 HIS A CA 1
ATOM 6458 C C . HIS A 1 793 ? -29.580 25.143 43.141 1.00 86.56 793 HIS A C 1
ATOM 6460 O O . HIS A 1 793 ? -29.707 25.270 41.930 1.00 86.56 793 HIS A O 1
ATOM 6466 N N . THR A 1 794 ? -28.906 26.051 43.855 1.00 82.44 794 THR A N 1
ATOM 6467 C CA . THR A 1 794 ? -28.351 27.278 43.246 1.00 82.44 794 THR A CA 1
ATOM 6468 C C . THR A 1 794 ? -26.826 27.323 43.198 1.00 82.44 794 THR A C 1
ATOM 6470 O O . THR A 1 794 ? -26.278 28.264 42.639 1.00 82.44 794 THR A O 1
ATOM 6473 N N . GLN A 1 795 ? -26.119 26.386 43.840 1.00 80.69 795 GLN A N 1
ATOM 6474 C CA . GLN A 1 795 ? -24.656 26.429 43.957 1.00 80.69 795 GLN A CA 1
ATOM 6475 C C . GLN A 1 795 ? -24.016 25.128 43.481 1.00 80.69 795 GLN A C 1
ATOM 6477 O O . GLN A 1 795 ? -24.356 24.037 43.947 1.00 80.69 795 GLN A O 1
ATOM 6482 N N . GLU A 1 796 ? -23.027 25.230 42.594 1.00 76.25 796 GLU A N 1
ATOM 6483 C CA . GLU A 1 796 ? -22.267 24.067 42.132 1.00 76.25 796 GLU A CA 1
ATOM 6484 C C . GLU A 1 796 ? -21.491 23.425 43.293 1.00 76.25 796 GLU A C 1
ATOM 6486 O O . GLU A 1 796 ? -21.614 22.221 43.524 1.00 76.25 796 GLU A O 1
ATOM 6491 N N . LEU A 1 797 ? -20.823 24.247 44.110 1.00 79.56 797 LEU A N 1
ATOM 6492 C CA . LEU A 1 797 ? -20.074 23.851 45.309 1.00 79.56 797 LEU A CA 1
ATOM 6493 C C . LEU A 1 797 ? -20.853 24.145 46.606 1.00 79.56 797 LEU A C 1
ATOM 6495 O O . LEU A 1 797 ? -20.360 24.802 47.527 1.00 79.56 797 LEU A O 1
ATOM 6499 N N . TYR A 1 798 ? -22.084 23.637 46.707 1.00 84.12 798 TYR A N 1
ATOM 6500 C CA . TYR A 1 798 ? -22.998 23.877 47.839 1.00 84.12 798 TYR A CA 1
ATOM 6501 C C . TYR A 1 798 ? -22.413 23.520 49.220 1.00 84.12 798 TYR A C 1
ATOM 6503 O O . TYR A 1 798 ? -22.781 24.130 50.227 1.00 84.12 798 TYR A O 1
ATOM 6511 N N . GLY A 1 799 ? -21.479 22.564 49.285 1.00 77.12 799 GLY A N 1
ATOM 6512 C CA . GLY A 1 799 ? -20.772 22.207 50.515 1.00 77.12 799 GLY A CA 1
ATOM 6513 C C . GLY A 1 799 ? -19.913 23.355 51.050 1.00 77.12 799 GLY A C 1
ATOM 6514 O O . GLY A 1 799 ? -19.985 23.662 52.235 1.00 77.12 799 GLY A O 1
ATOM 6515 N N . ALA A 1 800 ? -19.154 24.036 50.189 1.00 78.31 800 ALA A N 1
ATOM 6516 C CA . ALA A 1 800 ? -18.352 25.194 50.584 1.00 78.31 800 ALA A CA 1
ATOM 6517 C C . ALA A 1 800 ? -19.247 26.383 50.967 1.00 78.31 800 ALA A C 1
ATOM 6519 O O . ALA A 1 800 ? -19.045 26.989 52.018 1.00 78.31 800 ALA A O 1
ATOM 6520 N N . ALA A 1 801 ? -20.298 26.643 50.183 1.00 82.31 801 ALA A N 1
ATOM 6521 C CA . ALA A 1 801 ? -21.248 27.723 50.445 1.00 82.31 801 ALA A CA 1
ATOM 6522 C C . ALA A 1 801 ? -21.980 27.556 51.790 1.00 82.31 801 ALA A C 1
ATOM 6524 O O . ALA A 1 801 ? -22.172 28.525 52.520 1.00 82.31 801 ALA A O 1
ATOM 6525 N N . ARG A 1 802 ? -22.326 26.322 52.195 1.00 82.38 802 ARG A N 1
ATOM 6526 C CA . ARG A 1 802 ? -22.961 26.066 53.502 1.00 82.38 802 ARG A CA 1
ATOM 6527 C C . ARG A 1 802 ? -22.070 26.455 54.683 1.00 82.38 802 ARG A C 1
ATOM 6529 O O . ARG A 1 802 ? -22.615 26.730 55.756 1.00 82.38 802 ARG A O 1
ATOM 6536 N N . ARG A 1 803 ? -20.742 26.492 54.508 1.00 78.75 803 ARG A N 1
ATOM 6537 C CA . ARG A 1 803 ? -19.800 26.881 55.571 1.00 78.75 803 ARG A CA 1
ATOM 6538 C C . ARG A 1 803 ? -19.841 28.364 55.920 1.00 78.75 803 ARG A C 1
ATOM 6540 O O . ARG A 1 803 ? -19.410 28.720 57.006 1.00 78.75 803 ARG A O 1
ATOM 6547 N N . GLN A 1 804 ? -20.388 29.192 55.034 1.00 79.12 804 GLN A N 1
ATOM 6548 C CA . GLN A 1 804 ? -20.480 30.642 55.209 1.00 79.12 804 GLN A CA 1
ATOM 6549 C C . GLN A 1 804 ? -21.754 31.081 55.954 1.00 79.12 804 GLN A C 1
ATOM 6551 O O . GLN A 1 804 ? -21.898 32.255 56.271 1.00 79.12 804 GLN A O 1
ATOM 6556 N N . TYR A 1 805 ? -22.681 30.159 56.243 1.00 76.31 805 TYR A N 1
ATOM 6557 C CA . TYR A 1 805 ? -23.908 30.464 56.984 1.00 76.31 805 TYR A CA 1
ATOM 6558 C C . TYR A 1 805 ? -23.701 30.267 58.495 1.00 76.31 805 TYR A C 1
ATOM 6560 O O . TYR A 1 805 ? -23.149 29.225 58.877 1.00 76.31 805 TYR A O 1
ATOM 6568 N N . PRO A 1 806 ? -24.203 31.184 59.349 1.00 65.31 806 PRO A N 1
ATOM 6569 C CA . PRO A 1 806 ? -24.200 31.009 60.802 1.00 65.31 806 PRO A CA 1
ATOM 6570 C C . PRO A 1 806 ? -24.942 29.720 61.212 1.00 65.31 806 PRO A C 1
ATOM 6572 O O . PRO A 1 806 ? -25.767 29.192 60.456 1.00 65.31 806 PRO A O 1
ATOM 6575 N N . GLN A 1 807 ? -24.545 29.139 62.350 1.00 58.59 807 GLN A N 1
ATOM 6576 C CA . GLN A 1 807 ? -24.879 27.753 62.723 1.00 58.59 807 GLN A CA 1
ATOM 6577 C C . GLN A 1 807 ? -26.344 27.518 63.089 1.00 58.59 807 GLN A C 1
ATOM 6579 O O . GLN A 1 807 ? -26.893 28.351 63.832 1.00 58.59 807 GLN A O 1
#

InterPro domains:
  IPR029526 PiggyBac transposable element-derived protein [PF13843] (311-681)
  IPR032718 PiggyBac transposable element-derived protein 4, C-terminal zinc-finger domain [PF13842] (752-793)

Secondary structure (DSSP, 8-state):
--GGGSS-HHHHHHHHHHHHHHHHHHHHHHHTSSS-HHHHHHHHHHHSTT----HHHHHHHHHHHHHHHTT-S-HHHHHS----HHHHHHHHGGGT--GGG--PPTT--------S-----HHHHHHHTT--SS--HHHHHHHH-----HHHHHHHHHHHHTT-HHHHHHHHHHHHHT-TTS-TTTTTTTTS-------------------------------------------------------------------------PPPPSS--EE-----S-TT--SSPTTSS-TTS----EE-S--TT--HHHHHHHHS-HHHHHHHHHHHHHHHHHHHHSS-S--HHHHH-----HHHHHHHHHHHHHHHHS--SSGGGGG--STTT--THHHH--HHHHHHHHHH---S-GGGPPPTTSTT--TTTTTHHHHHHHHTHHHHHEE--SEEEEEEEEEE--SS-TTEEE-TTSSS-EEEEEEEEEETTT--EEEEEE---GGGS---TTS-HHHHHHHHHHTTTTTS--EEEE-TTT--HHHHHHHHHTT-EEEEE--TTSTT--GGGSTTT----TTPPPEEEEETTEEEEEEESSSEEEEEESS--S-EEEEEEE-TT-TTSEEEEEEEHHHHHHHHHTTHHHHHHHHHHHT---SPPSSHHHHHHHHHHHHHHHHHHHHHHHHHHHSSSPP----HHHHHHHHHHHHHHHHHHHHHHHHSSPBTTB----TT-TTT-----EE-SSTT--PBPHHHHHHH----B-SEE-TTSTT--B--TTTHHHHHHH-TTHHHHHTTS--

Foldseek 3Di:
DPPVPPDDPVVCVVVVLVVLLVLQVLVVCVVVPVDDLVVSLVVVCLVDPPDPDDSVVSVVVSVVSNVVLVVDPPNPVSPPDDDDVVVVQVVVVVVVDHPVNDDDPPPPPVPDPPPDDDDPPPVVVCVVVVPDPDDDQVNCCVVQVDNDDPVNVVVLVVCVVVPPPPVNVVSVVVSVVVPPPDDPPVVVVVPDDDDDDDDDDDDDDDDDDDDDDDDDDDDDDDDDDDDDDDDDDDDDDDDDDDDDDDDDDDDDDDDDDPDDPDPPPFDDFPFDKDFQPDDDDDPPDFLDPPPPCDVVPQPDAWFQDDCPPPDLQVLLCLQQPLVNLVLQQVQLQLQLCVVQVVDPDPDPLNVPDDRDDSLLSLLLVLVLLVCLLPPDPAPLLCCDPPPVSDHCNCLLPNPVVSVSSVVSRFRANCVPQDDPPDPPHDLLRGQVNSCVVRLVSLVNTGHADQFKEKDKDWLQADADDQQWAADPPDPRRIGWIKIWMARLVLLATNDIDTRRDDVVFDPDPVDDPLLSSVCVNCVVVFLSQHEYFYEQVNDDPVSQVVRVVSNYKYKYWHDCPGRSRDPCLDCVNDPDDAQDAWTWMDGVLKIWIWDDHPHITIMIISGDGQDWDWDWDQDDPDPVSTDIGTGGPSVVVNVSRNCSNVVLNVQLPSRFRDDHDNDNSVSVVSVSSSSSLSNSLSSQQVVQCPDVVRHDRDDSSVSSVSNSCVSSVVSSVVSVCVVVPDDVDFDPLPLQDPPPQPWDKDFDPDPPPFQAQPLCCPQPVDGDTARIFTPSHRVRGGHDPPPGSVLSRNDPPSSVVVVPDDD